Protein 7BWG (pdb70)

B-factor: mean 27.72, std 7.84, range [6.81, 98.04]

Secondary structure (DSSP, 8-state):
----SSPPSEEEE-SS--EE-TTT------THHHHHHHHHTTS-----EEEEE--SSSTT-EEEEE-SS-EEEEESSHHHHHHHHHHHHHH-EESSSSEEE-SEEEEE--S-SEEEEEEE-SSS---HHHHHHHHHHHHTTT--EEEEEEEETTEE-B--SSSTHHHHHSSS--TTS-----B-HHHHHHHHHHHHHTT-EEEEEE--SSS-TTHHHHSTTSB-----S---TTTTSS-----SS---S---S---B-TT-HHHHHHHHHHHHHHHHH--SSEEEEE-PPPTT--HHHHHHHHHHHHHHHHTTTSEEEEEGGG-S-S--SS-EEEE-S-TT--TTTHHHHHHHHHHTT--EEE--HHHH-TTBPPSS--S-SB-TTTS---HHHHHS--TTTSSTT--GGGEEEEEEEE--SS--SHHHHHHHHTTHHHHHHHHHTS------SHHHHHHHHHHTHHHHHHTT------TTS---/-PPP-SSPPSEEEE-SS--EE--HHHHHHHHTTTS-----EEEEE---S-TT-EEEEE-SS-EEEEESSHHHHHHHHHHHHHH-----EE-SEEEEE--S-SEEEEEEETTTS---HHHHHHHHHHHHTTT--EEEEEEEETTEE-B--SSSHHHHHHSSSB-TTS-B---B-HHHHHHHHHHHHHTT-EEEEEE--BSS-TTHHHHSTTTBPPP-----STT-----SS---S---S---B-TT-HHHHHHHHHHHHHHHHH--SSEEEEE-BPPTT--HHHHHHHHHHHHHHHHTTTSEEEEEGGGTT-S--SS-EEEE-S-TT---SSHHHHHHHHHHTT--EEE--HHHH-TTBPPSS--S-SB-TTTS---HHHHHS--TTTTSTT--GGGEEEEEEEE--SS--SHHHHHHHHTTHHHHHHHHHHS--SSS-TT-SHHHHHHHHHHTHHHHHHTT------TTS---

Organism: NCBI:txid1566025

Radius of gyration: 31.83 Å; Cα contacts (8 Å, |Δi|>4): 2344; chains: 2; bounding box: 102×44×83 Å

InterPro domains:
  IPR015882 Beta-hexosaminidase, bacterial type, N-terminal [PF02838] (35-151)
  IPR015883 Beta-hexosaminidase, catalytic domain [PF00728] (154-493)
  IPR017853 Glycoside hydrolase superfamily [SSF51445] (154-510)
  IPR025705 Beta-hexosaminidase [PR00738] (113-133)
  IPR025705 Beta-hexosaminidase [PR00738] (148-165)
  IPR025705 Beta-hexosaminidase [PR00738] (177-198)
  IPR025705 Beta-hexosaminidase [PR00738] (236-253)
  IPR025705 Beta-hexosaminidase [PR00738] (302-320)
  IPR025705 Beta-hexosaminidase [PR00738] (324-337)
  IPR025705 Beta-hexosaminidase [PR00738] (457-473)
  IPR025705 Beta-hexosaminidase [PR00738] (475-492)
  IPR025705 Beta-hexosaminidase [PTHR22600] (100-526)
  IPR029018 Beta-hexosaminidase-like, domain 2 [G3DSA:3.30.379.10] (37-153)
  IPR029018 Beta-hexosaminidase-like, domain 2 [SSF55545] (31-153)

Structure (mmCIF, N/CA/C/O backbone):
data_7BWG
#
_entry.id   7BWG
#
_cell.length_a   78.035
_cell.length_b   81.928
_cell.length_c   79.418
_cell.angle_alpha   90.000
_cell.angle_beta   94.076
_cell.angle_gamma   90.000
#
_symmetry.space_group_name_H-M   'P 1 21 1'
#
loop_
_entity.id
_entity.type
_entity.pdbx_description
1 polymer Beta-N-acetylhexosaminidase
2 water water
#
loop_
_atom_site.group_PDB
_atom_site.id
_atom_site.type_symbol
_atom_site.label_atom_id
_atom_site.label_alt_id
_atom_site.label_comp_id
_atom_site.label_asym_id
_atom_site.label_entity_id
_atom_site.label_seq_id
_atom_site.pdbx_PDB_ins_code
_atom_site.Cartn_x
_atom_site.Cartn_y
_atom_site.Cartn_z
_atom_site.occupancy
_atom_site.B_iso_or_equiv
_atom_site.auth_seq_id
_atom_site.auth_comp_id
_atom_site.auth_asym_id
_atom_site.auth_atom_id
_atom_site.pdbx_PDB_model_num
ATOM 1 N N . LEU A 1 19 ? 1.64525 -0.55898 -9.24647 1.000 27.38844 19 LEU A N 1
ATOM 2 C CA . LEU A 1 19 ? 0.79043 -0.10631 -8.15537 1.000 29.59581 19 LEU A CA 1
ATOM 3 C C . LEU A 1 19 ? -0.19085 -1.20384 -7.75257 1.000 31.10785 19 LEU A C 1
ATOM 4 O O . LEU A 1 19 ? -0.86987 -1.77812 -8.60507 1.000 30.03568 19 LEU A O 1
ATOM 9 N N . PRO A 1 20 ? -0.26081 -1.49341 -6.45409 1.000 30.68691 20 PRO A N 1
ATOM 10 C CA . PRO A 1 20 ? -1.09854 -2.60680 -5.98712 1.000 28.80855 20 PRO A CA 1
ATOM 11 C C . PRO A 1 20 ? -2.57386 -2.35664 -6.26885 1.000 29.12787 20 PRO A C 1
ATOM 12 O O . PRO A 1 20 ? -3.12596 -1.31273 -5.91324 1.000 29.73947 20 PRO A O 1
ATOM 16 N N . ALA A 1 21 ? -3.21262 -3.33672 -6.90455 1.000 31.96327 21 ALA A N 1
ATOM 17 C CA . ALA A 1 21 ? -4.59662 -3.19830 -7.33747 1.000 32.30212 21 ALA A CA 1
ATOM 18 C C . ALA A 1 21 ? -5.55472 -3.43177 -6.17566 1.000 30.64411 21 ALA A C 1
ATOM 19 O O . ALA A 1 21 ? -5.43892 -4.42672 -5.45313 1.000 26.74854 21 ALA A O 1
ATOM 21 N N . VAL A 1 22 ? -6.50552 -2.51451 -6.00739 1.000 28.39417 22 VAL A N 1
ATOM 22 C CA . VAL A 1 22 ? -7.53496 -2.60800 -4.97404 1.000 26.14787 22 VAL A CA 1
ATOM 23 C C . VAL A 1 22 ? -8.80086 -1.94083 -5.49765 1.000 24.10948 22 VAL A C 1
ATOM 24 O O . VAL A 1 22 ? -8.75207 -0.82206 -6.01776 1.000 22.52872 22 VAL A O 1
ATOM 28 N N . VAL A 1 23 ? -9.93291 -2.62786 -5.36586 1.000 22.39426 23 VAL A N 1
ATOM 29 C CA . VAL A 1 23 ? -11.21907 -2.11706 -5.84094 1.000 18.01962 23 VAL A CA 1
ATOM 30 C C . VAL A 1 23 ? -12.21584 -2.12603 -4.68632 1.000 18.29230 23 VAL A C 1
ATOM 31 O O . VAL A 1 23 ? -12.37188 -3.15902 -4.02015 1.000 22.33895 23 VAL A O 1
ATOM 35 N N . PRO A 1 24 ? -12.92905 -1.01854 -4.41442 1.000 17.68686 24 PRO A N 1
ATOM 36 C CA . PRO A 1 24 ? -12.92470 0.26445 -5.13012 1.000 20.19674 24 PRO A CA 1
ATOM 37 C C . PRO A 1 24 ? -11.62025 1.03547 -4.97240 1.000 21.14301 24 PRO A C 1
ATOM 38 O O . PRO A 1 24 ? -10.94553 0.89221 -3.95242 1.000 23.38870 24 PRO A O 1
ATOM 42 N N . ALA A 1 25 ? -11.27942 1.83371 -5.97696 1.000 20.22483 25 ALA A N 1
ATOM 43 C CA . ALA A 1 25 ? -10.06035 2.62745 -5.94553 1.000 22.27904 25 ALA A CA 1
ATOM 44 C C . ALA A 1 25 ? -10.07252 3.55606 -4.73741 1.000 21.48204 25 ALA A C 1
ATOM 45 O O . ALA A 1 25 ? -10.97914 4.39490 -4.61961 1.000 19.50403 25 ALA A O 1
ATOM 47 N N . PRO A 1 26 ? -9.11386 3.43868 -3.82325 1.000 23.72967 26 PRO A N 1
ATOM 48 C CA . PRO A 1 26 ? -9.10791 4.30631 -2.64210 1.000 21.90943 26 PRO A CA 1
ATOM 49 C C . PRO A 1 26 ? -8.89087 5.76382 -3.01849 1.000 22.68791 26 PRO A C 1
ATOM 50 O O . PRO A 1 26 ? -8.47103 6.09842 -4.12872 1.000 22.06098 26 PRO A O 1
ATOM 54 N N . ALA A 1 27 ? -9.19351 6.64069 -2.05896 1.000 23.20716 27 ALA A N 1
ATOM 55 C CA . ALA A 1 27 ? -9.04420 8.07395 -2.28917 1.000 26.92018 27 ALA A CA 1
ATOM 56 C C . ALA A 1 27 ? -7.57922 8.45095 -2.47411 1.000 26.92580 27 ALA A C 1
ATOM 57 O O . ALA A 1 27 ? -7.22731 9.17806 -3.41051 1.000 28.16389 27 ALA A O 1
ATOM 59 N N . ALA A 1 28 ? -6.71001 7.96298 -1.59165 1.000 23.18671 28 ALA A N 1
ATOM 60 C CA . ALA A 1 28 ? -5.27905 8.23235 -1.66025 1.000 26.40017 28 ALA A CA 1
ATOM 61 C C . ALA A 1 28 ? -4.53057 6.92300 -1.47140 1.000 29.27095 28 ALA A C 1
ATOM 62 O O . ALA A 1 28 ? -4.69221 6.25647 -0.44393 1.000 30.83082 28 ALA A O 1
ATOM 64 N N . ILE A 1 29 ? -3.71889 6.55519 -2.45933 1.000 28.53148 29 ILE A N 1
ATOM 65 C CA . ILE A 1 29 ? -2.94800 5.31771 -2.42320 1.000 26.96723 29 ILE A CA 1
ATOM 66 C C . ILE A 1 29 ? -1.57089 5.59301 -3.01096 1.000 30.51278 29 ILE A C 1
ATOM 67 O O . ILE A 1 29 ? -1.45500 6.19970 -4.08098 1.000 27.55744 29 ILE A O 1
ATOM 72 N N . GLU A 1 30 ? -0.52750 5.16213 -2.30556 1.000 31.33766 30 GLU A N 1
ATOM 73 C CA . GLU A 1 30 ? 0.84102 5.40486 -2.73627 1.000 28.61258 30 GLU A CA 1
ATOM 74 C C . GLU A 1 30 ? 1.72649 4.26081 -2.26749 1.000 34.43677 30 GLU A C 1
ATOM 75 O O . GLU A 1 30 ? 1.62854 3.82186 -1.11842 1.000 31.99011 30 GLU A O 1
ATOM 77 N N . GLN A 1 31 ? 2.59145 3.78937 -3.16244 1.000 40.63866 31 GLN A N 1
ATOM 78 C CA . GLN A 1 31 ? 3.52971 2.73196 -2.82158 1.000 38.78764 31 GLN A CA 1
ATOM 79 C C . GLN A 1 31 ? 4.53546 3.22260 -1.78218 1.000 38.97731 31 GLN A C 1
ATOM 80 O O . GLN A 1 31 ? 4.70814 4.42451 -1.55974 1.000 42.43151 31 GLN A O 1
ATOM 82 N N . ALA A 1 32 ? 5.20117 2.26987 -1.13815 1.000 36.85745 32 ALA A N 1
ATOM 83 C CA . ALA A 1 32 ? 6.15402 2.55850 -0.07718 1.000 42.05820 32 ALA A CA 1
ATOM 84 C C . ALA A 1 32 ? 7.57903 2.34070 -0.56812 1.000 47.84987 32 ALA A C 1
ATOM 85 O O . ALA A 1 32 ? 7.82224 1.76121 -1.62972 1.000 45.66552 32 ALA A O 1
ATOM 87 N N . THR A 1 33 ? 8.53043 2.80754 0.24005 1.000 49.03076 33 THR A N 1
ATOM 88 C CA . THR A 1 33 ? 9.92718 2.80971 -0.17549 1.000 52.38196 33 THR A CA 1
ATOM 89 C C . THR A 1 33 ? 10.59568 1.45035 -0.00875 1.000 54.98419 33 THR A C 1
ATOM 90 O O . THR A 1 33 ? 11.54912 1.14613 -0.73320 1.000 55.50178 33 THR A O 1
ATOM 92 N N . GLY A 1 34 ? 10.11796 0.62117 0.91440 1.000 46.86519 34 GLY A N 1
ATOM 93 C CA . GLY A 1 34 ? 10.83814 -0.55753 1.34768 1.000 39.31685 34 GLY A CA 1
ATOM 94 C C . GLY A 1 34 ? 10.29449 -1.85947 0.79447 1.000 35.78895 34 GLY A C 1
ATOM 95 O O . GLY A 1 34 ? 9.60879 -1.89945 -0.23270 1.000 34.52921 34 GLY A O 1
ATOM 96 N N . ALA A 1 35 ? 10.61766 -2.95046 1.49545 1.000 39.16840 35 ALA A N 1
ATOM 97 C CA . ALA A 1 35 ? 10.27847 -4.30216 1.08609 1.000 31.14013 35 ALA A CA 1
ATOM 98 C C . ALA A 1 35 ? 8.90542 -4.69661 1.63207 1.000 35.68307 35 ALA A C 1
ATOM 99 O O . ALA A 1 35 ? 8.42139 -4.10212 2.59871 1.000 35.31071 35 ALA A O 1
ATOM 101 N N . PRO A 1 36 ? 8.24750 -5.69955 1.02249 1.000 35.20471 36 PRO A N 1
ATOM 102 C CA . PRO A 1 36 ? 6.87118 -6.02641 1.42713 1.000 31.80975 36 PRO A CA 1
ATOM 103 C C . PRO A 1 36 ? 6.77738 -6.73674 2.77022 1.000 32.36200 36 PRO A C 1
ATOM 104 O O . PRO A 1 36 ? 7.77321 -6.87124 3.48707 1.000 39.41377 36 PRO A O 1
ATOM 108 N N . PHE A 1 37 ? 5.57697 -7.20670 3.10930 1.000 30.83216 37 PHE A N 1
ATOM 109 C CA . PHE A 1 37 ? 5.28383 -7.81310 4.40539 1.000 28.52524 37 PHE A CA 1
ATOM 110 C C . PHE A 1 37 ? 5.09496 -9.31461 4.22368 1.000 28.69060 37 PHE A C 1
ATOM 111 O O . PHE A 1 37 ? 4.12612 -9.75154 3.59415 1.000 34.23205 37 PHE A O 1
ATOM 119 N N . ARG A 1 38 ? 6.00919 -10.10081 4.78630 1.000 26.93895 38 ARG A N 1
ATOM 120 C CA . ARG A 1 38 ? 5.88809 -11.55173 4.74584 1.000 29.60155 38 ARG A CA 1
ATOM 121 C C . ARG A 1 38 ? 4.91607 -12.01535 5.82358 1.000 32.73537 38 ARG A C 1
ATOM 122 O O . ARG A 1 38 ? 5.01489 -11.59813 6.98160 1.000 34.19740 38 ARG A O 1
ATOM 127 N N . LEU A 1 39 ? 3.97691 -12.88270 5.44025 1.000 34.69726 39 LEU A N 1
ATOM 128 C CA . LEU A 1 39 ? 2.92401 -13.29996 6.36121 1.000 34.40988 39 LEU A CA 1
ATOM 129 C C . LEU A 1 39 ? 3.37969 -14.44443 7.26052 1.000 39.13270 39 LEU A C 1
ATOM 130 O O . LEU A 1 39 ? 3.24076 -14.36880 8.48656 1.000 43.14012 39 LEU A O 1
ATOM 135 N N . ASP A 1 40 ? 3.91209 -15.51506 6.66541 1.000 42.70089 40 ASP A N 1
ATOM 136 C CA . ASP A 1 40 ? 4.37721 -16.68891 7.39991 1.000 44.38012 40 ASP A CA 1
ATOM 137 C C . ASP A 1 40 ? 3.27387 -17.27578 8.27304 1.000 48.54777 40 ASP A C 1
ATOM 138 O O . ASP A 1 40 ? 2.08517 -17.07157 8.00638 1.000 51.00764 40 ASP A O 1
ATOM 140 N N . ALA A 1 41 ? 3.65969 -18.01343 9.31560 1.000 49.00945 41 ALA A N 1
ATOM 141 C CA . ALA A 1 41 ? 2.71554 -18.56011 10.28328 1.000 42.68556 41 ALA A CA 1
ATOM 142 C C . ALA A 1 41 ? 2.94085 -17.98573 11.67723 1.000 45.47465 41 ALA A C 1
ATOM 143 O O . ALA A 1 41 ? 2.54511 -18.60231 12.67198 1.000 46.06782 41 ALA A O 1
ATOM 145 N N . SER A 1 42 ? 3.56783 -16.81097 11.76753 1.000 43.89453 42 SER A N 1
ATOM 146 C CA . SER A 1 42 ? 3.89522 -16.19863 13.04514 1.000 47.61282 42 SER A CA 1
ATOM 147 C C . SER A 1 42 ? 3.22200 -14.85462 13.28337 1.000 48.36908 42 SER A C 1
ATOM 148 O O . SER A 1 42 ? 3.28422 -14.35023 14.41022 1.000 48.78315 42 SER A O 1
ATOM 150 N N . THR A 1 43 ? 2.58849 -14.26162 12.27375 1.000 54.07264 43 THR A N 1
ATOM 151 C CA . THR A 1 43 ? 1.94338 -12.96731 12.45343 1.000 53.22470 43 THR A CA 1
ATOM 152 C C . THR A 1 43 ? 0.75374 -13.09013 13.40152 1.000 47.57949 43 THR A C 1
ATOM 153 O O . THR A 1 43 ? 0.04308 -14.09947 13.40743 1.000 44.88119 43 THR A O 1
ATOM 157 N N . ARG A 1 44 ? 0.53240 -12.04438 14.19920 1.000 43.95142 44 ARG A N 1
ATOM 158 C CA . ARG A 1 44 ? -0.28662 -12.14010 15.40357 1.000 45.25451 44 ARG A CA 1
ATOM 159 C C . ARG A 1 44 ? -1.69195 -11.56906 15.25818 1.000 45.13492 44 ARG A C 1
ATOM 160 O O . ARG A 1 44 ? -2.62849 -12.12285 15.84294 1.000 44.90770 44 ARG A O 1
ATOM 162 N N . ILE A 1 45 ? -1.85622 -10.47365 14.50863 1.000 38.92513 45 ILE A N 1
ATOM 163 C CA . ILE A 1 45 ? -3.10462 -9.71227 14.40913 1.000 38.86347 45 ILE A CA 1
ATOM 164 C C . ILE A 1 45 ? -3.39690 -9.02555 15.73986 1.000 37.07201 45 ILE A C 1
ATOM 165 O O . ILE A 1 45 ? -3.36234 -9.65692 16.80197 1.000 32.66337 45 ILE A O 1
ATOM 170 N N . GLU A 1 46 ? -3.69006 -7.72793 15.69261 1.000 38.40399 46 GLU A N 1
ATOM 171 C CA . GLU A 1 46 ? -3.97912 -6.97414 16.90495 1.000 36.92899 46 GLU A CA 1
ATOM 172 C C . GLU A 1 46 ? -5.41509 -7.21163 17.35333 1.000 39.66209 46 GLU A C 1
ATOM 173 O O . GLU A 1 46 ? -6.32506 -7.34044 16.52956 1.000 42.41457 46 GLU A O 1
ATOM 175 N N . GLY A 1 47 ? -5.61304 -7.26505 18.66927 1.000 49.58127 47 GLY A N 1
ATOM 176 C CA . GLY A 1 47 ? -6.92639 -7.50866 19.23280 1.000 45.53970 47 GLY A CA 1
ATOM 177 C C . GLY A 1 47 ? -7.93652 -6.42769 18.91029 1.000 40.63869 47 GLY A C 1
ATOM 178 O O . GLY A 1 47 ? -8.02266 -5.41572 19.61415 1.000 36.98296 47 GLY A O 1
ATOM 179 N N . GLU A 1 48 ? -8.70925 -6.63619 17.84645 1.000 43.62281 48 GLU A N 1
ATOM 180 C CA . GLU A 1 48 ? -9.70307 -5.68243 17.36751 1.000 38.81717 48 GLU A CA 1
ATOM 181 C C . GLU A 1 48 ? -11.08267 -6.32251 17.27979 1.000 37.93370 48 GLU A C 1
ATOM 182 O O . GLU A 1 48 ? -11.81513 -6.12622 16.30601 1.000 45.76906 48 GLU A O 1
ATOM 184 N N . ALA A 1 49 ? -11.43790 -7.11018 18.29498 1.000 39.12393 49 ALA A N 1
ATOM 185 C CA . ALA A 1 49 ? -12.76715 -7.71016 18.43928 1.000 41.84269 49 ALA A CA 1
ATOM 186 C C . ALA A 1 49 ? -13.05587 -8.57248 17.21650 1.000 37.95873 49 ALA A C 1
ATOM 187 O O . ALA A 1 49 ? -12.29226 -9.51849 16.95413 1.000 30.85480 49 ALA A O 1
ATOM 189 N N . ASP A 1 50 ? -14.11397 -8.29945 16.45342 1.000 36.73670 50 ASP A N 1
ATOM 190 C CA . ASP A 1 50 ? -14.51158 -9.12911 15.32495 1.000 39.54083 50 ASP A CA 1
ATOM 191 C C . ASP A 1 50 ? -13.85539 -8.72454 14.01166 1.000 39.28320 50 ASP A C 1
ATOM 192 O O . ASP A 1 50 ? -13.89584 -9.50660 13.05547 1.000 35.24395 50 ASP A O 1
ATOM 194 N N . ALA A 1 51 ? -13.27101 -7.52574 13.93135 1.000 41.94339 51 ALA A N 1
ATOM 195 C CA . ALA A 1 51 ? -12.53936 -7.14855 12.72637 1.000 39.13408 51 ALA A CA 1
ATOM 196 C C . ALA A 1 51 ? -11.36075 -8.08079 12.48104 1.000 38.83196 51 ALA A C 1
ATOM 197 O O . ALA A 1 51 ? -10.99987 -8.33623 11.32626 1.000 36.00156 51 ALA A O 1
ATOM 199 N N . ALA A 1 52 ? -10.75326 -8.60043 13.55072 1.000 34.77100 52 ALA A N 1
ATOM 200 C CA . ALA A 1 52 ? -9.71702 -9.61482 13.39333 1.000 27.47035 52 ALA A CA 1
ATOM 201 C C . ALA A 1 52 ? -10.29511 -10.90372 12.82371 1.000 30.98892 52 ALA A C 1
ATOM 202 O O . ALA A 1 52 ? -9.67873 -11.54036 11.96081 1.000 29.22155 52 ALA A O 1
ATOM 204 N N . SER A 1 53 ? -11.47937 -11.30286 13.29478 1.000 33.64278 53 SER A N 1
ATOM 205 C CA . SER A 1 53 ? -12.13716 -12.48104 12.74011 1.000 33.34580 53 SER A CA 1
ATOM 206 C C . SER A 1 53 ? -12.50062 -12.26614 11.27715 1.000 31.88712 53 SER A C 1
ATOM 207 O O . SER A 1 53 ? -12.44442 -13.20215 10.47082 1.000 29.61749 53 SER A O 1
ATOM 210 N N . ALA A 1 54 ? -12.87996 -11.03746 10.91638 1.000 30.19177 54 ALA A N 1
ATOM 211 C CA . ALA A 1 54 ? -13.13223 -10.72547 9.51462 1.000 31.67956 54 ALA A CA 1
ATOM 212 C C . ALA A 1 54 ? -11.85593 -10.80831 8.68871 1.000 28.73741 54 ALA A C 1
ATOM 213 O O . ALA A 1 54 ? -11.90737 -11.14773 7.50105 1.000 21.96131 54 ALA A O 1
ATOM 215 N N . LEU A 1 55 ? -10.70700 -10.50635 9.29660 1.000 29.13118 55 LEU A N 1
ATOM 216 C CA . LEU A 1 55 ? -9.43413 -10.63910 8.59778 1.000 25.60205 55 LEU A CA 1
ATOM 217 C C . LEU A 1 55 ? -8.97752 -12.09197 8.54817 1.000 26.35987 55 LEU A C 1
ATOM 218 O O . LEU A 1 55 ? -8.38701 -12.52604 7.55266 1.000 28.53050 55 LEU A O 1
ATOM 223 N N . SER A 1 56 ? -9.24402 -12.85598 9.61080 1.000 27.64226 56 SER A N 1
ATOM 224 C CA . SER A 1 56 ? -8.86389 -14.26497 9.62411 1.000 27.42673 56 SER A CA 1
ATOM 225 C C . SER A 1 56 ? -9.65167 -15.05853 8.58935 1.000 29.04040 56 SER A C 1
ATOM 226 O O . SER A 1 56 ? -9.08971 -15.91380 7.89527 1.000 28.37519 56 SER A O 1
ATOM 229 N N . ALA A 1 57 ? -10.95520 -14.79147 8.47331 1.000 28.37741 57 ALA A N 1
ATOM 230 C CA . ALA A 1 57 ? -11.75045 -15.43568 7.43428 1.000 26.13019 57 ALA A CA 1
ATOM 231 C C . ALA A 1 57 ? -11.32102 -14.98454 6.04585 1.000 25.38808 57 ALA A C 1
ATOM 232 O O . ALA A 1 57 ? -11.45596 -15.74369 5.07931 1.000 25.85797 57 ALA A O 1
ATOM 234 N N . LEU A 1 58 ? -10.80793 -13.75689 5.92653 1.000 26.46557 58 LEU A N 1
ATOM 235 C CA . LEU A 1 58 ? -10.23406 -13.30690 4.66517 1.000 29.99206 58 LEU A CA 1
ATOM 236 C C . LEU A 1 58 ? -8.98666 -14.09435 4.29558 1.000 33.03075 58 LEU A C 1
ATOM 237 O O . LEU A 1 58 ? -8.59404 -14.09765 3.12414 1.000 34.67786 58 LEU A O 1
ATOM 242 N N . LEU A 1 59 ? -8.36306 -14.76655 5.26346 1.000 33.98879 59 LEU A N 1
ATOM 243 C CA . LEU A 1 59 ? -7.25198 -15.66508 4.98035 1.000 33.32722 59 LEU A CA 1
ATOM 244 C C . LEU A 1 59 ? -7.76884 -17.00598 4.47083 1.000 35.42648 59 LEU A C 1
ATOM 245 O O . LEU A 1 59 ? -7.17999 -18.05507 4.74944 1.000 37.95875 59 LEU A O 1
ATOM 247 N N . GLU A 1 60 ? -8.88746 -16.98145 3.74360 1.000 32.46909 60 GLU A N 1
ATOM 248 C CA . GLU A 1 60 ? -9.31832 -18.14204 2.97846 1.000 33.34088 60 GLU A CA 1
ATOM 249 C C . GLU A 1 60 ? -8.62145 -18.21705 1.62915 1.000 38.15724 60 GLU A C 1
ATOM 250 O O . GLU A 1 60 ? -8.62171 -19.28127 1.00110 1.000 35.75996 60 GLU A O 1
ATOM 252 N N . ALA A 1 61 ? -8.03980 -17.10604 1.16856 1.000 36.99897 61 ALA A N 1
ATOM 253 C CA . ALA A 1 61 ? -7.17263 -17.15586 -0.00154 1.000 34.28886 61 ALA A CA 1
ATOM 254 C C . ALA A 1 61 ? -5.92373 -17.97800 0.27899 1.000 42.66653 61 ALA A C 1
ATOM 255 O O . ALA A 1 61 ? -5.34018 -18.55989 -0.64246 1.000 44.77035 61 ALA A O 1
ATOM 257 N N . ARG A 1 62 ? -5.50520 -18.04033 1.54156 1.000 40.83206 62 ARG A N 1
ATOM 258 C CA . ARG A 1 62 ? -4.35165 -18.83952 1.94482 1.000 40.31961 62 ARG A CA 1
ATOM 259 C C . ARG A 1 62 ? -4.58240 -19.28176 3.38198 1.000 45.31009 62 ARG A C 1
ATOM 260 O O . ARG A 1 62 ? -4.46212 -18.46958 4.30449 1.000 49.25838 62 ARG A O 1
ATOM 262 N N . THR A 1 63 ? -4.91214 -20.55755 3.56592 1.000 48.29998 63 THR A N 1
ATOM 263 C CA . THR A 1 63 ? -5.23592 -21.10004 4.88251 1.000 48.99213 63 THR A CA 1
ATOM 264 C C . THR A 1 63 ? -4.11039 -20.88072 5.89013 1.000 49.50602 63 THR A C 1
ATOM 265 O O . THR A 1 63 ? -4.24130 -20.07616 6.81382 1.000 43.50336 63 THR A O 1
ATOM 267 N N . GLY A 1 73 ? 4.42577 -12.75058 16.08336 1.000 48.92380 73 GLY A N 1
ATOM 268 C CA . GLY A 1 73 ? 5.65502 -12.44057 15.37710 1.000 46.57907 73 GLY A CA 1
ATOM 269 C C . GLY A 1 73 ? 5.74899 -10.99602 14.92542 1.000 47.52318 73 GLY A C 1
ATOM 270 O O . GLY A 1 73 ? 6.28314 -10.14766 15.63930 1.000 54.87623 73 GLY A O 1
ATOM 271 N N . ALA A 1 74 ? 5.22644 -10.71483 13.73161 1.000 46.76952 74 ALA A N 1
ATOM 272 C CA . ALA A 1 74 ? 5.27287 -9.36810 13.17445 1.000 45.16955 74 ALA A CA 1
ATOM 273 C C . ALA A 1 74 ? 4.05706 -8.53443 13.56281 1.000 39.40569 74 ALA A C 1
ATOM 274 O O . ALA A 1 74 ? 4.17948 -7.31651 13.73695 1.000 37.31090 74 ALA A O 1
ATOM 276 N N . VAL A 1 75 ? 2.88889 -9.17325 13.67879 1.000 33.30750 75 VAL A N 1
ATOM 277 C CA . VAL A 1 75 ? 1.64214 -8.56530 14.14582 1.000 39.88873 75 VAL A CA 1
ATOM 278 C C . VAL A 1 75 ? 1.07846 -7.58134 13.12542 1.000 34.59450 75 VAL A C 1
ATOM 279 O O . VAL A 1 75 ? 1.78506 -6.69301 12.63512 1.000 23.51470 75 VAL A O 1
ATOM 281 N N . ILE A 1 76 ? -0.20522 -7.73536 12.80639 1.000 35.74022 76 ILE A N 1
ATOM 282 C CA . ILE A 1 76 ? -0.94118 -6.80669 11.95552 1.000 31.76571 76 ILE A CA 1
ATOM 283 C C . ILE A 1 76 ? -1.91436 -6.03909 12.83933 1.000 34.16938 76 ILE A C 1
ATOM 284 O O . ILE A 1 76 ? -2.72862 -6.64445 13.54765 1.000 36.98070 76 ILE A O 1
ATOM 289 N N . ALA A 1 77 ? -1.83145 -4.71151 12.79945 1.000 31.71982 77 ALA A N 1
ATOM 290 C CA . ALA A 1 77 ? -2.54442 -3.85127 13.73621 1.000 32.77456 77 ALA A CA 1
ATOM 291 C C . ALA A 1 77 ? -3.86491 -3.38654 13.13298 1.000 36.47267 77 ALA A C 1
ATOM 292 O O . ALA A 1 77 ? -3.87899 -2.72990 12.08653 1.000 34.03832 77 ALA A O 1
ATOM 294 N N . LEU A 1 78 ? -4.96767 -3.72104 13.79957 1.000 35.55953 78 LEU A N 1
ATOM 295 C CA . LEU A 1 78 ? -6.29393 -3.21579 13.45848 1.000 28.27330 78 LEU A CA 1
ATOM 296 C C . LEU A 1 78 ? -6.78174 -2.38727 14.63954 1.000 28.57691 78 LEU A C 1
ATOM 297 O O . LEU A 1 78 ? -7.03101 -2.92980 15.72142 1.000 30.60796 78 LEU A O 1
ATOM 302 N N . ARG A 1 79 ? -6.90892 -1.07733 14.44057 1.000 32.88317 79 ARG A N 1
ATOM 303 C CA . ARG A 1 79 ? -7.25842 -0.16382 15.51756 1.000 36.90325 79 ARG A CA 1
ATOM 304 C C . ARG A 1 79 ? -8.37083 0.77446 15.07469 1.000 27.81124 79 ARG A C 1
ATOM 305 O O . ARG A 1 79 ? -8.46076 1.15313 13.90386 1.000 29.13432 79 ARG A O 1
ATOM 307 N N . ILE A 1 80 ? -9.21904 1.14627 16.03160 1.000 27.28199 80 ILE A N 1
ATOM 308 C CA . ILE A 1 80 ? -10.30200 2.09080 15.78611 1.000 33.00449 80 ILE A CA 1
ATOM 309 C C . ILE A 1 80 ? -9.99066 3.39468 16.50711 1.000 30.18811 80 ILE A C 1
ATOM 310 O O . ILE A 1 80 ? -10.35832 3.57629 17.67332 1.000 32.72898 80 ILE A O 1
ATOM 312 N N . GLU A 1 81 ? -9.30360 4.30692 15.82120 1.000 27.20927 81 GLU A N 1
ATOM 313 C CA . GLU A 1 81 ? -8.96751 5.59914 16.40436 1.000 31.39318 81 GLU A CA 1
ATOM 314 C C . GLU A 1 81 ? -10.20043 6.49038 16.47021 1.000 40.69156 81 GLU A C 1
ATOM 315 O O . GLU A 1 81 ? -10.83654 6.60426 17.52301 1.000 46.57211 81 GLU A O 1
ATOM 317 N N . GLY A 1 82 ? -10.54312 7.11910 15.36106 1.000 36.31097 82 GLY A N 1
ATOM 318 C CA . GLY A 1 82 ? -11.70952 7.97363 15.32092 1.000 41.70775 82 GLY A CA 1
ATOM 319 C C . GLY A 1 82 ? -11.33119 9.44229 15.24157 1.000 46.69650 82 GLY A C 1
ATOM 320 O O . GLY A 1 82 ? -10.25124 9.86353 15.67777 1.000 49.52242 82 GLY A O 1
ATOM 321 N N . GLY A 1 83 ? -12.23720 10.23616 14.67823 1.000 51.93176 83 GLY A N 1
ATOM 322 C CA . GLY A 1 83 ? -12.00571 11.65817 14.52438 1.000 52.71243 83 GLY A CA 1
ATOM 323 C C . GLY A 1 83 ? -12.09280 12.10831 13.08185 1.000 57.82959 83 GLY A C 1
ATOM 324 O O . GLY A 1 83 ? -12.58328 13.20384 12.79237 1.000 62.86509 83 GLY A O 1
ATOM 325 N N . GLY A 1 84 ? -11.61892 11.26691 12.16665 1.000 52.15998 84 GLY A N 1
ATOM 326 C CA . GLY A 1 84 ? -11.67467 11.56396 10.75657 1.000 48.13132 84 GLY A CA 1
ATOM 327 C C . GLY A 1 84 ? -13.05276 11.31980 10.17801 1.000 47.10503 84 GLY A C 1
ATOM 328 O O . GLY A 1 84 ? -14.04536 11.20007 10.90387 1.000 47.55738 84 GLY A O 1
ATOM 329 N N . PRO A 1 85 ? -13.13803 11.23798 8.85102 1.000 38.81603 85 PRO A N 1
ATOM 330 C CA . PRO A 1 85 ? -14.43964 11.02402 8.21053 1.000 40.20864 85 PRO A CA 1
ATOM 331 C C . PRO A 1 85 ? -15.03903 9.67882 8.59357 1.000 38.71707 85 PRO A C 1
ATOM 332 O O . PRO A 1 85 ? -14.34203 8.74370 8.99413 1.000 40.80560 85 PRO A O 1
ATOM 334 N N . ALA A 1 86 ? -16.36125 9.59633 8.47250 1.000 34.36660 86 ALA A N 1
ATOM 335 C CA . ALA A 1 86 ? -17.06854 8.36993 8.80705 1.000 32.68604 86 ALA A CA 1
ATOM 336 C C . ALA A 1 86 ? -16.73537 7.26966 7.80690 1.000 30.41102 86 ALA A C 1
ATOM 337 O O . ALA A 1 86 ? -16.40246 7.53452 6.64803 1.000 31.89056 86 ALA A O 1
ATOM 339 N N . GLU A 1 87 ? -16.85908 6.01965 8.26885 1.000 30.33850 87 GLU A N 1
ATOM 340 C CA . GLU A 1 87 ? -16.45608 4.81046 7.54831 1.000 27.82484 87 GLU A CA 1
ATOM 341 C C . GLU A 1 87 ? -15.20387 5.02061 6.70065 1.000 29.39438 87 GLU A C 1
ATOM 342 O O . GLU A 1 87 ? -15.11144 4.51929 5.57555 1.000 29.70783 87 GLU A O 1
ATOM 348 N N . SER A 1 88 ? -14.23561 5.75450 7.24080 1.000 28.92039 88 SER A N 1
ATOM 349 C CA . SER A 1 88 ? -12.94812 5.98347 6.60665 1.000 25.25684 88 SER A CA 1
ATOM 350 C C . SER A 1 88 ? -11.86308 5.25139 7.38437 1.000 26.63813 88 SER A C 1
ATOM 351 O O . SER A 1 88 ? -12.03861 4.90085 8.55463 1.000 27.13645 88 SER A O 1
ATOM 354 N N . TYR A 1 89 ? -10.73140 5.01949 6.72319 1.000 30.41748 89 TYR A N 1
ATOM 355 C CA . TYR A 1 89 ? -9.64342 4.28834 7.35396 1.000 27.67656 89 TYR A CA 1
ATOM 356 C C . TYR A 1 89 ? -8.30805 4.74569 6.78667 1.000 25.54429 89 TYR A C 1
ATOM 357 O O . TYR A 1 89 ? -8.23873 5.46762 5.78850 1.000 22.59130 89 TYR A O 1
ATOM 366 N N . ALA A 1 90 ? -7.24082 4.30172 7.44649 1.000 26.43576 90 ALA A N 1
ATOM 367 C CA . ALA A 1 90 ? -5.87427 4.48965 6.98363 1.000 24.46195 90 ALA A CA 1
ATOM 368 C C . ALA A 1 90 ? -5.16560 3.14519 7.02944 1.000 22.13738 90 ALA A C 1
ATOM 369 O O . ALA A 1 90 ? -5.17895 2.46938 8.06313 1.000 22.06524 90 ALA A O 1
ATOM 371 N N . LEU A 1 91 ? -4.56019 2.75548 5.91109 1.000 20.60069 91 LEU A N 1
ATOM 372 C CA . LEU A 1 91 ? -3.85272 1.48778 5.79467 1.000 24.04067 91 LEU A CA 1
ATOM 373 C C . LEU A 1 91 ? -2.39248 1.76255 5.46953 1.000 28.54552 91 LEU A C 1
ATOM 374 O O . LEU A 1 91 ? -2.09218 2.49963 4.52543 1.000 29.33143 91 LEU A O 1
ATOM 379 N N . THR A 1 92 ? -1.49081 1.17473 6.25378 1.000 28.01913 92 THR A N 1
ATOM 380 C CA . THR A 1 92 ? -0.05528 1.27899 6.02517 1.000 28.52783 92 THR A CA 1
ATOM 381 C C . THR A 1 92 ? 0.56674 -0.10077 6.16851 1.000 26.96229 92 THR A C 1
ATOM 382 O O . THR A 1 92 ? 0.30067 -0.80644 7.14677 1.000 28.11842 92 THR A O 1
ATOM 386 N N . ALA A 1 93 ? 1.39345 -0.48017 5.19679 1.000 29.08440 93 ALA A N 1
ATOM 387 C CA . ALA A 1 93 ? 2.04682 -1.78281 5.18426 1.000 29.07283 93 ALA A CA 1
ATOM 388 C C . ALA A 1 93 ? 3.53194 -1.58857 4.92630 1.000 31.32259 93 ALA A C 1
ATOM 389 O O . ALA A 1 93 ? 3.91620 -1.00834 3.90562 1.000 31.11825 93 ALA A O 1
ATOM 391 N N . ASP A 1 94 ? 4.35813 -2.06482 5.85061 1.000 31.69353 94 ASP A N 1
ATOM 392 C CA . ASP A 1 94 ? 5.80530 -2.05201 5.68213 1.000 32.06350 94 ASP A CA 1
ATOM 393 C C . ASP A 1 94 ? 6.31227 -3.45908 5.99120 1.000 37.62048 94 ASP A C 1
ATOM 394 O O . ASP A 1 94 ? 5.56920 -4.44733 5.94265 1.000 32.99917 94 ASP A O 1
ATOM 399 N N . GLU A 1 95 ? 7.59908 -3.56520 6.31941 1.000 44.17106 95 GLU A N 1
ATOM 400 C CA . GLU A 1 95 ? 8.18039 -4.84903 6.68868 1.000 34.12907 95 GLU A CA 1
ATOM 401 C C . GLU A 1 95 ? 7.99199 -5.17540 8.16262 1.000 32.25970 95 GLU A C 1
ATOM 402 O O . GLU A 1 95 ? 7.84709 -6.35237 8.51430 1.000 35.76410 95 GLU A O 1
ATOM 408 N N . ALA A 1 96 ? 7.98316 -4.16289 9.03199 1.000 33.04291 96 ALA A N 1
ATOM 409 C CA . ALA A 1 96 ? 7.83862 -4.41830 10.46151 1.000 37.21751 96 ALA A CA 1
ATOM 410 C C . ALA A 1 96 ? 6.41724 -4.84673 10.80529 1.000 34.71295 96 ALA A C 1
ATOM 411 O O . ALA A 1 96 ? 6.20910 -5.89411 11.42878 1.000 34.11123 96 ALA A O 1
ATOM 413 N N . SER A 1 97 ? 5.42471 -4.05380 10.40639 1.000 36.71150 97 SER A N 1
ATOM 414 C CA . SER A 1 97 ? 4.04466 -4.35540 10.75985 1.000 38.77652 97 SER A CA 1
ATOM 415 C C . SER A 1 97 ? 3.10081 -3.66404 9.78651 1.000 33.55256 97 SER A C 1
ATOM 416 O O . SER A 1 97 ? 3.46927 -2.70356 9.10534 1.000 30.91648 97 SER A O 1
ATOM 418 N N . VAL A 1 98 ? 1.87345 -4.17691 9.73270 1.000 32.66780 98 VAL A N 1
ATOM 419 C CA . VAL A 1 98 ? 0.78260 -3.58273 8.96924 1.000 31.53586 98 VAL A CA 1
ATOM 420 C C . VAL A 1 98 ? -0.19715 -2.96405 9.95498 1.000 31.87501 98 VAL A C 1
ATOM 421 O O . VAL A 1 98 ? -0.47090 -3.53922 11.01438 1.000 33.16767 98 VAL A O 1
ATOM 425 N N . THR A 1 99 ? -0.72088 -1.78954 9.61287 1.000 28.50631 99 THR A N 1
ATOM 426 C CA . THR A 1 99 ? -1.61563 -1.05932 10.50693 1.000 31.07022 99 THR A CA 1
ATOM 427 C C . THR A 1 99 ? -2.79942 -0.53406 9.70888 1.000 29.87189 99 THR A C 1
ATOM 428 O O . THR A 1 99 ? -2.63087 0.31692 8.83089 1.000 27.20754 99 THR A O 1
ATOM 432 N N . VAL A 1 100 ? -3.98962 -1.04214 10.01537 1.000 29.04974 100 VAL A N 1
ATOM 433 C CA . VAL A 1 100 ? -5.24221 -0.52656 9.47563 1.000 25.44423 100 VAL A CA 1
ATOM 434 C C . VAL A 1 100 ? -5.94803 0.22198 10.59729 1.000 27.60750 100 VAL A C 1
ATOM 435 O O . VAL A 1 100 ? -6.27848 -0.36655 11.63509 1.000 31.06237 100 VAL A O 1
ATOM 439 N N . THR A 1 101 ? -6.17565 1.51830 10.39507 1.000 25.72876 101 THR A N 1
ATOM 440 C CA . THR A 1 101 ? -6.75238 2.38223 11.42099 1.000 27.28076 101 THR A CA 1
ATOM 441 C C . THR A 1 101 ? -7.98103 3.07546 10.84972 1.000 26.96155 101 THR A C 1
ATOM 442 O O . THR A 1 101 ? -7.86046 3.93291 9.96888 1.000 22.61940 101 THR A O 1
ATOM 446 N N . GLY A 1 102 ? -9.15633 2.71366 11.35718 1.000 27.93828 102 GLY A N 1
ATOM 447 C CA . GLY A 1 102 ? -10.39087 3.32726 10.91250 1.000 29.07095 102 GLY A CA 1
ATOM 448 C C . GLY A 1 102 ? -11.05196 4.18009 11.97537 1.000 28.83754 102 GLY A C 1
ATOM 449 O O . GLY A 1 102 ? -10.74073 4.05829 13.16393 1.000 27.44481 102 GLY A O 1
ATOM 450 N N . ALA A 1 103 ? -11.96810 5.05472 11.55838 1.000 29.09707 103 ALA A N 1
ATOM 451 C CA . ALA A 1 103 ? -12.69299 5.88702 12.50853 1.000 32.72094 103 ALA A CA 1
ATOM 452 C C . ALA A 1 103 ? -13.89505 5.17382 13.11220 1.000 32.41500 103 ALA A C 1
ATOM 453 O O . ALA A 1 103 ? -14.32518 5.53479 14.21313 1.000 33.87478 103 ALA A O 1
ATOM 455 N N . ASP A 1 104 ? -14.44780 4.18573 12.41843 1.000 34.38839 104 ASP A N 1
ATOM 456 C CA . ASP A 1 104 ? -15.56645 3.38305 12.89245 1.000 32.68872 104 ASP A CA 1
ATOM 457 C C . ASP A 1 104 ? -15.13742 1.92364 12.97649 1.000 26.90285 104 ASP A C 1
ATOM 458 O O . ASP A 1 104 ? -13.99250 1.56878 12.68408 1.000 28.59919 104 ASP A O 1
ATOM 463 N N . ALA A 1 105 ? -16.07870 1.07341 13.39135 1.000 25.95926 105 ALA A N 1
ATOM 464 C CA . ALA A 1 105 ? -15.94769 -0.35060 13.11310 1.000 24.20357 105 ALA A CA 1
ATOM 465 C C . ALA A 1 105 ? -16.16004 -0.62817 11.63243 1.000 28.95882 105 ALA A C 1
ATOM 466 O O . ALA A 1 105 ? -15.60976 -1.59556 11.09429 1.000 26.96377 105 ALA A O 1
ATOM 468 N N . ALA A 1 106 ? -16.94745 0.21583 10.96174 1.000 30.23226 106 ALA A N 1
ATOM 469 C CA . ALA A 1 106 ? -17.12126 0.09175 9.51956 1.000 26.40306 106 ALA A CA 1
ATOM 470 C C . ALA A 1 106 ? -15.87078 0.54697 8.77864 1.000 27.06756 106 ALA A C 1
ATOM 471 O O . ALA A 1 106 ? -15.43742 -0.09958 7.81707 1.000 26.03939 106 ALA A O 1
ATOM 473 N N . GLY A 1 107 ? -15.28094 1.66555 9.20946 1.000 29.29666 107 GLY A N 1
ATOM 474 C CA . GLY A 1 107 ? -14.05787 2.13486 8.57663 1.000 28.71817 107 GLY A CA 1
ATOM 475 C C . GLY A 1 107 ? -12.94159 1.11392 8.66073 1.000 24.98443 107 GLY A C 1
ATOM 476 O O . GLY A 1 107 ? -12.25812 0.83544 7.67211 1.000 23.68032 107 GLY A O 1
ATOM 477 N N . LEU A 1 108 ? -12.74781 0.53681 9.84782 1.000 22.26751 108 LEU A N 1
ATOM 478 C CA . LEU A 1 108 ? -11.80091 -0.56154 9.99005 1.000 23.80169 108 LEU A CA 1
ATOM 479 C C . LEU A 1 108 ? -12.21131 -1.74626 9.12336 1.000 22.98347 108 LEU A C 1
ATOM 480 O O . LEU A 1 108 ? -11.36098 -2.39783 8.50558 1.000 21.46818 108 LEU A O 1
ATOM 485 N N . PHE A 1 109 ? -13.51463 -2.03350 9.05717 1.000 26.69435 109 PHE A N 1
ATOM 486 C CA . PHE A 1 109 ? -13.98370 -3.16370 8.26170 1.000 24.52430 109 PHE A CA 1
ATOM 487 C C . PHE A 1 109 ? -13.63746 -2.98508 6.79079 1.000 20.03600 109 PHE A C 1
ATOM 488 O O . PHE A 1 109 ? -13.22513 -3.93926 6.12194 1.000 21.30295 109 PHE A O 1
ATOM 496 N N . TYR A 1 110 ? -13.79760 -1.76892 6.26790 1.000 19.70694 110 TYR A N 1
ATOM 497 C CA . TYR A 1 110 ? -13.44540 -1.52448 4.87504 1.000 22.65062 110 TYR A CA 1
ATOM 498 C C . TYR A 1 110 ? -11.93681 -1.48446 4.68136 1.000 20.09424 110 TYR A C 1
ATOM 499 O O . TYR A 1 110 ? -11.44253 -1.83496 3.60333 1.000 17.34232 110 TYR A O 1
ATOM 508 N N . GLY A 1 111 ? -11.19247 -1.06695 5.70676 1.000 21.52316 111 GLY A N 1
ATOM 509 C CA . GLY A 1 111 ? -9.74740 -1.20103 5.65340 1.000 18.81502 111 GLY A CA 1
ATOM 510 C C . GLY A 1 111 ? -9.30580 -2.64757 5.75151 1.000 19.99623 111 GLY A C 1
ATOM 511 O O . GLY A 1 111 ? -8.31837 -3.04953 5.13043 1.000 19.46231 111 GLY A O 1
ATOM 512 N N . VAL A 1 112 ? -10.03187 -3.45071 6.53197 1.000 19.12046 112 VAL A N 1
ATOM 513 C CA . VAL A 1 112 ? -9.75988 -4.88216 6.57242 1.000 20.31132 112 VAL A CA 1
ATOM 514 C C . VAL A 1 112 ? -10.12218 -5.52781 5.24080 1.000 22.08607 112 VAL A C 1
ATOM 515 O O . VAL A 1 112 ? -9.52722 -6.53983 4.85121 1.000 20.28488 112 VAL A O 1
ATOM 519 N N . GLN A 1 113 ? -11.08183 -4.94965 4.51209 1.000 21.05452 113 GLN A N 1
ATOM 520 C CA . GLN A 1 113 ? -11.42188 -5.47072 3.19236 1.000 19.47029 113 GLN A CA 1
ATOM 521 C C . GLN A 1 113 ? -10.33211 -5.15073 2.17747 1.000 18.85524 113 GLN A C 1
ATOM 522 O O . GLN A 1 113 ? -10.04580 -5.96172 1.28910 1.000 18.03572 113 GLN A O 1
ATOM 528 N N . THR A 1 114 ? -9.71463 -3.97204 2.29180 1.000 20.59700 114 THR A N 1
ATOM 529 C CA . THR A 1 114 ? -8.62747 -3.61505 1.38677 1.000 18.13027 114 THR A CA 1
ATOM 530 C C . THR A 1 114 ? -7.40923 -4.50433 1.59825 1.000 21.21631 114 THR A C 1
ATOM 531 O O . THR A 1 114 ? -6.65287 -4.75215 0.65174 1.000 22.49851 114 THR A O 1
ATOM 535 N N . LEU A 1 115 ? -7.20572 -4.99152 2.82538 1.000 17.42374 115 LEU A N 1
ATOM 536 C CA . LEU A 1 115 ? -6.09636 -5.90192 3.08941 1.000 17.49085 115 LEU A CA 1
ATOM 537 C C . LEU A 1 115 ? -6.22178 -7.17228 2.25770 1.000 20.75939 115 LEU A C 1
ATOM 538 O O . LEU A 1 115 ? -5.23255 -7.65153 1.69080 1.000 25.37555 115 LEU A O 1
ATOM 543 N N . GLY A 1 116 ? -7.43206 -7.72884 2.16939 1.000 19.77854 116 GLY A N 1
ATOM 544 C CA . GLY A 1 116 ? -7.62519 -8.93164 1.37556 1.000 19.16248 116 GLY A CA 1
ATOM 545 C C . GLY A 1 116 ? -7.27633 -8.72918 -0.08601 1.000 19.14821 116 GLY A C 1
ATOM 546 O O . GLY A 1 116 ? -6.60911 -9.56752 -0.69729 1.000 19.73254 116 GLY A O 1
ATOM 547 N N . GLN A 1 117 ? -7.71772 -7.61058 -0.66495 1.000 19.61727 117 GLN A N 1
ATOM 548 C CA . GLN A 1 117 ? -7.36547 -7.30735 -2.04770 1.000 22.37101 117 GLN A CA 1
ATOM 549 C C . GLN A 1 117 ? -5.87226 -7.04782 -2.18933 1.000 22.55287 117 GLN A C 1
ATOM 550 O O . GLN A 1 117 ? -5.26604 -7.40459 -3.20649 1.000 20.08024 117 GLN A O 1
ATOM 556 N N . LEU A 1 118 ? -5.26333 -6.42968 -1.17615 1.000 19.41729 118 LEU A N 1
ATOM 557 C CA . LEU A 1 118 ? -3.83877 -6.13001 -1.23906 1.000 19.31729 118 LEU A CA 1
ATOM 558 C C . LEU A 1 118 ? -2.99277 -7.39358 -1.17298 1.000 24.58093 118 LEU A C 1
ATOM 559 O O . LEU A 1 118 ? -1.92271 -7.45040 -1.78870 1.000 26.10335 118 LEU A O 1
ATOM 564 N N . LEU A 1 119 ? -3.45753 -8.40937 -0.44792 1.000 23.73805 119 LEU A N 1
ATOM 565 C CA . LEU A 1 119 ? -2.69364 -9.63586 -0.25103 1.000 24.46959 119 LEU A CA 1
ATOM 566 C C . LEU A 1 119 ? -2.28486 -10.25172 -1.58082 1.000 27.36070 119 LEU A C 1
ATOM 567 O O . LEU A 1 119 ? -3.13191 -10.55777 -2.42521 1.000 30.81523 119 LEU A O 1
ATOM 572 N N . ALA A 1 120 ? -0.97868 -10.42359 -1.76300 1.000 30.49874 120 ALA A N 1
ATOM 573 C CA . ALA A 1 120 ? -0.41627 -11.01857 -2.96383 1.000 32.43503 120 ALA A CA 1
ATOM 574 C C . ALA A 1 120 ? 0.57968 -12.09943 -2.56732 1.000 34.33779 120 ALA A C 1
ATOM 575 O O . ALA A 1 120 ? 0.92903 -12.25828 -1.39480 1.000 37.52108 120 ALA A O 1
ATOM 577 N N . ARG A 1 121 ? 1.03658 -12.85160 -3.56172 1.000 35.63902 121 ARG A N 1
ATOM 578 C CA . ARG A 1 121 ? 1.99420 -13.92789 -3.35544 1.000 38.37825 121 ARG A CA 1
ATOM 579 C C . ARG A 1 121 ? 3.33475 -13.53501 -3.95859 1.000 40.43253 121 ARG A C 1
ATOM 580 O O . ARG A 1 121 ? 3.39700 -13.09916 -5.11308 1.000 37.44948 121 ARG A O 1
ATOM 582 N N . ASP A 1 122 ? 4.40079 -13.67682 -3.17237 1.000 41.49416 122 ASP A N 1
ATOM 583 C CA . ASP A 1 122 ? 5.74850 -13.46770 -3.68469 1.000 37.84914 122 ASP A CA 1
ATOM 584 C C . ASP A 1 122 ? 6.12862 -14.63764 -4.58125 1.000 41.62195 122 ASP A C 1
ATOM 585 O O . ASP A 1 122 ? 6.06638 -14.53656 -5.81090 1.000 43.22535 122 ASP A O 1
ATOM 587 N N . GLY A 1 123 ? 6.52209 -15.74979 -3.96819 1.000 37.60555 123 GLY A N 1
ATOM 588 C CA . GLY A 1 123 ? 6.71009 -16.99853 -4.67768 1.000 37.16183 123 GLY A CA 1
ATOM 589 C C . GLY A 1 123 ? 5.85259 -18.08080 -4.05762 1.000 40.08661 123 GLY A C 1
ATOM 590 O O . GLY A 1 123 ? 4.79281 -18.42976 -4.58688 1.000 44.32005 123 GLY A O 1
ATOM 591 N N . ASP A 1 124 ? 6.30341 -18.61278 -2.92316 1.000 36.29200 124 ASP A N 1
ATOM 592 C CA . ASP A 1 124 ? 5.49668 -19.51066 -2.10825 1.000 41.02604 124 ASP A CA 1
ATOM 593 C C . ASP A 1 124 ? 4.86876 -18.81368 -0.91189 1.000 46.09304 124 ASP A C 1
ATOM 594 O O . ASP A 1 124 ? 3.79177 -19.22140 -0.46410 1.000 38.92787 124 ASP A O 1
ATOM 596 N N . ALA A 1 125 ? 5.51340 -17.77361 -0.39141 1.000 42.36836 125 ALA A N 1
ATOM 597 C CA . ALA A 1 125 ? 4.98348 -17.03495 0.74084 1.000 41.86391 125 ALA A CA 1
ATOM 598 C C . ALA A 1 125 ? 3.92289 -16.03860 0.28303 1.000 43.18367 125 ALA A C 1
ATOM 599 O O . ALA A 1 125 ? 3.89638 -15.59988 -0.87031 1.000 37.24672 125 ALA A O 1
ATOM 601 N N . TRP A 1 126 ? 3.03715 -15.68667 1.20887 1.000 42.61717 126 TRP A N 1
ATOM 602 C CA . TRP A 1 126 ? 1.99646 -14.70151 0.95843 1.000 38.07627 126 TRP A CA 1
ATOM 603 C C . TRP A 1 126 ? 2.41114 -13.36500 1.55512 1.000 35.02981 126 TRP A C 1
ATOM 604 O O . TRP A 1 126 ? 2.99747 -13.31107 2.63960 1.000 39.46422 126 TRP A O 1
ATOM 615 N N . VAL A 1 127 ? 2.10269 -12.28820 0.83950 1.000 27.81487 127 VAL A N 1
ATOM 616 C CA . VAL A 1 127 ? 2.80364 -11.02143 1.00415 1.000 29.05436 127 VAL A CA 1
ATOM 617 C C . VAL A 1 127 ? 1.83023 -9.86169 0.83421 1.000 32.70155 127 VAL A C 1
ATOM 618 O O . VAL A 1 127 ? 0.92571 -9.91188 -0.00626 1.000 33.42970 127 VAL A O 1
ATOM 622 N N . VAL A 1 128 ? 2.01283 -8.82363 1.64087 1.000 27.83527 128 VAL A N 1
ATOM 623 C CA . VAL A 1 128 ? 1.28417 -7.56547 1.51445 1.000 27.86813 128 VAL A CA 1
ATOM 624 C C . VAL A 1 128 ? 2.24455 -6.52978 0.93931 1.000 28.97786 128 VAL A C 1
ATOM 625 O O . VAL A 1 128 ? 3.31974 -6.30845 1.51206 1.000 29.22140 128 VAL A O 1
ATOM 629 N N . PRO A 1 129 ? 1.90944 -5.87759 -0.17120 1.000 27.21815 129 PRO A N 1
ATOM 630 C CA . PRO A 1 129 ? 2.84620 -4.92591 -0.77729 1.000 25.37944 129 PRO A CA 1
ATOM 631 C C . PRO A 1 129 ? 3.06609 -3.71072 0.10726 1.000 25.71001 129 PRO A C 1
ATOM 632 O O . PRO A 1 129 ? 2.17113 -3.26590 0.82951 1.000 29.16098 129 PRO A O 1
ATOM 636 N N . ALA A 1 130 ? 4.28345 -3.17720 0.04426 1.000 29.14786 130 ALA A N 1
ATOM 637 C CA . ALA A 1 130 ? 4.61775 -1.94871 0.75640 1.000 32.42499 130 ALA A CA 1
ATOM 638 C C . ALA A 1 130 ? 3.80942 -0.80521 0.15721 1.000 31.97148 130 ALA A C 1
ATOM 639 O O . ALA A 1 130 ? 4.08880 -0.35208 -0.95723 1.000 38.29553 130 ALA A O 1
ATOM 640 N N . VAL A 1 131 ? 2.80820 -0.33158 0.89684 1.000 25.03689 131 VAL A N 1
ATOM 641 C CA . VAL A 1 131 ? 1.87631 0.66128 0.37994 1.000 31.19780 131 VAL A CA 1
ATOM 642 C C . VAL A 1 131 ? 1.21632 1.34883 1.56447 1.000 32.98946 131 VAL A C 1
ATOM 643 O O . VAL A 1 131 ? 1.08334 0.76623 2.64456 1.000 32.79010 131 VAL A O 1
ATOM 647 N N . SER A 1 132 ? 0.81582 2.60248 1.36276 1.000 30.78192 132 SER A N 1
ATOM 648 C CA . SER A 1 132 ? 0.09241 3.37504 2.36289 1.000 29.33592 132 SER A CA 1
ATOM 649 C C . SER A 1 132 ? -1.19047 3.90084 1.73891 1.000 31.04342 132 SER A C 1
ATOM 650 O O . SER A 1 132 ? -1.15375 4.53275 0.67827 1.000 30.94674 132 SER A O 1
ATOM 653 N N . ILE A 1 133 ? -2.31861 3.64274 2.39559 1.000 31.13709 133 ILE A N 1
ATOM 654 C CA . ILE A 1 133 ? -3.63466 4.00129 1.88122 1.000 27.40278 133 ILE A CA 1
ATOM 655 C C . ILE A 1 133 ? -4.35941 4.84267 2.92198 1.000 24.92679 133 ILE A C 1
ATOM 656 O O . ILE A 1 133 ? -4.43306 4.46101 4.09561 1.000 29.19299 133 ILE A O 1
ATOM 661 N N . GLU A 1 134 ? -4.88739 5.98602 2.48932 1.000 22.16565 134 GLU A N 1
ATOM 662 C CA . GLU A 1 134 ? -5.78122 6.81694 3.29047 1.000 23.40854 134 GLU A CA 1
ATOM 663 C C . GLU A 1 134 ? -7.09132 6.93228 2.52281 1.000 24.40900 134 GLU A C 1
ATOM 664 O O . GLU A 1 134 ? -7.14395 7.58062 1.47204 1.000 21.24655 134 GLU A O 1
ATOM 666 N N . ASP A 1 135 ? -8.14280 6.30360 3.04028 1.000 26.27163 135 ASP A N 1
ATOM 667 C CA . ASP A 1 135 ? -9.38307 6.12865 2.30247 1.000 24.52912 135 ASP A CA 1
ATOM 668 C C . ASP A 1 135 ? -10.55101 6.78602 3.02695 1.000 22.57508 135 ASP A C 1
ATOM 669 O O . ASP A 1 135 ? -10.50525 7.03496 4.23465 1.000 20.31249 135 ASP A O 1
ATOM 674 N N . ALA A 1 136 ? -11.60825 7.05765 2.25815 1.000 19.57864 136 ALA A N 1
ATOM 675 C CA . ALA A 1 136 ? -12.85154 7.64598 2.74110 1.000 20.88616 136 ALA A CA 1
ATOM 676 C C . ALA A 1 136 ? -13.92256 7.50920 1.66413 1.000 23.77275 136 ALA A C 1
ATOM 677 O O . ALA A 1 136 ? -13.61954 7.63388 0.47042 1.000 21.75882 136 ALA A O 1
ATOM 679 N N . PRO A 1 137 ? -15.17452 7.25486 2.03543 1.000 23.81978 137 PRO A N 1
ATOM 680 C CA . PRO A 1 137 ? -16.21743 7.04162 1.02793 1.000 24.08174 137 PRO A CA 1
ATOM 681 C C . PRO A 1 137 ? -16.74201 8.34836 0.45594 1.000 19.94249 137 PRO A C 1
ATOM 682 O O . PRO A 1 137 ? -16.80968 9.37630 1.13387 1.000 17.85160 137 PRO A O 1
ATOM 686 N N . ARG A 1 138 ? -17.12873 8.28859 -0.81967 1.000 17.94670 138 ARG A N 1
ATOM 687 C CA . ARG A 1 138 ? -17.68979 9.46163 -1.48066 1.000 22.43180 138 ARG A CA 1
ATOM 688 C C . ARG A 1 138 ? -19.16575 9.63946 -1.14720 1.000 20.17629 138 ARG A C 1
ATOM 689 O O . ARG A 1 138 ? -19.61484 10.76045 -0.88259 1.000 17.29516 138 ARG A O 1
ATOM 697 N N . PHE A 1 139 ? -19.93001 8.55127 -1.15256 1.000 16.42660 139 PHE A N 1
ATOM 698 C CA . PHE A 1 139 ? -21.36015 8.58868 -0.88937 1.000 19.62505 139 PHE A CA 1
ATOM 699 C C . PHE A 1 139 ? -21.68379 7.75029 0.33924 1.000 23.04232 139 PHE A C 1
ATOM 700 O O . PHE A 1 139 ? -21.15508 6.64626 0.50735 1.000 26.63057 139 PHE A O 1
ATOM 708 N N . ALA A 1 140 ? -22.55807 8.28401 1.19728 1.000 18.32327 140 ALA A N 1
ATOM 709 C CA . ALA A 1 140 ? -22.94934 7.56355 2.40439 1.000 15.81750 140 ALA A CA 1
ATOM 710 C C . ALA A 1 140 ? -23.79818 6.34135 2.08228 1.000 19.62698 140 ALA A C 1
ATOM 711 O O . ALA A 1 140 ? -23.81152 5.37748 2.85631 1.000 21.82948 140 ALA A O 1
ATOM 713 N N . TYR A 1 141 ? -24.51361 6.36229 0.96121 1.000 21.38117 141 TYR A N 1
ATOM 714 C CA . TYR A 1 141 ? -25.30113 5.22326 0.50921 1.000 17.45111 141 TYR A CA 1
ATOM 715 C C . TYR A 1 141 ? -24.53540 4.50977 -0.59840 1.000 20.14934 141 TYR A C 1
ATOM 716 O O . TYR A 1 141 ? -24.29680 5.08515 -1.66511 1.000 20.90332 141 TYR A O 1
ATOM 725 N N . ARG A 1 142 ? -24.13877 3.26559 -0.33615 1.000 17.26560 142 ARG A N 1
ATOM 726 C CA . ARG A 1 142 ? -23.46476 2.40818 -1.31274 1.000 16.27102 142 ARG A CA 1
ATOM 727 C C . ARG A 1 142 ? -24.24473 1.09734 -1.32364 1.000 15.32440 142 ARG A C 1
ATOM 728 O O . ARG A 1 142 ? -23.92135 0.16343 -0.58461 1.000 11.87753 142 ARG A O 1
ATOM 730 N N . GLY A 1 143 ? -25.27364 1.02890 -2.16324 1.000 16.40567 143 GLY A N 1
ATOM 731 C CA . GLY A 1 143 ? -26.28990 -0.00013 -2.06162 1.000 19.91877 143 GLY A CA 1
ATOM 732 C C . GLY A 1 143 ? -26.21911 -1.06113 -3.14312 1.000 17.68622 143 GLY A C 1
ATOM 733 O O . GLY A 1 143 ? -25.71893 -0.82096 -4.24473 1.000 15.56897 143 GLY A O 1
ATOM 734 N N . VAL A 1 144 ? -26.72867 -2.24474 -2.80910 1.000 22.11803 144 VAL A N 1
ATOM 735 C CA . VAL A 1 144 ? -26.96841 -3.32306 -3.75874 1.000 26.30481 144 VAL A CA 1
ATOM 736 C C . VAL A 1 144 ? -28.35189 -3.88568 -3.46851 1.000 28.61414 144 VAL A C 1
ATOM 737 O O . VAL A 1 144 ? -28.64558 -4.26017 -2.32741 1.000 28.00488 144 VAL A O 1
ATOM 739 N N . MET A 1 145 ? -29.20332 -3.93149 -4.48743 1.000 25.53081 145 MET A N 1
ATOM 740 C CA . MET A 1 145 ? -30.55656 -4.44238 -4.33132 1.000 19.90589 145 MET A CA 1
ATOM 741 C C . MET A 1 145 ? -30.63672 -5.88519 -4.80780 1.000 22.09425 145 MET A C 1
ATOM 742 O O . MET A 1 145 ? -30.01030 -6.25865 -5.80351 1.000 29.26639 145 MET A O 1
ATOM 747 N N . LEU A 1 146 ? -31.41098 -6.69335 -4.08796 1.000 23.00784 146 LEU A N 1
ATOM 748 C CA . LEU A 1 146 ? -31.66253 -8.07575 -4.46501 1.000 23.78198 146 LEU A CA 1
ATOM 749 C C . LEU A 1 146 ? -33.16376 -8.29947 -4.55143 1.000 24.26559 146 LEU A C 1
ATOM 750 O O . LEU A 1 146 ? -33.90273 -7.95224 -3.62450 1.000 22.33976 146 LEU A O 1
ATOM 755 N N . ASP A 1 147 ? -33.60699 -8.87317 -5.66604 1.000 23.58219 147 ASP A N 1
ATOM 756 C CA . ASP A 1 147 ? -35.01999 -9.14199 -5.90663 1.000 22.00390 147 ASP A CA 1
ATOM 757 C C . ASP A 1 147 ? -35.34942 -10.52941 -5.36763 1.000 24.08724 147 ASP A C 1
ATOM 758 O O . ASP A 1 147 ? -34.89183 -11.53869 -5.91204 1.000 27.23800 147 ASP A O 1
ATOM 763 N N . VAL A 1 148 ? -36.14304 -10.58159 -4.29540 1.000 20.98050 148 VAL A N 1
ATOM 764 C CA . VAL A 1 148 ? -36.63005 -11.85368 -3.76932 1.000 21.77929 148 VAL A CA 1
ATOM 765 C C . VAL A 1 148 ? -38.04503 -12.17155 -4.23115 1.000 19.74908 148 VAL A C 1
ATOM 766 O O . VAL A 1 148 ? -38.54455 -13.27108 -3.94392 1.000 14.59962 148 VAL A O 1
ATOM 770 N N . ALA A 1 149 ? -38.70295 -11.25730 -4.94450 1.000 17.52200 149 ALA A N 1
ATOM 771 C CA . ALA A 1 149 ? -40.10469 -11.45543 -5.29470 1.000 18.90189 149 ALA A CA 1
ATOM 772 C C . ALA A 1 149 ? -40.26225 -12.35389 -6.51670 1.000 18.66927 149 ALA A C 1
ATOM 773 O O . ALA A 1 149 ? -41.08898 -13.27255 -6.51464 1.000 17.54410 149 ALA A O 1
ATOM 775 N N . ARG A 1 150 ? -39.48630 -12.09985 -7.57355 1.000 21.77770 150 ARG A N 1
ATOM 776 C CA . ARG A 1 150 ? -39.58742 -12.92222 -8.77640 1.000 21.57605 150 ARG A CA 1
ATOM 777 C C . ARG A 1 150 ? -39.09818 -14.33960 -8.50737 1.000 20.12676 150 ARG A C 1
ATOM 778 O O . ARG A 1 150 ? -39.76136 -15.31810 -8.86992 1.000 25.00081 150 ARG A O 1
ATOM 786 N N . HIS A 1 151 ? -37.93400 -14.46685 -7.87605 1.000 21.44868 151 HIS A N 1
ATOM 787 C CA . HIS A 1 151 ? -37.41435 -15.74824 -7.41623 1.000 25.51187 151 HIS A CA 1
ATOM 788 C C . HIS A 1 151 ? -37.05665 -15.60533 -5.94744 1.000 22.00232 151 HIS A C 1
ATOM 789 O O . HIS A 1 151 ? -36.16959 -14.81954 -5.60042 1.000 23.43417 151 HIS A O 1
ATOM 796 N N . PHE A 1 152 ? -37.74610 -16.35119 -5.08889 1.000 19.00481 152 PHE A N 1
ATOM 797 C CA . PHE A 1 152 ? -37.49137 -16.26603 -3.65570 1.000 20.04919 152 PHE A CA 1
ATOM 798 C C . PHE A 1 152 ? -36.09264 -16.78636 -3.35835 1.000 20.08224 152 PHE A C 1
ATOM 799 O O . PHE A 1 152 ? -35.82137 -17.98352 -3.49632 1.000 21.31557 152 PHE A O 1
ATOM 807 N N . HIS A 1 153 ? -35.20436 -15.88610 -2.95234 1.000 19.89134 153 HIS A N 1
ATOM 808 C CA . HIS A 1 153 ? -33.84793 -16.26419 -2.59532 1.000 21.80441 153 HIS A CA 1
ATOM 809 C C . HIS A 1 153 ? -33.77367 -16.51411 -1.09756 1.000 21.36469 153 HIS A C 1
ATOM 810 O O . HIS A 1 153 ? -34.14243 -15.62820 -0.31537 1.000 21.44121 153 HIS A O 1
ATOM 817 N N . PRO A 1 154 ? -33.32227 -17.68442 -0.65894 1.000 21.81225 154 PRO A N 1
ATOM 818 C CA . PRO A 1 154 ? -33.33417 -17.99755 0.77335 1.000 23.33186 154 PRO A CA 1
ATOM 819 C C . PRO A 1 154 ? -32.35345 -17.12946 1.54782 1.000 20.57697 154 PRO A C 1
ATOM 820 O O . PRO A 1 154 ? -31.53562 -16.39586 0.98886 1.000 19.29527 154 PRO A O 1
ATOM 824 N N . VAL A 1 155 ? -32.45818 -17.22764 2.87592 1.000 21.68650 155 VAL A N 1
ATOM 825 C CA . VAL A 1 155 ? -31.57711 -16.47544 3.76445 1.000 23.48228 155 VAL A CA 1
ATOM 826 C C . VAL A 1 155 ? -30.12169 -16.84677 3.52606 1.000 25.27481 155 VAL A C 1
ATOM 827 O O . VAL A 1 155 ? -29.22758 -15.99883 3.63957 1.000 25.67131 155 VAL A O 1
ATOM 831 N N . GLU A 1 156 ? -29.86003 -18.11081 3.18821 1.000 24.83550 156 GLU A N 1
ATOM 832 C CA . GLU A 1 156 ? -28.48832 -18.56455 2.98500 1.000 26.21881 156 GLU A CA 1
ATOM 833 C C . GLU A 1 156 ? -27.84265 -17.85730 1.79867 1.000 23.63057 156 GLU A C 1
ATOM 834 O O . GLU A 1 156 ? -26.72479 -17.33914 1.90328 1.000 22.17845 156 GLU A O 1
ATOM 840 N N . THR A 1 157 ? -28.53574 -17.82238 0.65736 1.000 24.66715 157 THR A N 1
ATOM 841 C CA . THR A 1 157 ? -27.98535 -17.16642 -0.52368 1.000 29.78888 157 THR A CA 1
ATOM 842 C C . THR A 1 157 ? -27.97047 -15.64889 -0.39138 1.000 23.83581 157 THR A C 1
ATOM 843 O O . THR A 1 157 ? -27.27155 -14.97935 -1.15972 1.000 22.74279 157 THR A O 1
ATOM 847 N N . VAL A 1 158 ? -28.72352 -15.09480 0.55472 1.000 21.92391 158 VAL A N 1
ATOM 848 C CA . VAL A 1 158 ? -28.70884 -13.65551 0.79500 1.000 21.72059 158 VAL A CA 1
ATOM 849 C C . VAL A 1 158 ? -27.56991 -13.26770 1.73074 1.000 19.58552 158 VAL A C 1
ATOM 850 O O . VAL A 1 158 ? -26.93035 -12.22915 1.54141 1.000 19.35570 158 VAL A O 1
ATOM 854 N N . LYS A 1 159 ? -27.29143 -14.09798 2.74156 1.000 21.72090 159 LYS A N 1
ATOM 855 C CA . LYS A 1 159 ? -26.16641 -13.82657 3.63200 1.000 19.80887 159 LYS A CA 1
ATOM 856 C C . LYS A 1 159 ? -24.84965 -13.81435 2.86633 1.000 20.35164 159 LYS A C 1
ATOM 857 O O . LYS A 1 159 ? -23.99234 -12.95585 3.10444 1.000 19.01372 159 LYS A O 1
ATOM 863 N N . ALA A 1 160 ? -24.67108 -14.75976 1.94048 1.000 18.22479 160 ALA A N 1
ATOM 864 C CA . ALA A 1 160 ? -23.46639 -14.76563 1.11764 1.000 19.59663 160 ALA A CA 1
ATOM 865 C C . ALA A 1 160 ? -23.37854 -13.50574 0.26635 1.000 20.29115 160 ALA A C 1
ATOM 866 O O . ALA A 1 160 ? -22.29650 -12.92851 0.10697 1.000 17.57558 160 ALA A O 1
ATOM 868 N N . TYR A 1 161 ? -24.51108 -13.05997 -0.28397 1.000 21.26798 161 TYR A N 1
ATOM 869 C CA . TYR A 1 161 ? -24.52154 -11.82466 -1.05970 1.000 21.00886 161 TYR A CA 1
ATOM 870 C C . TYR A 1 161 ? -24.24338 -10.61056 -0.18345 1.000 20.39842 161 TYR A C 1
ATOM 871 O O . TYR A 1 161 ? -23.75822 -9.58753 -0.67987 1.000 19.33770 161 TYR A O 1
ATOM 880 N N . ILE A 1 162 ? -24.54831 -10.69924 1.11253 1.000 19.55076 162 ILE A N 1
ATOM 881 C CA . ILE A 1 162 ? -24.19963 -9.61866 2.02817 1.000 21.66886 162 ILE A CA 1
ATOM 882 C C . ILE A 1 162 ? -22.68843 -9.53975 2.20152 1.000 24.74546 162 ILE A C 1
ATOM 883 O O . ILE A 1 162 ? -22.10555 -8.44885 2.20478 1.000 25.86896 162 ILE A O 1
ATOM 888 N N . GLY A 1 163 ? -22.02846 -10.69141 2.33539 1.000 23.10046 163 GLY A N 1
ATOM 889 C CA . GLY A 1 163 ? -20.58023 -10.68988 2.45536 1.000 20.91317 163 GLY A CA 1
ATOM 890 C C . GLY A 1 163 ? -19.88791 -10.27523 1.17107 1.000 20.78142 163 GLY A C 1
ATOM 891 O O . GLY A 1 163 ? -18.86587 -9.58396 1.20236 1.000 23.16053 163 GLY A O 1
ATOM 892 N N . HIS A 1 164 ? -20.43460 -10.68769 0.02475 1.000 18.47675 164 HIS A N 1
ATOM 893 C CA . HIS A 1 164 ? -19.84029 -10.32315 -1.25802 1.000 21.92982 164 HIS A CA 1
ATOM 894 C C . HIS A 1 164 ? -19.88750 -8.81593 -1.47578 1.000 25.17482 164 HIS A C 1
ATOM 895 O O . HIS A 1 164 ? -18.88777 -8.19915 -1.86263 1.000 24.10733 164 HIS A O 1
ATOM 902 N N . ALA A 1 165 ? -21.04972 -8.20522 -1.23463 1.000 26.19532 165 ALA A N 1
ATOM 903 C CA . ALA A 1 165 ? -21.17564 -6.76203 -1.39982 1.000 23.24730 165 ALA A CA 1
ATOM 904 C C . ALA A 1 165 ? -20.35890 -6.00347 -0.36334 1.000 23.33478 165 ALA A C 1
ATOM 905 O O . ALA A 1 165 ? -19.86292 -4.90682 -0.64892 1.000 25.20602 165 ALA A O 1
ATOM 907 N N . ALA A 1 166 ? -20.20929 -6.56423 0.83927 1.000 19.44817 166 ALA A N 1
ATOM 908 C CA . ALA A 1 166 ? -19.44152 -5.88394 1.87557 1.000 25.31484 166 ALA A CA 1
ATOM 909 C C . ALA A 1 166 ? -17.95099 -5.88633 1.56546 1.000 23.99475 166 ALA A C 1
ATOM 910 O O . ALA A 1 166 ? -17.22703 -4.99006 2.01279 1.000 22.49793 166 ALA A O 1
ATOM 912 N N . SER A 1 167 ? -17.47325 -6.88015 0.81211 1.000 23.38786 167 SER A N 1
ATOM 913 C CA . SER A 1 167 ? -16.08025 -6.89369 0.38416 1.000 21.41678 167 SER A CA 1
ATOM 914 C C . SER A 1 167 ? -15.75811 -5.76191 -0.58194 1.000 20.35069 167 SER A C 1
ATOM 915 O O . SER A 1 167 ? -14.57676 -5.47710 -0.80592 1.000 22.68046 167 SER A O 1
ATOM 918 N N . LEU A 1 168 ? -16.77384 -5.11569 -1.15442 1.000 20.87588 168 LEU A N 1
ATOM 919 C CA . LEU A 1 168 ? -16.59431 -3.94912 -2.00713 1.000 19.98448 168 LEU A CA 1
ATOM 920 C C . LEU A 1 168 ? -17.06914 -2.66889 -1.32793 1.000 18.51484 168 LEU A C 1
ATOM 921 O O . LEU A 1 168 ? -17.41263 -1.69834 -2.01019 1.000 22.05271 168 LEU A O 1
ATOM 926 N N . LYS A 1 169 ? -17.11408 -2.66322 0.00596 1.000 16.45585 169 LYS A N 1
ATOM 927 C CA . LYS A 1 169 ? -17.40634 -1.46927 0.79998 1.000 22.61745 169 LYS A CA 1
ATOM 928 C C . LYS A 1 169 ? -18.82875 -0.95782 0.58029 1.000 24.35905 169 LYS A C 1
ATOM 929 O O . LYS A 1 169 ? -19.10834 0.22908 0.77101 1.000 22.82006 169 LYS A O 1
ATOM 931 N N . LEU A 1 170 ? -19.73801 -1.84219 0.17916 1.000 19.41837 170 LEU A N 1
ATOM 932 C CA . LEU A 1 170 ? -21.14791 -1.49052 0.09988 1.000 16.81518 170 LEU A CA 1
ATOM 933 C C . LEU A 1 170 ? -21.79298 -1.67207 1.46779 1.000 20.58235 170 LEU A C 1
ATOM 934 O O . LEU A 1 170 ? -21.45253 -2.59705 2.21077 1.000 20.96028 170 LEU A O 1
ATOM 939 N N . ASN A 1 171 ? -22.72329 -0.77309 1.80712 1.000 16.84158 171 ASN A N 1
ATOM 940 C CA . ASN A 1 171 ? -23.22773 -0.68521 3.17364 1.000 19.41888 171 ASN A CA 1
ATOM 941 C C . ASN A 1 171 ? -24.74912 -0.60039 3.24588 1.000 20.56578 171 ASN A C 1
ATOM 942 O O . ASN A 1 171 ? -25.28716 -0.17264 4.27262 1.000 18.40679 171 ASN A O 1
ATOM 947 N N . ALA A 1 172 ? -25.45954 -0.99843 2.19365 1.000 19.20208 172 ALA A N 1
ATOM 948 C CA . ALA A 1 172 ? -26.91614 -0.88602 2.19399 1.000 18.63649 172 ALA A CA 1
ATOM 949 C C . ALA A 1 172 ? -27.49623 -1.99062 1.32342 1.000 23.11738 172 ALA A C 1
ATOM 950 O O . ALA A 1 172 ? -27.31423 -1.97925 0.10300 1.000 27.11267 172 ALA A O 1
ATOM 952 N N . LEU A 1 173 ? -28.19454 -2.93667 1.94601 1.000 19.02205 173 LEU A N 1
ATOM 953 C CA . LEU A 1 173 ? -28.87793 -3.99352 1.21418 1.000 20.93942 173 LEU A CA 1
ATOM 954 C C . LEU A 1 173 ? -30.33297 -3.60214 0.99679 1.000 20.48439 173 LEU A C 1
ATOM 955 O O . LEU A 1 173 ? -31.05140 -3.28973 1.95157 1.000 21.23521 173 LEU A O 1
ATOM 960 N N . HIS A 1 174 ? -30.75822 -3.62262 -0.25963 1.000 20.88592 174 HIS A N 1
ATOM 961 C CA . HIS A 1 174 ? -32.10751 -3.24325 -0.65951 1.000 20.00724 174 HIS A CA 1
ATOM 962 C C . HIS A 1 174 ? -32.85160 -4.52043 -1.03362 1.000 17.45619 174 HIS A C 1
ATOM 963 O O . HIS A 1 174 ? -32.49560 -5.19069 -2.00759 1.000 19.54475 174 HIS A O 1
ATOM 970 N N . LEU A 1 175 ? -33.87150 -4.86480 -0.25372 1.000 18.25113 175 LEU A N 1
ATOM 971 C CA . LEU A 1 175 ? -34.64184 -6.08261 -0.46941 1.000 20.56354 175 LEU A CA 1
ATOM 972 C C . LEU A 1 175 ? -35.94480 -5.73746 -1.17917 1.000 21.82714 175 LEU A C 1
ATOM 973 O O . LEU A 1 175 ? -36.76345 -4.97926 -0.64822 1.000 20.21123 175 LEU A O 1
ATOM 978 N N . HIS A 1 176 ? -36.12999 -6.29110 -2.37742 1.000 20.59538 176 HIS A N 1
ATOM 979 C CA . HIS A 1 176 ? -37.37001 -6.12679 -3.13605 1.000 20.95486 176 HIS A CA 1
ATOM 980 C C . HIS A 1 176 ? -38.32413 -7.22595 -2.68857 1.000 22.07743 176 HIS A C 1
ATOM 981 O O . HIS A 1 176 ? -38.41952 -8.28756 -3.30490 1.000 24.57086 176 HIS A O 1
ATOM 988 N N . LEU A 1 177 ? -39.05367 -6.95675 -1.60441 1.000 19.88920 177 LEU A N 1
ATOM 989 C CA . LEU A 1 177 ? -39.79151 -7.99928 -0.90162 1.000 18.78572 177 LEU A CA 1
ATOM 990 C C . LEU A 1 177 ? -41.09371 -8.40131 -1.58274 1.000 21.45414 177 LEU A C 1
ATOM 991 O O . LEU A 1 177 ? -41.60085 -9.49333 -1.30793 1.000 22.76607 177 LEU A O 1
ATOM 996 N N . SER A 1 178 ? -41.65811 -7.56090 -2.44588 1.000 20.45106 178 SER A N 1
ATOM 997 C CA . SER A 1 178 ? -42.95345 -7.86446 -3.03586 1.000 20.33929 178 SER A CA 1
ATOM 998 C C . SER A 1 178 ? -43.00614 -7.37646 -4.47446 1.000 18.73962 178 SER A C 1
ATOM 999 O O . SER A 1 178 ? -42.36751 -6.38495 -4.83653 1.000 20.56421 178 SER A O 1
ATOM 1002 N N . ASP A 1 179 ? -43.78206 -8.08499 -5.28447 1.000 22.23474 179 ASP A N 1
ATOM 1003 C CA . ASP A 1 179 ? -44.01826 -7.74298 -6.68511 1.000 24.42698 179 ASP A CA 1
ATOM 1004 C C . ASP A 1 179 ? -45.22040 -8.55364 -7.15944 1.000 23.77191 179 ASP A C 1
ATOM 1005 O O . ASP A 1 179 ? -45.93603 -9.16129 -6.35377 1.000 25.13324 179 ASP A O 1
ATOM 1010 N N . ASP A 1 180 ? -45.44317 -8.56503 -8.47503 1.000 23.03406 180 ASP A N 1
ATOM 1011 C CA . ASP A 1 180 ? -46.55086 -9.31443 -9.05596 1.000 21.49989 180 ASP A CA 1
ATOM 1012 C C . ASP A 1 180 ? -46.35508 -10.82115 -8.97299 1.000 24.01234 180 ASP A C 1
ATOM 1013 O O . ASP A 1 180 ? -47.28583 -11.56790 -9.29390 1.000 24.92682 180 ASP A O 1
ATOM 1018 N N . GLN A 1 181 ? -45.17997 -11.28313 -8.55036 1.000 23.59253 181 GLN A N 1
ATOM 1019 C CA . GLN A 1 181 ? -44.85266 -12.69893 -8.56054 1.000 19.54583 181 GLN A CA 1
ATOM 1020 C C . GLN A 1 181 ? -44.83353 -13.32545 -7.17457 1.000 19.09082 181 GLN A C 1
ATOM 1021 O O . GLN A 1 181 ? -44.75732 -14.55492 -7.07241 1.000 23.84430 181 GLN A O 1
ATOM 1027 N N . GLY A 1 182 ? -44.90262 -12.52561 -6.11341 1.000 18.97416 182 GLY A N 1
ATOM 1028 C CA . GLY A 1 182 ? -44.91703 -13.06799 -4.77017 1.000 22.02296 182 GLY A CA 1
ATOM 1029 C C . GLY A 1 182 ? -44.75807 -12.03002 -3.67804 1.000 25.21635 182 GLY A C 1
ATOM 1030 O O . GLY A 1 182 ? -44.31089 -10.90686 -3.93060 1.000 25.07509 182 GLY A O 1
ATOM 1031 N N . TRP A 1 183 ? -45.13345 -12.40244 -2.45599 1.000 26.04814 183 TRP A N 1
ATOM 1032 C CA . TRP A 1 183 ? -44.95441 -11.57811 -1.26631 1.000 22.91612 183 TRP A CA 1
ATOM 1033 C C . TRP A 1 183 ? -44.03815 -12.33280 -0.31376 1.000 24.49237 183 TRP A C 1
ATOM 1034 O O . TRP A 1 183 ? -44.34147 -13.46686 0.06936 1.000 25.88740 183 TRP A O 1
ATOM 1045 N N . ARG A 1 184 ? -42.92854 -11.70450 0.08034 1.000 19.17436 184 ARG A N 1
ATOM 1046 C CA . ARG A 1 184 ? -41.82506 -12.43753 0.68624 1.000 25.40674 184 ARG A CA 1
ATOM 1047 C C . ARG A 1 184 ? -41.57562 -12.13892 2.16033 1.000 28.21267 184 ARG A C 1
ATOM 1048 O O . ARG A 1 184 ? -40.75105 -12.82758 2.77079 1.000 28.33747 184 ARG A O 1
ATOM 1056 N N . ILE A 1 185 ? -42.24049 -11.15083 2.75614 1.000 26.24152 185 ILE A N 1
ATOM 1057 C CA . ILE A 1 185 ? -42.02605 -10.81889 4.16221 1.000 25.24313 185 ILE A CA 1
ATOM 1058 C C . ILE A 1 185 ? -43.27930 -11.15866 4.95829 1.000 28.49234 185 ILE A C 1
ATOM 1059 O O . ILE A 1 185 ? -44.40569 -10.96563 4.48536 1.000 26.14698 185 ILE A O 1
ATOM 1064 N N . GLU A 1 186 ? -43.07631 -11.67202 6.17096 1.000 32.96214 186 GLU A N 1
ATOM 1065 C CA . GLU A 1 186 ? -44.16466 -12.16482 7.00872 1.000 34.03452 186 GLU A CA 1
ATOM 1066 C C . GLU A 1 186 ? -44.69389 -11.03072 7.87731 1.000 33.91037 186 GLU A C 1
ATOM 1067 O O . GLU A 1 186 ? -44.03825 -10.61407 8.83802 1.000 42.50319 186 GLU A O 1
ATOM 1073 N N . LEU A 1 187 ? -45.88027 -10.53810 7.54169 1.000 38.29063 187 LEU A N 1
ATOM 1074 C CA . LEU A 1 187 ? -46.59936 -9.58427 8.36943 1.000 41.05218 187 LEU A CA 1
ATOM 1075 C C . LEU A 1 187 ? -47.72891 -10.29480 9.10328 1.000 38.35915 187 LEU A C 1
ATOM 1076 O O . LEU A 1 187 ? -48.29039 -11.27726 8.61240 1.000 44.64796 187 LEU A O 1
ATOM 1078 N N . HIS A 1 188 ? -48.05205 -9.79263 10.29610 1.000 35.93028 188 HIS A N 1
ATOM 1079 C CA . HIS A 1 188 ? -49.14226 -10.34268 11.08734 1.000 33.75655 188 HIS A CA 1
ATOM 1080 C C . HIS A 1 188 ? -50.36498 -9.43964 11.14528 1.000 33.72595 188 HIS A C 1
ATOM 1081 O O . HIS A 1 188 ? -51.46199 -9.93345 11.42415 1.000 35.77664 188 HIS A O 1
ATOM 1088 N N . SER A 1 189 ? -50.20668 -8.13791 10.89101 1.000 34.90291 189 SER A N 1
ATOM 1089 C CA . SER A 1 189 ? -51.37045 -7.27989 10.69921 1.000 32.42069 189 SER A CA 1
ATOM 1090 C C . SER A 1 189 ? -52.08022 -7.60454 9.39172 1.000 33.25744 189 SER A C 1
ATOM 1091 O O . SER A 1 189 ? -53.29675 -7.41604 9.28055 1.000 30.54651 189 SER A O 1
ATOM 1094 N N . ARG A 1 190 ? -51.33617 -8.08864 8.39538 1.000 35.19118 190 ARG A N 1
ATOM 1095 C CA . ARG A 1 190 ? -51.88466 -8.61084 7.14663 1.000 35.36074 190 ARG A CA 1
ATOM 1096 C C . ARG A 1 190 ? -51.34501 -10.02766 6.99080 1.000 30.06039 190 ARG A C 1
ATOM 1097 O O . ARG A 1 190 ? -50.44121 -10.27548 6.17849 1.000 31.94148 190 ARG A O 1
ATOM 1100 N N . PRO A 1 191 ? -51.87655 -10.98663 7.75620 1.000 33.19728 191 PRO A N 1
ATOM 1101 C CA . PRO A 1 191 ? -51.26284 -12.32137 7.78986 1.000 32.61398 191 PRO A CA 1
ATOM 1102 C C . PRO A 1 191 ? -51.60301 -13.19394 6.59840 1.000 33.14307 191 PRO A C 1
ATOM 1103 O O . PRO A 1 191 ? -50.86077 -14.14721 6.32558 1.000 30.49551 191 PRO A O 1
ATOM 1107 N N . GLU A 1 192 ? -52.69326 -12.91016 5.88460 1.000 36.48973 192 GLU A N 1
ATOM 1108 C CA . GLU A 1 192 ? -53.04723 -13.72499 4.73043 1.000 32.18770 192 GLU A CA 1
ATOM 1109 C C . GLU A 1 192 ? -52.09444 -13.51307 3.56114 1.000 29.71200 192 GLU A C 1
ATOM 1110 O O . GLU A 1 192 ? -52.06297 -14.34703 2.64979 1.000 29.66395 192 GLU A O 1
ATOM 1116 N N . LEU A 1 193 ? -51.31349 -12.42873 3.57508 1.000 28.66344 193 LEU A N 1
ATOM 1117 C CA . LEU A 1 193 ? -50.35207 -12.17540 2.50538 1.000 25.21027 193 LEU A CA 1
ATOM 1118 C C . LEU A 1 193 ? -49.37451 -13.33616 2.36221 1.000 25.24691 193 LEU A C 1
ATOM 1119 O O . LEU A 1 193 ? -49.33619 -14.00960 1.32752 1.000 29.16529 193 LEU A O 1
ATOM 1124 N N . THR A 1 194 ? -48.58179 -13.59753 3.40300 1.000 21.17734 194 THR A N 1
ATOM 1125 C CA . THR A 1 194 ? -47.67465 -14.73857 3.36013 1.000 27.76713 194 THR A CA 1
ATOM 1126 C C . THR A 1 194 ? -48.41356 -16.06723 3.31582 1.000 28.96952 194 THR A C 1
ATOM 1127 O O . THR A 1 194 ? -47.80994 -17.08609 2.96361 1.000 30.80214 194 THR A O 1
ATOM 1131 N N . ALA A 1 195 ? -49.70012 -16.08024 3.66460 1.000 29.92711 195 ALA A N 1
ATOM 1132 C CA . ALA A 1 195 ? -50.45580 -17.32548 3.63662 1.000 32.27890 195 ALA A CA 1
ATOM 1133 C C . ALA A 1 195 ? -50.75513 -17.76283 2.20941 1.000 30.18051 195 ALA A C 1
ATOM 1134 O O . ALA A 1 195 ? -50.69836 -18.95860 1.89777 1.000 32.07215 195 ALA A O 1
ATOM 1136 N N . LEU A 1 196 ? -51.08098 -16.81623 1.32489 1.000 28.37433 196 LEU A N 1
ATOM 1137 C CA . LEU A 1 196 ? -51.56898 -17.17487 -0.00044 1.000 31.95923 196 LEU A CA 1
ATOM 1138 C C . LEU A 1 196 ? -50.93577 -16.37456 -1.13357 1.000 33.24106 196 LEU A C 1
ATOM 1139 O O . LEU A 1 196 ? -51.37829 -16.50527 -2.28073 1.000 38.99127 196 LEU A O 1
ATOM 1144 N N . ALA A 1 197 ? -49.91472 -15.56331 -0.86060 1.000 29.18778 197 ALA A N 1
ATOM 1145 C CA . ALA A 1 197 ? -49.24854 -14.80258 -1.90837 1.000 27.10399 197 ALA A CA 1
ATOM 1146 C C . ALA A 1 197 ? -47.77987 -15.16298 -2.07452 1.000 26.13263 197 ALA A C 1
ATOM 1147 O O . ALA A 1 197 ? -47.11294 -14.58804 -2.94215 1.000 27.24300 197 ALA A O 1
ATOM 1149 N N . SER A 1 198 ? -47.26011 -16.10052 -1.28388 1.000 25.39984 198 SER A N 1
ATOM 1150 C CA . SER A 1 198 ? -45.86425 -16.51123 -1.35975 1.000 28.80155 198 SER A CA 1
ATOM 1151 C C . SER A 1 198 ? -45.69492 -17.91307 -1.92816 1.000 26.57104 198 SER A C 1
ATOM 1152 O O . SER A 1 198 ? -44.59052 -18.46436 -1.87517 1.000 24.88715 198 SER A O 1
ATOM 1155 N N . SER A 1 199 ? -46.75904 -18.50008 -2.47641 1.000 24.89888 199 SER A N 1
ATOM 1156 C CA . SER A 1 199 ? -46.68188 -19.87947 -2.94079 1.000 23.56064 199 SER A CA 1
ATOM 1157 C C . SER A 1 199 ? -45.84879 -20.01094 -4.20889 1.000 27.20267 199 SER A C 1
ATOM 1158 O O . SER A 1 199 ? -45.20577 -21.04560 -4.41993 1.000 32.15119 199 SER A O 1
ATOM 1161 N N . THR A 1 200 ? -45.83474 -18.98577 -5.05187 1.000 25.31211 200 THR A N 1
ATOM 1162 C CA . THR A 1 200 ? -45.31614 -19.09763 -6.40607 1.000 22.22949 200 THR A CA 1
ATOM 1163 C C . THR A 1 200 ? -44.03892 -18.28057 -6.58010 1.000 21.98295 200 THR A C 1
ATOM 1164 O O . THR A 1 200 ? -43.60544 -17.54110 -5.69147 1.000 21.65965 200 THR A O 1
ATOM 1168 N N . ALA A 1 201 ? -43.42408 -18.46161 -7.74657 1.000 24.17995 201 ALA A N 1
ATOM 1169 C CA . ALA A 1 201 ? -42.34844 -17.61840 -8.24541 1.000 21.84142 201 ALA A CA 1
ATOM 1170 C C . ALA A 1 201 ? -42.49599 -17.56071 -9.76058 1.000 21.85074 201 ALA A C 1
ATOM 1171 O O . ALA A 1 201 ? -43.36240 -18.22130 -10.33955 1.000 18.32236 201 ALA A O 1
ATOM 1173 N N . VAL A 1 202 ? -41.64831 -16.76523 -10.41159 1.000 20.17590 202 VAL A N 1
ATOM 1174 C CA . VAL A 1 202 ? -41.75038 -16.62837 -11.85856 1.000 23.12466 202 VAL A CA 1
ATOM 1175 C C . VAL A 1 202 ? -41.35981 -17.94255 -12.52495 1.000 22.86165 202 VAL A C 1
ATOM 1176 O O . VAL A 1 202 ? -40.43529 -18.63940 -12.08281 1.000 23.35424 202 VAL A O 1
ATOM 1180 N N . GLY A 1 203 ? -42.10110 -18.31234 -13.56853 1.000 22.82365 203 GLY A N 1
ATOM 1181 C CA . GLY A 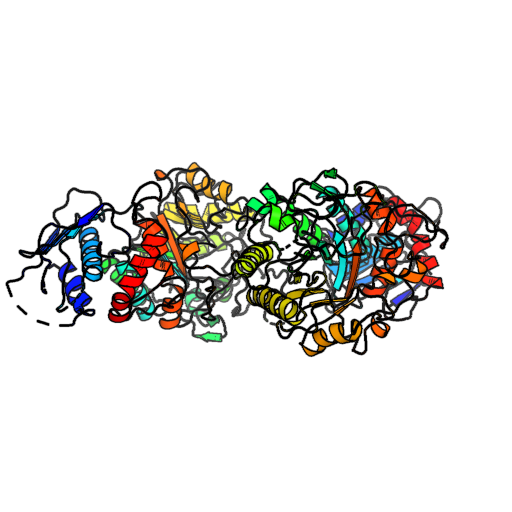1 203 ? -41.83394 -19.54559 -14.28315 1.000 19.97167 203 GLY A CA 1
ATOM 1182 C C . GLY A 1 203 ? -42.19133 -20.81587 -13.54515 1.000 21.47355 203 GLY A C 1
ATOM 1183 O O . GLY A 1 203 ? -41.62051 -21.86867 -13.83908 1.000 22.48570 203 GLY A O 1
ATOM 1184 N N . GLY A 1 204 ? -43.12167 -20.75396 -12.59560 1.000 19.37162 204 GLY A N 1
ATOM 1185 C CA . GLY A 1 204 ? -43.50370 -21.94034 -11.85113 1.000 22.20402 204 GLY A CA 1
ATOM 1186 C C . GLY A 1 204 ? -42.42884 -22.47684 -10.93296 1.000 26.33271 204 GLY A C 1
ATOM 1187 O O . GLY A 1 204 ? -42.35533 -23.69058 -10.71591 1.000 25.41089 204 GLY A O 1
ATOM 1188 N N . ASP A 1 205 ? -41.59872 -21.60635 -10.38396 1.000 24.93546 205 ASP A N 1
ATOM 1189 C CA . ASP A 1 205 ? -40.48297 -21.97067 -9.52936 1.000 25.61637 205 ASP A CA 1
ATOM 1190 C C . ASP A 1 205 ? -40.88084 -21.87838 -8.06153 1.000 28.58010 205 ASP A C 1
ATOM 1191 O O . ASP A 1 205 ? -41.90610 -21.27822 -7.72539 1.000 28.55638 205 ASP A O 1
ATOM 1196 N N . PRO A 1 206 ? -40.10784 -22.48879 -7.15658 1.000 30.47181 206 PRO A N 1
ATOM 1197 C CA . PRO A 1 206 ? -40.50400 -22.50107 -5.74140 1.000 26.25066 206 PRO A CA 1
ATOM 1198 C C . PRO A 1 206 ? -40.67383 -21.09894 -5.17534 1.000 26.50390 206 PRO A C 1
ATOM 1199 O O . PRO A 1 206 ? -39.89515 -20.18883 -5.46647 1.000 25.19590 206 PRO A O 1
ATOM 1203 N N . GLY A 1 207 ? -41.70997 -20.93653 -4.35604 1.000 29.22554 207 GLY A N 1
ATOM 1204 C CA . GLY A 1 207 ? -41.97899 -19.66952 -3.70712 1.000 25.25479 207 GLY A CA 1
ATOM 1205 C C . GLY A 1 207 ? -41.37608 -19.58677 -2.32102 1.000 26.96335 207 GLY A C 1
ATOM 1206 O O . GLY A 1 207 ? -40.19212 -19.88179 -2.13555 1.000 27.54433 207 GLY A O 1
ATOM 1207 N N . GLY A 1 208 ? -42.17798 -19.19504 -1.34094 1.000 26.66970 208 GLY A N 1
ATOM 1208 C CA . GLY A 1 208 ? -41.72286 -19.05068 0.02729 1.000 24.71434 208 GLY A CA 1
ATOM 1209 C C . GLY A 1 208 ? -41.65598 -17.59167 0.44367 1.000 23.39019 208 GLY A C 1
ATOM 1210 O O . GLY A 1 208 ? -41.93942 -16.67507 -0.32855 1.000 24.97796 208 GLY A O 1
ATOM 1211 N N . PHE A 1 209 ? -41.26473 -17.39527 1.69999 1.000 27.85135 209 PHE A N 1
ATOM 1212 C CA . PHE A 1 209 ? -41.20034 -16.06316 2.27961 1.000 23.98845 209 PHE A CA 1
ATOM 1213 C C . PHE A 1 209 ? -40.22182 -16.07271 3.44377 1.000 26.12797 209 PHE A C 1
ATOM 1214 O O . PHE A 1 209 ? -39.83666 -17.12746 3.95411 1.000 29.34792 209 PHE A O 1
ATOM 1222 N N . TYR A 1 210 ? -39.82385 -14.87521 3.86074 1.000 22.72315 210 TYR A N 1
ATOM 1223 C CA . TYR A 1 210 ? -39.03235 -14.69717 5.06952 1.000 23.98530 210 TYR A CA 1
ATOM 1224 C C . TYR A 1 210 ? -39.97778 -14.53068 6.25163 1.000 26.35013 210 TYR A C 1
ATOM 1225 O O . TYR A 1 210 ? -40.83639 -13.64165 6.24225 1.000 27.33074 210 TYR A O 1
ATOM 1234 N N . THR A 1 211 ? -39.83003 -15.38050 7.26221 1.000 25.43731 211 THR A N 1
ATOM 1235 C CA . THR A 1 211 ? -40.53425 -15.11828 8.50475 1.000 35.23939 211 THR A CA 1
ATOM 1236 C C . THR A 1 211 ? -39.95003 -13.88447 9.18104 1.000 34.21169 211 THR A C 1
ATOM 1237 O O . THR A 1 211 ? -38.82440 -13.46083 8.89890 1.000 33.98178 211 THR A O 1
ATOM 1241 N N . LYS A 1 212 ? -40.74434 -13.29415 10.07633 1.000 31.60117 212 LYS A N 1
ATOM 1242 C CA . LYS A 1 212 ? -40.22149 -12.23005 10.92350 1.000 35.10759 212 LYS A CA 1
ATOM 1243 C C . LYS A 1 212 ? -38.96490 -12.69304 11.64621 1.000 37.59570 212 LYS A C 1
ATOM 1244 O O . LYS A 1 212 ? -37.99822 -11.93645 11.77442 1.000 37.12533 212 LYS A O 1
ATOM 1246 N N . ASP A 1 213 ? -38.95059 -13.95159 12.09423 1.000 37.56926 213 ASP A N 1
ATOM 1247 C CA . ASP A 1 213 ? -37.75350 -14.51424 12.70892 1.000 36.88624 213 ASP A CA 1
ATOM 1248 C C . ASP A 1 213 ? -36.62609 -14.67837 11.69774 1.000 33.46612 213 ASP A C 1
ATOM 1249 O O . ASP A 1 213 ? -35.45128 -14.52352 12.05166 1.000 34.04380 213 ASP A O 1
ATOM 1254 N N . ASP A 1 214 ? -36.95697 -14.99749 10.44404 1.000 35.89946 214 ASP A N 1
ATOM 1255 C CA . ASP A 1 214 ? -35.93330 -15.08704 9.40927 1.000 33.99228 214 ASP A CA 1
ATOM 1256 C C . ASP A 1 214 ? -35.47155 -13.71223 8.94792 1.000 31.11808 214 ASP A C 1
ATOM 1257 O O . ASP A 1 214 ? -34.34508 -13.57468 8.45920 1.000 29.27488 214 ASP A O 1
ATOM 1262 N N . TYR A 1 215 ? -36.31754 -12.69109 9.09649 1.000 31.04389 215 TYR A N 1
ATOM 1263 C CA . TYR A 1 215 ? -35.94705 -11.34765 8.66958 1.000 25.87699 215 TYR A CA 1
ATOM 1264 C C . TYR A 1 215 ? -35.01100 -10.66904 9.66268 1.000 27.48092 215 TYR A C 1
ATOM 1265 O O . TYR A 1 215 ? -34.19213 -9.83490 9.26121 1.000 26.13347 215 TYR A O 1
ATOM 1274 N N . ARG A 1 216 ? -35.11516 -11.00585 10.95228 1.000 32.14312 216 ARG A N 1
ATOM 1275 C CA . ARG A 1 216 ? -34.17312 -10.47424 11.93300 1.000 34.37397 216 ARG A CA 1
ATOM 1276 C C . ARG A 1 216 ? -32.76667 -11.00563 11.69843 1.000 33.64981 216 ARG A C 1
ATOM 1277 O O . ARG A 1 216 ? -31.78648 -10.29251 11.94518 1.000 34.51209 216 ARG A O 1
ATOM 1285 N N . GLU A 1 217 ? -32.64841 -12.25348 11.23593 1.000 31.91759 217 GLU A N 1
ATOM 1286 C CA . GLU A 1 217 ? -31.33399 -12.81648 10.95097 1.000 27.47023 217 GLU A CA 1
ATOM 1287 C C . GLU A 1 217 ? -30.65238 -12.09436 9.79696 1.000 26.89179 217 GLU A C 1
ATOM 1288 O O . GLU A 1 217 ? -29.42280 -11.97048 9.78618 1.000 27.29361 217 GLU A O 1
ATOM 1290 N N . ILE A 1 218 ? -31.42686 -11.61059 8.82392 1.000 27.44916 218 ILE A N 1
ATOM 1291 C CA . ILE A 1 218 ? -30.83734 -10.89713 7.69540 1.000 28.05862 218 ILE A CA 1
ATOM 1292 C C . ILE A 1 218 ? -30.30952 -9.53779 8.13721 1.000 25.11974 218 ILE A C 1
ATOM 1293 O O . ILE A 1 218 ? -29.21047 -9.12724 7.74538 1.000 25.59641 218 ILE A O 1
ATOM 1298 N N . VAL A 1 219 ? -31.07411 -8.82267 8.96639 1.000 22.54306 219 VAL A N 1
ATOM 1299 C CA . VAL A 1 219 ? -30.67204 -7.47571 9.36063 1.000 21.25765 219 VAL A CA 1
ATOM 1300 C C . VAL A 1 219 ? -29.54017 -7.51516 10.37996 1.000 20.95202 219 VAL A C 1
ATOM 1301 O O . VAL A 1 219 ? -28.70640 -6.60154 10.42320 1.000 22.76704 219 VAL A O 1
ATOM 1305 N N . GLU A 1 220 ? -29.47971 -8.56015 11.20835 1.000 23.42742 220 GLU A N 1
ATOM 1306 C CA . GLU A 1 220 ? -28.38197 -8.67854 12.15970 1.000 28.31893 220 GLU A CA 1
ATOM 1307 C C . GLU A 1 220 ? -27.10913 -9.17399 11.48884 1.000 26.95018 220 GLU A C 1
ATOM 1308 O O . GLU A 1 220 ? -26.00692 -8.80490 11.90943 1.000 30.69577 220 GLU A O 1
ATOM 1314 N N . TYR A 1 221 ? -27.23996 -10.00516 10.45317 1.000 23.08978 221 TYR A N 1
ATOM 1315 C CA . TYR A 1 221 ? -26.07713 -10.38395 9.65882 1.000 22.46163 221 TYR A CA 1
ATOM 1316 C C . TYR A 1 221 ? -25.53643 -9.18979 8.88380 1.000 24.95497 221 TYR A C 1
ATOM 1317 O O . TYR A 1 221 ? -24.31810 -8.99187 8.80536 1.000 26.14874 221 TYR A O 1
ATOM 1326 N N . ALA A 1 222 ? -26.42979 -8.38165 8.30680 1.000 22.70730 222 ALA A N 1
ATOM 1327 C CA . ALA A 1 222 ? -25.99758 -7.18811 7.58911 1.000 23.10761 222 ALA A CA 1
ATOM 1328 C C . ALA A 1 222 ? -25.36083 -6.17015 8.52494 1.000 21.75800 222 ALA A C 1
ATOM 1329 O O . ALA A 1 222 ? -24.45715 -5.43378 8.11369 1.000 20.84777 222 ALA A O 1
ATOM 1331 N N . ALA A 1 223 ? -25.81384 -6.11394 9.77971 1.000 23.15116 223 ALA A N 1
ATOM 1332 C CA . ALA A 1 223 ? -25.22711 -5.18177 10.73654 1.000 23.70987 223 ALA A CA 1
ATOM 1333 C C . ALA A 1 223 ? -23.79325 -5.56836 11.07618 1.000 25.61757 223 ALA A C 1
ATOM 1334 O O . ALA A 1 223 ? -22.92633 -4.69722 11.21415 1.000 24.49838 223 ALA A O 1
ATOM 1336 N N . SER A 1 224 ? -23.52452 -6.86950 11.21828 1.000 26.36827 224 SER A N 1
ATOM 1337 C CA . SER A 1 224 ? -22.16128 -7.32827 11.45864 1.000 22.55609 224 SER A CA 1
ATOM 1338 C C . SER A 1 224 ? -21.24137 -7.02510 10.28417 1.000 21.53675 224 SER A C 1
ATOM 1339 O O . SER A 1 224 ? -20.02783 -6.89657 10.47809 1.000 20.68740 224 SER A O 1
ATOM 1342 N N . ARG A 1 225 ? -21.78883 -6.91213 9.07700 1.000 22.51229 225 ARG A N 1
ATOM 1343 C CA . ARG A 1 225 ? -21.04725 -6.43175 7.92105 1.000 24.40632 225 ARG A CA 1
ATOM 1344 C C . ARG A 1 225 ? -21.22610 -4.93441 7.70844 1.000 23.33459 225 ARG A C 1
ATOM 1345 O O . ARG A 1 225 ? -20.83775 -4.41838 6.65501 1.000 22.34664 225 ARG A O 1
ATOM 1353 N N . HIS A 1 226 ? -21.81650 -4.23707 8.68299 1.000 22.02078 226 HIS A N 1
ATOM 1354 C CA . HIS A 1 226 ? -22.01893 -2.78826 8.63507 1.000 20.65378 226 HIS A CA 1
ATOM 1355 C C . HIS A 1 226 ? -22.87016 -2.37259 7.43985 1.000 18.00953 226 HIS A C 1
ATOM 1356 O O . HIS A 1 226 ? -22.68298 -1.29383 6.87171 1.000 18.18073 226 HIS A O 1
ATOM 1363 N N . MET A 1 227 ? -23.81081 -3.22928 7.05555 1.000 18.47757 227 MET A N 1
ATOM 1364 C CA . MET A 1 227 ? -24.77730 -2.93511 6.00966 1.000 21.35815 227 MET A CA 1
ATOM 1365 C C . MET A 1 227 ? -26.14886 -2.72283 6.63367 1.000 18.53118 227 MET A C 1
ATOM 1366 O O . MET A 1 227 ? -26.50753 -3.39180 7.60794 1.000 20.51073 227 MET A O 1
ATOM 1371 N N . ILE A 1 228 ? -26.90900 -1.78922 6.07597 1.000 13.36889 228 ILE A N 1
ATOM 1372 C CA . ILE A 1 228 ? -28.29280 -1.57693 6.47797 1.000 19.03923 228 ILE A CA 1
ATOM 1373 C C . ILE A 1 228 ? -29.19097 -2.29214 5.48128 1.000 19.64224 228 ILE A C 1
ATOM 1374 O O . ILE A 1 228 ? -28.84827 -2.45295 4.30366 1.000 18.08335 228 ILE A O 1
ATOM 1379 N N . VAL A 1 229 ? -30.34713 -2.73990 5.95737 1.000 15.90279 229 VAL A N 1
ATOM 1380 C CA . VAL A 1 229 ? -31.30551 -3.47323 5.13982 1.000 17.85989 229 VAL A CA 1
ATOM 1381 C C . VAL A 1 229 ? -32.47814 -2.54494 4.85973 1.000 17.65054 229 VAL A C 1
ATOM 1382 O O . VAL A 1 229 ? -33.23124 -2.18449 5.77271 1.000 17.33985 229 VAL A O 1
ATOM 1385 N N . VAL A 1 230 ? -32.63566 -2.15261 3.59749 1.000 16.60984 230 VAL A N 1
ATOM 1386 C CA . VAL A 1 230 ? -33.73740 -1.30124 3.16799 1.000 16.06365 230 VAL A CA 1
ATOM 1387 C C . VAL A 1 230 ? -34.81788 -2.20799 2.56818 1.000 14.59126 230 VAL A C 1
ATOM 1388 O O . VAL A 1 230 ? -34.58550 -2.79986 1.50348 1.000 15.44414 230 VAL A O 1
ATOM 1392 N N . PRO A 1 231 ? -35.97500 -2.34521 3.20698 1.000 15.61726 231 PRO A N 1
ATOM 1393 C CA . PRO A 1 231 ? -37.03659 -3.17674 2.62788 1.000 17.15233 231 PRO A CA 1
ATOM 1394 C C . PRO A 1 231 ? -37.94040 -2.38157 1.70187 1.000 15.16976 231 PRO A C 1
ATOM 1395 O O . PRO A 1 231 ? -38.42192 -1.30579 2.07232 1.000 16.05440 231 PRO A O 1
ATOM 1399 N N . GLU A 1 232 ? -38.18404 -2.89117 0.49938 1.000 17.05151 232 GLU A N 1
ATOM 1400 C CA . GLU A 1 232 ? -39.06629 -2.22850 -0.44735 1.000 21.16615 232 GLU A CA 1
ATOM 1401 C C . GLU A 1 232 ? -40.36198 -3.00839 -0.60222 1.000 20.86941 232 GLU A C 1
ATOM 1402 O O . GLU A 1 232 ? -40.35088 -4.23457 -0.75252 1.000 19.14677 232 GLU A O 1
ATOM 1408 N N . ILE A 1 233 ? -41.47282 -2.28293 -0.56484 1.000 22.62658 233 ILE A N 1
ATOM 1409 C CA . ILE A 1 233 ? -42.79015 -2.81146 -0.88795 1.000 20.06783 233 ILE A CA 1
ATOM 1410 C C . ILE A 1 233 ? -43.31643 -1.94775 -2.02608 1.000 19.86600 233 ILE A C 1
ATOM 1411 O O . ILE A 1 233 ? -43.83491 -0.85094 -1.78831 1.000 20.37732 233 ILE A O 1
ATOM 1416 N N . ASP A 1 234 ? -43.15700 -2.41234 -3.26527 1.000 25.53491 234 ASP A N 1
ATOM 1417 C CA . ASP A 1 234 ? -43.74396 -1.71105 -4.40039 1.000 27.59168 234 ASP A CA 1
ATOM 1418 C C . ASP A 1 234 ? -45.24547 -1.60800 -4.18601 1.000 24.45328 234 ASP A C 1
ATOM 1419 O O . ASP A 1 234 ? -45.94263 -2.62421 -4.13292 1.000 26.58878 234 ASP A O 1
ATOM 1424 N N . MET A 1 235 ? -45.73616 -0.37978 -4.03849 1.000 26.88866 235 MET A N 1
ATOM 1425 C CA . MET A 1 235 ? -47.07036 -0.13758 -3.49892 1.000 32.02348 235 MET A CA 1
ATOM 1426 C C . MET A 1 235 ? -48.13168 0.13931 -4.56386 1.000 38.04212 235 MET A C 1
ATOM 1427 O O . MET A 1 235 ? -49.19745 -0.48682 -4.52436 1.000 48.74135 235 MET A O 1
ATOM 1429 N N . PRO A 1 236 ? -47.91550 1.06698 -5.52199 1.000 37.64790 236 PRO A N 1
ATOM 1430 C CA . PRO A 1 236 ? -48.98377 1.34572 -6.49406 1.000 30.51559 236 PRO A CA 1
ATOM 1431 C C . PRO A 1 236 ? -49.19683 0.17811 -7.44310 1.000 30.80184 236 PRO A C 1
ATOM 1432 O O . PRO A 1 236 ? -50.11635 -0.62565 -7.25272 1.000 26.01698 236 PRO A O 1
ATOM 1436 N N . SER A 1 237 ? -48.35322 0.07941 -8.46754 1.000 31.77360 237 SER A N 1
ATOM 1437 C CA . SER A 1 237 ? -48.34013 -1.07608 -9.34952 1.000 25.77633 237 SER A CA 1
ATOM 1438 C C . SER A 1 237 ? -47.39198 -2.12206 -8.76524 1.000 29.66844 237 SER A C 1
ATOM 1439 O O . SER A 1 237 ? -46.93833 -2.00425 -7.62338 1.000 28.03882 237 SER A O 1
ATOM 1442 N N . HIS A 1 238 ? -47.07552 -3.15420 -9.55149 1.000 30.22030 238 HIS A N 1
ATOM 1443 C CA . HIS A 1 238 ? -46.25746 -4.27787 -9.08930 1.000 28.02211 238 HIS A CA 1
ATOM 1444 C C . HIS A 1 238 ? -46.86781 -4.91574 -7.84222 1.000 25.45293 238 HIS A C 1
ATOM 1445 O O . HIS A 1 238 ? -46.16216 -5.28135 -6.90008 1.000 22.33997 238 HIS A O 1
ATOM 1452 N N . THR A 1 239 ? -48.19757 -5.05485 -7.83997 1.000 26.64833 239 THR A N 1
ATOM 1453 C CA . THR A 1 239 ? -48.94348 -5.47058 -6.65668 1.000 28.42460 239 THR A CA 1
ATOM 1454 C C . THR A 1 239 ? -49.96870 -6.55003 -6.97711 1.000 25.98483 239 THR A C 1
ATOM 1455 O O . THR A 1 239 ? -51.03624 -6.59523 -6.36047 1.000 28.98482 239 THR A O 1
ATOM 1459 N N . HIS A 1 240 ? -49.66988 -7.42922 -7.93282 1.000 21.77019 240 HIS A N 1
ATOM 1460 C CA . HIS A 1 240 ? -50.63406 -8.47005 -8.27040 1.000 25.22830 240 HIS A CA 1
ATOM 1461 C C . HIS A 1 240 ? -50.74887 -9.50520 -7.15692 1.000 31.35438 240 HIS A C 1
ATOM 1462 O O . HIS A 1 240 ? -51.83994 -10.02737 -6.89940 1.000 33.35598 240 HIS A O 1
ATOM 1469 N N . ALA A 1 241 ? -49.63741 -9.80886 -6.48036 1.000 25.53475 241 ALA A N 1
ATOM 1470 C CA . ALA A 1 241 ? -49.65055 -10.84984 -5.45656 1.000 25.41794 241 ALA A CA 1
ATOM 1471 C C . ALA A 1 241 ? -50.50010 -10.45397 -4.25631 1.000 30.50199 241 ALA A C 1
ATOM 1472 O O . ALA A 1 241 ? -51.02653 -11.32319 -3.55304 1.000 31.55723 241 ALA A O 1
ATOM 1474 N N . ILE A 1 242 ? -50.64867 -9.15369 -4.01143 1.000 29.06407 242 ILE A N 1
ATOM 1475 C CA . ILE A 1 242 ? -51.44724 -8.68823 -2.88555 1.000 30.63893 242 ILE A CA 1
ATOM 1476 C C . ILE A 1 242 ? -52.92254 -8.98398 -3.12456 1.000 29.96709 242 ILE A C 1
ATOM 1477 O O . ILE A 1 242 ? -53.67975 -9.24074 -2.17768 1.000 29.49975 242 ILE A O 1
ATOM 1482 N N . GLY A 1 243 ? -53.35311 -8.96858 -4.38839 1.000 29.22390 243 GLY A N 1
ATOM 1483 C CA . GLY A 1 243 ? -54.71876 -9.33296 -4.71105 1.000 24.67677 243 GLY A CA 1
ATOM 1484 C C . GLY A 1 243 ? -55.02634 -10.80039 -4.50709 1.000 27.54447 243 GLY A C 1
ATOM 1485 O O . GLY A 1 243 ? -56.20233 -11.17352 -4.46718 1.000 29.64700 243 GLY A O 1
ATOM 1486 N N . LEU A 1 244 ? -53.99715 -11.64281 -4.38046 1.000 29.30898 244 LEU A N 1
ATOM 1487 C CA . LEU A 1 244 ? -54.23230 -13.06241 -4.13662 1.000 29.67415 244 LEU A CA 1
ATOM 1488 C C . LEU A 1 244 ? -54.83929 -13.29113 -2.76000 1.000 34.35435 244 LEU A C 1
ATOM 1489 O O . LEU A 1 244 ? -55.69631 -14.16548 -2.58851 1.000 41.29228 244 LEU A O 1
ATOM 1494 N N . ALA A 1 245 ? -54.40930 -12.51353 -1.77198 1.000 30.47857 245 ALA A N 1
ATOM 1495 C CA . ALA A 1 245 ? -54.79111 -12.70156 -0.37975 1.000 26.90341 245 ALA A CA 1
ATOM 1496 C C . ALA A 1 245 ? -55.80444 -11.68245 0.11402 1.000 27.64850 245 ALA A C 1
ATOM 1497 O O . ALA A 1 245 ? -56.73575 -12.04630 0.83548 1.000 26.22140 245 ALA A O 1
ATOM 1499 N N . TYR A 1 246 ? -55.63860 -10.41141 -0.24530 1.000 26.62518 246 TYR A N 1
ATOM 1500 C CA . TYR A 1 246 ? -56.63071 -9.38030 0.02855 1.000 24.38492 246 TYR A CA 1
ATOM 1501 C C . TYR A 1 246 ? -57.27066 -8.97071 -1.29186 1.000 27.06761 246 TYR A C 1
ATOM 1502 O O . TYR A 1 246 ? -56.94826 -7.90690 -1.83644 1.000 25.08452 246 TYR A O 1
ATOM 1504 N N . PRO A 1 247 ? -58.18439 -9.78313 -1.83193 1.000 21.72227 247 PRO A N 1
ATOM 1505 C CA . PRO A 1 247 ? -58.64796 -9.55977 -3.21263 1.000 21.17054 247 PRO A CA 1
ATOM 1506 C C . PRO A 1 247 ? -59.40570 -8.25824 -3.42229 1.000 25.89528 247 PRO A C 1
ATOM 1507 O O . PRO A 1 247 ? -59.66186 -7.89931 -4.57861 1.000 25.83003 247 PRO A O 1
ATOM 1509 N N . GLU A 1 248 ? -59.76298 -7.53964 -2.36130 1.000 24.81290 248 GLU A N 1
ATOM 1510 C CA . GLU A 1 248 ? -60.53395 -6.31129 -2.50088 1.000 22.86481 248 GLU A CA 1
ATOM 1511 C C . GLU A 1 248 ? -59.68294 -5.10211 -2.86944 1.000 20.34781 248 GLU A C 1
ATOM 1512 O O . GLU A 1 248 ? -60.24050 -4.02150 -3.08813 1.000 22.06054 248 GLU A O 1
ATOM 1514 N N . LEU A 1 249 ? -58.36065 -5.25028 -2.95683 1.000 23.55972 249 LEU A N 1
ATOM 1515 C CA . LEU A 1 249 ? -57.47605 -4.10753 -3.14601 1.000 24.86632 249 LEU A CA 1
ATOM 1516 C C . LEU A 1 249 ? -56.94189 -3.96266 -4.56513 1.000 22.41576 249 LEU A C 1
ATOM 1517 O O . LEU A 1 249 ? -56.50940 -2.86507 -4.93272 1.000 23.37448 249 LEU A O 1
ATOM 1522 N N . ALA A 1 250 ? -56.95792 -5.02370 -5.36525 1.000 20.86219 250 ALA A N 1
ATOM 1523 C CA . ALA A 1 250 ? -56.28568 -5.01644 -6.65614 1.000 26.67652 250 ALA A CA 1
ATOM 1524 C C . ALA A 1 250 ? -57.23395 -4.61361 -7.77910 1.000 26.25257 250 ALA A C 1
ATOM 1525 O O . ALA A 1 250 ? -58.43707 -4.88336 -7.73483 1.000 27.13741 250 ALA A O 1
ATOM 1527 N N . GLU A 1 251 ? -56.67087 -3.96450 -8.79420 1.000 22.91285 251 GLU A N 1
ATOM 1528 C CA . GLU A 1 251 ? -57.42196 -3.57554 -9.98149 1.000 20.43016 251 GLU A CA 1
ATOM 1529 C C . GLU A 1 251 ? -57.02817 -4.44391 -11.17397 1.000 22.57954 251 GLU A C 1
ATOM 1530 O O . GLU A 1 251 ? -57.87726 -5.06509 -11.81436 1.000 17.93114 251 GLU A O 1
ATOM 1532 N N . ILE A 1 255 ? -56.23171 -6.89362 -13.71911 1.000 13.83554 255 ILE A N 1
ATOM 1533 C CA . ILE A 1 255 ? -55.02148 -6.57187 -14.46437 1.000 23.07115 255 ILE A CA 1
ATOM 1534 C C . ILE A 1 255 ? -55.29555 -5.46099 -15.47144 1.000 25.41427 255 ILE A C 1
ATOM 1535 O O . ILE A 1 255 ? -56.35502 -4.83547 -15.44626 1.000 31.00759 255 ILE A O 1
ATOM 1537 N N . THR A 1 256 ? -54.32879 -5.22271 -16.35772 1.000 24.45219 256 THR A N 1
ATOM 1538 C CA . THR A 1 256 ? -54.45431 -4.20366 -17.39338 1.000 23.26392 256 THR A CA 1
ATOM 1539 C C . THR A 1 256 ? -53.45023 -4.46905 -18.50816 1.000 27.88973 256 THR A C 1
ATOM 1540 O O . THR A 1 256 ? -52.37175 -3.86774 -18.53734 1.000 34.35892 256 THR A O 1
ATOM 1542 N N . ASP A 1 257 ? -53.79928 -5.35931 -19.42983 1.000 30.09034 257 ASP A N 1
ATOM 1543 C CA . ASP A 1 257 ? -52.84690 -5.82996 -20.43068 1.000 38.07005 257 ASP A CA 1
ATOM 1544 C C . ASP A 1 257 ? -52.69401 -4.80577 -21.55092 1.000 34.29650 257 ASP A C 1
ATOM 1545 O O . ASP A 1 257 ? -53.69411 -4.39417 -22.14763 1.000 28.43365 257 ASP A O 1
ATOM 1550 N N . PRO A 1 258 ? -51.47491 -4.37503 -21.86024 1.000 37.81728 258 PRO A N 1
ATOM 1551 C CA . PRO A 1 258 ? -51.26416 -3.50884 -23.02297 1.000 36.67480 258 PRO A CA 1
ATOM 1552 C C . PRO A 1 258 ? -51.32592 -4.29606 -24.32450 1.000 31.29209 258 PRO A C 1
ATOM 1553 O O . PRO A 1 258 ? -51.24321 -5.52555 -24.35007 1.000 24.93031 258 PRO A O 1
ATOM 1557 N N . MET A 1 259 ? -51.47047 -3.54917 -25.42329 1.000 32.91830 259 MET A N 1
ATOM 1558 C CA . MET A 1 259 ? -51.54596 -4.17436 -26.74038 1.000 31.28750 259 MET A CA 1
ATOM 1559 C C . MET A 1 259 ? -50.25151 -4.89031 -27.10009 1.000 30.80655 259 MET A C 1
ATOM 1560 O O . MET A 1 259 ? -50.26990 -5.84978 -27.87956 1.000 28.97275 259 MET A O 1
ATOM 1564 N N . ARG A 1 260 ? -49.12488 -4.44188 -26.54741 1.000 31.16407 260 ARG A N 1
ATOM 1565 C CA . ARG A 1 260 ? -47.82563 -5.02868 -26.85033 1.000 28.25518 260 ARG A CA 1
ATOM 1566 C C . ARG A 1 260 ? -47.73908 -6.46531 -26.35138 1.000 31.44520 260 ARG A C 1
ATOM 1567 O O . ARG A 1 260 ? -48.13795 -7.39823 -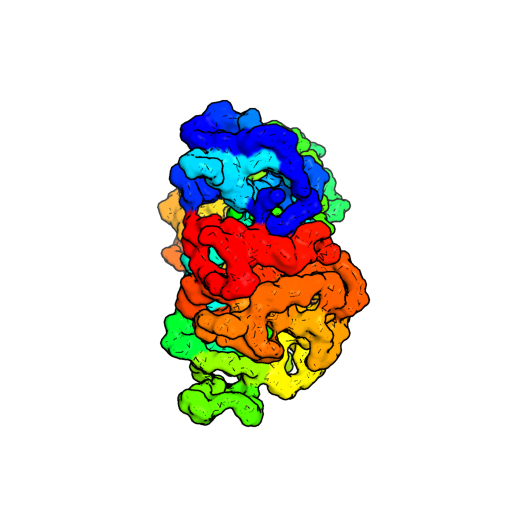27.05695 1.000 36.56316 260 ARG A O 1
ATOM 1569 N N . GLU A 1 261 ? -47.20410 -6.64680 -25.14230 1.000 34.04212 261 GLU A N 1
ATOM 1570 C CA . GLU A 1 261 ? -47.07383 -7.95814 -24.51440 1.000 43.35502 261 GLU A CA 1
ATOM 1571 C C . GLU A 1 261 ? -46.22909 -8.91322 -25.35016 1.000 50.28834 261 GLU A C 1
ATOM 1572 O O . GLU A 1 261 ? -45.61151 -8.51293 -26.34257 1.000 45.85700 261 GLU A O 1
ATOM 1578 N N . THR A 1 262 ? -46.18365 -10.17831 -24.93631 1.000 50.36744 262 THR A N 1
ATOM 1579 C CA . THR A 1 262 ? -45.54466 -11.23380 -25.71175 1.000 44.91330 262 THR A CA 1
ATOM 1580 C C . THR A 1 262 ? -46.53369 -12.37951 -25.88273 1.000 43.56215 262 THR A C 1
ATOM 1581 O O . THR A 1 262 ? -46.85171 -12.77195 -27.01021 1.000 39.77404 262 THR A O 1
ATOM 1585 N N . ALA A 1 263 ? -47.00840 -12.91768 -24.75618 1.000 43.56733 263 ALA A N 1
ATOM 1586 C CA . ALA A 1 263 ? -48.16188 -13.81072 -24.67939 1.000 39.93654 263 ALA A CA 1
ATOM 1587 C C . ALA A 1 263 ? -48.18559 -14.90162 -25.74378 1.000 41.53626 263 ALA A C 1
ATOM 1588 O O . ALA A 1 263 ? -47.63455 -15.98856 -25.54224 1.000 44.93587 263 ALA A O 1
ATOM 1590 N N . ALA A 1 264 ? -48.82968 -14.61346 -26.87854 1.000 39.45356 264 ALA A N 1
ATOM 1591 C CA . ALA A 1 264 ? -49.11152 -15.65212 -27.86560 1.000 38.27147 264 ALA A CA 1
ATOM 1592 C C . ALA A 1 264 ? -47.83342 -16.23104 -28.45965 1.000 40.19478 264 ALA A C 1
ATOM 1593 O O . ALA A 1 264 ? -47.74396 -17.44243 -28.69278 1.000 35.61518 264 ALA A O 1
ATOM 1595 N N . ALA A 1 265 ? -46.83458 -15.38303 -28.71396 1.000 45.60768 265 ALA A N 1
ATOM 1596 C CA . ALA A 1 265 ? -45.60396 -15.85352 -29.34307 1.000 46.20699 265 ALA A CA 1
ATOM 1597 C C . ALA A 1 265 ? -44.85417 -16.82121 -28.43541 1.000 43.76333 265 ALA A C 1
ATOM 1598 O O . ALA A 1 265 ? -44.46679 -17.91521 -28.86274 1.000 42.20378 265 ALA A O 1
ATOM 1600 N N . THR A 1 266 ? -44.64657 -16.43762 -27.17360 1.000 40.98172 266 THR A N 1
ATOM 1601 C CA . THR A 1 266 ? -43.96085 -17.30050 -26.21820 1.000 43.61818 266 THR A CA 1
ATOM 1602 C C . THR A 1 266 ? -44.71903 -18.59857 -25.95616 1.000 42.46835 266 THR A C 1
ATOM 1603 O O . THR A 1 266 ? -44.13796 -19.53912 -25.40272 1.000 38.45174 266 THR A O 1
ATOM 1607 N N . GLY A 1 267 ? -45.98445 -18.68415 -26.35937 1.000 45.59568 267 GLY A N 1
ATOM 1608 C CA . GLY A 1 267 ? -46.75766 -19.89525 -26.17458 1.000 48.23248 267 GLY A CA 1
ATOM 1609 C C . GLY A 1 267 ? -47.46357 -19.92372 -24.83950 1.000 51.81899 267 GLY A C 1
ATOM 1610 O O . GLY A 1 267 ? -46.83980 -20.17518 -23.80383 1.000 45.88384 267 GLY A O 1
ATOM 1611 N N . GLY A 1 268 ? -48.76921 -19.67672 -24.85079 1.000 59.27920 268 GLY A N 1
ATOM 1612 C CA . GLY A 1 268 ? -49.47897 -19.44642 -23.61232 1.000 54.03407 268 GLY A CA 1
ATOM 1613 C C . GLY A 1 268 ? -48.92930 -18.21263 -22.93063 1.000 54.83168 268 GLY A C 1
ATOM 1614 O O . GLY A 1 268 ? -49.50251 -17.12518 -23.05091 1.000 52.15908 268 GLY A O 1
ATOM 1615 N N . ALA A 1 269 ? -47.80053 -18.37258 -22.23172 1.000 52.12913 269 ALA A N 1
ATOM 1616 C CA . ALA A 1 269 ? -47.12640 -17.27044 -21.54176 1.000 58.14818 269 ALA A CA 1
ATOM 1617 C C . ALA A 1 269 ? -48.10268 -16.47798 -20.68120 1.000 62.82135 269 ALA A C 1
ATOM 1618 O O . ALA A 1 269 ? -47.97141 -15.26007 -20.53641 1.000 63.50042 269 ALA A O 1
ATOM 1620 N N . LEU A 1 270 ? -49.08381 -17.19456 -20.11558 1.000 44.51564 270 LEU A N 1
ATOM 1621 C CA . LEU A 1 270 ? -50.25212 -16.75005 -19.35957 1.000 45.55212 270 LEU A CA 1
ATOM 1622 C C . LEU A 1 270 ? -50.26045 -15.25934 -19.04455 1.000 45.96034 270 LEU A C 1
ATOM 1623 O O . LEU A 1 270 ? -49.42916 -14.78229 -18.26076 1.000 43.92311 270 LEU A O 1
ATOM 1625 N N . PRO A 1 271 ? -51.17413 -14.49377 -19.63759 1.000 45.01887 271 PRO A N 1
ATOM 1626 C CA . PRO A 1 271 ? -51.35377 -13.10045 -19.21732 1.000 40.26030 271 PRO A CA 1
ATOM 1627 C C . PRO A 1 271 ? -51.82841 -13.03183 -17.77395 1.000 33.12600 271 PRO A C 1
ATOM 1628 O O . PRO A 1 271 ? -52.25655 -14.02093 -17.17471 1.000 26.80520 271 PRO A O 1
ATOM 1632 N N . GLU A 1 272 ? -51.74487 -11.83155 -17.20957 1.000 31.95093 272 GLU A N 1
ATOM 1633 C CA . GLU A 1 272 ? -52.12001 -11.63755 -15.81682 1.000 30.22685 272 GLU A CA 1
ATOM 1634 C C . GLU A 1 272 ? -53.62118 -11.82201 -15.62948 1.000 29.41092 272 GLU A C 1
ATOM 1635 O O . GLU A 1 272 ? -54.42704 -11.40228 -16.46466 1.000 32.44383 272 GLU A O 1
ATOM 1637 N N . SER A 1 273 ? -53.99257 -12.46030 -14.52088 1.000 31.34584 273 SER A N 1
ATOM 1638 C CA . SER A 1 273 ? -55.39456 -12.67797 -14.18880 1.000 33.55937 273 SER A CA 1
ATOM 1639 C C . SER A 1 273 ? -55.63263 -12.39659 -12.71092 1.000 34.60865 273 SER A C 1
ATOM 1640 O O . SER A 1 273 ? -54.98687 -11.51929 -12.12898 1.000 36.70132 273 SER A O 1
ATOM 1642 N N . GLY A 1 274 ? -56.55990 -13.12837 -12.09885 1.000 39.91790 274 GLY A N 1
ATOM 1643 C CA . GLY A 1 274 ? -56.77801 -13.03305 -10.66834 1.000 32.81814 274 GLY A CA 1
ATOM 1644 C C . GLY A 1 274 ? -56.14111 -14.19961 -9.94338 1.000 37.62363 274 GLY A C 1
ATOM 1645 O O . GLY A 1 274 ? -56.54209 -14.55964 -8.83262 1.000 32.77944 274 GLY A O 1
ATOM 1646 N N . THR A 1 275 ? -55.13705 -14.79218 -10.57907 1.000 41.37311 275 THR A N 1
ATOM 1647 C CA . THR A 1 275 ? -54.44509 -15.99175 -10.14232 1.000 34.58035 275 THR A CA 1
ATOM 1648 C C . THR A 1 275 ? -52.94537 -15.73751 -10.20146 1.000 34.87754 275 THR A C 1
ATOM 1649 O O . THR A 1 275 ? -52.49627 -14.88810 -10.97832 1.000 35.11287 275 THR A O 1
ATOM 1653 N N . PRO A 1 276 ? -52.14054 -16.43625 -9.36144 1.000 31.63225 276 PRO A N 1
ATOM 1654 C CA . PRO A 1 276 ? -50.69279 -16.16559 -9.30963 1.000 30.37325 276 PRO A CA 1
ATOM 1655 C C . PRO A 1 276 ? -50.01880 -15.98955 -10.66274 1.000 29.44403 276 PRO A C 1
ATOM 1656 O O . PRO A 1 276 ? -50.05326 -16.88688 -11.51039 1.000 26.36730 276 PRO A O 1
ATOM 1660 N N . TYR A 1 277 ? -49.40033 -14.82796 -10.86572 1.000 26.20109 277 TYR A N 1
ATOM 1661 C CA . TYR A 1 277 ? -48.75488 -14.50785 -12.13243 1.000 23.97097 277 TYR A CA 1
ATOM 1662 C C . TYR A 1 277 ? -47.35229 -15.10203 -12.16198 1.000 21.85049 277 TYR A C 1
ATOM 1663 O O . TYR A 1 277 ? -46.52257 -14.79548 -11.29888 1.000 25.26612 277 TYR A O 1
ATOM 1672 N N . LEU A 1 278 ? -47.08697 -15.94569 -13.15733 1.000 19.51081 278 LEU A N 1
ATOM 1673 C CA . LEU A 1 278 ? -45.78773 -16.58073 -13.32364 1.000 18.75536 278 LEU A CA 1
ATOM 1674 C C . LEU A 1 278 ? -44.98356 -15.97388 -14.46655 1.000 21.69750 278 LEU A C 1
ATOM 1675 O O . LEU A 1 278 ? -43.97651 -16.55673 -14.88043 1.000 20.56987 278 LEU A O 1
ATOM 1680 N N . GLY A 1 279 ? -45.40552 -14.82029 -14.98597 1.000 24.07671 279 GLY A N 1
ATOM 1681 C CA . GLY A 1 279 ? -44.70785 -14.15139 -16.06013 1.000 22.79578 279 GLY A CA 1
ATOM 1682 C C . GLY A 1 279 ? -43.78334 -13.05533 -15.55872 1.000 25.76423 279 GLY A C 1
ATOM 1683 O O . GLY A 1 279 ? -43.58756 -12.85754 -14.35803 1.000 22.72697 279 GLY A O 1
ATOM 1684 N N . ILE A 1 280 ? -43.21172 -12.32300 -16.51438 1.000 27.27394 280 ILE A N 1
ATOM 1685 C CA . ILE A 1 280 ? -42.21253 -11.30141 -16.22893 1.000 22.56436 280 ILE A CA 1
ATOM 1686 C C . ILE A 1 280 ? -42.66191 -9.90464 -16.62756 1.000 24.07970 280 ILE A C 1
ATOM 1687 O O . ILE A 1 280 ? -41.92619 -8.94166 -16.38747 1.000 24.88291 280 ILE A O 1
ATOM 1692 N N . GLU A 1 281 ? -43.83981 -9.75874 -17.22898 1.000 29.52148 281 GLU A N 1
ATOM 1693 C CA . GLU A 1 281 ? -44.30146 -8.44211 -17.64586 1.000 26.49891 281 GLU A CA 1
ATOM 1694 C C . GLU A 1 281 ? -44.61951 -7.57366 -16.43313 1.000 25.76148 281 GLU A C 1
ATOM 1695 O O . GLU A 1 281 ? -45.02611 -8.06427 -15.37622 1.000 31.58269 281 GLU A O 1
ATOM 1701 N N . VAL A 1 282 ? -44.43261 -6.26552 -16.59829 1.000 18.36745 282 VAL A N 1
ATOM 1702 C CA . VAL A 1 282 ? -44.54314 -5.31194 -15.50494 1.000 23.34339 282 VAL A CA 1
ATOM 1703 C C . VAL A 1 282 ? -45.60182 -4.26866 -15.85161 1.000 27.45825 282 VAL A C 1
ATOM 1704 O O . VAL A 1 282 ? -46.03379 -4.13901 -16.99690 1.000 19.42973 282 VAL A O 1
ATOM 1708 N N . GLY A 1 283 ? -46.01746 -3.52264 -14.83092 1.000 33.04235 283 GLY A N 1
ATOM 1709 C CA . GLY A 1 283 ? -46.91332 -2.39915 -15.03179 1.000 30.84514 283 GLY A CA 1
ATOM 1710 C C . GLY A 1 283 ? -48.32979 -2.76335 -15.41227 1.000 24.16039 283 GLY A C 1
ATOM 1711 O O . GLY A 1 283 ? -49.02585 -1.94765 -16.02440 1.000 31.20985 283 GLY A O 1
ATOM 1712 N N . PHE A 1 284 ? -48.78049 -3.96855 -15.06924 1.000 22.62739 284 PHE A N 1
ATOM 1713 C CA . PHE A 1 284 ? -50.14642 -4.38447 -15.36178 1.000 21.37899 284 PHE A CA 1
ATOM 1714 C C . PHE A 1 284 ? -51.05081 -4.36859 -14.13901 1.000 24.50342 284 PHE A C 1
ATOM 1715 O O . PHE A 1 284 ? -52.24345 -4.07377 -14.26801 1.000 21.63313 284 PHE A O 1
ATOM 1717 N N . SER A 1 285 ? -50.51505 -4.67490 -12.96280 1.000 24.73093 285 SER A N 1
ATOM 1718 C CA . SER A 1 285 ? -51.27945 -4.63941 -11.72703 1.000 25.99434 285 SER A CA 1
ATOM 1719 C C . SER A 1 285 ? -51.27823 -3.23282 -11.13964 1.000 22.61967 285 SER A C 1
ATOM 1720 O O . SER A 1 285 ? -50.48266 -2.37287 -11.52439 1.000 24.20194 285 SER A O 1
ATOM 1723 N N . SER A 1 286 ? -52.18734 -3.01109 -10.19321 1.000 20.61714 286 SER A N 1
ATOM 1724 C CA . SER A 1 286 ? -52.28564 -1.74263 -9.48298 1.000 21.40253 286 SER A CA 1
ATOM 1725 C C . SER A 1 286 ? -53.25275 -1.91462 -8.32298 1.000 24.97840 286 SER A C 1
ATOM 1726 O O . SER A 1 286 ? -54.03142 -2.87105 -8.27751 1.000 22.60219 286 SER A O 1
ATOM 1729 N N . LEU A 1 287 ? -53.18956 -0.97606 -7.38601 1.000 28.09480 287 LEU A N 1
ATOM 1730 C CA . LEU A 1 287 ? -54.11749 -0.92164 -6.26861 1.000 26.56528 287 LEU A CA 1
ATOM 1731 C C . LEU A 1 287 ? -55.22731 0.07704 -6.56675 1.000 28.32321 287 LEU A C 1
ATOM 1732 O O . LEU A 1 287 ? -55.02698 1.05621 -7.28993 1.000 30.37055 287 LEU A O 1
ATOM 1737 N N . LYS A 1 288 ? -56.40890 -0.18657 -6.01057 1.000 27.33004 288 LYS A N 1
ATOM 1738 C CA . LYS A 1 288 ? -57.49858 0.77661 -6.09139 1.000 28.34495 288 LYS A CA 1
ATOM 1739 C C . LYS A 1 288 ? -57.08578 2.04488 -5.35640 1.000 29.68728 288 LYS A C 1
ATOM 1740 O O . LYS A 1 288 ? -57.15071 2.11091 -4.12448 1.000 32.17063 288 LYS A O 1
ATOM 1746 N N . ILE A 1 289 ? -56.65363 3.05363 -6.11617 1.000 25.44436 289 ILE A N 1
ATOM 1747 C CA . ILE A 1 289 ? -55.96702 4.20116 -5.53256 1.000 27.11485 289 ILE A CA 1
ATOM 1748 C C . ILE A 1 289 ? -56.91020 5.04394 -4.67866 1.000 30.80443 289 ILE A C 1
ATOM 1749 O O . ILE A 1 289 ? -56.47415 5.69359 -3.72145 1.000 30.47423 289 ILE A O 1
ATOM 1754 N N . HIS A 1 290 ? -58.20770 5.03108 -4.97422 1.000 33.35202 290 HIS A N 1
ATOM 1755 C CA . HIS A 1 290 ? -59.16589 5.84784 -4.24159 1.000 34.48577 290 HIS A CA 1
ATOM 1756 C C . HIS A 1 290 ? -59.97582 5.05124 -3.22641 1.000 37.03285 290 HIS A C 1
ATOM 1757 O O . HIS A 1 290 ? -60.94282 5.57914 -2.66860 1.000 32.85923 290 HIS A O 1
ATOM 1764 N N . ASP A 1 291 ? -59.60293 3.80228 -2.96884 1.000 31.41995 291 ASP A N 1
ATOM 1765 C CA . ASP A 1 291 ? -60.24536 2.99794 -1.93837 1.000 34.32111 291 ASP A CA 1
ATOM 1766 C C . ASP A 1 291 ? -59.46128 3.15112 -0.64026 1.000 34.59196 291 ASP A C 1
ATOM 1767 O O . ASP A 1 291 ? -58.26616 2.84105 -0.59253 1.000 31.95717 291 ASP A O 1
ATOM 1772 N N . GLU A 1 292 ? -60.13356 3.63178 0.40940 1.000 30.27060 292 GLU A N 1
ATOM 1773 C CA . GLU A 1 292 ? -59.44809 3.92704 1.66344 1.000 28.48481 292 GLU A CA 1
ATOM 1774 C C . GLU A 1 292 ? -58.88854 2.67955 2.33348 1.000 25.75350 292 GLU A C 1
ATOM 1775 O O . GLU A 1 292 ? -57.98044 2.79273 3.16428 1.000 26.65810 292 GLU A O 1
ATOM 1777 N N . ALA A 1 293 ? -59.40691 1.49536 2.00024 1.000 28.54969 293 ALA A N 1
ATOM 1778 C CA . ALA A 1 293 ? -58.83010 0.27268 2.54604 1.000 28.33280 293 ALA A CA 1
ATOM 1779 C C . ALA A 1 293 ? -57.42306 0.03703 2.01527 1.000 32.36269 293 ALA A C 1
ATOM 1780 O O . ALA A 1 293 ? -56.61617 -0.61912 2.68089 1.000 28.23797 293 ALA A O 1
ATOM 1782 N N . THR A 1 294 ? -57.11115 0.56640 0.82876 1.000 32.58226 294 THR A N 1
ATOM 1783 C CA . THR A 1 294 ? -55.76706 0.42154 0.27744 1.000 29.81894 294 THR A CA 1
ATOM 1784 C C . THR A 1 294 ? -54.73586 1.13904 1.14199 1.000 26.45749 294 THR A C 1
ATOM 1785 O O . THR A 1 294 ? -53.63871 0.61780 1.37636 1.000 23.97507 294 THR A O 1
ATOM 1789 N N . TYR A 1 295 ? -55.07521 2.32970 1.64002 1.000 27.34783 295 TYR A N 1
ATOM 1790 C CA . TYR A 1 295 ? -54.13343 3.08133 2.46283 1.000 28.58417 295 TYR A CA 1
ATOM 1791 C C . TYR A 1 295 ? -54.10848 2.57327 3.89820 1.000 27.31226 295 TYR A C 1
ATOM 1792 O O . TYR A 1 295 ? -53.04619 2.55277 4.53020 1.000 23.27824 295 TYR A O 1
ATOM 1801 N N . ASP A 1 296 ? -55.26319 2.16648 4.43331 1.000 26.92229 296 ASP A N 1
ATOM 1802 C CA . ASP A 1 296 ? -55.26039 1.44959 5.70404 1.000 30.73874 296 ASP A CA 1
ATOM 1803 C C . ASP A 1 296 ? -54.51951 0.13158 5.57520 1.000 26.19521 296 ASP A C 1
ATOM 1804 O O . ASP A 1 296 ? -54.00848 -0.40459 6.56394 1.000 25.73350 296 ASP A O 1
ATOM 1809 N N . PHE A 1 297 ? -54.45683 -0.40315 4.36212 1.000 25.52350 297 PHE A N 1
ATOM 1810 C CA . PHE A 1 297 ? -53.63588 -1.57570 4.11268 1.000 26.33605 297 PHE A CA 1
ATOM 1811 C C . PHE A 1 297 ? -52.15451 -1.22247 4.13248 1.000 27.48137 297 PHE A C 1
ATOM 1812 O O . PHE A 1 297 ? -51.34876 -1.90850 4.77494 1.000 27.80400 297 PHE A O 1
ATOM 1820 N N . ALA A 1 298 ? -51.77535 -0.17374 3.39517 1.000 24.22545 298 ALA A N 1
ATOM 1821 C CA . ALA A 1 298 ? -50.37716 0.23420 3.32777 1.000 23.80004 298 ALA A CA 1
ATOM 1822 C C . ALA A 1 298 ? -49.86376 0.72247 4.67575 1.000 25.30935 298 ALA A C 1
ATOM 1823 O O . ALA A 1 298 ? -48.69388 0.50012 5.00785 1.000 23.85706 298 ALA A O 1
ATOM 1825 N N . ALA A 1 299 ? -50.71336 1.38568 5.46290 1.000 27.62093 299 ALA A N 1
ATOM 1826 C CA . ALA A 1 299 ? -50.28489 1.83975 6.78173 1.000 24.72729 299 ALA A CA 1
ATOM 1827 C C . ALA A 1 299 ? -49.99926 0.66192 7.70431 1.000 28.39087 299 ALA A C 1
ATOM 1828 O O . ALA A 1 299 ? -49.03129 0.68874 8.47378 1.000 26.29531 299 ALA A O 1
ATOM 1830 N N . ASP A 1 300 ? -50.82855 -0.38210 7.63821 1.000 25.89902 300 ASP A N 1
ATOM 1831 C CA . ASP A 1 300 ? -50.61499 -1.55208 8.48306 1.000 27.19318 300 ASP A CA 1
ATOM 1832 C C . ASP A 1 300 ? -49.34504 -2.29477 8.08875 1.000 28.82630 300 ASP A C 1
ATOM 1833 O O . ASP A 1 300 ? -48.57259 -2.71899 8.95625 1.000 31.81930 300 ASP A O 1
ATOM 1835 N N . VAL A 1 301 ? -49.11053 -2.45928 6.78619 1.000 28.21588 301 VAL A N 1
ATOM 1836 C CA . VAL A 1 301 ? -47.92909 -3.18497 6.33099 1.000 26.57824 301 VAL A CA 1
ATOM 1837 C C . VAL A 1 301 ? -46.66861 -2.37083 6.59497 1.000 27.77206 301 VAL A C 1
ATOM 1838 O O . VAL A 1 301 ? -45.68195 -2.88357 7.13514 1.000 28.61911 301 VAL A O 1
ATOM 1842 N N . PHE A 1 302 ? -46.68350 -1.08768 6.22530 1.000 26.60894 302 PHE A N 1
ATOM 1843 C CA . PHE A 1 302 ? -45.50474 -0.25255 6.43067 1.000 25.45694 302 PHE A CA 1
ATOM 1844 C C . PHE A 1 302 ? -45.27693 0.04883 7.90633 1.000 23.75391 302 PHE A C 1
ATOM 1845 O O . PHE A 1 302 ? -44.12792 0.21233 8.33211 1.000 23.13850 302 PHE A O 1
ATOM 1853 N N . GLY A 1 303 ? -46.34771 0.12757 8.69795 1.000 23.66871 303 GLY A N 1
ATOM 1854 C CA . GLY A 1 303 ? -46.17834 0.29961 10.13101 1.000 25.08458 303 GLY A CA 1
ATOM 1855 C C . GLY A 1 303 ? -45.53414 -0.90831 10.78280 1.000 23.94127 303 GLY A C 1
ATOM 1856 O O . GLY A 1 303 ? -44.62931 -0.77095 11.61128 1.000 24.73713 303 GLY A O 1
ATOM 1857 N N . GLU A 1 304 ? -45.98759 -2.10865 10.41570 1.000 24.12610 304 GLU A N 1
ATOM 1858 C CA . GLU A 1 304 ? -45.36134 -3.32203 10.92797 1.000 26.27732 304 GLU A CA 1
ATOM 1859 C C . GLU A 1 304 ? -43.96471 -3.50322 10.34852 1.000 23.74170 304 GLU A C 1
ATOM 1860 O O . GLU A 1 304 ? -43.06019 -3.99450 11.03445 1.000 26.05167 304 GLU A O 1
ATOM 1866 N N . LEU A 1 305 ? -43.77132 -3.10787 9.08758 1.000 24.64750 305 LEU A N 1
ATOM 1867 C CA . LEU A 1 305 ? -42.45867 -3.22514 8.46146 1.000 19.87720 305 LEU A CA 1
ATOM 1868 C C . LEU A 1 305 ? -41.43297 -2.35864 9.17869 1.000 20.80890 305 LEU A C 1
ATOM 1869 O O . LEU A 1 305 ? -40.33555 -2.82184 9.50685 1.000 22.16881 305 LEU A O 1
ATOM 1874 N N . ALA A 1 306 ? -41.78187 -1.09528 9.44187 1.000 20.89927 306 ALA A N 1
ATOM 1875 C CA . ALA A 1 306 ? -40.83874 -0.17581 10.07262 1.000 19.95781 306 ALA A CA 1
ATOM 1876 C C . ALA A 1 306 ? -40.37246 -0.69470 11.42696 1.000 19.22928 306 ALA A C 1
ATOM 1877 O O . ALA A 1 306 ? -39.21733 -0.48516 11.81474 1.000 16.63712 306 ALA A O 1
ATOM 1879 N N . GLY A 1 307 ? -41.25508 -1.37582 12.16075 1.000 20.33191 307 GLY A N 1
ATOM 1880 C CA . GLY A 1 307 ? -40.87506 -1.93890 13.44378 1.000 23.45619 307 GLY A CA 1
ATOM 1881 C C . GLY A 1 307 ? -39.83014 -3.03031 13.34766 1.000 22.94733 307 GLY A C 1
ATOM 1882 O O . GLY A 1 307 ? -39.11938 -3.28536 14.32569 1.000 23.27644 307 GLY A O 1
ATOM 1883 N N . MET A 1 308 ? -39.71314 -3.67561 12.18879 1.000 22.52850 308 MET A N 1
ATOM 1884 C CA . MET A 1 308 ? -38.75875 -4.75693 11.99361 1.000 22.08835 308 MET A CA 1
ATOM 1885 C C . MET A 1 308 ? -37.41746 -4.28426 11.45028 1.000 19.00650 308 MET A C 1
ATOM 1886 O O . MET A 1 308 ? -36.46395 -5.07005 11.43548 1.000 19.34853 308 MET A O 1
ATOM 1891 N N . THR A 1 309 ? -37.31722 -3.03649 11.00725 1.000 18.52567 309 THR A N 1
ATOM 1892 C CA . THR A 1 309 ? -36.09188 -2.52513 10.39274 1.000 18.68483 309 THR A CA 1
ATOM 1893 C C . THR A 1 309 ? -35.50725 -1.39892 11.22893 1.000 19.74051 309 THR A C 1
ATOM 1894 O O . THR A 1 309 ? -36.08977 -0.29827 11.27450 1.000 23.01573 309 THR A O 1
ATOM 1898 N N . PRO A 1 310 ? -34.36987 -1.60691 11.89777 1.000 21.40695 310 PRO A N 1
ATOM 1899 C CA . PRO A 1 310 ? -33.71277 -0.49013 12.59145 1.000 19.69120 310 PRO A CA 1
ATOM 1900 C C . PRO A 1 310 ? -33.12081 0.53903 11.64532 1.000 22.37248 310 PRO A C 1
ATOM 1901 O O . PRO A 1 310 ? -32.79224 1.64580 12.09223 1.000 24.19941 310 PRO A O 1
ATOM 1905 N N . GLY A 1 311 ? -32.97718 0.21256 10.36201 1.000 23.21057 311 GLY A N 1
ATOM 1906 C CA . GLY A 1 311 ? -32.47626 1.14430 9.38128 1.000 22.72340 311 GLY A CA 1
ATOM 1907 C C . GLY A 1 311 ? -33.42083 2.30889 9.17042 1.000 22.83637 311 GLY A C 1
ATOM 1908 O O . GLY A 1 311 ? -34.62650 2.21691 9.42176 1.000 22.43879 311 GLY A O 1
ATOM 1909 N N . PRO A 1 312 ? -32.88458 3.43660 8.69547 1.000 29.54038 312 PRO A N 1
ATOM 1910 C CA . PRO A 1 312 ? -33.70196 4.65179 8.57280 1.000 26.08295 312 PRO A CA 1
ATOM 1911 C C . PRO A 1 312 ? -34.64764 4.66280 7.38281 1.000 22.66308 312 PRO A C 1
ATOM 1912 O O . PRO A 1 312 ? -35.48277 5.57355 7.29599 1.000 27.00151 312 PRO A O 1
ATOM 1916 N N . TYR A 1 313 ? -34.56024 3.69562 6.47437 1.000 20.48617 313 TYR A N 1
ATOM 1917 C CA . TYR A 1 313 ? -35.23352 3.78045 5.18643 1.000 21.10127 313 TYR A CA 1
ATOM 1918 C C . TYR A 1 313 ? -36.32155 2.72484 5.04773 1.000 20.05432 313 TYR A C 1
ATOM 1919 O O . TYR A 1 313 ? -36.11966 1.55472 5.38797 1.000 18.34912 313 TYR A O 1
ATOM 1928 N N . LEU A 1 314 ? -37.47500 3.15694 4.54082 1.000 17.34050 314 LEU A N 1
ATOM 1929 C CA . LEU A 1 314 ? -38.55161 2.27194 4.10764 1.000 18.67117 314 LEU A CA 1
ATOM 1930 C C . LEU A 1 314 ? -38.88852 2.64497 2.67113 1.000 19.35496 314 LEU A C 1
ATOM 1931 O O . LEU A 1 314 ? -39.38504 3.74622 2.41457 1.000 19.65450 314 LEU A O 1
ATOM 1936 N N . HIS A 1 315 ? -38.61566 1.73703 1.73910 1.000 19.57526 315 HIS A N 1
ATOM 1937 C CA . HIS A 1 315 ? -38.78713 2.00557 0.31688 1.000 23.87754 315 HIS A CA 1
ATOM 1938 C C . HIS A 1 315 ? -40.22085 1.68408 -0.09347 1.000 25.02329 315 HIS A C 1
ATOM 1939 O O . HIS A 1 315 ? -40.66171 0.53437 0.01395 1.000 21.03694 315 HIS A O 1
ATOM 1946 N N . LEU A 1 316 ? -40.94333 2.70037 -0.56749 1.000 24.49975 316 LEU A N 1
ATOM 1947 C CA . LEU A 1 316 ? -42.34796 2.54585 -0.92328 1.000 27.39069 316 LEU A CA 1
ATOM 1948 C C . LEU A 1 316 ? -42.56582 2.19013 -2.38748 1.000 29.70723 316 LEU A C 1
ATOM 1949 O O . LEU A 1 316 ? -43.65760 1.73074 -2.74078 1.000 29.13471 316 LEU A O 1
ATOM 1951 N N . GLY A 1 317 ? -41.57024 2.39834 -3.24462 1.000 29.11488 317 GLY A N 1
ATOM 1952 C CA . GLY A 1 317 ? -41.69967 2.04065 -4.64312 1.000 26.29503 317 GLY A CA 1
ATOM 1953 C C . GLY A 1 317 ? -42.02419 3.20761 -5.55223 1.000 29.84068 317 GLY A C 1
ATOM 1954 O O . GLY A 1 317 ? -41.12794 3.94023 -5.97855 1.000 28.45815 317 GLY A O 1
ATOM 1955 N N . GLY A 1 318 ? -43.30296 3.39239 -5.85853 1.000 33.39667 318 GLY A N 1
ATOM 1956 C CA . GLY A 1 318 ? -43.72596 4.42667 -6.77679 1.000 24.95939 318 GLY A CA 1
ATOM 1957 C C . GLY A 1 318 ? -43.91556 3.97960 -8.20778 1.000 28.71702 318 GLY A C 1
ATOM 1958 O O . GLY A 1 318 ? -44.02431 4.83466 -9.09413 1.000 30.35566 318 GLY A O 1
ATOM 1959 N N . ASP A 1 319 ? -43.95182 2.67423 -8.46327 1.000 31.33865 319 ASP A N 1
ATOM 1960 C CA . ASP A 1 319 ? -44.17953 2.15932 -9.80703 1.000 34.97373 319 ASP A CA 1
ATOM 1961 C C . ASP A 1 319 ? -45.64945 2.32704 -10.16872 1.000 31.41037 319 ASP A C 1
ATOM 1962 O O . ASP A 1 319 ? -46.52573 1.78745 -9.48652 1.000 30.04161 319 ASP A O 1
ATOM 1964 N N . GLU A 1 320 ? -45.91927 3.07175 -11.23563 1.000 33.29795 320 GLU A N 1
ATOM 1965 C CA . GLU A 1 320 ? -47.27913 3.33246 -11.68372 1.000 27.55220 320 GLU A CA 1
ATOM 1966 C C . GLU A 1 320 ? -47.66931 2.34938 -12.77875 1.000 28.39864 320 GLU A C 1
ATOM 1967 O O . GLU A 1 320 ? -46.86396 2.02998 -13.65846 1.000 32.99109 320 GLU A O 1
ATOM 1969 N N . ALA A 1 321 ? -48.90901 1.87171 -12.71796 1.000 29.73665 321 ALA A N 1
ATOM 1970 C CA . ALA A 1 321 ? -49.40908 0.96874 -13.74043 1.000 33.12167 321 ALA A CA 1
ATOM 1971 C C . ALA A 1 321 ? -49.59938 1.70959 -15.06038 1.000 33.49086 321 ALA A C 1
ATOM 1972 O O . ALA A 1 321 ? -49.73467 2.93562 -15.10479 1.000 33.16930 321 ALA A O 1
ATOM 1974 N N . HIS A 1 322 ? -49.60218 0.94339 -16.14835 1.000 34.16516 322 HIS A N 1
ATOM 1975 C CA . HIS A 1 322 ? -49.84855 1.51910 -17.46273 1.000 34.28327 322 HIS A CA 1
ATOM 1976 C C . HIS A 1 322 ? -51.26620 2.07117 -17.53422 1.000 37.32694 322 HIS A C 1
ATOM 1977 O O . HIS A 1 322 ? -52.22470 1.41329 -17.11901 1.000 36.75975 322 HIS A O 1
ATOM 1979 N N . GLY A 1 323 ? -51.39599 3.28826 -18.05648 1.000 38.01007 323 GLY A N 1
ATOM 1980 C CA . GLY A 1 323 ? -52.68348 3.94030 -18.14933 1.000 40.13717 323 GLY A CA 1
ATOM 1981 C C . GLY A 1 323 ? -53.16835 4.59469 -16.87528 1.000 39.45853 323 GLY A C 1
ATOM 1982 O O . GLY A 1 323 ? -54.28264 5.13366 -16.86315 1.000 35.04148 323 GLY A O 1
ATOM 1983 N N . THR A 1 324 ? -52.37887 4.56428 -15.80493 1.000 41.28312 324 THR A N 1
ATOM 1984 C CA . THR A 1 324 ? -52.77678 5.21504 -14.56551 1.000 36.91853 324 THR A CA 1
ATOM 1985 C C . THR A 1 324 ? -52.76922 6.72837 -14.73454 1.000 36.37259 324 THR A C 1
ATOM 1986 O O . THR A 1 324 ? -51.88684 7.29395 -15.38664 1.000 39.53642 324 THR A O 1
ATOM 1989 N N . ALA A 1 325 ? -53.76714 7.38299 -14.14869 1.000 32.45439 325 ALA A N 1
ATOM 1990 C CA . ALA A 1 325 ? -53.82619 8.83589 -14.18729 1.000 33.22781 325 ALA A CA 1
ATOM 1991 C C . ALA A 1 325 ? -52.68811 9.42838 -13.36765 1.000 34.04677 325 ALA A C 1
ATOM 1992 O O . ALA A 1 325 ? -52.38350 8.95794 -12.26782 1.000 31.54655 325 ALA A O 1
ATOM 1994 N N . GLU A 1 326 ? -52.05118 10.46555 -13.91733 1.000 31.11588 326 GLU A N 1
ATOM 1995 C CA . GLU A 1 326 ? -50.93337 11.09776 -13.22382 1.000 31.91300 326 GLU A CA 1
ATOM 1996 C C . GLU A 1 326 ? -51.36801 11.66595 -11.87900 1.000 32.42594 326 GLU A C 1
ATOM 1997 O O . GLU A 1 326 ? -50.61177 11.61614 -10.90201 1.000 30.66283 326 GLU A O 1
ATOM 1999 N N . GLU A 1 327 ? -52.58749 12.20458 -11.80776 1.000 33.91431 327 GLU A N 1
ATOM 2000 C CA . GLU A 1 327 ? -53.08059 12.75314 -10.54885 1.000 32.84487 327 GLU A CA 1
ATOM 2001 C C . GLU A 1 327 ? -53.34526 11.65078 -9.53095 1.000 28.45865 327 GLU A C 1
ATOM 2002 O O . GLU A 1 327 ? -53.12043 11.84025 -8.32980 1.000 24.71649 327 GLU A O 1
ATOM 2004 N N . ASP A 1 328 ? -53.82012 10.49171 -9.99127 1.000 29.50145 328 ASP A N 1
ATOM 2005 C CA . ASP A 1 328 ? -54.11915 9.39729 -9.07357 1.000 31.54456 328 ASP A CA 1
ATOM 2006 C C . ASP A 1 328 ? -52.84168 8.78258 -8.51619 1.000 27.91800 328 ASP A C 1
ATOM 2007 O O . ASP A 1 328 ? -52.73490 8.53783 -7.30874 1.000 23.97362 328 ASP A O 1
ATOM 2012 N N . PHE A 1 329 ? -51.86021 8.52250 -9.38380 1.000 31.90025 329 PHE A N 1
ATOM 2013 C CA . PHE A 1 329 ? -50.57265 8.02844 -8.90922 1.000 30.35782 329 PHE A CA 1
ATOM 2014 C C . PHE A 1 329 ? -49.89107 9.04270 -8.00183 1.000 25.12037 329 PHE A C 1
ATOM 2015 O O . PHE A 1 329 ? -49.20600 8.65917 -7.04692 1.000 22.70189 329 PHE A O 1
ATOM 2017 N N . ALA A 1 330 ? -50.07164 10.33691 -8.27824 1.000 24.31341 330 ALA A N 1
ATOM 2018 C CA . ALA A 1 330 ? -49.51696 11.36449 -7.40400 1.000 25.88583 330 ALA A CA 1
ATOM 2019 C C . ALA A 1 330 ? -50.17947 11.33693 -6.03347 1.000 26.19618 330 ALA A C 1
ATOM 2020 O O . ALA A 1 330 ? -49.49817 11.44332 -5.00785 1.000 27.46022 330 ALA A O 1
ATOM 2022 N N . LEU A 1 331 ? -51.50608 11.18912 -5.99535 1.000 27.78173 331 LEU A N 1
ATOM 2023 C CA . LEU A 1 331 ? -52.20704 11.14301 -4.71611 1.000 27.94847 331 LEU A CA 1
ATOM 2024 C C . LEU A 1 331 ? -51.84940 9.88618 -3.93274 1.000 22.20674 331 LEU A C 1
ATOM 2025 O O . LEU A 1 331 ? -51.79010 9.91483 -2.69776 1.000 21.95018 331 LEU A O 1
ATOM 2027 N N . PHE A 1 332 ? -51.60753 8.77478 -4.63073 1.000 22.66370 332 PHE A N 1
ATOM 2028 C CA . PHE A 1 332 ? -51.25227 7.53361 -3.95090 1.000 24.51946 332 PHE A CA 1
ATOM 2029 C C . PHE A 1 332 ? -49.91805 7.67084 -3.22798 1.000 22.54344 332 PHE A C 1
ATOM 2030 O O . PHE A 1 332 ? -49.83277 7.48249 -2.00901 1.000 25.53016 332 PHE A O 1
ATOM 2038 N N . VAL A 1 333 ? -48.85631 7.99272 -3.97189 1.000 20.35789 333 VAL A N 1
ATOM 2039 C CA . VAL A 1 333 ? -47.54343 8.13772 -3.35662 1.000 27.92598 333 VAL A CA 1
ATOM 2040 C C . VAL A 1 333 ? -47.50208 9.32087 -2.39950 1.000 22.29320 333 VAL A C 1
ATOM 2041 O O . VAL A 1 333 ? -46.64626 9.36103 -1.50909 1.000 17.03977 333 VAL A O 1
ATOM 2045 N N . SER A 1 334 ? -48.40851 10.28946 -2.55557 1.000 22.81102 334 SER A N 1
ATOM 2046 C CA . SER A 1 334 ? -48.52109 11.35432 -1.56563 1.000 22.50399 334 SER A CA 1
ATOM 2047 C C 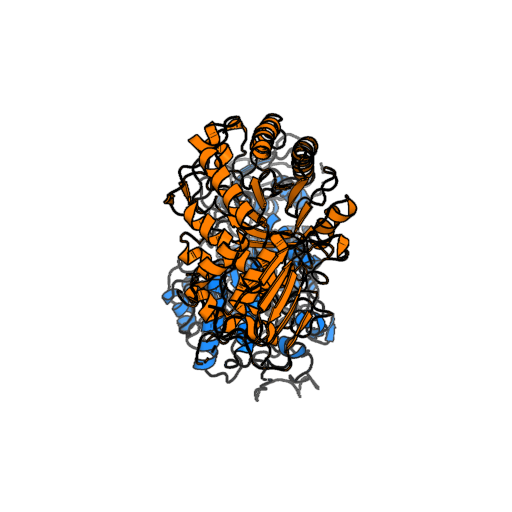. SER A 1 334 ? -49.01458 10.81797 -0.22979 1.000 24.62165 334 SER A C 1
ATOM 2048 O O . SER A 1 334 ? -48.63742 11.33896 0.82607 1.000 27.24755 334 SER A O 1
ATOM 2051 N N . ARG A 1 335 ? -49.84667 9.77653 -0.25608 1.000 22.12638 335 ARG A N 1
ATOM 2052 C CA . ARG A 1 335 ? -50.41918 9.24042 0.97253 1.000 24.92148 335 ARG A CA 1
ATOM 2053 C C . ARG A 1 335 ? -49.45577 8.28867 1.67253 1.000 21.31057 335 ARG A C 1
ATOM 2054 O O . ARG A 1 335 ? -49.22693 8.40634 2.88123 1.000 21.40768 335 ARG A O 1
ATOM 2056 N N . VAL A 1 336 ? -48.87769 7.34307 0.92748 1.000 19.52671 336 VAL A N 1
ATOM 2057 C CA . VAL A 1 336 ? -48.06700 6.30077 1.55155 1.000 19.10678 336 VAL A CA 1
ATOM 2058 C C . VAL A 1 336 ? -46.75248 6.87194 2.07043 1.000 22.65016 336 VAL A C 1
ATOM 2059 O O . VAL A 1 336 ? -46.24100 6.43739 3.10940 1.000 23.14438 336 VAL A O 1
ATOM 2063 N N . SER A 1 337 ? -46.18204 7.84931 1.36241 1.000 22.88353 337 SER A N 1
ATOM 2064 C CA . SER A 1 337 ? -44.93383 8.44933 1.82184 1.000 20.05074 337 SER A CA 1
ATOM 2065 C C . SER A 1 337 ? -45.14383 9.23360 3.10988 1.000 21.40413 337 SER A C 1
ATOM 2066 O O . SER A 1 337 ? -44.29361 9.20290 4.00721 1.000 23.92826 337 SER A O 1
ATOM 2069 N N . THR A 1 338 ? -46.27009 9.94228 3.21890 1.000 24.00441 338 THR A N 1
ATOM 2070 C CA . THR A 1 338 ? -46.61570 10.58550 4.48206 1.000 22.60947 338 THR A CA 1
ATOM 2071 C C . THR A 1 338 ? -46.84769 9.54892 5.57345 1.000 21.48605 338 THR A C 1
ATOM 2072 O O . THR A 1 338 ? -46.53020 9.78524 6.74545 1.000 21.40817 338 THR A O 1
ATOM 2076 N N . ILE A 1 339 ? -47.40317 8.39263 5.20449 1.000 19.86140 339 ILE A N 1
ATOM 2077 C CA . ILE A 1 339 ? -47.57778 7.30459 6.16305 1.000 19.30025 339 ILE A CA 1
ATOM 2078 C C . ILE A 1 339 ? -46.22258 6.82458 6.66628 1.000 21.23693 339 ILE A C 1
ATOM 2079 O O . ILE A 1 339 ? -46.01188 6.65074 7.87245 1.000 19.73116 339 ILE A O 1
ATOM 2084 N N . ILE A 1 340 ? -45.27989 6.61148 5.74643 1.000 20.16307 340 ILE A N 1
ATOM 2085 C CA . ILE A 1 340 ? -43.93799 6.19749 6.14220 1.000 21.25902 340 ILE A CA 1
ATOM 2086 C C . ILE A 1 340 ? -43.23227 7.31960 6.89564 1.000 22.12136 340 ILE A C 1
ATOM 2087 O O . ILE A 1 340 ? -42.49300 7.07181 7.85670 1.000 20.59092 340 ILE A O 1
ATOM 2092 N N . ALA A 1 341 ? -43.45381 8.57010 6.48058 1.000 20.38310 341 ALA A N 1
ATOM 2093 C CA . ALA A 1 341 ? -42.82033 9.69670 7.15939 1.000 20.44835 341 ALA A CA 1
ATOM 2094 C C . ALA A 1 341 ? -43.31442 9.82576 8.59487 1.000 21.24045 341 ALA A C 1
ATOM 2095 O O . ALA A 1 341 ? -42.51752 10.03138 9.51821 1.000 22.30237 341 ALA A O 1
ATOM 2097 N N . ASP A 1 342 ? -44.62638 9.69780 8.80462 1.000 24.34543 342 ASP A N 1
ATOM 2098 C CA . ASP A 1 342 ? -45.19164 9.77377 10.14641 1.000 20.53385 342 ASP A CA 1
ATOM 2099 C C . ASP A 1 342 ? -44.81045 8.58317 11.01611 1.000 20.03667 342 ASP A C 1
ATOM 2100 O O . ASP A 1 342 ? -45.10541 8.59573 12.21615 1.000 28.92247 342 ASP A O 1
ATOM 2102 N N . LEU A 1 343 ? -44.17346 7.56365 10.44631 1.000 14.63555 343 LEU A N 1
ATOM 2103 C CA . LEU A 1 343 ? -43.69664 6.41209 11.19782 1.000 18.55225 343 LEU A CA 1
ATOM 2104 C C . LEU A 1 343 ? -42.31742 6.63215 11.80325 1.000 23.91733 343 LEU A C 1
ATOM 2105 O O . LEU A 1 343 ? -41.83563 5.76627 12.54101 1.000 16.75182 343 LEU A O 1
ATOM 2110 N N . GLY A 1 344 ? -41.67535 7.76001 11.51187 1.000 23.50947 344 GLY A N 1
ATOM 2111 C CA . GLY A 1 344 ? -40.33032 8.01860 11.97671 1.000 21.37790 344 GLY A CA 1
ATOM 2112 C C . GLY A 1 344 ? -39.23245 7.57751 11.03704 1.000 27.23504 344 GLY A C 1
ATOM 2113 O O . GLY A 1 344 ? -38.05736 7.62053 11.42121 1.000 26.08147 344 GLY A O 1
ATOM 2114 N N . LYS A 1 345 ? -39.57185 7.15843 9.82246 1.000 21.71835 345 LYS A N 1
ATOM 2115 C CA . LYS A 1 345 ? -38.60511 6.67535 8.85059 1.000 19.06981 345 LYS A CA 1
ATOM 2116 C C . LYS A 1 345 ? -38.53639 7.61581 7.65484 1.000 20.84352 345 LYS A C 1
ATOM 2117 O O . LYS A 1 345 ? -39.43673 8.42516 7.41472 1.000 22.69044 345 LYS A O 1
ATOM 2123 N N . THR A 1 346 ? -37.44458 7.49688 6.90328 1.000 21.42139 346 THR A N 1
ATOM 2124 C CA . THR A 1 346 ? -37.29444 8.22849 5.65396 1.000 20.07529 346 THR A CA 1
ATOM 2125 C C . THR A 1 346 ? -37.81873 7.37265 4.50979 1.000 20.96151 346 THR A C 1
ATOM 2126 O O . THR A 1 346 ? -37.29686 6.27170 4.28758 1.000 21.92193 346 THR A O 1
ATOM 2130 N N . PRO A 1 347 ? -38.82931 7.82022 3.77186 1.000 20.14025 347 PRO A N 1
ATOM 2131 C CA . PRO A 1 347 ? -39.38578 6.99005 2.70164 1.000 19.36196 347 PRO A CA 1
ATOM 2132 C C . PRO A 1 347 ? -38.55504 7.06451 1.43140 1.000 20.10188 347 PRO A C 1
ATOM 2133 O O . PRO A 1 347 ? -37.98158 8.10065 1.08733 1.000 19.91371 347 PRO A O 1
ATOM 2137 N N . VAL A 1 348 ? -38.49359 5.93254 0.73409 1.000 22.60698 348 VAL A N 1
ATOM 2138 C CA . VAL A 1 348 ? -37.75834 5.81198 -0.51772 1.000 23.13302 348 VAL A CA 1
ATOM 2139 C C . VAL A 1 348 ? -38.73036 5.40013 -1.61387 1.000 26.55101 348 VAL A C 1
ATOM 2140 O O . VAL A 1 348 ? -39.65903 4.62076 -1.37342 1.000 27.83905 348 VAL A O 1
ATOM 2144 N N . ALA A 1 349 ? -38.51634 5.92789 -2.81697 1.000 21.21721 349 ALA A N 1
ATOM 2145 C CA . ALA A 1 349 ? -39.37824 5.62783 -3.94984 1.000 24.30249 349 ALA A CA 1
ATOM 2146 C C . ALA A 1 349 ? -38.55694 5.69478 -5.22893 1.000 27.54757 349 ALA A C 1
ATOM 2147 O O . ALA A 1 349 ? -37.42160 6.17295 -5.23877 1.000 30.52668 349 ALA A O 1
ATOM 2149 N N . TRP A 1 350 ? -39.14200 5.19879 -6.31421 1.000 27.64465 350 TRP A N 1
ATOM 2150 C CA . TRP A 1 350 ? -38.51711 5.33649 -7.61855 1.000 24.81486 350 TRP A CA 1
ATOM 2151 C C . TRP A 1 350 ? -38.74762 6.74576 -8.15931 1.000 28.38201 350 TRP A C 1
ATOM 2152 O O . TRP A 1 350 ? -39.68482 7.44472 -7.76361 1.000 29.87363 350 TRP A O 1
ATOM 2163 N N . HIS A 1 351 ? -37.86877 7.16342 -9.07540 1.000 29.24139 351 HIS A N 1
ATOM 2164 C CA . HIS A 1 351 ? -37.88333 8.54695 -9.54170 1.000 27.04254 351 HIS A CA 1
ATOM 2165 C C . HIS A 1 351 ? -39.16832 8.90704 -10.27630 1.000 29.85488 351 HIS A C 1
ATOM 2166 O O . HIS A 1 351 ? -39.47850 10.09606 -10.40894 1.000 32.62441 351 HIS A O 1
ATOM 2173 N N . GLU A 1 352 ? -39.92735 7.91564 -10.74539 1.000 26.98870 352 GLU A N 1
ATOM 2174 C CA . GLU A 1 352 ? -41.17091 8.18152 -11.45979 1.000 22.91710 352 GLU A CA 1
ATOM 2175 C C . GLU A 1 352 ? -42.26649 8.74853 -10.56634 1.000 26.48911 352 GLU A C 1
ATOM 2176 O O . GLU A 1 352 ? -43.35784 9.03727 -11.06992 1.000 24.63818 352 GLU A O 1
ATOM 2178 N N . ALA A 1 353 ? -42.01450 8.91392 -9.26827 1.000 28.59288 353 ALA A N 1
ATOM 2179 C CA . ALA A 1 353 ? -42.99621 9.44958 -8.33401 1.000 26.54116 353 ALA A CA 1
ATOM 2180 C C . ALA A 1 353 ? -42.64783 10.86814 -7.89187 1.000 27.80671 353 ALA A C 1
ATOM 2181 O O . ALA A 1 353 ? -43.02320 11.29179 -6.79603 1.000 26.18453 353 ALA A O 1
ATOM 2183 N N . GLY A 1 354 ? -41.93884 11.61215 -8.74048 1.000 32.52537 354 GLY A N 1
ATOM 2184 C CA . GLY A 1 354 ? -41.43611 12.92698 -8.38794 1.000 29.60365 354 GLY A CA 1
ATOM 2185 C C . GLY A 1 354 ? -42.34586 14.08186 -8.73298 1.000 39.35218 354 GLY A C 1
ATOM 2186 O O . GLY A 1 354 ? -42.21266 15.17300 -8.17148 1.000 40.80647 354 GLY A O 1
ATOM 2187 N N . ASP A 1 355 ? -43.27314 13.85868 -9.66215 1.000 42.22797 355 ASP A N 1
ATOM 2188 C CA . ASP A 1 355 ? -44.24524 14.88862 -9.99746 1.000 45.89582 355 ASP A CA 1
ATOM 2189 C C . ASP A 1 355 ? -45.29267 15.07672 -8.90893 1.000 46.61975 355 ASP A C 1
ATOM 2190 O O . ASP A 1 355 ? -46.07126 16.03345 -8.98215 1.000 50.01554 355 ASP A O 1
ATOM 2195 N N . ALA A 1 356 ? -45.31969 14.20263 -7.90536 1.000 37.99380 356 ALA A N 1
ATOM 2196 C CA . ALA A 1 356 ? -46.34807 14.24045 -6.87870 1.000 37.61447 356 ALA A CA 1
ATOM 2197 C C . ALA A 1 356 ? -46.22722 15.49748 -6.02223 1.000 33.02400 356 ALA A C 1
ATOM 2198 O O . ALA A 1 356 ? -45.18807 16.16215 -5.97893 1.000 33.32705 356 ALA A O 1
ATOM 2200 N N . GLY A 1 357 ? -47.31784 15.81414 -5.32859 1.000 33.56220 357 GLY A N 1
ATOM 2201 C CA . GLY A 1 357 ? -47.35680 16.96640 -4.45129 1.000 31.45382 357 GLY A CA 1
ATOM 2202 C C . GLY A 1 357 ? -47.17691 16.60913 -2.99061 1.000 31.92757 357 GLY A C 1
ATOM 2203 O O . GLY A 1 357 ? -47.03822 17.49455 -2.14165 1.000 34.86120 357 GLY A O 1
ATOM 2204 N N . GLY A 1 358 ? -47.17906 15.31074 -2.68362 1.000 30.08050 358 GLY A N 1
ATOM 2205 C CA . GLY A 1 358 ? -46.98216 14.83680 -1.33332 1.000 23.23825 358 GLY A CA 1
ATOM 2206 C C . GLY A 1 358 ? -45.53224 14.46766 -1.05303 1.000 32.18833 358 GLY A C 1
ATOM 2207 O O . GLY A 1 358 ? -44.65094 14.58907 -1.90069 1.000 30.35506 358 GLY A O 1
ATOM 2208 N N . LEU A 1 359 ? -45.30776 14.01062 0.18290 1.000 36.83112 359 LEU A N 1
ATOM 2209 C CA . LEU A 1 359 ? -43.99556 13.62103 0.69587 1.000 30.18564 359 LEU A CA 1
ATOM 2210 C C . LEU A 1 359 ? -43.06265 14.81580 0.84921 1.000 30.77346 359 LEU A C 1
ATOM 2211 O O . LEU A 1 359 ? -43.14008 15.78365 0.08560 1.000 31.23076 359 LEU A O 1
ATOM 2213 N N . ALA A 1 360 ? -42.17192 14.74842 1.83637 1.000 29.21774 360 ALA A N 1
ATOM 2214 C CA . ALA A 1 360 ? -41.17829 15.78898 2.07286 1.000 32.68139 360 ALA A CA 1
ATOM 2215 C C . ALA A 1 360 ? -39.86948 15.12143 2.46184 1.000 30.36369 360 ALA A C 1
ATOM 2216 O O . ALA A 1 360 ? -39.81871 14.38631 3.45258 1.000 31.01858 360 ALA A O 1
ATOM 2218 N N . GLY A 1 361 ? -38.81870 15.37132 1.68328 1.000 30.22994 361 GLY A N 1
ATOM 2219 C CA . GLY A 1 361 ? -37.52727 14.78051 1.97001 1.000 23.53166 361 GLY A CA 1
ATOM 2220 C C . GLY A 1 361 ? -37.40107 13.32159 1.60183 1.000 23.28422 361 GLY A C 1
ATOM 2221 O O . GLY A 1 361 ? -36.53539 12.62891 2.14352 1.000 28.59996 361 GLY A O 1
ATOM 2222 N N . ALA A 1 362 ? -38.23721 12.83406 0.68904 1.000 21.82805 362 ALA A N 1
ATOM 2223 C CA . ALA A 1 362 ? -38.20595 11.42713 0.31642 1.000 22.10452 362 ALA A CA 1
ATOM 2224 C C . ALA A 1 362 ? -36.97320 11.11281 -0.52254 1.000 22.61559 362 ALA A C 1
ATOM 2225 O O . ALA A 1 362 ? -36.54042 11.91852 -1.35142 1.000 28.74014 362 ALA A O 1
ATOM 2227 N N . THR A 1 363 ? -36.41537 9.92633 -0.30176 1.000 22.29389 363 THR A N 1
ATOM 2228 C CA . THR A 1 363 ? -35.22344 9.44261 -0.98359 1.000 23.85489 363 THR A CA 1
ATOM 2229 C C . THR A 1 363 ? -35.62793 8.62381 -2.21302 1.000 26.15114 363 THR A C 1
ATOM 2230 O O . THR A 1 363 ? -36.74130 8.10205 -2.29632 1.000 21.26182 363 THR A O 1
ATOM 2234 N N . VAL A 1 364 ? -34.72754 8.54925 -3.19549 1.000 29.67299 364 VAL A N 1
ATOM 2235 C CA . VAL A 1 364 ? -35.08778 8.07081 -4.52593 1.000 29.36330 364 VAL A CA 1
ATOM 2236 C C . VAL A 1 364 ? -34.02555 7.13443 -5.08243 1.000 30.72594 364 VAL A C 1
ATOM 2237 O O . VAL A 1 364 ? -32.82744 7.34104 -4.87422 1.000 29.47004 364 VAL A O 1
ATOM 2241 N N . GLY A 1 365 ? -34.47446 6.09767 -5.79024 1.000 27.33077 365 GLY A N 1
ATOM 2242 C CA . GLY A 1 365 ? -33.61909 5.37157 -6.70760 1.000 25.42217 365 GLY A CA 1
ATOM 2243 C C . GLY A 1 365 ? -33.92889 5.72569 -8.15098 1.000 27.06619 365 GLY A C 1
ATOM 2244 O O . GLY A 1 365 ? -34.86436 5.17456 -8.73420 1.000 27.11257 365 GLY A O 1
ATOM 2245 N N . GLN A 1 366 ? -33.17955 6.65942 -8.73571 1.000 29.18782 366 GLN A N 1
ATOM 2246 C CA . GLN A 1 366 ? -33.31670 6.93288 -10.16302 1.000 26.62751 366 GLN A CA 1
ATOM 2247 C C . GLN A 1 366 ? -32.85956 5.71935 -10.96028 1.000 22.94702 366 GLN A C 1
ATOM 2248 O O . GLN A 1 366 ? -31.72583 5.25629 -10.80429 1.000 18.37068 366 GLN A O 1
ATOM 2254 N N . TYR A 1 367 ? -33.74219 5.19661 -11.81012 1.000 24.88169 367 TYR A N 1
ATOM 2255 C CA . TYR A 1 367 ? -33.47436 3.95410 -12.51934 1.000 24.21803 367 TYR A CA 1
ATOM 2256 C C . TYR A 1 367 ? -33.33901 4.12949 -14.02544 1.000 23.21897 367 TYR A C 1
ATOM 2257 O O . TYR A 1 367 ? -33.07019 3.14771 -14.72360 1.000 24.59839 367 TYR A O 1
ATOM 2266 N N . TRP A 1 368 ? -33.50626 5.34148 -14.54518 1.000 25.78135 368 TRP A N 1
ATOM 2267 C CA . TRP A 1 368 ? -33.42884 5.55709 -15.98057 1.000 30.36821 368 TRP A CA 1
ATOM 2268 C C . TRP A 1 368 ? -31.97517 5.61534 -16.44592 1.000 24.49484 368 TRP A C 1
ATOM 2269 O O . TRP A 1 368 ? -31.03702 5.68730 -15.64895 1.000 26.17583 368 TRP A O 1
ATOM 2271 N N . GLY A 1 369 ? -31.80251 5.60072 -17.76663 1.000 27.56619 369 GLY A N 1
ATOM 2272 C CA . GLY A 1 369 ? -30.47231 5.55408 -18.34188 1.000 27.23741 369 GLY A CA 1
ATOM 2273 C C . GLY A 1 369 ? -29.62179 6.74573 -17.94687 1.000 32.55381 369 GLY A C 1
ATOM 2274 O O . GLY A 1 369 ? -30.11652 7.80669 -17.56399 1.000 32.52898 369 GLY A O 1
ATOM 2275 N N . TYR A 1 370 ? -28.30309 6.55124 -18.04533 1.000 35.46300 370 TYR A N 1
ATOM 2276 C CA . TYR A 1 370 ? -27.34463 7.59095 -17.68586 1.000 33.52116 370 TYR A CA 1
ATOM 2277 C C . TYR A 1 370 ? -27.46777 8.83524 -18.55461 1.000 32.39962 370 TYR A C 1
ATOM 2278 O O . TYR A 1 370 ? -26.88523 9.87002 -18.21109 1.000 30.40030 370 TYR A O 1
ATOM 2280 N N . VAL A 1 371 ? -28.20609 8.76288 -19.66438 1.000 33.60560 371 VAL A N 1
ATOM 2281 C CA . VAL A 1 371 ? -28.42230 9.91335 -20.53045 1.000 37.85900 371 VAL A CA 1
ATOM 2282 C C . VAL A 1 371 ? -29.75876 10.59300 -20.27195 1.000 38.49889 371 VAL A C 1
ATOM 2283 O O . VAL A 1 371 ? -30.06746 11.59773 -20.92792 1.000 49.66153 371 VAL A O 1
ATOM 2285 N N . THR A 1 372 ? -30.56364 10.07154 -19.33653 1.000 36.39567 372 THR A N 1
ATOM 2286 C CA . THR A 1 372 ? -31.84571 10.63759 -18.92262 1.000 40.85521 372 THR A CA 1
ATOM 2287 C C . THR A 1 372 ? -32.79921 10.74874 -20.10768 1.000 47.56593 372 THR A C 1
ATOM 2288 O O . THR A 1 372 ? -32.85072 11.79355 -20.76955 1.000 43.95735 372 THR A O 1
ATOM 2290 N N . PRO A 1 373 ? -33.57206 9.70093 -20.40514 1.000 55.46107 373 PRO A N 1
ATOM 2291 C CA . PRO A 1 373 ? -34.36847 9.70721 -21.63868 1.000 49.22998 373 PRO A CA 1
ATOM 2292 C C . PRO A 1 373 ? -35.85919 9.97556 -21.45967 1.000 50.70148 373 PRO A C 1
ATOM 2293 O O . PRO A 1 373 ? -36.26298 11.00265 -20.90434 1.000 43.96487 373 PRO A O 1
ATOM 2297 N N . THR A 1 374 ? -36.67641 9.02873 -21.93001 1.000 59.64933 374 THR A N 1
ATOM 2298 C CA . THR A 1 374 ? -38.09394 9.22410 -22.22737 1.000 56.72248 374 THR A CA 1
ATOM 2299 C C . THR A 1 374 ? -38.93445 9.70195 -21.04893 1.000 53.57203 374 THR A C 1
ATOM 2300 O O . THR A 1 374 ? -39.43875 8.87896 -20.27773 1.000 49.51807 374 THR A O 1
ATOM 2302 N N . ASP A 1 375 ? -39.08709 11.03170 -20.94550 1.000 52.18271 375 ASP A N 1
ATOM 2303 C CA . ASP A 1 375 ? -39.95402 11.80515 -20.04990 1.000 49.89106 375 ASP A CA 1
ATOM 2304 C C . ASP A 1 375 ? -39.15785 12.96238 -19.46815 1.000 41.66035 375 ASP A C 1
ATOM 2305 O O . ASP A 1 375 ? -38.11446 13.34517 -20.00719 1.000 44.60329 375 ASP A O 1
ATOM 2307 N N . GLY A 1 376 ? -39.65076 13.52911 -18.37346 1.000 44.93116 376 GLY A N 1
ATOM 2308 C CA . GLY A 1 376 ? -38.83199 14.38836 -17.54844 1.000 42.55010 376 GLY A CA 1
ATOM 2309 C C . GLY A 1 376 ? -38.16670 13.55223 -16.47737 1.000 37.45936 376 GLY A C 1
ATOM 2310 O O . GLY A 1 376 ? -38.09769 13.95883 -15.31563 1.000 30.04748 376 GLY A O 1
ATOM 2311 N N . MET A 1 377 ? -37.68453 12.36721 -16.86832 1.000 34.53231 377 MET A N 1
ATOM 2312 C CA . MET A 1 377 ? -37.12459 11.42444 -15.90409 1.000 33.18821 377 MET A CA 1
ATOM 2313 C C . MET A 1 377 ? -35.99689 12.05707 -15.09859 1.000 30.74318 377 MET A C 1
ATOM 2314 O O . MET A 1 377 ? -35.83452 11.76390 -13.90824 1.000 27.80373 377 MET A O 1
ATOM 2319 N N . ASP A 1 378 ? -35.21012 12.93254 -15.72620 1.000 31.12581 378 ASP A N 1
ATOM 2320 C CA . ASP A 1 378 ? -34.27291 13.74246 -14.95740 1.000 28.91997 378 ASP A CA 1
ATOM 2321 C C . ASP A 1 378 ? -35.00068 14.85966 -14.22056 1.000 27.69215 378 ASP A C 1
ATOM 2322 O O . ASP A 1 378 ? -34.71823 15.12531 -13.04643 1.000 27.34569 378 ASP A O 1
ATOM 2324 N N . ASP A 1 379 ? -35.95194 15.51420 -14.89150 1.000 31.57456 379 ASP A N 1
ATOM 2325 C CA . ASP A 1 379 ? -36.69548 16.60159 -14.26296 1.000 34.32083 379 ASP A CA 1
ATOM 2326 C C . ASP A 1 379 ? -37.57238 16.09103 -13.12544 1.000 33.18652 379 ASP A C 1
ATOM 2327 O O . ASP A 1 379 ? -37.67285 16.73647 -12.07543 1.000 30.31398 379 ASP A O 1
ATOM 2329 N N . ARG A 1 380 ? -38.21866 14.93709 -13.31588 1.000 33.73196 380 ARG A N 1
ATOM 2330 C CA . ARG A 1 380 ? -39.03663 14.36391 -12.25176 1.000 29.89805 380 ARG A CA 1
ATOM 2331 C C . ARG A 1 380 ? -38.18655 13.93018 -11.06557 1.000 25.95146 380 ARG A C 1
ATOM 2332 O O . ARG A 1 380 ? -38.64198 14.00397 -9.91863 1.000 29.50613 380 ARG A O 1
ATOM 2334 N N . ALA A 1 381 ? -36.95672 13.47583 -11.31773 1.000 28.26313 381 ALA A N 1
ATOM 2335 C CA . ALA A 1 381 ? -36.05787 13.14135 -10.21955 1.000 28.82005 381 ALA A CA 1
ATOM 2336 C C . ALA A 1 381 ? -35.53739 14.39192 -9.52502 1.000 26.15246 381 ALA A C 1
ATOM 2337 O O . ALA A 1 381 ? -35.32612 14.38044 -8.30662 1.000 24.59063 381 ALA A O 1
ATOM 2339 N N . ARG A 1 382 ? -35.32898 15.47593 -10.27708 1.000 26.74236 382 ARG A N 1
ATOM 2340 C CA . ARG A 1 382 ? -34.86505 16.72194 -9.67997 1.000 25.69650 382 ARG A CA 1
ATOM 2341 C C . ARG A 1 382 ? -35.93685 17.38592 -8.82698 1.000 25.80350 382 ARG A C 1
ATOM 2342 O O . ARG A 1 382 ? -35.61435 18.27127 -8.02758 1.000 26.98668 382 ARG A O 1
ATOM 2344 N N . GLY A 1 383 ? -37.20123 16.98857 -8.98674 1.000 26.19067 383 GLY A N 1
ATOM 2345 C CA . GLY A 1 383 ? -38.24309 17.49472 -8.11245 1.000 23.80909 383 GLY A CA 1
ATOM 2346 C C . GLY A 1 383 ? -38.11780 16.98638 -6.69213 1.000 22.36455 383 GLY A C 1
ATOM 2347 O O . GLY A 1 383 ? -38.56133 17.65172 -5.75154 1.000 19.81876 383 GLY A O 1
ATOM 2348 N N . PHE A 1 384 ? -37.52198 15.80331 -6.51374 1.000 22.82163 384 PHE A N 1
ATOM 2349 C CA . PHE A 1 384 ? -37.24606 15.31811 -5.16730 1.000 24.54574 384 PHE A CA 1
ATOM 2350 C C . PHE A 1 384 ? -36.23440 16.20151 -4.45592 1.000 24.71240 384 PHE A C 1
ATOM 2351 O O . PHE A 1 384 ? -36.29848 16.35354 -3.23102 1.000 22.77404 384 PHE A O 1
ATOM 2359 N N . VAL A 1 385 ? -35.29093 16.77822 -5.20076 1.000 26.52097 385 VAL A N 1
ATOM 2360 C CA . VAL A 1 385 ? -34.32254 17.68326 -4.59571 1.000 25.48679 385 VAL A CA 1
ATOM 2361 C C . VAL A 1 385 ? -34.97705 19.01308 -4.24586 1.000 26.13477 385 VAL A C 1
ATOM 2362 O O . VAL A 1 385 ? -34.59182 19.65981 -3.26644 1.000 26.41549 385 VAL A O 1
ATOM 2366 N N . SER A 1 386 ? -35.97047 19.43787 -5.02922 1.000 26.47161 386 SER A N 1
ATOM 2367 C CA . SER A 1 386 ? -36.75595 20.61388 -4.68250 1.000 58.36135 386 SER A CA 1
ATOM 2368 C C . SER A 1 386 ? -37.55603 20.39205 -3.40967 1.000 26.78565 386 SER A C 1
ATOM 2369 O O . SER A 1 386 ? -37.91667 21.36058 -2.73099 1.000 24.57542 386 SER A O 1
ATOM 2372 N N . ASN A 1 387 ? -37.84442 19.13638 -3.08018 1.000 26.43346 387 ASN A N 1
ATOM 2373 C CA . ASN A 1 387 ? -38.67453 18.79315 -1.93871 1.000 23.13871 387 ASN A CA 1
ATOM 2374 C C . ASN A 1 387 ? -37.87989 18.63287 -0.65078 1.000 25.40364 387 ASN A C 1
ATOM 2375 O O . ASN A 1 387 ? -38.48560 18.55206 0.42343 1.000 30.63594 387 ASN A O 1
ATOM 2380 N N . GLY A 1 388 ? -36.55444 18.58596 -0.72743 1.000 24.62712 388 GLY A N 1
ATOM 2381 C CA . GLY A 1 388 ? -35.72594 18.43390 0.44784 1.000 26.13554 388 GLY A CA 1
ATOM 2382 C C . GLY A 1 388 ? -35.10862 17.06797 0.64470 1.000 22.52927 388 GLY A C 1
ATOM 2383 O O . GLY A 1 388 ? -34.66546 16.76676 1.75858 1.000 21.98416 388 GLY A O 1
ATOM 2384 N N . GLY A 1 389 ? -35.06530 16.23378 -0.39382 1.000 22.22177 389 GLY A N 1
ATOM 2385 C CA . GLY A 1 389 ? -34.49012 14.91258 -0.30874 1.000 20.04181 389 GLY A CA 1
ATOM 2386 C C . GLY A 1 389 ? -33.26392 14.76963 -1.19475 1.000 23.54559 389 GLY A C 1
ATOM 2387 O O . GLY A 1 389 ? -32.83386 15.70862 -1.86996 1.000 28.81270 389 GLY A O 1
ATOM 2388 N N . GLN A 1 390 ? -32.70891 13.56329 -1.17604 1.000 22.90683 390 GLN A N 1
ATOM 2389 C CA . GLN A 1 390 ? -31.51681 13.23217 -1.93833 1.000 20.59227 390 GLN A CA 1
ATOM 2390 C C . GLN A 1 390 ? -31.83319 12.14337 -2.95393 1.000 21.92057 390 GLN A C 1
ATOM 2391 O O . GLN A 1 390 ? -32.87558 11.48464 -2.89796 1.000 18.81031 390 GLN A O 1
ATOM 2397 N N . LEU A 1 391 ? -30.90276 11.95651 -3.88457 1.000 22.19483 391 LEU A N 1
ATOM 2398 C CA . LEU A 1 391 ? -31.02789 10.97162 -4.94876 1.000 18.14139 391 LEU A CA 1
ATOM 2399 C C . LEU A 1 391 ? -30.05968 9.82163 -4.71086 1.000 21.51777 391 LEU A C 1
ATOM 2400 O O . LEU A 1 391 ? -28.88480 10.04732 -4.40032 1.000 23.89016 391 LEU A O 1
ATOM 2405 N N . ILE A 1 392 ? -30.55598 8.59578 -4.84830 1.000 20.38812 392 ILE A N 1
ATOM 2406 C CA . ILE A 1 392 ? -29.71701 7.43505 -5.11589 1.000 19.92711 392 ILE A CA 1
ATOM 2407 C C . ILE A 1 392 ? -29.88253 7.10864 -6.59019 1.000 20.59499 392 ILE A C 1
ATOM 2408 O O . ILE A 1 392 ? -31.00774 6.93158 -7.07319 1.000 20.21551 392 ILE A O 1
ATOM 2413 N N . LEU A 1 393 ? -28.77705 7.06119 -7.31588 1.000 19.25162 393 LEU A N 1
ATOM 2414 C CA . LEU A 1 393 ? -28.82111 6.86353 -8.75577 1.000 18.89764 393 LEU A CA 1
ATOM 2415 C C . LEU A 1 393 ?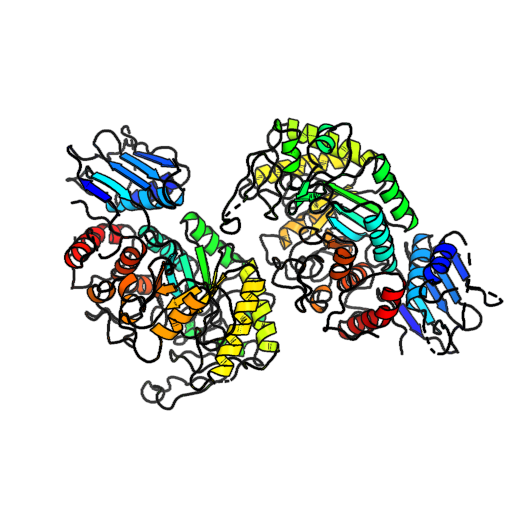 -28.47637 5.42260 -9.09135 1.000 17.95311 393 LEU A C 1
ATOM 2416 O O . LEU A 1 393 ? -27.42625 4.91674 -8.68216 1.000 14.97403 393 LEU A O 1
ATOM 2421 N N . SER A 1 394 ? -29.36131 4.77498 -9.84361 1.000 20.04034 394 SER A N 1
ATOM 2422 C CA . SER A 1 394 ? -29.17557 3.39153 -10.28004 1.000 18.33007 394 SER A CA 1
ATOM 2423 C C . SER A 1 394 ? -29.53557 3.29085 -11.75629 1.000 21.93332 394 SER A C 1
ATOM 2424 O O . SER A 1 394 ? -30.58351 2.74610 -12.12422 1.000 22.15113 394 SER A O 1
ATOM 2427 N N . PRO A 1 395 ? -28.67389 3.79960 -12.63728 1.000 20.97788 395 PRO A N 1
ATOM 2428 C CA . PRO A 1 395 ? -29.01736 3.84225 -14.06616 1.000 22.48602 395 PRO A CA 1
ATOM 2429 C C . PRO A 1 395 ? -29.18272 2.44328 -14.64313 1.000 24.95058 395 PRO A C 1
ATOM 2430 O O . PRO A 1 395 ? -28.33014 1.57088 -14.45990 1.000 23.80496 395 PRO A O 1
ATOM 2434 N N . ALA A 1 396 ? -30.30214 2.23673 -15.34239 1.000 22.14701 396 ALA A N 1
ATOM 2435 C CA . ALA A 1 396 ? -30.60902 0.91954 -15.89253 1.000 22.55886 396 ALA A CA 1
ATOM 2436 C C . ALA A 1 396 ? -29.54591 0.47708 -16.88826 1.000 24.18128 396 ALA A C 1
ATOM 2437 O O . ALA A 1 396 ? -29.03276 -0.64433 -16.81020 1.000 22.87374 396 ALA A O 1
ATOM 2439 N N . ASP A 1 397 ? -29.20371 1.34839 -17.83853 1.000 24.59589 397 ASP A N 1
ATOM 2440 C CA . ASP A 1 397 ? -28.18629 1.00587 -18.82365 1.000 24.20016 397 ASP A CA 1
ATOM 2441 C C . ASP A 1 397 ? -26.81969 0.79687 -18.18564 1.000 24.25198 397 ASP A C 1
ATOM 2442 O O . ASP A 1 397 ? -25.99745 0.05719 -18.73544 1.000 27.77282 397 ASP A O 1
ATOM 2447 N N . ALA A 1 398 ? -26.56589 1.41020 -17.02974 1.000 22.91242 398 ALA A N 1
ATOM 2448 C CA . ALA A 1 398 ? -25.26468 1.33058 -16.37684 1.000 23.83428 398 ALA A CA 1
ATOM 2449 C C . ALA A 1 398 ? -25.20948 0.23055 -15.32119 1.000 26.06244 398 ALA A C 1
ATOM 2450 O O . ALA A 1 398 ? -24.48123 -0.75262 -15.48147 1.000 25.40238 398 ALA A O 1
ATOM 2452 N N . ILE A 1 399 ? -25.98460 0.36747 -14.24611 1.000 29.95306 399 ILE A N 1
ATOM 2453 C CA . ILE A 1 399 ? -25.73714 -0.38099 -13.02041 1.000 22.47064 399 ILE A CA 1
ATOM 2454 C C . ILE A 1 399 ? -26.73010 -1.51180 -12.79451 1.000 21.88088 399 ILE A C 1
ATOM 2455 O O . ILE A 1 399 ? -26.57989 -2.26102 -11.81627 1.000 23.16743 399 ILE A O 1
ATOM 2460 N N . TYR A 1 400 ? -27.72188 -1.68228 -13.66759 1.000 25.12503 400 TYR A N 1
ATOM 2461 C CA . TYR A 1 400 ? -28.65999 -2.79362 -13.52648 1.000 24.38242 400 TYR A CA 1
ATOM 2462 C C . TYR A 1 400 ? -27.92353 -4.10956 -13.74971 1.000 27.29132 400 TYR A C 1
ATOM 2463 O O . TYR A 1 400 ? -27.60075 -4.46855 -14.88711 1.000 25.88598 400 TYR A O 1
ATOM 2472 N N . LEU A 1 401 ? -27.65915 -4.83199 -12.66085 1.000 26.22736 401 LEU A N 1
ATOM 2473 C CA . LEU A 1 401 ? -26.87794 -6.06013 -12.71862 1.000 27.26188 401 LEU A CA 1
ATOM 2474 C C . LEU A 1 401 ? -27.64102 -7.22900 -13.32628 1.000 26.21266 401 LEU A C 1
ATOM 2475 O O . LEU A 1 401 ? -27.01698 -8.23602 -13.67688 1.000 28.83163 401 LEU A O 1
ATOM 2480 N N . ASP A 1 402 ? -28.96176 -7.12535 -13.45901 1.000 26.15910 402 ASP A N 1
ATOM 2481 C CA . ASP A 1 402 ? -29.74646 -8.15000 -14.13419 1.000 25.18544 402 ASP A CA 1
ATOM 2482 C C . ASP A 1 402 ? -29.75628 -7.98208 -15.64701 1.000 27.55287 402 ASP A C 1
ATOM 2483 O O . ASP A 1 402 ? -30.41503 -8.76823 -16.33592 1.000 31.06996 402 ASP A O 1
ATOM 2488 N N . MET A 1 403 ? -29.05456 -6.98367 -16.17718 1.000 28.96067 403 MET A N 1
ATOM 2489 C CA . MET A 1 403 ? -29.02596 -6.75546 -17.61398 1.000 24.81508 403 MET A CA 1
ATOM 2490 C C . MET A 1 403 ? -28.01011 -7.67663 -18.27663 1.000 22.13810 403 MET A C 1
ATOM 2491 O O . MET A 1 403 ? -26.89543 -7.85432 -17.77737 1.000 21.97726 403 MET A O 1
ATOM 2496 N N . LYS A 1 404 ? -28.40679 -8.25539 -19.41179 1.000 26.50142 404 LYS A N 1
ATOM 2497 C CA . LYS A 1 404 ? -27.57970 -9.22522 -20.12122 1.000 23.37545 404 LYS A CA 1
ATOM 2498 C C . LYS A 1 404 ? -26.18549 -8.67281 -20.39511 1.000 23.74251 404 LYS A C 1
ATOM 2499 O O . LYS A 1 404 ? -25.99425 -7.46655 -20.57557 1.000 22.09293 404 LYS A O 1
ATOM 2505 N N . TYR A 1 405 ? -25.19565 -9.57711 -20.41649 1.000 25.29990 405 TYR A N 1
ATOM 2506 C CA . TYR A 1 405 ? -23.88949 -9.21297 -20.93617 1.000 25.19424 405 TYR A CA 1
ATOM 2507 C C . TYR A 1 405 ? -23.92826 -9.23336 -22.46105 1.000 21.49005 405 TYR A C 1
ATOM 2508 O O . TYR A 1 405 ? -24.63284 -10.04924 -23.05786 1.000 17.18307 405 TYR A O 1
ATOM 2517 N N . PRO A 1 406 ? -23.18826 -8.34047 -23.11884 1.000 22.41969 406 PRO A N 1
ATOM 2518 C CA . PRO A 1 406 ? -23.06736 -8.45334 -24.57853 1.000 27.63298 406 PRO A CA 1
ATOM 2519 C C . PRO A 1 406 ? -22.26730 -9.66891 -25.00470 1.000 30.74649 406 PRO A C 1
ATOM 2520 O O . PRO A 1 406 ? -22.50839 -10.20060 -26.09562 1.000 28.25595 406 PRO A O 1
ATOM 2524 N N . THR A 1 407 ? -21.32919 -10.12813 -24.17344 1.000 32.68274 407 THR A N 1
ATOM 2525 C CA . THR A 1 407 ? -20.52349 -11.30296 -24.48640 1.000 32.66500 407 THR A CA 1
ATOM 2526 C C . THR A 1 407 ? -21.40563 -12.53693 -24.62871 1.000 30.93159 407 THR A C 1
ATOM 2527 O O . THR A 1 407 ? -21.54797 -13.08049 -25.73004 1.000 33.24371 407 THR A O 1
ATOM 2529 N N . GLY A 1 408 ? -21.98962 -12.99429 -23.52039 1.000 31.29400 408 GLY A N 1
ATOM 2530 C CA . GLY A 1 408 ? -23.00871 -14.01545 -23.57613 1.000 33.11058 408 GLY A CA 1
ATOM 2531 C C . GLY A 1 408 ? -22.89425 -15.09972 -22.52116 1.000 38.88295 408 GLY A C 1
ATOM 2532 O O . GLY A 1 408 ? -22.38774 -16.19479 -22.78191 1.000 38.14739 408 GLY A O 1
ATOM 2533 N N . PRO A 1 409 ? -23.35714 -14.81202 -21.29454 1.000 42.70697 409 PRO A N 1
ATOM 2534 C CA . PRO A 1 409 ? -23.54529 -15.88179 -20.30826 1.000 38.75676 409 PRO A CA 1
ATOM 2535 C C . PRO A 1 409 ? -25.01850 -16.20854 -20.10268 1.000 40.30139 409 PRO A C 1
ATOM 2536 O O . PRO A 1 409 ? -25.42585 -16.62856 -19.01358 1.000 45.60558 409 PRO A O 1
ATOM 2540 N N . ASP A 1 410 ? -25.81820 -15.96323 -21.14628 1.000 36.96586 410 ASP A N 1
ATOM 2541 C CA . ASP A 1 410 ? -27.19831 -16.42778 -21.29068 1.000 38.28716 410 ASP A CA 1
ATOM 2542 C C . ASP A 1 410 ? -28.22989 -15.56536 -20.56681 1.000 38.94883 410 ASP A C 1
ATOM 2543 O O . ASP A 1 410 ? -28.87867 -14.72338 -21.19463 1.000 38.47621 410 ASP A O 1
ATOM 2548 N N . LEU A 1 411 ? -28.41724 -15.77805 -19.26550 1.000 39.93753 411 LEU A N 1
ATOM 2549 C CA . LEU A 1 411 ? -29.56041 -15.18200 -18.58672 1.000 34.60787 411 LEU A CA 1
ATOM 2550 C C . LEU A 1 411 ? -29.38472 -13.66954 -18.42892 1.000 27.61772 411 LEU A C 1
ATOM 2551 O O . LEU A 1 411 ? -28.31490 -13.10299 -18.67191 1.000 31.19907 411 LEU A O 1
ATOM 2556 N N . GLY A 1 412 ? -30.46752 -13.01763 -18.02294 1.000 27.85242 412 GLY A N 1
ATOM 2557 C CA . GLY A 1 412 ? -30.52130 -11.57487 -17.89584 1.000 27.76294 412 GLY A CA 1
ATOM 2558 C C . GLY A 1 412 ? -31.49752 -10.96118 -18.88643 1.000 25.92599 412 GLY A C 1
ATOM 2559 O O . GLY A 1 412 ? -32.15830 -11.64612 -19.66945 1.000 25.03792 412 GLY A O 1
ATOM 2560 N N . LEU A 1 413 ? -31.57251 -9.63564 -18.83616 1.000 22.48390 413 LEU A N 1
ATOM 2561 C CA . LEU A 1 413 ? -32.47144 -8.87204 -19.68621 1.000 26.78430 413 LEU A CA 1
ATOM 2562 C C . LEU A 1 413 ? -31.67889 -7.87200 -20.51774 1.000 26.45329 413 LEU A C 1
ATOM 2563 O O . LEU A 1 413 ? -30.48172 -7.66130 -20.31196 1.000 23.94369 413 LEU A O 1
ATOM 2568 N N . SER A 1 414 ? -32.37362 -7.24811 -21.47352 1.000 32.96961 414 SER A N 1
ATOM 2569 C CA . SER A 1 414 ? -31.74448 -6.27186 -22.35486 1.000 27.96707 414 SER A CA 1
ATOM 2570 C C . SER A 1 414 ? -32.66117 -5.08845 -22.64740 1.000 22.69791 414 SER A C 1
ATOM 2571 O O . SER A 1 414 ? -32.45551 -4.39209 -23.64847 1.000 20.78665 414 SER A O 1
ATOM 2574 N N . TRP A 1 415 ? -33.65767 -4.83511 -21.79643 1.000 26.73853 415 TRP A N 1
ATOM 2575 C CA . TRP A 1 415 ? -34.68589 -3.84944 -22.10795 1.000 28.99524 415 TRP A CA 1
ATOM 2576 C C . TRP A 1 415 ? -34.19323 -2.41089 -22.03220 1.000 27.76592 415 TRP A C 1
ATOM 2577 O O . TRP A 1 415 ? -34.91283 -1.51386 -22.48352 1.000 26.94630 415 TRP A O 1
ATOM 2588 N N . ALA A 1 416 ? -33.01293 -2.16191 -21.46462 1.000 25.85271 416 ALA A N 1
ATOM 2589 C CA . ALA A 1 416 ? -32.48773 -0.80339 -21.38761 1.000 27.68476 416 ALA A CA 1
ATOM 2590 C C . ALA A 1 416 ? -32.20058 -0.26863 -22.78467 1.000 33.03637 416 ALA A C 1
ATOM 2591 O O . ALA A 1 416 ? -33.10399 0.21994 -23.47077 1.000 37.46762 416 ALA A O 1
ATOM 2593 N N . ASN A 1 417 ? -30.94541 -0.34767 -23.20988 1.000 26.23325 417 ASN A N 1
ATOM 2594 C CA . ASN A 1 417 ? -30.55129 -0.07244 -24.58643 1.000 26.48663 417 ASN A CA 1
ATOM 2595 C C . ASN A 1 417 ? -29.65331 -1.19350 -25.08786 1.000 26.37896 417 ASN A C 1
ATOM 2596 O O . ASN A 1 417 ? -28.58368 -0.97346 -25.66032 1.000 27.27609 417 ASN A O 1
ATOM 2601 N N . GLY A 1 418 ? -30.09408 -2.42839 -24.86135 1.000 22.62307 418 GLY A N 1
ATOM 2602 C CA . GLY A 1 418 ? -29.31615 -3.59572 -25.19175 1.000 25.12930 418 GLY A CA 1
ATOM 2603 C C . GLY A 1 418 ? -28.62936 -4.17174 -23.97229 1.000 23.07214 418 GLY A C 1
ATOM 2604 O O . GLY A 1 418 ? -28.85329 -3.73386 -22.83920 1.000 25.41874 418 GLY A O 1
ATOM 2605 N N . PRO A 1 419 ? -27.78811 -5.18216 -24.18069 1.000 20.19186 419 PRO A N 1
ATOM 2606 C CA . PRO A 1 419 ? -26.97951 -5.70482 -23.07600 1.000 22.64215 419 PRO A CA 1
ATOM 2607 C C . PRO A 1 419 ? -26.01236 -4.65063 -22.55715 1.000 20.70321 419 PRO A C 1
ATOM 2608 O O . PRO A 1 419 ? -25.67696 -3.68125 -23.24135 1.000 23.83743 419 PRO A O 1
ATOM 2612 N N . THR A 1 420 ? -25.56282 -4.85184 -21.32101 1.000 19.28738 420 THR A N 1
ATOM 2613 C CA . THR A 1 420 ? -24.68536 -3.90934 -20.63374 1.000 22.79898 420 THR A CA 1
ATOM 2614 C C . THR A 1 420 ? -23.29730 -4.52526 -20.50915 1.000 21.89650 420 THR A C 1
ATOM 2615 O O . THR A 1 420 ? -23.11754 -5.52989 -19.81235 1.000 21.84553 420 THR A O 1
ATOM 2619 N N . SER A 1 421 ? -22.32130 -3.92507 -21.18428 1.000 22.28682 421 SER A N 1
ATOM 2620 C CA . SER A 1 421 ? -20.94174 -4.34856 -21.01962 1.000 24.25597 421 SER A CA 1
ATOM 2621 C C . SER A 1 421 ? -20.39776 -3.85327 -19.68342 1.000 23.93879 421 SER A C 1
ATOM 2622 O O . SER A 1 421 ? -20.90157 -2.89261 -19.09403 1.000 23.36207 421 SER A O 1
ATOM 2625 N N . VAL A 1 422 ? -19.35890 -4.53771 -19.19823 1.000 22.87894 422 VAL A N 1
ATOM 2626 C CA . VAL A 1 422 ? -18.69510 -4.10528 -17.97084 1.000 21.59923 422 VAL A CA 1
ATOM 2627 C C . VAL A 1 422 ? -18.18000 -2.68053 -18.12540 1.000 23.87830 422 VAL A C 1
ATOM 2628 O O . VAL A 1 422 ? -18.20694 -1.88532 -17.17743 1.000 26.05245 422 VAL A O 1
ATOM 2632 N N . GLN A 1 423 ? -17.71828 -2.33215 -19.32809 1.000 22.11735 423 GLN A N 1
ATOM 2633 C CA . GLN A 1 423 ? -17.28823 -0.96457 -19.59775 1.000 23.84001 423 GLN A CA 1
ATOM 2634 C C . GLN A 1 423 ? -18.45999 0.00480 -19.51288 1.000 23.61133 423 GLN A C 1
ATOM 2635 O O . GLN A 1 423 ? -18.35605 1.06982 -18.89308 1.000 26.10145 423 GLN A O 1
ATOM 2641 N N . ARG A 1 424 ? -19.58585 -0.34923 -20.13649 1.000 21.85311 424 ARG A N 1
ATOM 2642 C CA . ARG A 1 424 ? -20.76324 0.51024 -20.09296 1.000 21.04507 424 ARG A CA 1
ATOM 2643 C C . ARG A 1 424 ? -21.30215 0.65057 -18.67525 1.000 22.86192 424 ARG A C 1
ATOM 2644 O O . ARG A 1 424 ? -21.85134 1.70028 -18.32060 1.000 20.08880 424 ARG A O 1
ATOM 2652 N N . ALA A 1 425 ? -21.14965 -0.38846 -17.85006 1.000 25.17301 425 ALA A N 1
ATOM 2653 C CA . ALA A 1 425 ? -21.51096 -0.28459 -16.44158 1.000 22.88959 425 ALA A CA 1
ATOM 2654 C C . ALA A 1 425 ? -20.61570 0.69088 -15.69110 1.000 24.29994 425 ALA A C 1
ATOM 2655 O O . ALA A 1 425 ? -20.99342 1.16099 -14.61268 1.000 25.65974 425 ALA A O 1
ATOM 2657 N N . TYR A 1 426 ? -19.44119 1.00098 -16.24083 1.000 22.27750 426 TYR A N 1
ATOM 2658 C CA . TYR A 1 426 ? -18.49791 1.92979 -15.63984 1.000 21.96790 426 TYR A CA 1
ATOM 2659 C C . TYR A 1 426 ? -18.45067 3.27695 -16.34345 1.000 23.51881 426 TYR A C 1
ATOM 2660 O O . TYR A 1 426 ? -17.92823 4.23815 -15.77099 1.000 19.86561 426 TYR A O 1
ATOM 2669 N N . ASP A 1 427 ? -18.99654 3.37069 -17.55583 1.000 26.49000 427 ASP A N 1
ATOM 2670 C CA . ASP A 1 427 ? -18.89246 4.56944 -18.38643 1.000 26.98563 427 ASP A CA 1
ATOM 2671 C C . ASP A 1 427 ? -19.91009 5.63105 -17.95965 1.000 28.35869 427 ASP A C 1
ATOM 2672 O O . ASP A 1 427 ? -20.77286 6.05273 -18.72933 1.000 28.85094 427 ASP A O 1
ATOM 2677 N N . TRP A 1 428 ? -19.79128 6.07228 -16.70825 1.000 22.88105 428 TRP A N 1
ATOM 2678 C CA . TRP A 1 428 ? -20.69977 7.08829 -16.19465 1.000 21.98281 428 TRP A CA 1
ATOM 2679 C C . TRP A 1 428 ? -20.13354 7.68700 -14.91628 1.000 23.95703 428 TRP A C 1
ATOM 2680 O O . TRP A 1 428 ? -19.38148 7.03592 -14.18601 1.000 32.57843 428 TRP A O 1
ATOM 2691 N N . GLU A 1 429 ? -20.51154 8.93698 -14.65957 1.000 24.23268 429 GLU A N 1
ATOM 2692 C CA . GLU A 1 429 ? -20.13459 9.65902 -13.45107 1.000 23.62049 429 GLU A CA 1
ATOM 2693 C C . GLU A 1 429 ? -21.39688 9.96546 -12.65752 1.000 25.66899 429 GLU A C 1
ATOM 2694 O O . GLU A 1 429 ? -22.33989 10.55500 -13.21394 1.000 31.02271 429 GLU A O 1
ATOM 2700 N N . PRO A 1 430 ? -21.47722 9.58284 -11.37982 1.000 23.89311 430 PRO A N 1
ATOM 2701 C CA . PRO A 1 430 ? -22.69549 9.86593 -10.60097 1.000 24.23256 430 PRO A CA 1
ATOM 2702 C C . PRO A 1 430 ? -23.06314 11.33887 -10.53351 1.000 25.35675 430 PRO A C 1
ATOM 2703 O O . PRO A 1 430 ? -24.22799 11.65535 -10.26363 1.000 31.30597 430 PRO A O 1
ATOM 2707 N N . SER A 1 431 ? -22.11784 12.24743 -10.77224 1.000 24.54063 431 SER A N 1
ATOM 2708 C CA . SER A 1 431 ? -22.40178 13.67654 -10.72108 1.000 27.75006 431 SER A CA 1
ATOM 2709 C C . SER A 1 431 ? -22.93750 14.21627 -12.04267 1.000 30.03179 431 SER A C 1
ATOM 2710 O O . SER A 1 431 ? -23.90487 14.98513 -12.04766 1.000 22.58722 431 SER A O 1
ATOM 2713 N N . THR A 1 432 ? -22.32705 13.83167 -13.16692 1.000 34.67426 432 THR A N 1
ATOM 2714 C CA . THR A 1 432 ? -22.73907 14.38065 -14.45626 1.000 32.03786 432 THR A CA 1
ATOM 2715 C C . THR A 1 432 ? -24.07982 13.81088 -14.90333 1.000 34.54412 432 THR A C 1
ATOM 2716 O O . THR A 1 432 ? -24.94448 14.55189 -15.38610 1.000 34.31102 432 THR A O 1
ATOM 2718 N N . VAL A 1 433 ? -24.27036 12.49684 -14.75790 1.000 34.44832 433 VAL A N 1
ATOM 2719 C CA . VAL A 1 433 ? -25.54460 11.88398 -15.11248 1.000 34.40528 433 VAL A CA 1
ATOM 2720 C C . VAL A 1 433 ? -26.66767 12.38937 -14.22089 1.000 34.40920 433 VAL A C 1
ATOM 2721 O O . VAL A 1 433 ? -27.84203 12.31318 -14.59881 1.000 31.61876 433 VAL A O 1
ATOM 2723 N N . ILE A 1 434 ? -26.33612 12.90508 -13.04144 1.000 35.44876 434 ILE A N 1
ATOM 2724 C CA . ILE A 1 434 ? -27.32429 13.48282 -12.13542 1.000 40.23092 434 ILE A CA 1
ATOM 2725 C C . ILE A 1 434 ? -27.86926 14.75651 -12.76937 1.000 32.32795 434 ILE A C 1
ATOM 2726 O O . ILE A 1 434 ? -27.13514 15.74986 -12.87160 1.000 40.03600 434 ILE A O 1
ATOM 2728 N N . PRO A 1 435 ? -29.16444 14.76769 -13.16535 1.000 33.08709 435 PRO A N 1
ATOM 2729 C CA . PRO A 1 435 ? -29.75417 15.86168 -13.96034 1.000 44.00465 435 PRO A CA 1
ATOM 2730 C C . PRO A 1 435 ? -28.99946 17.18330 -14.00288 1.000 38.91835 435 PRO A C 1
ATOM 2731 O O . PRO A 1 435 ? -28.21633 17.42935 -14.92572 1.000 30.25176 435 PRO A O 1
ATOM 2735 N N . GLY A 1 436 ? -29.23237 18.03885 -13.01325 1.000 35.71620 436 GLY A N 1
ATOM 2736 C CA . GLY A 1 436 ? -28.55026 19.31469 -12.93034 1.000 31.36262 436 GLY A CA 1
ATOM 2737 C C . GLY A 1 436 ? -28.52452 19.82142 -11.50556 1.000 32.64763 436 GLY A C 1
ATOM 2738 O O . GLY A 1 436 ? -28.93056 20.95323 -11.22538 1.000 34.47239 436 GLY A O 1
ATOM 2739 N N . ILE A 1 437 ? -28.04328 18.97802 -10.59526 1.000 32.67044 437 ILE A N 1
ATOM 2740 C CA . ILE A 1 437 ? -28.11825 19.24152 -9.16382 1.000 28.49362 437 ILE A CA 1
ATOM 2741 C C . ILE A 1 437 ? -26.72624 19.51257 -8.61094 1.000 30.24883 437 ILE A C 1
ATOM 2742 O O . ILE A 1 437 ? -25.91157 20.19344 -9.24418 1.000 31.87519 437 ILE A O 1
ATOM 2747 N N . ASP A 1 438 ? -26.45484 18.99091 -7.41745 1.000 24.66441 438 ASP A N 1
ATOM 2748 C CA . ASP A 1 438 ? -25.13423 19.04302 -6.81328 1.000 25.33330 438 ASP A CA 1
ATOM 2749 C C . ASP A 1 438 ? -24.85894 17.70539 -6.14431 1.000 27.98202 438 ASP A C 1
ATOM 2750 O O . ASP A 1 438 ? -25.78554 16.99502 -5.74476 1.000 25.78053 438 ASP A O 1
ATOM 2752 N N . ASP A 1 439 ? -23.57206 17.36529 -6.02967 1.000 32.32128 439 ASP A N 1
ATOM 2753 C CA . ASP A 1 439 ? -23.18866 16.08864 -5.43582 1.000 25.28514 439 ASP A CA 1
ATOM 2754 C C . ASP A 1 439 ? -23.66796 15.95274 -3.99670 1.000 23.71383 439 ASP A C 1
ATOM 2755 O O . ASP A 1 439 ? -23.81891 14.82719 -3.50852 1.000 20.73734 439 ASP A O 1
ATOM 2757 N N . ALA A 1 440 ? -23.91354 17.07010 -3.30879 1.000 22.77088 440 ALA A N 1
ATOM 2758 C CA . ALA A 1 440 ? -24.46206 17.01006 -1.96031 1.000 22.28272 440 ALA A CA 1
ATOM 2759 C C . ALA A 1 440 ? -25.91363 16.55230 -1.94922 1.000 23.95798 440 ALA A C 1
ATOM 2760 O O . ALA A 1 440 ? -26.40162 16.10441 -0.90620 1.000 30.70146 440 ALA A O 1
ATOM 2762 N N . ASP A 1 441 ? -26.61054 16.65695 -3.07826 1.000 23.51052 441 ASP A N 1
ATOM 2763 C CA . ASP A 1 441 ? -27.98603 16.19752 -3.20171 1.000 22.55987 441 ASP A CA 1
ATOM 2764 C C . ASP A 1 441 ? -28.08039 14.74725 -3.65449 1.000 22.52375 441 ASP A C 1
ATOM 2765 O O . ASP A 1 441 ? -29.17679 14.28054 -3.97913 1.000 27.04375 441 ASP A O 1
ATOM 2770 N N . ILE A 1 442 ? -26.96223 14.03135 -3.68757 1.000 23.52010 442 ILE A N 1
ATOM 2771 C CA . ILE A 1 442 ? -26.92341 12.62865 -4.07898 1.000 19.44027 442 ILE A CA 1
ATOM 2772 C C . ILE A 1 442 ? -26.66370 11.81295 -2.82075 1.000 22.72331 442 ILE A C 1
ATOM 2773 O O . ILE A 1 442 ? -25.57835 11.89309 -2.23093 1.000 24.57113 442 ILE A O 1
ATOM 2778 N N . LEU A 1 443 ? -27.66135 11.03168 -2.39881 1.000 21.70413 443 LEU A N 1
ATOM 2779 C CA . LEU A 1 443 ? -27.46946 10.17588 -1.23335 1.000 22.41427 443 LEU A CA 1
ATOM 2780 C C . LEU A 1 443 ? -26.46940 9.06581 -1.53028 1.000 23.41018 443 LEU A C 1
ATOM 2781 O O . LEU A 1 443 ? -25.66162 8.70412 -0.66510 1.000 26.50467 443 LEU A O 1
ATOM 2786 N N . GLY A 1 444 ? -26.49631 8.51496 -2.74170 1.000 21.23393 444 GLY A N 1
ATOM 2787 C CA . GLY A 1 444 ? -25.45772 7.56045 -3.09389 1.000 22.22009 444 GLY A CA 1
ATOM 2788 C C . GLY A 1 444 ? -25.79284 6.74299 -4.32173 1.000 17.92618 444 GLY A C 1
ATOM 2789 O O . GLY A 1 444 ? -26.46360 7.22010 -5.24639 1.000 15.89491 444 GLY A O 1
ATOM 2790 N N . VAL A 1 445 ? -25.31890 5.49750 -4.30989 1.000 17.63202 445 VAL A N 1
ATOM 2791 C CA . VAL A 1 445 ? -25.34838 4.61625 -5.46872 1.000 15.89179 445 VAL A CA 1
ATOM 2792 C C . VAL A 1 445 ? -25.96927 3.28378 -5.07096 1.000 16.37754 445 VAL A C 1
ATOM 2793 O O . VAL A 1 445 ? -25.63905 2.72335 -4.01793 1.000 18.25604 445 VAL A O 1
ATOM 2797 N N . GLU A 1 446 ? -26.85675 2.77453 -5.92096 1.000 14.93973 446 GLU A N 1
ATOM 2798 C CA . GLU A 1 446 ? -27.49230 1.47877 -5.73483 1.000 17.08927 446 GLU A CA 1
ATOM 2799 C C . GLU A 1 446 ? -27.31252 0.65403 -6.99609 1.000 16.86183 446 GLU A C 1
ATOM 2800 O O . GLU A 1 446 ? -27.41444 1.18280 -8.10402 1.000 20.64249 446 GLU A O 1
ATOM 2802 N N . ALA A 1 447 ? -27.05872 -0.64480 -6.81686 1.000 21.97234 447 ALA A N 1
ATOM 2803 C CA . ALA A 1 447 ? -26.86299 -1.58771 -7.91826 1.000 21.21922 447 ALA A CA 1
ATOM 2804 C C . ALA A 1 447 ? -27.96782 -2.63495 -7.86799 1.000 20.38046 447 ALA A C 1
ATOM 2805 O O . ALA A 1 447 ? -27.82374 -3.67554 -7.20514 1.000 21.93847 447 ALA A O 1
ATOM 2807 N N . PRO A 1 448 ? -29.09042 -2.40125 -8.54773 1.000 22.04884 448 PRO A N 1
ATOM 2808 C CA . PRO A 1 448 ? -30.21943 -3.33933 -8.47195 1.000 23.73807 448 PRO A CA 1
ATOM 2809 C C . PRO A 1 448 ? -29.96827 -4.59523 -9.29516 1.000 22.95096 448 PRO A C 1
ATOM 2810 O O . PRO A 1 448 ? -29.52966 -4.52559 -10.44575 1.000 24.22213 448 PRO A O 1
ATOM 2814 N N . LEU A 1 449 ? -30.25492 -5.74726 -8.69290 1.000 24.33007 449 LEU A N 1
ATOM 2815 C CA . LEU A 1 449 ? -30.25338 -7.03501 -9.37860 1.000 23.52977 449 LEU A CA 1
ATOM 2816 C C . LEU A 1 449 ? -31.66706 -7.59667 -9.30372 1.000 22.56317 449 LEU A C 1
ATOM 2817 O O . LEU A 1 449 ? -32.10422 -8.04994 -8.24027 1.000 23.95293 449 LEU A O 1
ATOM 2822 N N . TRP A 1 450 ? -32.38401 -7.54922 -10.42123 1.000 25.09525 450 TRP A N 1
ATOM 2823 C CA . TRP A 1 450 ? -33.71824 -8.12071 -10.50557 1.000 25.76594 450 TRP A CA 1
ATOM 2824 C C . TRP A 1 450 ? -33.62131 -9.60172 -10.84925 1.000 28.05837 450 TRP A C 1
ATOM 2825 O O . TRP A 1 450 ? -32.71753 -10.03198 -11.56854 1.000 28.48120 450 TRP A O 1
ATOM 2836 N N . SER A 1 451 ? -34.56108 -10.38312 -10.32266 1.000 22.71497 451 SER A N 1
ATOM 2837 C CA . SER A 1 451 ? -34.47429 -11.83996 -10.34233 1.000 24.75229 451 SER A CA 1
ATOM 2838 C C . SER A 1 451 ? -35.51432 -12.48217 -11.25605 1.000 26.86846 451 SER A C 1
ATOM 2839 O O . SER A 1 4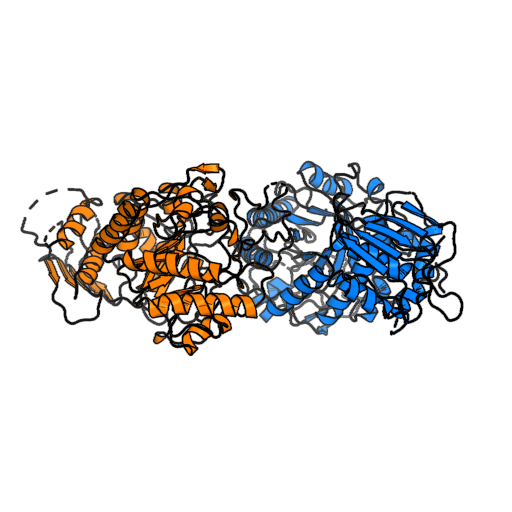51 ? -36.06364 -13.53771 -10.94002 1.000 25.24894 451 SER A O 1
ATOM 2842 N N . GLU A 1 452 ? -35.79469 -11.86398 -12.40504 1.000 24.10537 452 GLU A N 1
ATOM 2843 C CA . GLU A 1 452 ? -36.70517 -12.49441 -13.35572 1.000 22.06439 452 GLU A CA 1
ATOM 2844 C C . GLU A 1 452 ? -36.09085 -13.74328 -13.97734 1.000 27.95837 452 GLU A C 1
ATOM 2845 O O . GLU A 1 452 ? -36.81061 -14.70156 -14.28119 1.000 25.96707 452 GLU A O 1
ATOM 2851 N N . THR A 1 453 ? -34.77192 -13.75537 -14.16637 1.000 29.83511 453 THR A N 1
ATOM 2852 C CA . THR A 1 453 ? -34.07563 -14.86358 -14.80450 1.000 25.78554 453 THR A CA 1
ATOM 2853 C C . THR A 1 453 ? -33.10872 -15.57675 -13.87092 1.000 26.08609 453 THR A C 1
ATOM 2854 O O . THR A 1 453 ? -32.51526 -16.58557 -14.26694 1.000 33.16163 453 THR A O 1
ATOM 2858 N N . LEU A 1 454 ? -32.93673 -15.08753 -12.64801 1.000 26.52321 454 LEU A N 1
ATOM 2859 C CA . LEU A 1 454 ? -31.91122 -15.57859 -11.73693 1.000 30.68587 454 LEU A CA 1
ATOM 2860 C C . LEU A 1 454 ? -32.55911 -16.44829 -10.66862 1.000 28.54769 454 LEU A C 1
ATOM 2861 O O . LEU A 1 454 ? -33.35746 -15.95925 -9.86261 1.000 28.06817 454 LEU A O 1
ATOM 2866 N N . ARG A 1 455 ? -32.20420 -17.73238 -10.66149 1.000 28.79458 455 ARG A N 1
ATOM 2867 C CA . ARG A 1 455 ? -32.83264 -18.71152 -9.78954 1.000 30.21466 455 ARG A CA 1
ATOM 2868 C C . ARG A 1 455 ? -31.85225 -19.41736 -8.86468 1.000 32.60799 455 ARG A C 1
ATOM 2869 O O . ARG A 1 455 ? -32.26675 -20.30704 -8.11245 1.000 38.68290 455 ARG A O 1
ATOM 2877 N N . SER A 1 456 ? -30.57194 -19.05723 -8.89865 1.000 32.92764 456 SER A N 1
ATOM 2878 C CA . SER A 1 456 ? -29.56613 -19.67858 -8.05153 1.000 29.80997 456 SER A CA 1
ATOM 2879 C C . SER A 1 456 ? -28.61786 -18.60876 -7.53444 1.000 27.24130 456 SER A C 1
ATOM 2880 O O . SER A 1 456 ? -28.54307 -17.50284 -8.07510 1.000 24.65109 456 SER A O 1
ATOM 2883 N N . LEU A 1 457 ? -27.89431 -18.94960 -6.46536 1.000 31.61336 457 LEU A N 1
ATOM 2884 C CA . LEU A 1 457 ? -26.82655 -18.07125 -6.00058 1.000 27.57783 457 LEU A CA 1
ATOM 2885 C C . LEU A 1 457 ? -25.73195 -17.95485 -7.05190 1.000 28.36320 457 LEU A C 1
ATOM 2886 O O . LEU A 1 457 ? -25.17220 -16.87227 -7.26218 1.000 28.20147 457 LEU A O 1
ATOM 2891 N N . ASP A 1 458 ? -25.42137 -19.06238 -7.73036 1.000 26.89931 458 ASP A N 1
ATOM 2892 C CA . ASP A 1 458 ? -24.47326 -19.01201 -8.83752 1.000 29.62898 458 ASP A CA 1
ATOM 2893 C C . ASP A 1 458 ? -24.98847 -18.11778 -9.95782 1.000 27.51194 458 ASP A C 1
ATOM 2894 O O . ASP A 1 458 ? -24.20800 -17.41567 -10.61140 1.000 26.54865 458 ASP A O 1
ATOM 2896 N N . ASP A 1 459 ? -26.30329 -18.12952 -10.19308 1.000 28.82831 459 ASP A N 1
ATOM 2897 C CA . ASP A 1 459 ? -26.88567 -17.23309 -11.18637 1.000 28.88692 459 ASP A CA 1
ATOM 2898 C C . ASP A 1 459 ? -26.78636 -15.78063 -10.74016 1.000 25.21167 459 ASP A C 1
ATOM 2899 O O . ASP A 1 459 ? -26.55648 -14.88645 -11.56316 1.000 25.28353 459 ASP A O 1
ATOM 2904 N N . ILE A 1 460 ? -26.95955 -15.52890 -9.44065 1.000 25.51061 460 ILE A N 1
ATOM 2905 C CA . ILE A 1 460 ? -26.86063 -14.16768 -8.92065 1.000 26.82264 460 ILE A CA 1
ATOM 2906 C C . ILE A 1 460 ? -25.45516 -13.61978 -9.13416 1.000 25.82378 460 ILE A C 1
ATOM 2907 O O . ILE A 1 460 ? -25.27418 -12.48612 -9.59340 1.000 28.48190 460 ILE A O 1
ATOM 2912 N N . GLU A 1 461 ? -24.43800 -14.42618 -8.82263 1.000 27.26000 461 GLU A N 1
ATOM 2913 C CA . GLU A 1 461 ? -23.06273 -13.94373 -8.89828 1.000 29.81714 461 GLU A CA 1
ATOM 2914 C C . GLU A 1 461 ? -22.56976 -13.83518 -10.33589 1.000 29.18623 461 GLU A C 1
ATOM 2915 O O . GLU A 1 461 ? -21.69140 -13.01452 -10.62532 1.000 27.92578 461 GLU A O 1
ATOM 2921 N N . THR A 1 462 ? -23.11162 -14.64966 -11.24468 1.000 29.39952 462 THR A N 1
ATOM 2922 C CA . THR A 1 462 ? -22.68691 -14.58571 -12.63964 1.000 31.16781 462 THR A CA 1
ATOM 2923 C C . THR A 1 462 ? -23.02447 -13.23893 -13.26678 1.000 30.40927 462 THR A C 1
ATOM 2924 O O . THR A 1 462 ? -22.34598 -12.80083 -14.20237 1.000 31.39138 462 THR A O 1
ATOM 2928 N N . MET A 1 463 ? -24.05337 -12.56485 -12.76246 1.000 25.79233 463 MET A N 1
ATOM 2929 C CA . MET A 1 463 ? -24.48002 -11.27251 -13.28396 1.000 27.40172 463 MET A CA 1
ATOM 2930 C C . MET A 1 463 ? -24.15267 -10.11039 -12.36543 1.000 27.11061 463 MET A C 1
ATOM 2931 O O . MET A 1 463 ? -23.77095 -9.04116 -12.84774 1.000 27.14525 463 MET A O 1
ATOM 2936 N N . ALA A 1 464 ? -24.30591 -10.29102 -11.05192 1.000 28.42224 464 ALA A N 1
ATOM 2937 C CA . ALA A 1 464 ? -24.01157 -9.21030 -10.11855 1.000 28.61217 464 ALA A CA 1
ATOM 2938 C C . ALA A 1 464 ? -22.57638 -8.73197 -10.27358 1.000 27.13812 464 ALA A C 1
ATOM 2939 O O . ALA A 1 464 ? -22.32277 -7.53136 -10.41762 1.000 26.35212 464 ALA A O 1
ATOM 2941 N N . PHE A 1 465 ? -21.62619 -9.65988 -10.28945 1.000 29.57384 465 PHE A N 1
ATOM 2942 C CA . PHE A 1 465 ? -20.23076 -9.25274 -10.20207 1.000 31.77520 465 PHE A CA 1
ATOM 2943 C C . PHE A 1 465 ? -19.70907 -8.77240 -11.55803 1.000 27.68835 465 PHE A C 1
ATOM 2944 O O . PHE A 1 465 ? -20.50732 -8.30059 -12.38076 1.000 30.36880 465 PHE A O 1
ATOM 2952 N N . PRO A 1 466 ? -18.41096 -8.91735 -11.86840 1.000 25.97830 466 PRO A N 1
ATOM 2953 C CA . PRO A 1 466 ? -17.69214 -7.80794 -12.50350 1.000 25.16864 466 PRO A CA 1
ATOM 2954 C C . PRO A 1 466 ? -18.31500 -6.43541 -12.28545 1.000 24.27136 466 PRO A C 1
ATOM 2955 O O . PRO A 1 466 ? -17.71870 -5.57808 -11.62425 1.000 25.92392 466 PRO A O 1
ATOM 2959 N N . ARG A 1 467 ? -19.51593 -6.22112 -12.82246 1.000 24.33041 467 ARG A N 1
ATOM 2960 C CA . ARG A 1 467 ? -20.10421 -4.89122 -12.89127 1.000 22.24771 467 ARG A CA 1
ATOM 2961 C C . ARG A 1 467 ? -20.62237 -4.36618 -11.55511 1.000 23.67989 467 ARG A C 1
ATOM 2962 O O . ARG A 1 467 ? -20.98007 -3.18631 -11.48193 1.000 25.29887 4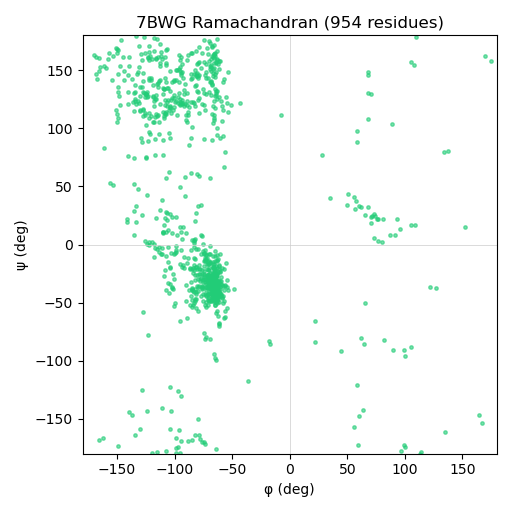67 ARG A O 1
ATOM 2970 N N . ILE A 1 468 ? -20.66703 -5.18081 -10.49614 1.000 25.07402 468 ILE A N 1
ATOM 2971 C CA . ILE A 1 468 ? -20.95310 -4.60927 -9.18308 1.000 21.88289 468 ILE A CA 1
ATOM 2972 C C . ILE A 1 468 ? -19.74477 -3.84987 -8.65403 1.000 22.26931 468 ILE A C 1
ATOM 2973 O O . ILE A 1 468 ? -19.89286 -2.96597 -7.80178 1.000 22.80943 468 ILE A O 1
ATOM 2978 N N . ALA A 1 469 ? -18.54364 -4.17223 -9.14125 1.000 22.43650 469 ALA A N 1
ATOM 2979 C CA . ALA A 1 469 ? -17.37572 -3.36746 -8.80566 1.000 24.08940 469 ALA A CA 1
ATOM 2980 C C . ALA A 1 469 ? -17.50758 -1.96279 -9.37587 1.000 22.58171 469 ALA A C 1
ATOM 2981 O O . ALA A 1 469 ? -17.09443 -0.98456 -8.74161 1.000 22.24243 469 ALA A O 1
ATOM 2983 N N . ALA A 1 470 ? -18.08951 -1.84299 -10.57287 1.000 19.05812 470 ALA A N 1
ATOM 2984 C CA . ALA A 1 470 ? -18.37823 -0.52333 -11.12114 1.000 19.60738 470 ALA A CA 1
ATOM 2985 C C . ALA A 1 470 ? -19.39477 0.22140 -10.26706 1.000 20.83563 470 ALA A C 1
ATOM 2986 O O . ALA A 1 470 ? -19.42011 1.45683 -10.26990 1.000 21.87552 470 ALA A O 1
ATOM 2988 N N . ALA A 1 471 ? -20.24266 -0.50828 -9.53782 1.000 20.80493 471 ALA A N 1
ATOM 2989 C CA . ALA A 1 471 ? -21.14548 0.13146 -8.58700 1.000 18.17231 471 ALA A CA 1
ATOM 2990 C C . ALA A 1 471 ? -20.37905 0.65882 -7.38403 1.000 20.41120 471 ALA A C 1
ATOM 2991 O O . ALA A 1 471 ? -20.50861 1.83226 -7.01688 1.000 21.19588 471 ALA A O 1
ATOM 2993 N N . ALA A 1 472 ? -19.57507 -0.20206 -6.75551 1.000 18.05114 472 ALA A N 1
ATOM 2994 C CA . ALA A 1 472 ? -18.77298 0.22348 -5.61587 1.000 16.70956 472 ALA A CA 1
ATOM 2995 C C . ALA A 1 472 ? -17.79318 1.32216 -6.00160 1.000 19.85589 472 ALA A C 1
ATOM 2996 O O . ALA A 1 472 ? -17.50760 2.21130 -5.19129 1.000 21.46891 472 ALA A O 1
ATOM 2998 N N . GLU A 1 473 ? -17.27324 1.28155 -7.23044 1.000 18.86179 473 GLU A N 1
ATOM 2999 C CA . GLU A 1 473 ? -16.39209 2.34612 -7.69844 1.000 21.97324 473 GLU A CA 1
ATOM 3000 C C . GLU A 1 473 ? -17.13245 3.67542 -7.76077 1.000 20.83766 473 GLU A C 1
ATOM 3001 O O . GLU A 1 473 ? -16.64837 4.69494 -7.25659 1.000 21.30257 473 GLU A O 1
ATOM 3007 N N . ALA A 1 474 ? -18.31652 3.68176 -8.37680 1.000 18.48358 474 ALA A N 1
ATOM 3008 C CA . ALA A 1 474 ? -19.10893 4.90424 -8.43242 1.000 19.83609 474 ALA A CA 1
ATOM 3009 C C . ALA A 1 474 ? -19.57226 5.33267 -7.04750 1.000 18.82551 474 ALA A C 1
ATOM 3010 O O . ALA A 1 474 ? -19.71662 6.53161 -6.78415 1.000 16.65803 474 ALA A O 1
ATOM 3012 N N . ALA A 1 475 ? -19.79909 4.37341 -6.14984 1.000 19.59198 475 ALA A N 1
ATOM 3013 C CA . ALA A 1 475 ? -20.28094 4.69072 -4.81008 1.000 18.96913 475 ALA A CA 1
ATOM 3014 C C . ALA A 1 475 ? -19.14882 5.16805 -3.90751 1.000 18.10892 475 ALA A C 1
ATOM 3015 O O . ALA A 1 475 ? -19.19953 6.27384 -3.35888 1.000 18.75704 475 ALA A O 1
ATOM 3017 N N . TRP A 1 476 ? -18.11534 4.34149 -3.74563 1.000 18.65736 476 TRP A N 1
ATOM 3018 C CA . TRP A 1 476 ? -17.06190 4.63209 -2.77930 1.000 18.05531 476 TRP A CA 1
ATOM 3019 C C . TRP A 1 476 ? -16.03738 5.61509 -3.33413 1.000 18.24393 476 TRP A C 1
ATOM 3020 O O . TRP A 1 476 ? -15.76055 6.64936 -2.71697 1.000 17.02839 476 TRP A O 1
ATOM 3031 N N . SER A 1 477 ? -15.46123 5.30068 -4.49139 1.000 19.17017 477 SER A N 1
ATOM 3032 C CA . SER A 1 477 ? -14.31294 6.03001 -5.00003 1.000 18.77537 477 SER A CA 1
ATOM 3033 C C . SER A 1 477 ? -14.69440 7.46123 -5.38217 1.000 20.00216 477 SER A C 1
ATOM 3034 O O . SER A 1 477 ? -15.87500 7.77612 -5.54961 1.000 22.13102 477 SER A O 1
ATOM 3037 N N . PRO A 1 478 ? -13.69696 8.36121 -5.51231 1.000 22.13363 478 PRO A N 1
ATOM 3038 C CA . PRO A 1 478 ? -13.99957 9.75939 -5.86099 1.000 21.23578 478 PRO A CA 1
ATOM 3039 C C . PRO A 1 478 ? -14.62549 9.92382 -7.23796 1.000 22.38340 478 PRO A C 1
ATOM 3040 O O . PRO A 1 478 ? -14.90911 8.94031 -7.92678 1.000 24.30647 478 PRO A O 1
ATOM 3044 N N . ALA A 1 479 ? -14.84156 11.17049 -7.65007 1.000 21.54412 479 ALA A N 1
ATOM 3045 C CA . ALA A 1 479 ? -15.41976 11.44217 -8.95643 1.000 20.29655 479 ALA A CA 1
ATOM 3046 C C . ALA A 1 479 ? -14.37962 11.20928 -10.05208 1.000 22.77374 479 ALA A C 1
ATOM 3047 O O . ALA A 1 479 ? -13.21177 10.90612 -9.79198 1.000 25.09008 479 ALA A O 1
ATOM 3049 N N . THR A 1 480 ? -14.81462 11.35274 -11.29923 1.000 19.96212 480 THR A N 1
ATOM 3050 C CA . THR A 1 480 ? -13.92757 11.16775 -12.44096 1.000 16.79104 480 THR A CA 1
ATOM 3051 C C . THR A 1 480 ? -13.15400 12.44671 -12.74446 1.000 17.78200 480 THR A C 1
ATOM 3052 O O . THR A 1 480 ? -12.11888 12.71680 -12.13553 1.000 18.50817 480 THR A O 1
ATOM 3056 N N . ASP A 1 484 ? -8.39505 10.45228 -10.12316 1.000 36.63876 484 ASP A N 1
ATOM 3057 C CA . ASP A 1 484 ? -7.71853 9.31396 -9.51096 1.000 40.46896 484 ASP A CA 1
ATOM 3058 C C . ASP A 1 484 ? -7.56207 8.16773 -10.50357 1.000 37.46297 484 ASP A C 1
ATOM 3059 O O . ASP A 1 484 ? -7.41637 8.38538 -11.70861 1.000 29.36691 484 ASP A O 1
ATOM 3061 N N . LEU A 1 485 ? -7.59944 6.93844 -9.99076 1.000 37.47125 485 LEU A N 1
ATOM 3062 C CA . LEU A 1 485 ? -7.50353 5.75224 -10.83362 1.000 30.97250 485 LEU A CA 1
ATOM 3063 C C . LEU A 1 485 ? -8.86309 5.42876 -11.43646 1.000 28.95394 485 LEU A C 1
ATOM 3064 O O . LEU A 1 485 ? -9.11348 4.29407 -11.85461 1.000 26.17619 485 LEU A O 1
ATOM 3069 N N . ARG A 1 486 ? -9.74843 6.42072 -11.47838 1.000 30.38606 486 ARG A N 1
ATOM 3070 C CA . ARG A 1 486 ? -11.13085 6.20883 -11.89900 1.000 25.76067 486 ARG A CA 1
ATOM 3071 C C . ARG A 1 486 ? -11.28197 6.42980 -13.40490 1.000 22.76910 486 ARG A C 1
ATOM 3072 O O . ARG A 1 486 ? -12.05210 7.26390 -13.87925 1.000 21.70530 486 ARG A O 1
ATOM 3080 N N . THR A 1 487 ? -10.51312 5.65074 -14.15727 1.000 23.88438 487 THR A N 1
ATOM 3081 C CA . THR A 1 487 ? -10.64260 5.57633 -15.60170 1.000 26.13343 487 THR A CA 1
ATOM 3082 C C . THR A 1 487 ? -10.91032 4.13174 -15.99988 1.000 23.95128 487 THR A C 1
ATOM 3083 O O . THR A 1 487 ? -10.62428 3.19638 -15.24704 1.000 22.95308 487 THR A O 1
ATOM 3087 N N . TRP A 1 488 ? -11.47801 3.95611 -17.19585 1.000 23.56826 488 TRP A N 1
ATOM 3088 C CA . TRP A 1 488 ? -11.79704 2.60915 -17.65654 1.000 24.29614 488 TRP A CA 1
ATOM 3089 C C . TRP A 1 488 ? -10.54185 1.76351 -17.82461 1.000 25.68963 488 TRP A C 1
ATOM 3090 O O . TRP A 1 488 ? -10.57312 0.55070 -17.58471 1.000 23.97111 488 TRP A O 1
ATOM 3101 N N . GLU A 1 489 ? -9.42903 2.38253 -18.22350 1.000 25.62613 489 GLU A N 1
ATOM 3102 C CA . GLU A 1 489 ? -8.19485 1.62896 -18.41834 1.000 25.12081 489 GLU A CA 1
ATOM 3103 C C . GLU A 1 489 ? -7.65460 1.10059 -17.09426 1.000 25.99939 489 GLU A C 1
ATOM 3104 O O . GLU A 1 489 ? -7.10409 -0.00552 -17.03921 1.000 25.14530 489 GLU A O 1
ATOM 3110 N N . SER A 1 490 ? -7.81083 1.87072 -16.01489 1.000 23.20885 490 SER A N 1
ATOM 3111 C CA . SER A 1 490 ? -7.31737 1.43462 -14.71256 1.000 23.99475 490 SER A CA 1
ATOM 3112 C C . SER A 1 490 ? -8.28202 0.46564 -14.04055 1.000 27.22139 490 SER A C 1
ATOM 3113 O O . SER A 1 490 ? -7.84808 -0.52086 -13.43455 1.000 27.32150 490 SER A O 1
ATOM 3116 N N . PHE A 1 491 ? -9.58781 0.73466 -14.12839 1.000 29.70369 491 PHE A N 1
ATOM 3117 C CA . PHE A 1 491 ? -10.57255 -0.17231 -13.54684 1.000 27.57297 491 PHE A CA 1
ATOM 3118 C C . PHE A 1 491 ? -10.43043 -1.57144 -14.13014 1.000 25.85649 491 PHE A C 1
ATOM 3119 O O . PHE A 1 491 ? -10.32281 -2.55517 -13.39064 1.000 25.43146 491 PHE A O 1
ATOM 3127 N N . ARG A 1 492 ? -10.39799 -1.67427 -15.46227 1.000 24.63667 492 ARG A N 1
ATOM 3128 C CA . ARG A 1 492 ? -10.25663 -2.97096 -16.11626 1.000 23.98483 492 ARG A CA 1
ATOM 3129 C C . ARG A 1 492 ? -8.98146 -3.69596 -15.70682 1.000 25.72423 492 ARG A C 1
ATOM 3130 O O . ARG A 1 492 ? -8.89801 -4.91690 -15.87035 1.000 28.35857 492 ARG A O 1
ATOM 3132 N N . ALA A 1 493 ? -7.98678 -2.98115 -15.18495 1.000 26.91030 493 ALA A N 1
ATOM 3133 C CA . ALA A 1 493 ? -6.77589 -3.63522 -14.70751 1.000 25.40705 493 ALA A CA 1
ATOM 3134 C C . ALA A 1 493 ? -6.89589 -4.07529 -13.25434 1.000 24.93639 493 ALA A C 1
ATOM 3135 O O . ALA A 1 493 ? -6.42264 -5.15871 -12.89479 1.000 25.71462 493 ALA A O 1
ATOM 3137 N N . ARG A 1 494 ? -7.53556 -3.25943 -12.41433 1.000 28.60359 494 ARG A N 1
ATOM 3138 C CA . ARG A 1 494 ? -7.60035 -3.55386 -10.98727 1.000 25.27492 494 ARG A CA 1
ATOM 3139 C C . ARG A 1 494 ? -8.62569 -4.63800 -10.67497 1.000 23.31942 494 ARG A C 1
ATOM 3140 O O . ARG A 1 494 ? -8.34923 -5.54245 -9.87903 1.000 23.91696 494 ARG A O 1
ATOM 3148 N N . VAL A 1 495 ? -9.81269 -4.56741 -11.28333 1.000 22.90045 495 VAL A N 1
ATOM 3149 C CA . VAL A 1 495 ? -10.81616 -5.59750 -11.04381 1.000 24.07184 495 VAL A CA 1
ATOM 3150 C C . VAL A 1 495 ? -10.42685 -6.91100 -11.71513 1.000 21.31666 495 VAL A C 1
ATOM 3151 O O . VAL A 1 495 ? -10.89126 -7.97955 -11.29992 1.000 23.10616 495 VAL A O 1
ATOM 3155 N N . GLY A 1 496 ? -9.55603 -6.86510 -12.72791 1.000 23.58184 496 GLY A N 1
ATOM 3156 C CA . GLY A 1 496 ? -9.01947 -8.08644 -13.30210 1.000 25.79534 496 GLY A CA 1
ATOM 3157 C C . GLY A 1 496 ? -7.97962 -8.77317 -12.44780 1.000 29.96607 496 GLY A C 1
ATOM 3158 O O . GLY A 1 496 ? -7.79786 -9.98869 -12.56933 1.000 27.60795 496 GLY A O 1
ATOM 3159 N N . ALA A 1 497 ? -7.28891 -8.02207 -11.58948 1.000 28.76090 497 ALA A N 1
ATOM 3160 C CA . ALA A 1 497 ? -6.33219 -8.61881 -10.66882 1.000 23.60512 497 ALA A CA 1
ATOM 3161 C C . ALA A 1 497 ? -7.00953 -9.31022 -9.49460 1.000 26.12717 497 ALA A C 1
ATOM 3162 O O . ALA A 1 497 ? -6.39895 -10.18583 -8.87199 1.000 32.67875 497 ALA A O 1
ATOM 3164 N N . LEU A 1 498 ? -8.25120 -8.94178 -9.18216 1.000 24.09911 498 LEU A N 1
ATOM 3165 C CA . LEU A 1 498 ? -8.99237 -9.56188 -8.09172 1.000 27.29920 498 LEU A CA 1
ATOM 3166 C C . LEU A 1 498 ? -9.67146 -10.86178 -8.50023 1.000 24.52255 498 LEU A C 1
ATOM 3167 O O . LEU A 1 498 ? -10.39477 -11.44405 -7.68470 1.000 22.92238 498 LEU A O 1
ATOM 3172 N N . GLY A 1 499 ? -9.46402 -11.31985 -9.73277 1.000 25.71868 499 GLY A N 1
ATOM 3173 C CA . GLY A 1 499 ? -10.00917 -12.57342 -10.19779 1.000 28.11512 499 GLY A CA 1
ATOM 3174 C C . GLY A 1 499 ? -9.64095 -13.74950 -9.31657 1.000 28.45689 499 GLY A C 1
ATOM 3175 O O . GLY A 1 499 ? -10.50956 -14.49419 -8.85103 1.000 26.41301 499 GLY A O 1
ATOM 3176 N N . PRO A 1 500 ? -8.33892 -13.95657 -9.08699 1.000 31.71400 500 PRO A N 1
ATOM 3177 C CA . PRO A 1 500 ? -7.93814 -14.97670 -8.10330 1.000 32.27146 500 PRO A CA 1
ATOM 3178 C C . PRO A 1 500 ? -8.53108 -14.73850 -6.72629 1.000 26.24426 500 PRO A C 1
ATOM 3179 O O . PRO A 1 500 ? -8.93043 -15.69646 -6.05251 1.000 25.36938 500 PRO A O 1
ATOM 3183 N N . LEU A 1 501 ? -8.60318 -13.47877 -6.28934 1.000 24.10694 501 LEU A N 1
ATOM 3184 C CA . LEU A 1 501 ? -9.22410 -13.17726 -5.00378 1.000 23.25813 501 LEU A CA 1
ATOM 3185 C C . LEU A 1 501 ? -10.71729 -13.47960 -5.02847 1.000 27.36840 501 LEU A C 1
ATOM 3186 O O . LEU A 1 501 ? -11.26407 -14.01428 -4.05661 1.000 25.02607 501 LEU A O 1
ATOM 3191 N N . TRP A 1 502 ? -11.39397 -13.14453 -6.12994 1.000 29.18573 502 TRP A N 1
ATOM 3192 C CA . TRP A 1 502 ? -12.81296 -13.46390 -6.24651 1.000 25.93798 502 TRP A CA 1
ATOM 3193 C C . TRP A 1 502 ? -13.03119 -14.96833 -6.33977 1.000 31.35429 502 TRP A C 1
ATOM 3194 O O . TRP A 1 502 ? -14.01184 -15.49411 -5.80038 1.000 33.86758 502 TRP A O 1
ATOM 3205 N N . THR A 1 503 ? -12.12654 -15.67771 -7.01905 1.000 29.49755 503 THR A N 1
ATOM 3206 C CA . THR A 1 503 ? -12.23435 -17.13010 -7.09620 1.000 28.28631 503 THR A CA 1
ATOM 3207 C C . THR A 1 503 ? -11.94723 -17.78416 -5.75098 1.000 30.04890 503 THR A C 1
ATOM 3208 O O . THR A 1 503 ? -12.45590 -18.87614 -5.47298 1.000 30.23467 503 THR A O 1
ATOM 3212 N N . SER A 1 504 ? -11.14509 -17.13371 -4.90486 1.000 31.70114 504 SER A N 1
ATOM 3213 C CA . SER A 1 504 ? -10.80396 -17.70749 -3.60767 1.000 31.07184 504 SER A CA 1
ATOM 3214 C C . SER A 1 504 ? -11.96103 -17.59957 -2.62185 1.000 29.40475 504 SER A C 1
ATOM 3215 O O . SER A 1 504 ? -12.17115 -18.50559 -1.80784 1.000 27.86399 504 SER A O 1
ATOM 3218 N N . LEU A 1 505 ? -12.71891 -16.50593 -2.67738 1.000 34.78742 505 LEU A N 1
ATOM 3219 C CA . LEU A 1 505 ? -13.87174 -16.31474 -1.80585 1.000 33.82516 505 LEU A CA 1
ATOM 3220 C C . LEU A 1 505 ? -15.08910 -17.11450 -2.25118 1.000 35.54319 505 LEU A C 1
ATOM 3221 O O . LEU A 1 505 ? -16.17574 -16.92225 -1.69411 1.000 34.96559 505 LEU A O 1
ATOM 3226 N N . GLY A 1 506 ? -14.93421 -18.00193 -3.23198 1.000 36.67473 506 GLY A N 1
ATOM 3227 C CA . GLY A 1 506 ? -16.05141 -18.73860 -3.77935 1.000 58.95135 506 GLY A CA 1
ATOM 3228 C C . GLY A 1 506 ? -16.97728 -17.93437 -4.66198 1.000 50.08353 506 GLY A C 1
ATOM 3229 O O . GLY A 1 506 ? -18.01395 -18.46101 -5.08281 1.000 52.18491 506 GLY A O 1
ATOM 3230 N N . ILE A 1 507 ? -16.64135 -16.68047 -4.95931 1.000 42.88958 507 ILE A N 1
ATOM 3231 C CA . ILE A 1 507 ? -17.51010 -15.83592 -5.77039 1.000 39.46904 507 ILE A CA 1
ATOM 3232 C C . ILE A 1 507 ? -17.42973 -16.29085 -7.22188 1.000 38.83936 507 ILE A C 1
ATOM 3233 O O . ILE A 1 507 ? -16.37220 -16.20835 -7.85773 1.000 39.48531 507 ILE A O 1
ATOM 3238 N N . GLY A 1 508 ? -18.54979 -16.78047 -7.74900 1.000 36.91782 508 GLY A N 1
ATOM 3239 C CA . GLY A 1 508 ? -18.60131 -17.26888 -9.11246 1.000 38.59823 508 GLY A CA 1
ATOM 3240 C C . GLY A 1 508 ? -18.87769 -16.17943 -10.12644 1.000 38.20867 508 GLY A C 1
ATOM 3241 O O . GLY A 1 508 ? -19.88852 -16.21784 -10.83481 1.000 48.96135 508 GLY A O 1
ATOM 3242 N N . PHE A 1 509 ? -17.98075 -15.19999 -10.19877 1.000 33.49716 509 PHE A N 1
ATOM 3243 C CA . PHE A 1 509 ? -18.12150 -14.10675 -11.14651 1.000 32.68687 509 PHE A CA 1
ATOM 3244 C C . PHE A 1 509 ? -18.04196 -14.62565 -12.58043 1.000 30.64771 509 PHE A C 1
ATOM 3245 O O . PHE A 1 509 ? -17.47270 -15.68479 -12.85702 1.000 40.25235 509 PHE A O 1
ATOM 3253 N N . HIS A 1 510 ? -18.62254 -13.85545 -13.50734 1.000 29.80832 510 HIS A N 1
ATOM 3254 C CA . HIS A 1 510 ? -18.54212 -14.26802 -14.90592 1.000 37.18892 510 HIS A CA 1
ATOM 3255 C C . HIS A 1 510 ? -17.32196 -13.64313 -15.56693 1.000 36.20843 510 HIS A C 1
ATOM 3256 O O . HIS A 1 510 ? -17.12680 -12.42649 -15.46638 1.000 36.08108 510 HIS A O 1
ATOM 3263 N N . PRO A 1 511 ? -16.49383 -14.42737 -16.24892 1.000 35.29764 511 PRO A N 1
ATOM 3264 C CA . PRO A 1 511 ? -15.34219 -13.84448 -16.94695 1.000 39.24999 511 PRO A CA 1
ATOM 3265 C C . PRO A 1 511 ? -15.72834 -13.10106 -18.21711 1.000 40.68546 511 PRO A C 1
ATOM 3266 O O . PRO A 1 511 ? -15.79335 -13.69483 -19.29787 1.000 52.85886 511 PRO A O 1
ATOM 3270 N N . SER A 1 512 ? -15.98633 -11.79999 -18.09587 1.000 35.03551 512 SER A N 1
ATOM 3271 C CA . SER A 1 512 ? -16.26153 -10.97556 -19.26496 1.000 43.18286 512 SER A CA 1
ATOM 3272 C C . SER A 1 512 ? -15.00517 -10.83918 -20.11606 1.000 41.05044 512 SER A C 1
ATOM 3273 O O . SER A 1 512 ? -13.94014 -10.46873 -19.61518 1.000 43.39821 512 SER A O 1
ATOM 3276 N N . GLY A 1 513 ? -15.13289 -11.12872 -21.41103 1.000 39.79611 513 GLY A N 1
ATOM 3277 C CA . GLY A 1 513 ? -13.99145 -11.08618 -22.31045 1.000 39.16152 513 GLY A CA 1
ATOM 3278 C C . GLY A 1 513 ? -13.36291 -9.71566 -22.47373 1.000 40.92261 513 GLY A C 1
ATOM 3279 O O . GLY A 1 513 ? -12.28690 -9.61660 -23.07541 1.000 39.17019 513 GLY A O 1
ATOM 3280 N N . GLU A 1 514 ? -13.99600 -8.66438 -21.95344 1.000 37.65734 514 GLU A N 1
ATOM 3281 C CA . GLU A 1 514 ? -13.48363 -7.30674 -22.09486 1.000 38.54414 514 GLU A CA 1
ATOM 3282 C C . GLU A 1 514 ? -12.29339 -7.01111 -21.19109 1.000 38.94803 514 GLU A C 1
ATOM 3283 O O . GLU A 1 514 ? -11.77807 -5.88974 -21.23914 1.000 33.78479 514 GLU A O 1
ATOM 3285 N N . ILE A 1 515 ? -11.83441 -7.96846 -20.38599 1.000 36.55015 515 ILE A N 1
ATOM 3286 C CA . ILE A 1 515 ? -10.86347 -7.69028 -19.33448 1.000 35.51745 515 ILE A CA 1
ATOM 3287 C C . ILE A 1 515 ? -9.99251 -8.91947 -19.11454 1.000 35.32794 515 ILE A C 1
ATOM 3288 O O . ILE A 1 515 ? -10.44608 -10.05664 -19.25527 1.000 36.20930 515 ILE A O 1
ATOM 3293 N N . ASP A 1 516 ? -8.72760 -8.68227 -18.77456 1.000 34.86787 516 ASP A N 1
ATOM 3294 C CA . ASP A 1 516 ? -7.75079 -9.74244 -18.56044 1.000 33.67544 516 ASP A CA 1
ATOM 3295 C C . ASP A 1 516 ? -7.65205 -10.07647 -17.07699 1.000 30.39603 516 ASP A C 1
ATOM 3296 O O . ASP A 1 516 ? -7.48885 -9.18013 -16.24185 1.000 35.79874 516 ASP A O 1
ATOM 3298 N N . TRP A 1 517 ? -7.73648 -11.36402 -16.75787 1.000 27.27921 517 TRP A N 1
ATOM 3299 C CA . TRP A 1 517 ? -7.67429 -11.85111 -15.38851 1.000 32.28081 517 TRP A CA 1
ATOM 3300 C C . TRP A 1 517 ? -6.34027 -12.54634 -15.13411 1.000 32.94817 517 TRP A C 1
ATOM 3301 O O . TRP A 1 517 ? -5.46202 -12.60839 -15.99907 1.000 39.67748 517 TRP A O 1
ATOM 3312 N N . ALA A 1 518 ? -6.20016 -13.07882 -13.92468 1.000 27.70910 518 ALA A N 1
ATOM 3313 C CA . ALA A 1 518 ? -4.97047 -13.73970 -13.51039 1.000 36.57090 518 ALA A CA 1
ATOM 3314 C C . ALA A 1 518 ? -5.23338 -15.19195 -13.12569 1.000 37.98840 518 ALA A C 1
ATOM 3315 O O . ALA A 1 518 ? -6.05375 -15.87187 -13.74203 1.000 39.45698 518 ALA A O 1
ATOM 3317 N N . PRO B 1 18 ? -83.41058 -0.30303 23.43636 1.000 30.41293 18 PRO B N 1
ATOM 3318 C CA . PRO B 1 18 ? -82.20913 0.50942 23.65599 1.000 31.19175 18 PRO B CA 1
ATOM 3319 C C . PRO B 1 18 ? -81.46749 0.11281 24.92932 1.000 34.03279 18 PRO B C 1
ATOM 3320 O O . PRO B 1 18 ? -81.71442 0.69244 25.98799 1.000 38.31135 18 PRO B O 1
ATOM 3324 N N . LEU B 1 19 ? -80.57396 -0.86497 24.81852 1.000 27.78505 19 LEU B N 1
ATOM 3325 C CA . LEU B 1 19 ? -79.83624 -1.33579 25.98172 1.000 36.27267 19 LEU B CA 1
ATOM 3326 C C . LEU B 1 19 ? -79.00125 -0.19829 26.56251 1.000 38.60970 19 LEU B C 1
ATOM 3327 O O . LEU B 1 19 ? -78.22934 0.43518 25.82852 1.000 41.87486 19 LEU B O 1
ATOM 3332 N N . PRO B 1 20 ? -79.12983 0.09649 27.85498 1.000 36.66730 20 PRO B N 1
ATOM 3333 C CA . PRO B 1 20 ? -78.38748 1.22289 28.43682 1.000 36.29377 20 PRO B CA 1
ATOM 3334 C C . PRO B 1 20 ? -76.88397 0.99851 28.35667 1.000 38.66606 20 PRO B C 1
ATOM 3335 O O . PRO B 1 20 ? -76.36147 -0.01402 28.82839 1.000 36.31510 20 PRO B O 1
ATOM 3339 N N . ALA B 1 21 ? -76.19008 1.96168 27.75490 1.000 37.08883 21 ALA B N 1
ATOM 3340 C CA . ALA B 1 21 ? -74.75659 1.83357 27.53091 1.000 37.66612 21 ALA B CA 1
ATOM 3341 C C . ALA B 1 21 ? -73.98945 1.97794 28.83922 1.000 31.23464 21 ALA B C 1
ATOM 3342 O O . ALA B 1 21 ? -74.19649 2.93435 29.59237 1.000 33.39911 21 ALA B O 1
ATOM 3344 N N . VAL B 1 22 ? -73.09576 1.02672 29.10013 1.000 25.96286 22 VAL B N 1
ATOM 3345 C CA . VAL B 1 22 ? -72.26583 1.01889 30.30226 1.000 26.41092 22 VAL B CA 1
ATOM 3346 C C . VAL B 1 22 ? -70.93507 0.36267 29.96147 1.000 25.11770 22 VAL B C 1
ATOM 3347 O O . VAL B 1 22 ? -70.90149 -0.74592 29.41922 1.000 22.75794 22 VAL B O 1
ATOM 3351 N N . VAL B 1 23 ? -69.83914 1.04935 30.27228 1.000 27.31624 23 VAL B N 1
ATOM 3352 C CA . VAL B 1 23 ? -68.49494 0.55172 29.98255 1.000 22.98944 23 VAL B CA 1
ATOM 3353 C C . VAL B 1 23 ? -67.67126 0.58293 31.26604 1.000 22.28732 23 VAL B C 1
ATOM 3354 O O . VAL B 1 23 ? -67.64555 1.61497 31.95197 1.000 27.22058 23 VAL B O 1
ATOM 3358 N N . PRO B 1 24 ? -66.97506 -0.50750 31.63671 1.000 23.29164 24 PRO B N 1
ATOM 3359 C CA . PRO B 1 24 ? -66.86346 -1.80009 30.94542 1.000 24.60374 24 PRO B CA 1
ATOM 3360 C C . PRO B 1 24 ? -68.17256 -2.58109 30.88970 1.000 23.30070 24 PRO B C 1
ATOM 3361 O O . PRO B 1 24 ? -69.02487 -2.41669 31.76315 1.000 26.98600 24 PRO B O 1
ATOM 3365 N N . ALA B 1 25 ? -68.31819 -3.41189 29.86414 1.000 26.39795 25 ALA B N 1
ATOM 3366 C CA . ALA B 1 25 ? -69.53181 -4.19180 29.67270 1.000 25.62980 25 ALA B CA 1
ATOM 3367 C C . ALA B 1 25 ? -69.77147 -5.09111 30.87935 1.000 25.13867 25 ALA B C 1
ATOM 3368 O O . ALA B 1 25 ? -68.88586 -5.88260 31.23818 1.000 27.21869 25 ALA B O 1
ATOM 3370 N N . PRO B 1 26 ? -70.92542 -4.99890 31.53402 1.000 24.52502 26 PRO B N 1
ATOM 3371 C CA . PRO B 1 26 ? -71.16958 -5.82070 32.72233 1.000 24.78680 26 PRO B CA 1
ATOM 3372 C C . PRO B 1 26 ? -71.24182 -7.30054 32.38014 1.000 25.94176 26 PRO B C 1
ATOM 3373 O O . PRO B 1 26 ? -71.39236 -7.69978 31.22299 1.000 25.75332 26 PRO B O 1
ATOM 3377 N N . ALA B 1 27 ? -71.12580 -8.12163 33.42614 1.000 23.39187 27 ALA B N 1
ATOM 3378 C CA . ALA B 1 27 ? -71.19358 -9.56807 33.24631 1.000 24.39865 27 ALA B CA 1
ATOM 3379 C C . ALA B 1 27 ? -72.57364 -9.99347 32.76123 1.000 27.84720 27 ALA B C 1
ATOM 3380 O O . ALA B 1 27 ? -72.69965 -10.75367 31.79430 1.000 27.82634 27 ALA B O 1
ATOM 3382 N N . ALA B 1 28 ? -73.62264 -9.50786 33.42134 1.000 28.82806 28 ALA B N 1
ATOM 3383 C CA . ALA B 1 28 ? -74.99749 -9.79338 33.02872 1.000 29.14410 28 ALA B CA 1
ATOM 3384 C C . ALA B 1 28 ? -75.79562 -8.50333 33.10925 1.000 31.07971 28 ALA B C 1
ATOM 3385 O O . ALA B 1 28 ? -75.85138 -7.87337 34.16962 1.000 30.44174 28 ALA B O 1
ATOM 3387 N N . ILE B 1 29 ? -76.40401 -8.10871 31.99447 1.000 29.73576 29 ILE B N 1
ATOM 3388 C CA . ILE B 1 29 ? -77.21597 -6.89974 31.93549 1.000 30.31325 29 ILE B CA 1
ATOM 3389 C C . ILE B 1 29 ? -78.51052 -7.21765 31.19966 1.000 32.67264 29 ILE B C 1
ATOM 3390 O O . ILE B 1 29 ? -78.50929 -7.93192 30.19129 1.000 31.42151 29 ILE B O 1
ATOM 3395 N N . GLU B 1 30 ? -79.62096 -6.70320 31.72249 1.000 33.85606 30 GLU B N 1
ATOM 3396 C CA . GLU B 1 30 ? -80.93271 -6.94956 31.14386 1.000 33.72292 30 GLU B CA 1
ATOM 3397 C C . GLU B 1 30 ? -81.86048 -5.80401 31.51543 1.000 36.19186 30 GLU B C 1
ATOM 3398 O O . GLU B 1 30 ? -81.80612 -5.29129 32.63641 1.000 32.34901 30 GLU B O 1
ATOM 3400 N N . GLN B 1 31 ? -82.70684 -5.40758 30.56930 1.000 39.78736 31 GLN B N 1
ATOM 3401 C CA . GLN B 1 31 ? -83.66024 -4.34195 30.82611 1.000 40.02663 31 GLN B CA 1
ATOM 3402 C C . GLN B 1 31 ? -84.75564 -4.82648 31.77517 1.000 39.18894 31 GLN B C 1
ATOM 3403 O O . GLN B 1 31 ? -84.94072 -6.02597 32.00063 1.000 35.88750 31 GLN B O 1
ATOM 3409 N N . ALA B 1 32 ? -85.48623 -3.87057 32.33825 1.000 42.62398 32 ALA B N 1
ATOM 3410 C CA . ALA B 1 32 ? -86.59713 -4.15350 33.23282 1.000 46.88584 32 ALA B CA 1
ATOM 3411 C C . ALA B 1 32 ? -87.92065 -3.86265 32.53526 1.000 49.13153 32 ALA B C 1
ATOM 3412 O O . ALA B 1 32 ? -87.97433 -3.22856 31.47768 1.000 47.31576 32 ALA B O 1
ATOM 3414 N N . THR B 1 33 ? -89.00261 -4.33157 33.16165 1.000 48.01790 33 THR B N 1
ATOM 3415 C CA . THR B 1 33 ? -90.32056 -4.29428 32.53746 1.000 49.76311 33 THR B CA 1
ATOM 3416 C C . THR B 1 33 ? -90.94244 -2.90352 32.54435 1.000 53.21902 33 THR B C 1
ATOM 3417 O O . THR B 1 33 ? -91.61740 -2.53063 31.57878 1.000 54.48307 33 THR B O 1
ATOM 3421 N N . GLY B 1 34 ? -90.73989 -2.13037 33.60537 1.000 50.62835 34 GLY B N 1
ATOM 3422 C CA . GLY B 1 34 ? -91.48599 -0.91296 33.83269 1.000 49.57272 34 GLY B CA 1
ATOM 3423 C C . GLY B 1 34 ? -90.78457 0.33921 33.34833 1.000 42.86535 34 GLY B C 1
ATOM 3424 O O . GLY B 1 34 ? -89.89181 0.30152 32.49450 1.000 38.57654 34 GLY B O 1
ATOM 3425 N N . ALA B 1 35 ? -91.21863 1.50230 33.91759 1.000 43.49373 35 ALA B N 1
ATOM 3426 C CA . ALA B 1 35 ? -90.77980 2.86292 33.65202 1.000 36.52808 35 ALA B CA 1
ATOM 3427 C C . ALA B 1 35 ? -89.51286 3.18444 34.43877 1.000 40.29200 35 ALA B C 1
ATOM 3428 O O . ALA B 1 35 ? -89.32310 2.69122 35.55614 1.000 42.83284 35 ALA B O 1
ATOM 3430 N N . PRO B 1 36 ? -88.63990 4.01806 33.87338 1.000 40.00904 36 PRO B N 1
ATOM 3431 C CA . PRO B 1 36 ? -87.33751 4.27086 34.50575 1.000 37.90797 36 PRO B CA 1
ATOM 3432 C C . PRO B 1 36 ? -87.41680 5.15980 35.73934 1.000 39.99891 36 PRO B C 1
ATOM 3433 O O . PRO B 1 36 ? -88.51083 5.45544 36.22899 1.000 38.77591 36 PRO B O 1
ATOM 3437 N N . PHE B 1 37 ? -86.26092 5.59442 36.24222 1.000 38.82397 37 PHE B N 1
ATOM 3438 C CA . PHE B 1 37 ? -86.15615 6.31183 37.50888 1.000 35.51323 37 PHE B CA 1
ATOM 3439 C C . PHE B 1 37 ? -85.93428 7.79595 37.24490 1.000 33.87706 37 PHE B C 1
ATOM 3440 O O . PHE B 1 37 ? -84.91915 8.18000 36.65399 1.000 36.03922 37 PHE B O 1
ATOM 3448 N N . ARG B 1 38 ? -86.87267 8.62493 37.69838 1.000 32.71884 38 ARG B N 1
ATOM 3449 C CA . ARG B 1 38 ? -86.74652 10.07218 37.57302 1.000 30.77556 38 ARG B CA 1
ATOM 3450 C C . ARG B 1 38 ? -85.94804 10.61717 38.75170 1.000 30.25929 38 ARG B C 1
ATOM 3451 O O . ARG B 1 38 ? -86.33126 10.42419 39.91056 1.000 31.97428 38 ARG B O 1
ATOM 3453 N N . LEU B 1 39 ? -84.84422 11.29739 38.45800 1.000 31.52930 39 LEU B N 1
ATOM 3454 C CA . LEU B 1 39 ? -83.97986 11.84489 39.49913 1.000 34.92409 39 LEU B CA 1
ATOM 3455 C C . LEU B 1 39 ? -84.42190 13.24735 39.90705 1.000 32.44619 39 LEU B C 1
ATOM 3456 O O . LEU B 1 39 ? -84.59950 13.53422 41.09164 1.000 32.64009 39 LEU B O 1
ATOM 3458 N N . ALA B 1 49 ? -72.51494 5.12742 52.98675 1.000 31.86288 49 ALA B N 1
ATOM 3459 C CA . ALA B 1 49 ? -71.39073 5.73084 53.69283 1.000 38.57925 49 ALA B CA 1
ATOM 3460 C C . ALA B 1 49 ? -70.64554 6.70894 52.79037 1.000 38.32865 49 ALA B C 1
ATOM 3461 O O . ALA B 1 49 ? -71.20692 7.71371 52.35248 1.000 35.73967 49 ALA B O 1
ATOM 3463 N N . ASP B 1 50 ? -69.37332 6.40977 52.51873 1.000 42.51202 50 ASP B N 1
ATOM 3464 C CA . ASP B 1 50 ? -68.57372 7.24373 51.63059 1.000 40.52201 50 ASP B CA 1
ATOM 3465 C C . ASP B 1 50 ? -68.82749 6.94295 50.16065 1.000 36.61039 50 ASP B C 1
ATOM 3466 O O . ASP B 1 50 ? -68.50274 7.77597 49.30741 1.000 34.49848 50 ASP B O 1
ATOM 3468 N N . ALA B 1 51 ? -69.39004 5.77355 49.84499 1.000 36.40364 51 ALA B N 1
ATOM 3469 C CA . ALA B 1 51 ? -69.76464 5.49058 48.46447 1.000 37.01974 51 ALA B CA 1
ATOM 3470 C C . ALA B 1 51 ? -70.87019 6.42265 47.99088 1.000 34.46141 51 ALA B C 1
ATOM 3471 O O . ALA B 1 51 ? -70.98326 6.69316 46.78979 1.000 33.23892 51 ALA B O 1
ATOM 3473 N N . ALA B 1 52 ? -71.69499 6.91908 48.91659 1.000 33.63941 52 ALA B N 1
ATOM 3474 C CA . ALA B 1 52 ? -72.69520 7.91757 48.55671 1.000 32.64735 52 ALA B CA 1
ATOM 3475 C C . ALA B 1 52 ? -72.03455 9.21565 48.11358 1.000 33.90515 52 ALA B C 1
ATOM 3476 O O . ALA B 1 52 ? -72.52382 9.89045 47.20002 1.000 27.77881 52 ALA B O 1
ATOM 3478 N N . SER B 1 53 ? -70.91838 9.58105 48.75053 1.000 35.29214 53 SER B N 1
ATOM 3479 C CA . SER B 1 53 ? -70.17160 10.75674 48.31789 1.000 36.41818 53 SER B CA 1
ATOM 3480 C C . SER B 1 53 ? -69.64424 10.58807 46.89989 1.000 37.79900 53 SER B C 1
ATOM 3481 O O . SER B 1 53 ? -69.53254 11.57063 46.15785 1.000 34.70490 53 SER B O 1
ATOM 3483 N N . ALA B 1 54 ? -69.32162 9.35360 46.50488 1.000 39.48235 54 ALA B N 1
ATOM 3484 C CA . ALA B 1 54 ? -68.86850 9.10801 45.14174 1.000 33.38526 54 ALA B CA 1
ATOM 3485 C C . ALA B 1 54 ? -69.98097 9.35096 44.12794 1.000 33.10405 54 ALA B C 1
ATOM 3486 O O . ALA B 1 54 ? -69.70205 9.76062 42.99535 1.000 36.25965 54 ALA B O 1
ATOM 3488 N N . LEU B 1 55 ? -71.24123 9.10834 44.50934 1.000 35.37331 55 LEU B N 1
ATOM 3489 C CA . LEU B 1 55 ? -72.36239 9.38545 43.61282 1.000 34.10643 55 LEU B CA 1
ATOM 3490 C C . LEU B 1 55 ? -72.80162 10.83813 43.70180 1.000 32.13597 55 LEU B C 1
ATOM 3491 O O . LEU B 1 55 ? -73.15955 11.44455 42.68411 1.000 33.90746 55 LEU B O 1
ATOM 3496 N N . SER B 1 56 ? -72.79751 11.40123 44.91289 1.000 30.24596 56 SER B N 1
ATOM 3497 C CA . SER B 1 56 ? -73.12123 12.81403 45.06244 1.000 32.79754 56 SER B CA 1
ATOM 3498 C C . SER B 1 56 ? -72.14424 13.68038 44.27869 1.000 35.23207 56 SER B C 1
ATOM 3499 O O . SER B 1 56 ? -72.54716 14.64556 43.61697 1.000 37.61348 56 SER B O 1
ATOM 3502 N N . ALA B 1 57 ? -70.85279 13.34601 44.33532 1.000 33.85920 57 ALA B N 1
ATOM 3503 C CA . ALA B 1 57 ? -69.87820 14.04332 43.50584 1.000 32.60645 57 ALA B CA 1
ATOM 3504 C C . ALA B 1 57 ? -70.02956 13.66889 42.03880 1.000 30.20714 57 ALA B C 1
ATOM 3505 O O . ALA B 1 57 ? -69.67194 14.45944 41.15901 1.000 30.33027 57 ALA B O 1
ATOM 3507 N N . LEU B 1 58 ? -70.55266 12.47373 41.75438 1.000 32.35188 58 LEU B N 1
ATOM 3508 C CA . LEU B 1 58 ? -70.84208 12.09261 40.37761 1.000 31.65723 58 LEU B CA 1
ATOM 3509 C C . LEU B 1 58 ? -71.96140 12.92114 39.76549 1.000 31.15148 58 LEU B C 1
ATOM 3510 O O . LEU B 1 58 ? -72.17661 12.83690 38.55252 1.000 33.97307 58 LEU B O 1
ATOM 3515 N N . LEU B 1 59 ? -72.66677 13.72203 40.56423 1.000 33.71175 59 LEU B N 1
ATOM 3516 C CA . LEU B 1 59 ? -73.72424 14.58288 40.05203 1.000 33.01087 59 LEU B CA 1
ATOM 3517 C C . LEU B 1 59 ? -73.12961 15.81144 39.37519 1.000 34.98320 59 LEU B C 1
ATOM 3518 O O . LEU B 1 59 ? -73.69552 16.90803 39.44173 1.000 32.14408 59 LEU B O 1
ATOM 3520 N N . GLU B 1 60 ? -71.97097 15.63801 38.73912 1.000 38.26793 60 GLU B N 1
ATOM 3521 C CA . GLU B 1 60 ? -71.45451 16.64737 37.83041 1.000 34.59438 60 GLU B CA 1
ATOM 3522 C C . GLU B 1 60 ? -72.05420 16.50568 36.44032 1.000 34.64630 60 GLU B C 1
ATOM 3523 O O . GLU B 1 60 ? -72.03061 17.46810 35.66657 1.000 37.49529 60 GLU B O 1
ATOM 3525 N N . ALA B 1 61 ? -72.58636 15.32471 36.10995 1.000 32.97200 61 ALA B N 1
ATOM 3526 C CA . ALA B 1 61 ? -73.38261 15.18417 34.89725 1.000 37.48033 61 ALA B CA 1
ATOM 3527 C C . ALA B 1 61 ? -74.68847 15.95749 35.00631 1.000 36.73329 61 ALA B C 1
ATOM 3528 O O . ALA B 1 61 ? -75.20263 16.45245 33.99750 1.000 35.35750 61 ALA B O 1
ATOM 3530 N N . ARG B 1 62 ? -75.23011 16.07470 36.21700 1.000 37.39336 62 ARG B N 1
ATOM 3531 C CA . ARG B 1 62 ? -76.43952 16.85510 36.46386 1.000 32.12951 62 ARG B CA 1
ATOM 3532 C C . ARG B 1 62 ? -76.34084 17.40357 37.87902 1.000 33.28406 62 ARG B C 1
ATOM 3533 O O . ARG B 1 62 ? -76.45403 16.64147 38.84381 1.000 38.74750 62 ARG B O 1
ATOM 3535 N N . THR B 1 63 ? -76.12431 18.71051 37.99923 1.000 32.41878 63 THR B N 1
ATOM 3536 C CA . THR B 1 63 ? -75.94687 19.35132 39.29921 1.000 35.27140 63 THR B CA 1
ATOM 3537 C C . THR B 1 63 ? -77.13982 19.11078 40.22054 1.000 28.68496 63 THR B C 1
ATOM 3538 O O . THR B 1 63 ? -77.94829 20.00778 40.45474 1.000 25.32003 63 THR B O 1
ATOM 3540 N N . GLY B 1 73 ? -88.13038 10.33203 50.07286 1.000 43.30651 73 GLY B N 1
ATOM 3541 C CA . GLY B 1 73 ? -88.58541 10.81158 48.78125 1.000 45.02624 73 GLY B CA 1
ATOM 3542 C C . GLY B 1 73 ? -88.35164 9.82108 47.65696 1.000 48.38686 73 GLY B C 1
ATOM 3543 O O . GLY B 1 73 ? -89.19813 8.97113 47.38071 1.000 57.58494 73 GLY B O 1
ATOM 3544 N N . ALA B 1 74 ? -87.19379 9.93253 47.00604 1.000 44.31804 74 ALA B N 1
ATOM 3545 C CA . ALA B 1 74 ? -86.83704 9.04976 45.90177 1.000 41.21025 74 ALA B CA 1
ATOM 3546 C C . ALA B 1 74 ? -86.09973 7.80421 46.38340 1.000 43.19324 74 ALA B C 1
ATOM 3547 O O . ALA B 1 74 ? -86.43945 6.68770 45.97859 1.000 50.28965 74 ALA B O 1
ATOM 3549 N N . VAL B 1 75 ? -85.08485 7.99165 47.23104 1.000 39.47796 75 VAL B N 1
ATOM 3550 C CA . VAL B 1 75 ? -84.33152 6.91756 47.87657 1.000 37.11121 75 VAL B CA 1
ATOM 3551 C C . VAL B 1 75 ? -83.50403 6.13831 46.86063 1.000 36.59318 75 VAL B C 1
ATOM 3552 O O . VAL B 1 75 ? -84.04239 5.37557 46.05005 1.000 36.01469 75 VAL B O 1
ATOM 3554 N N . ILE B 1 76 ? -82.18712 6.32352 46.90630 1.000 32.00534 76 ILE B N 1
ATOM 3555 C CA . ILE B 1 76 ? -81.23726 5.54038 46.12340 1.000 33.07619 76 ILE B CA 1
ATOM 3556 C C . ILE B 1 76 ? -80.43024 4.69777 47.10168 1.000 29.59961 76 ILE B C 1
ATOM 3557 O O . ILE B 1 76 ? -79.76144 5.23780 47.99205 1.000 29.84006 76 ILE B O 1
ATOM 3562 N N . ALA B 1 77 ? -80.49191 3.37867 46.93960 1.000 26.90340 77 ALA B N 1
ATOM 3563 C CA . ALA B 1 77 ? -79.95467 2.43988 47.91686 1.000 27.70032 77 ALA B CA 1
ATOM 3564 C C . ALA B 1 77 ? -78.54546 2.01404 47.52197 1.000 28.83967 77 ALA B C 1
ATOM 3565 O O . ALA B 1 77 ? -78.34012 1.45105 46.44079 1.000 27.62009 77 ALA B O 1
ATOM 3567 N N . LEU B 1 78 ? -77.58393 2.27638 48.40406 1.000 27.96651 78 LEU B N 1
ATOM 3568 C CA . LEU B 1 78 ? -76.19871 1.83757 48.24592 1.000 24.45009 78 LEU B CA 1
ATOM 3569 C C . LEU B 1 78 ? -75.83304 1.05034 49.49962 1.000 25.39582 78 LEU B C 1
ATOM 3570 O O . LEU B 1 78 ? -75.56825 1.63886 50.55299 1.000 26.43268 78 LEU B O 1
ATOM 3575 N N . ARG B 1 79 ? -75.81870 -0.27588 49.39006 1.000 25.62833 79 ARG B N 1
ATOM 3576 C CA . ARG B 1 79 ? -75.60920 -1.14477 50.53789 1.000 31.41081 79 ARG B CA 1
ATOM 3577 C C . ARG B 1 79 ? -74.49058 -2.13790 50.25856 1.000 29.45100 79 ARG B C 1
ATOM 3578 O O . ARG B 1 79 ? -74.28645 -2.56678 49.11973 1.000 25.16914 79 ARG B O 1
ATOM 3580 N N . ILE B 1 80 ? -73.76511 -2.49638 51.31785 1.000 25.15016 80 ILE B N 1
ATOM 3581 C CA . ILE B 1 80 ? -72.74724 -3.53784 51.24763 1.000 28.83899 80 ILE B CA 1
ATOM 3582 C C . ILE B 1 80 ? -73.29199 -4.80302 51.89659 1.000 32.87234 80 ILE B C 1
ATOM 3583 O O . ILE B 1 80 ? -73.17738 -4.99069 53.11377 1.000 39.74363 80 ILE B O 1
ATOM 3588 N N . GLU B 1 81 ? -73.90316 -5.67421 51.09613 1.000 30.60026 81 GLU B N 1
ATOM 3589 C CA . GLU B 1 81 ? -74.37207 -6.95474 51.61240 1.000 37.76389 81 GLU B CA 1
ATOM 3590 C C . GLU B 1 81 ? -73.18886 -7.88555 51.84095 1.000 42.21309 81 GLU B C 1
ATOM 3591 O O . GLU B 1 81 ? -72.76987 -8.09932 52.98307 1.000 45.42609 81 GLU B O 1
ATOM 3593 N N . GLY B 1 82 ? -72.64926 -8.44224 50.76855 1.000 38.16624 82 GLY B N 1
ATOM 3594 C CA . GLY B 1 82 ? -71.48362 -9.29307 50.85600 1.000 40.69342 82 GLY B CA 1
ATOM 3595 C C . GLY B 1 82 ? -71.83323 -10.76380 50.68848 1.000 48.09769 82 GLY B C 1
ATOM 3596 O O . GLY B 1 82 ? -72.96431 -11.20203 50.91528 1.000 48.96668 82 GLY B O 1
ATOM 3597 N N . GLY B 1 83 ? -70.82618 -11.53347 50.28479 1.000 54.92565 83 GLY B N 1
ATOM 3598 C CA . GLY B 1 83 ? -70.99468 -12.95686 50.07588 1.000 55.96263 83 GLY B CA 1
ATOM 3599 C C . GLY B 1 83 ? -70.53806 -13.40051 48.70273 1.000 52.76969 83 GLY B C 1
ATOM 3600 O O . GLY B 1 83 ? -69.95815 -14.47975 48.55014 1.000 55.71763 83 GLY B O 1
ATOM 3601 N N . GLY B 1 84 ? -70.79088 -12.57007 47.69455 1.000 44.26089 84 GLY B N 1
ATOM 3602 C CA . GLY B 1 84 ? -70.41080 -12.87938 46.33792 1.000 48.37784 84 GLY B CA 1
ATOM 3603 C C . GLY B 1 84 ? -68.93444 -12.65303 46.08675 1.000 47.03312 84 GLY B C 1
ATOM 3604 O O . GLY B 1 84 ? -68.14252 -12.46675 47.01658 1.000 45.38825 84 GLY B O 1
ATOM 3605 N N . PRO B 1 85 ? -68.53500 -12.66661 44.81567 1.000 41.56582 85 PRO B N 1
ATOM 3606 C CA . PRO B 1 85 ? -67.12106 -12.45940 44.48508 1.000 38.24683 85 PRO B CA 1
ATOM 3607 C C . PRO B 1 85 ? -66.65617 -11.05911 44.85871 1.000 37.14759 85 PRO B C 1
ATOM 3608 O O . PRO B 1 85 ? -67.45178 -10.14155 45.07032 1.000 40.29090 85 PRO B O 1
ATOM 3612 N N . ALA B 1 86 ? -65.33754 -10.90758 44.94617 1.000 30.17975 86 ALA B N 1
ATOM 3613 C CA . ALA B 1 86 ? -64.75275 -9.62796 45.31619 1.000 27.42550 86 ALA B CA 1
ATOM 3614 C C . ALA B 1 86 ? -64.87626 -8.62715 44.17267 1.000 24.47023 86 ALA B C 1
ATOM 3615 O O . ALA B 1 86 ? -64.85776 -8.99007 42.99332 1.000 23.01293 86 ALA B O 1
ATOM 3617 N N . GLU B 1 87 ? -65.00100 -7.34972 44.54109 1.000 26.28206 87 GLU B N 1
ATOM 3618 C CA . GLU B 1 87 ? -65.19682 -6.25307 43.58999 1.000 24.27917 87 GLU B CA 1
ATOM 3619 C C . GLU B 1 87 ? -66.42115 -6.48105 42.70812 1.000 24.69334 87 GLU B C 1
ATOM 3620 O O . GLU B 1 87 ? -66.46176 -6.04137 41.55664 1.000 22.14295 87 GLU B O 1
ATOM 3626 N N . SER B 1 88 ? -67.42483 -7.17065 43.23869 1.000 22.59831 88 SER B N 1
ATOM 3627 C CA . SER B 1 88 ? -68.66557 -7.42995 42.52852 1.000 21.58348 88 SER B CA 1
ATOM 3628 C C . SER B 1 88 ? -69.78562 -6.58460 43.11719 1.000 23.42669 88 SER B C 1
ATOM 3629 O O . SER B 1 88 ? -69.73455 -6.16283 44.27585 1.000 24.65997 88 SER B O 1
ATOM 3632 N N . TYR B 1 89 ? -70.80532 -6.33876 42.29960 1.000 22.29482 89 TYR B N 1
ATOM 3633 C CA . TYR B 1 89 ? -71.95998 -5.57582 42.74419 1.000 22.09592 89 TYR B CA 1
ATOM 3634 C C . TYR B 1 89 ? -73.19440 -6.05000 41.99393 1.000 23.09756 89 TYR B C 1
ATOM 3635 O O . TYR B 1 89 ? -73.11044 -6.79111 41.01108 1.000 23.06520 89 TYR B O 1
ATOM 3644 N N . ALA B 1 90 ? -74.35025 -5.60486 42.47717 1.000 23.14895 90 ALA B N 1
ATOM 3645 C CA . ALA B 1 90 ? -75.62699 -5.83372 41.81936 1.000 20.44895 90 ALA B CA 1
ATOM 3646 C C . ALA B 1 90 ? -76.37509 -4.51281 41.75072 1.000 20.82543 90 ALA B C 1
ATOM 3647 O O . ALA B 1 90 ? -76.59984 -3.87043 42.78126 1.000 25.79543 90 ALA B O 1
ATOM 3649 N N . LEU B 1 91 ? -76.74701 -4.10548 40.54050 1.000 22.09668 91 LEU B N 1
ATOM 3650 C CA . LEU B 1 91 ? -77.49013 -2.87400 40.31416 1.000 23.93515 91 LEU B CA 1
ATOM 3651 C C . LEU B 1 91 ? -78.85410 -3.21813 39.73684 1.000 26.39999 91 LEU B C 1
ATOM 3652 O O . LEU B 1 91 ? -78.94519 -3.96205 38.75639 1.000 27.32480 91 LEU B O 1
ATOM 3657 N N . THR B 1 92 ? -79.90791 -2.68506 40.35139 1.000 25.68798 92 THR B N 1
ATOM 3658 C CA . THR B 1 92 ? -81.26586 -2.79031 39.83364 1.000 28.16475 92 THR B CA 1
ATOM 3659 C C . THR B 1 92 ? -81.93200 -1.42991 39.95173 1.000 31.37413 92 THR B C 1
ATOM 3660 O O . THR B 1 92 ? -81.90072 -0.81007 41.01993 1.000 32.78273 92 THR B O 1
ATOM 3664 N N . ALA B 1 93 ? -82.53011 -0.96944 38.85820 1.000 34.13558 93 ALA B N 1
ATOM 3665 C CA . ALA B 1 93 ? -83.19289 0.32468 38.81076 1.000 34.55711 93 ALA B CA 1
ATOM 3666 C C . ALA B 1 93 ? -84.63521 0.14079 38.36793 1.000 38.27279 93 ALA B C 1
ATOM 3667 O O . ALA B 1 93 ? -84.89784 -0.48774 37.33691 1.000 35.99025 93 ALA B O 1
ATOM 3669 N N . ASP B 1 94 ? -85.56035 0.67953 39.15705 1.000 38.26739 94 ASP B N 1
ATOM 3670 C CA . ASP B 1 94 ? -86.97314 0.73122 38.81115 1.000 32.55621 94 ASP B CA 1
ATOM 3671 C C . ASP B 1 94 ? -87.46586 2.13900 39.12959 1.000 37.78182 94 ASP B C 1
ATOM 3672 O O . ASP B 1 94 ? -86.67159 3.06902 39.29991 1.000 37.79501 94 ASP B O 1
ATOM 3674 N N . GLU B 1 95 ? -88.78350 2.31232 39.20825 1.000 39.17427 95 GLU B N 1
ATOM 3675 C CA . GLU B 1 95 ? -89.31666 3.60294 39.61772 1.000 40.01601 95 GLU B CA 1
ATOM 3676 C C . GLU B 1 95 ? -89.58278 3.67429 41.11635 1.000 41.35007 95 GLU B C 1
ATOM 3677 O O . GLU B 1 95 ? -89.64665 4.77665 41.67077 1.000 44.04254 95 GLU B O 1
ATOM 3683 N N . ALA B 1 96 ? -89.70045 2.53428 41.79771 1.000 38.51815 96 ALA B N 1
ATOM 3684 C CA . ALA B 1 96 ? -89.73726 2.55954 43.25557 1.000 47.98198 96 ALA B CA 1
ATOM 3685 C C . ALA B 1 96 ? -88.42529 3.09885 43.81229 1.000 50.46621 96 ALA B C 1
ATOM 3686 O O . ALA B 1 96 ? -88.40455 4.09855 44.53926 1.000 46.91206 96 ALA B O 1
ATOM 3688 N N . SER B 1 97 ? -87.31427 2.45297 43.46552 1.000 44.47088 97 SER B N 1
ATOM 3689 C CA . SER B 1 97 ? -85.99756 2.87617 43.92309 1.000 42.15853 97 SER B CA 1
ATOM 3690 C C . SER B 1 97 ? -84.93634 2.17041 43.09244 1.000 42.74065 97 SER B C 1
ATOM 3691 O O . SER B 1 97 ? -85.19734 1.14392 42.45707 1.000 39.60555 97 SER B O 1
ATOM 3694 N N . VAL B 1 98 ? -83.73608 2.74391 43.10186 1.000 41.88272 98 VAL B N 1
ATOM 3695 C CA . VAL B 1 98 ? -82.55624 2.13040 42.50415 1.000 38.28721 98 VAL B CA 1
ATOM 3696 C C . VAL B 1 98 ? -81.69437 1.58097 43.62972 1.000 35.08625 98 VAL B C 1
ATOM 3697 O O . VAL B 1 98 ? -81.44450 2.27453 44.62352 1.000 33.64038 98 VAL B O 1
ATOM 3701 N N . THR B 1 99 ? -81.24400 0.33689 43.48320 1.000 31.62528 99 THR B N 1
ATOM 3702 C CA . THR B 1 99 ? -80.47711 -0.33921 44.52246 1.000 34.77040 99 THR B CA 1
ATOM 3703 C C . THR B 1 99 ? -79.18457 -0.87661 43.92883 1.000 31.41803 99 THR B C 1
ATOM 3704 O O . THR B 1 99 ? -79.21454 -1.74263 43.04811 1.000 25.54513 99 THR B O 1
ATOM 3708 N N . VAL B 1 100 ? -78.05663 -0.36279 44.41119 1.000 31.51603 100 VAL B N 1
ATOM 3709 C CA . VAL B 1 100 ? -76.73407 -0.86723 44.06155 1.000 30.46019 100 VAL B CA 1
ATOM 3710 C C . VAL B 1 100 ? -76.18197 -1.58577 45.28335 1.000 27.62716 100 VAL B C 1
ATOM 3711 O O . VAL B 1 100 ? -76.01928 -0.97768 46.34873 1.000 35.12128 100 VAL B O 1
ATOM 3715 N N . THR B 1 101 ? -75.89436 -2.87652 45.13340 1.000 23.74555 101 THR B N 1
ATOM 3716 C CA . THR B 1 101 ? -75.46276 -3.71724 46.24569 1.000 28.37351 101 THR B CA 1
ATOM 3717 C C . THR B 1 101 ? -74.16748 -4.41865 45.86492 1.000 26.86545 101 THR B C 1
ATOM 3718 O O . THR B 1 101 ? -74.16705 -5.30175 45.00152 1.000 26.24027 101 THR B O 1
ATOM 3722 N N . GLY B 1 102 ? -73.07235 -4.03365 46.51414 1.000 25.65721 102 GLY B N 1
ATOM 3723 C CA . GLY B 1 102 ? -71.79491 -4.67721 46.28990 1.000 22.58823 102 GLY B CA 1
ATOM 3724 C C . GLY B 1 102 ? -71.36586 -5.54120 47.45633 1.000 24.78164 102 GLY B C 1
ATOM 3725 O O . GLY B 1 102 ? -71.87406 -5.38936 48.57139 1.000 25.99449 102 GLY B O 1
ATOM 3726 N N . ALA B 1 103 ? -70.43105 -6.45927 47.21082 1.000 29.57436 103 ALA B N 1
ATOM 3727 C CA . ALA B 1 103 ? -69.91630 -7.30493 48.27877 1.000 30.78041 103 ALA B CA 1
ATOM 3728 C C . ALA B 1 103 ? -68.90781 -6.58320 49.16317 1.000 32.19729 103 ALA B C 1
ATOM 3729 O O . ALA B 1 103 ? -68.74051 -6.96296 50.32784 1.000 38.79984 103 ALA B O 1
ATOM 3731 N N . ASP B 1 104 ? -68.24062 -5.55676 48.64008 1.000 26.52883 104 ASP B N 1
ATOM 3732 C CA . ASP B 1 104 ? -67.23934 -4.78476 49.36186 1.000 29.48424 104 ASP B CA 1
ATOM 3733 C C . ASP B 1 104 ? -67.50821 -3.30173 49.14102 1.000 23.74032 104 ASP B C 1
ATOM 3734 O O . ASP B 1 104 ? -68.44450 -2.91536 48.43498 1.000 22.14913 104 ASP B O 1
ATOM 3739 N N . ALA B 1 105 ? -66.67784 -2.46086 49.76231 1.000 20.36630 105 ALA B N 1
ATOM 3740 C CA . ALA B 1 105 ? -66.67557 -1.04596 49.41179 1.000 18.84140 105 ALA B CA 1
ATOM 3741 C C . ALA B 1 105 ? -66.16964 -0.83851 47.99180 1.000 21.28311 105 ALA B C 1
ATOM 3742 O O . ALA B 1 105 ? -66.55807 0.12998 47.32907 1.000 21.81563 105 ALA B O 1
ATOM 3744 N N . ALA B 1 106 ? -65.30932 -1.73901 47.51112 1.000 21.02505 106 ALA B N 1
ATOM 3745 C CA . ALA B 1 106 ? -64.85272 -1.67314 46.12790 1.000 18.47309 106 ALA B CA 1
ATOM 3746 C C . ALA B 1 106 ? -65.97748 -2.02704 45.16445 1.000 22.27161 106 ALA B C 1
ATOM 3747 O O . ALA B 1 106 ? -66.22010 -1.30903 44.18672 1.000 23.70392 106 ALA B O 1
ATOM 3749 N N . GLY B 1 107 ? -66.67323 -3.13662 45.42549 1.000 24.47469 107 GLY B N 1
ATOM 3750 C CA . GLY B 1 107 ? -67.77255 -3.53184 44.55886 1.000 22.31040 107 GLY B CA 1
ATOM 3751 C C . GLY B 1 107 ? -68.84803 -2.46813 44.46593 1.000 21.11466 107 GLY B C 1
ATOM 3752 O O . GLY B 1 107 ? -69.33560 -2.15213 43.37756 1.000 19.71494 107 GLY B O 1
ATOM 3753 N N . LEU B 1 108 ? -69.23255 -1.89957 45.61150 1.000 21.26627 108 LEU B N 1
ATOM 3754 C CA . LEU B 1 108 ? -70.17700 -0.78899 45.59593 1.000 19.17079 108 LEU B CA 1
ATOM 3755 C C . LEU B 1 108 ? -69.59799 0.40092 44.84355 1.000 20.51932 108 LEU B C 1
ATOM 3756 O O . LEU B 1 108 ? -70.32418 1.11416 44.14142 1.000 19.95587 108 LEU B O 1
ATOM 3761 N N . PHE B 1 109 ? -68.28538 0.62158 44.96309 1.000 22.45538 109 PHE B N 1
ATOM 3762 C CA . PHE B 1 109 ? -67.66985 1.73771 44.25544 1.000 21.86322 109 PHE B CA 1
ATOM 3763 C C . PHE B 1 109 ? -67.62150 1.49971 42.75318 1.000 22.56603 109 PHE B C 1
ATOM 3764 O O . PHE B 1 109 ? -67.48969 2.45570 41.98355 1.000 25.99488 109 PHE B O 1
ATOM 3772 N N . TYR B 1 110 ? -67.69201 0.24672 42.30998 1.000 17.30470 110 TYR B N 1
ATOM 3773 C CA . TYR B 1 110 ? -67.82284 0.01176 40.87902 1.000 20.82699 110 TYR B CA 1
ATOM 3774 C C . TYR B 1 110 ? -69.27757 0.03145 40.44226 1.000 22.19596 110 TYR B C 1
ATOM 3775 O O . TYR B 1 110 ? -69.55560 0.27430 39.26360 1.000 19.52111 110 TYR B O 1
ATOM 3784 N N . GLY B 1 111 ? -70.20516 -0.18781 41.37533 1.000 23.53327 111 GLY B N 1
ATOM 3785 C CA . GLY B 1 111 ? -71.61275 -0.01667 41.06357 1.000 22.28920 111 GLY B CA 1
ATOM 3786 C C . GLY B 1 111 ? -72.03141 1.43807 40.99755 1.000 21.94726 111 GLY B C 1
ATOM 3787 O O . GLY B 1 111 ? -72.87739 1.81058 40.18292 1.000 24.37379 111 GLY B O 1
ATOM 3788 N N . VAL B 1 112 ? -71.45386 2.28597 41.84623 1.000 21.20030 112 VAL B N 1
ATOM 3789 C CA . VAL B 1 112 ? -71.77100 3.69946 41.69081 1.000 20.98213 112 VAL B CA 1
ATOM 3790 C C . VAL B 1 112 ? -71.19615 4.23011 40.38212 1.000 20.20827 112 VAL B C 1
ATOM 3791 O O . VAL B 1 112 ? -71.76638 5.13493 39.76427 1.000 23.01387 112 VAL B O 1
ATOM 3795 N N . GLN B 1 113 ? -70.08995 3.66176 39.91538 1.000 23.35208 113 GLN B N 1
ATOM 3796 C CA . GLN B 1 113 ? -69.54439 4.08241 38.62822 1.000 24.48433 113 GLN B CA 1
ATOM 3797 C C . GLN B 1 113 ? -70.44952 3.65954 37.47719 1.000 22.71700 113 GLN B C 1
ATOM 3798 O O . GLN B 1 113 ? -70.56271 4.37316 36.47369 1.000 23.74430 113 GLN B O 1
ATOM 3804 N N . THR B 1 114 ? -71.10148 2.50319 37.60304 1.000 22.33417 114 THR B N 1
ATOM 3805 C CA . THR B 1 114 ? -72.00870 2.04570 36.55569 1.000 20.62254 114 THR B CA 1
ATOM 3806 C C . THR B 1 114 ? -73.26316 2.90769 36.49519 1.000 22.04670 114 THR B C 1
ATOM 3807 O O . THR B 1 114 ? -73.79084 3.17369 35.40826 1.000 20.91157 114 THR B O 1
ATOM 3811 N N . LEU B 1 115 ? -73.75963 3.34576 37.65420 1.000 19.84546 115 LEU B N 1
ATOM 3812 C CA . LEU B 1 115 ? -74.97800 4.14603 37.67623 1.000 24.04004 115 LEU B CA 1
ATOM 3813 C C . LEU B 1 115 ? -74.74887 5.52914 37.08464 1.000 21.96328 115 LEU B C 1
ATOM 3814 O O . LEU B 1 115 ? -75.65352 6.08603 36.45413 1.000 24.44289 115 LEU B O 1
ATOM 3819 N N . GLY B 1 116 ? -73.55276 6.09041 37.25902 1.000 20.49500 116 GLY B N 1
ATOM 3820 C CA . GLY B 1 116 ? -73.24283 7.34780 36.59957 1.000 21.74188 116 GLY B CA 1
ATOM 3821 C C . GLY B 1 116 ? -73.31761 7.23752 35.08768 1.000 22.69941 116 GLY B C 1
ATOM 3822 O O . GLY B 1 116 ? -73.84174 8.12821 34.41193 1.000 21.89679 116 GLY B O 1
ATOM 3823 N N . GLN B 1 117 ? -72.80011 6.13668 34.53574 1.000 21.74878 117 GLN B N 1
ATOM 3824 C CA . GLN B 1 117 ? -72.93135 5.89470 33.10354 1.000 26.84158 117 GLN B CA 1
ATOM 3825 C C . GLN B 1 117 ? -74.37723 5.61642 32.71543 1.000 22.59038 117 GLN B C 1
ATOM 3826 O O . GLN B 1 117 ? -74.79026 5.93983 31.59653 1.000 14.77483 117 GLN B O 1
ATOM 3832 N N . LEU B 1 118 ? -75.15778 5.02284 33.62213 1.000 26.55569 118 LEU B N 1
ATOM 3833 C CA . LEU B 1 118 ? -76.56032 4.74866 33.32957 1.000 27.30843 118 LEU B CA 1
ATOM 3834 C C . LEU B 1 118 ? -77.37959 6.02888 33.23877 1.000 28.61605 118 LEU B C 1
ATOM 3835 O O . LEU B 1 118 ? -78.38369 6.06786 32.51928 1.000 24.84792 118 LEU B O 1
ATOM 3840 N N . LEU B 1 119 ? -76.96921 7.07543 33.95404 1.000 24.63770 119 LEU B N 1
ATOM 3841 C CA . LEU B 1 119 ? -77.73328 8.31559 34.01026 1.000 27.38987 119 LEU B CA 1
ATOM 3842 C C . LEU B 1 119 ? -77.98414 8.87135 32.61481 1.000 29.17238 119 LEU B C 1
ATOM 3843 O O . LEU B 1 119 ? -77.05466 9.04541 31.82200 1.000 30.45965 119 LEU B O 1
ATOM 3848 N N . ALA B 1 120 ? -79.25137 9.14258 32.32097 1.000 31.83387 120 ALA B N 1
ATOM 3849 C CA . ALA B 1 120 ? -79.64871 9.65268 31.01589 1.000 28.57282 120 ALA B CA 1
ATOM 3850 C C . ALA B 1 120 ? -80.50939 10.90237 31.16143 1.000 32.14819 120 ALA B C 1
ATOM 3851 O O . ALA B 1 120 ? -81.15035 11.10863 32.19164 1.000 33.99139 120 ALA B O 1
ATOM 3853 N N . ASP B 1 124 ? -86.79304 13.27936 29.11992 1.000 28.79738 124 ASP B N 1
ATOM 3854 C CA . ASP B 1 124 ? -86.53582 14.71163 29.02988 1.000 33.34783 124 ASP B CA 1
ATOM 3855 C C . ASP B 1 124 ? -85.82897 15.21145 30.28359 1.000 39.70562 124 ASP B C 1
ATOM 3856 O O . ASP B 1 124 ? -84.94316 16.06315 30.21164 1.000 37.01454 124 ASP B O 1
ATOM 3858 N N . ALA B 1 125 ? -86.22998 14.67861 31.43727 1.000 41.09960 125 ALA B N 1
ATOM 3859 C CA . ALA B 1 125 ? -85.56843 15.00419 32.69412 1.000 37.98999 125 ALA B CA 1
ATOM 3860 C C . ALA B 1 125 ? -84.31412 14.15469 32.85125 1.000 37.16905 125 ALA B C 1
ATOM 3861 O O . ALA B 1 125 ? -83.83372 13.56315 31.87866 1.000 38.27140 125 ALA B O 1
ATOM 3863 N N . TRP B 1 126 ? -83.77387 14.08499 34.06339 1.000 34.12789 126 TRP B N 1
ATOM 3864 C CA . TRP B 1 126 ? -82.61039 13.25188 34.33679 1.000 35.81008 126 TRP B CA 1
ATOM 3865 C C . TRP B 1 126 ? -83.08439 11.89775 34.84945 1.000 39.36062 126 TRP B C 1
ATOM 3866 O O . TRP B 1 126 ? -83.79890 11.81944 35.85532 1.000 39.83770 126 TRP B O 1
ATOM 3877 N N . VAL B 1 127 ? -82.68784 10.83717 34.14865 1.000 34.36594 127 VAL B N 1
ATOM 3878 C CA . VAL B 1 127 ? -83.34182 9.53977 34.23211 1.000 32.50213 127 VAL B CA 1
ATOM 3879 C C . VAL B 1 127 ? -82.29921 8.44582 34.42414 1.000 36.14655 127 VAL B C 1
ATOM 3880 O O . VAL B 1 127 ? -81.16023 8.55624 33.95935 1.000 35.36374 127 VAL B O 1
ATOM 3884 N N . VAL B 1 128 ? -82.69473 7.38914 35.12741 1.000 36.59507 128 VAL B N 1
ATOM 3885 C CA . VAL B 1 128 ? -81.93537 6.15019 35.21946 1.000 33.26794 128 VAL B CA 1
ATOM 3886 C C . VAL B 1 128 ? -82.79924 5.04736 34.61697 1.000 31.69515 128 VAL B C 1
ATOM 3887 O O . VAL B 1 128 ? -83.89914 4.78878 35.11293 1.000 32.11082 128 VAL B O 1
ATOM 3891 N N . PRO B 1 129 ? -82.35227 4.37271 33.55757 1.000 30.65873 129 PRO B N 1
ATOM 3892 C CA . PRO B 1 129 ? -83.22454 3.41045 32.87379 1.000 31.68929 129 PRO B CA 1
ATOM 3893 C C . PRO B 1 129 ? -83.59196 2.23580 33.76656 1.000 33.15087 129 PRO B C 1
ATOM 3894 O O . PRO B 1 129 ? -82.82164 1.81872 34.63457 1.000 33.90490 129 PRO B O 1
ATOM 3898 N N . ALA B 1 130 ? -84.79756 1.70957 33.54517 1.000 37.47185 130 ALA B N 1
ATOM 3899 C CA . ALA B 1 130 ? -85.23465 0.48746 34.20726 1.000 35.98492 130 ALA B CA 1
ATOM 3900 C C . ALA B 1 130 ? -84.27187 -0.63851 33.85773 1.000 32.81497 130 ALA B C 1
ATOM 3901 O O . ALA B 1 130 ? -84.28352 -1.14521 32.73119 1.000 33.88957 130 ALA B O 1
ATOM 3903 N N . VAL B 1 131 ? -83.43065 -1.03406 34.81380 1.000 32.64340 131 VAL B N 1
ATOM 3904 C CA . VAL B 1 131 ? -82.25883 -1.84935 34.52197 1.000 33.27240 131 VAL B CA 1
ATOM 3905 C C . VAL B 1 131 ? -82.00554 -2.81999 35.66854 1.000 29.72038 131 VAL B C 1
ATOM 3906 O O . VAL B 1 131 ? -82.50854 -2.65075 36.78136 1.000 28.29454 131 VAL B O 1
ATOM 3910 N N . SER B 1 132 ? -81.22886 -3.86279 35.37698 1.000 31.38910 132 SER B N 1
ATOM 3911 C CA . SER B 1 132 ? -80.75528 -4.79896 36.39206 1.000 34.54228 132 SER B CA 1
ATOM 3912 C C . SER B 1 132 ? -79.37847 -5.28466 35.97060 1.000 33.84890 132 SER B C 1
ATOM 3913 O O . SER B 1 132 ? -79.23371 -5.87103 34.89397 1.000 31.82285 132 SER B O 1
ATOM 3916 N N . ILE B 1 133 ? -78.37532 -5.03798 36.80823 1.000 34.32537 133 ILE B N 1
ATOM 3917 C CA . ILE B 1 133 ? -76.99202 -5.39442 36.51543 1.000 29.26688 133 ILE B CA 1
ATOM 3918 C C . ILE B 1 133 ? -76.46080 -6.27218 37.63857 1.000 24.03233 133 ILE B C 1
ATOM 3919 O O . ILE B 1 133 ? -76.61705 -5.94303 38.82021 1.000 23.79626 133 ILE B O 1
ATOM 3924 N N . GLU B 1 134 ? -75.83898 -7.38817 37.26520 1.000 27.77011 134 GLU B N 1
ATOM 3925 C CA . GLU B 1 134 ? -75.05650 -8.21948 38.17426 1.000 27.02026 134 GLU B CA 1
ATOM 3926 C C . GLU B 1 134 ? -73.65363 -8.30920 37.58977 1.000 22.47704 134 GLU B C 1
ATOM 3927 O O . GLU B 1 134 ? -73.46053 -8.89574 36.51952 1.000 21.95298 134 GLU B O 1
ATOM 3929 N N . ASP B 1 135 ? -72.68031 -7.72166 38.27879 1.000 22.20286 135 ASP B N 1
ATOM 3930 C CA . ASP B 1 135 ? -71.34522 -7.55090 37.73062 1.000 24.61754 135 ASP B CA 1
ATOM 3931 C C . ASP B 1 135 ? -70.29572 -8.19324 38.62796 1.000 24.04611 135 ASP B C 1
ATOM 3932 O O . ASP B 1 135 ? -70.52214 -8.44120 39.81523 1.000 23.05626 135 ASP B O 1
ATOM 3937 N N . ALA B 1 136 ? -69.13344 -8.45278 38.02931 1.000 27.31123 136 ALA B N 1
ATOM 3938 C CA . ALA B 1 136 ? -67.96984 -9.03362 38.68611 1.000 23.79164 136 ALA B CA 1
ATOM 3939 C C . ALA B 1 136 ? -66.77163 -8.90523 37.75260 1.000 24.95540 136 ALA B C 1
ATOM 3940 O O . ALA B 1 136 ? -66.93394 -8.97725 36.52744 1.000 26.24918 136 ALA B O 1
ATOM 3942 N N . PRO B 1 137 ? -65.56441 -8.71393 38.27690 1.000 23.11834 137 PRO B N 1
ATOM 3943 C CA . PRO B 1 137 ? -64.40454 -8.52443 37.40279 1.000 22.40445 137 PRO B CA 1
ATOM 3944 C C . PRO B 1 137 ? -63.85898 -9.84409 36.88486 1.000 21.10201 137 PRO B C 1
ATOM 3945 O O . PRO B 1 137 ? -63.88985 -10.87323 37.56350 1.000 20.31653 137 PRO B O 1
ATOM 3949 N N . ARG B 1 138 ? -63.34561 -9.79688 35.65467 1.000 21.77273 138 ARG B N 1
ATOM 3950 C CA . ARG B 1 138 ? -62.73562 -10.98370 35.06714 1.000 20.87315 138 ARG B CA 1
ATOM 3951 C C . ARG B 1 138 ? -61.32111 -11.19894 35.58977 1.000 23.34356 138 ARG B C 1
ATOM 3952 O O . ARG B 1 138 ? -60.92297 -12.33727 35.86139 1.000 22.69762 138 ARG B O 1
ATOM 3960 N N . PHE B 1 139 ? -60.55384 -10.12270 35.73795 1.000 21.80998 139 PHE B N 1
ATOM 3961 C CA . PHE B 1 139 ? -59.18458 -10.18579 36.22474 1.000 21.79475 139 PHE B CA 1
ATOM 3962 C C . PHE B 1 139 ? -59.04452 -9.32239 37.47077 1.000 19.60641 139 PHE B C 1
ATOM 3963 O O . PHE B 1 139 ? -59.63598 -8.24171 37.55937 1.000 21.45347 139 PHE B O 1
ATOM 3971 N N . ALA B 1 140 ? -58.25689 -9.80693 38.43352 1.000 19.26208 140 ALA B N 1
ATOM 3972 C CA . ALA B 1 140 ? -58.08401 -9.09260 39.69380 1.000 16.60570 140 ALA B CA 1
ATOM 3973 C C . ALA B 1 140 ? -57.19733 -7.86367 39.54569 1.000 17.58377 140 ALA B C 1
ATOM 3974 O O . ALA B 1 140 ? -57.32618 -6.91572 40.32815 1.000 16.75108 140 ALA B O 1
ATOM 3976 N N . TYR B 1 141 ? -56.29500 -7.86112 38.56851 1.000 19.85105 141 TYR B N 1
ATOM 3977 C CA . TYR B 1 141 ? -55.43478 -6.71610 38.28975 1.000 16.69375 141 TYR B CA 1
ATOM 3978 C C . TYR B 1 141 ? -55.97751 -6.00644 37.05536 1.000 19.57445 141 TYR B C 1
ATOM 3979 O O . TYR B 1 141 ? -55.95886 -6.56067 35.95294 1.000 20.62413 141 TYR B O 1
ATOM 3988 N N . ARG B 1 142 ? -56.47446 -4.78643 37.24268 1.000 17.94304 142 ARG B N 1
ATOM 3989 C CA . ARG B 1 142 ? -56.99224 -3.96125 36.15134 1.000 17.88357 142 ARG B CA 1
ATOM 3990 C C . ARG B 1 142 ? -56.30747 -2.60603 36.28819 1.000 18.94840 142 ARG B C 1
ATOM 3991 O O . ARG B 1 142 ? -56.79263 -1.71935 36.99670 1.000 19.17141 142 ARG B O 1
ATOM 3999 N N . GLY B 1 143 ? -55.17541 -2.45053 35.60687 1.000 20.57817 143 GLY B N 1
ATOM 4000 C CA . GLY B 1 143 ? -54.28476 -1.34929 35.90389 1.000 22.71988 143 GLY B CA 1
ATOM 4001 C C . GLY B 1 143 ? -54.05088 -0.31968 34.81972 1.000 17.90156 143 GLY B C 1
ATOM 4002 O O . GLY B 1 143 ? -54.29487 -0.56179 33.63355 1.000 16.49477 143 GLY B O 1
ATOM 4003 N N . VAL B 1 144 ? -53.57083 0.84739 35.24231 1.000 19.23548 144 VAL B N 1
ATOM 4004 C CA . VAL B 1 144 ? -53.14784 1.92071 34.35382 1.000 22.74467 144 VAL B CA 1
ATOM 4005 C C . VAL B 1 144 ? -51.73530 2.31746 34.75217 1.000 23.40025 144 VAL B C 1
ATOM 4006 O O . VAL B 1 144 ? -51.45627 2.52153 35.93891 1.000 21.56748 144 VAL B O 1
ATOM 4010 N N . MET B 1 145 ? -50.84420 2.41666 33.77360 1.000 23.35922 145 MET B N 1
ATOM 4011 C CA . MET B 1 145 ? -49.47860 2.83720 34.04044 1.000 20.60608 145 MET B CA 1
ATOM 4012 C C . MET B 1 145 ? -49.28340 4.29343 33.64755 1.000 19.96768 145 MET B C 1
ATOM 4013 O O . MET B 1 145 ? -49.78741 4.74647 32.61647 1.000 22.65336 145 MET B O 1
ATOM 4018 N N . LEU B 1 146 ? -48.54564 5.01886 34.48065 1.000 18.59032 146 LEU B N 1
ATOM 4019 C CA . LEU B 1 146 ? -48.21005 6.41361 34.24529 1.000 19.36121 146 LEU B CA 1
ATOM 4020 C C . LEU B 1 146 ? -46.69370 6.54905 34.26025 1.000 23.66794 146 LEU B C 1
ATOM 4021 O O . LEU B 1 146 ? -46.03565 6.09832 35.20318 1.000 24.34216 146 LEU B O 1
ATOM 4026 N N . ASP B 1 147 ? -46.14070 7.14784 33.21007 1.000 23.50311 147 ASP B N 1
ATOM 4027 C CA . ASP B 1 147 ? -44.72048 7.47599 33.16153 1.000 22.20626 147 ASP B CA 1
ATOM 4028 C C . ASP B 1 147 ? -44.54055 8.86960 33.75163 1.000 21.05909 147 ASP B C 1
ATOM 4029 O O . ASP B 1 147 ? -44.88626 9.86781 33.11440 1.000 23.92757 147 ASP B O 1
ATOM 4034 N N . VAL B 1 148 ? -44.01332 8.94238 34.97736 1.000 20.74762 148 VAL B N 1
ATOM 4035 C CA . VAL B 1 148 ? -43.67370 10.23815 35.56208 1.000 23.52987 148 VAL B CA 1
ATOM 4036 C C . VAL B 1 148 ? -42.21734 10.61253 35.34015 1.000 22.01117 148 VAL B C 1
ATOM 4037 O O . VAL B 1 148 ? -41.81464 11.72976 35.69797 1.000 20.10180 148 VAL B O 1
ATOM 4041 N N . ALA B 1 149 ? -41.41647 9.72314 34.75356 1.000 19.67045 149 ALA B N 1
ATOM 4042 C CA . ALA B 1 149 ? -39.99561 9.99998 34.58394 1.000 20.88485 149 ALA B CA 1
ATOM 4043 C C . ALA B 1 149 ? -39.72435 10.83882 33.34071 1.000 23.12026 149 ALA B C 1
ATOM 4044 O O . ALA B 1 149 ? -38.88679 11.74744 33.37471 1.000 24.71913 149 ALA B O 1
ATOM 4046 N N . ARG B 1 150 ? -40.41615 10.55077 32.23671 1.000 22.24110 150 ARG B N 1
ATOM 4047 C CA . ARG B 1 150 ? -40.19167 11.30586 31.00751 1.000 22.00780 150 ARG B CA 1
ATOM 4048 C C . ARG B 1 150 ? -40.68435 12.74035 31.15266 1.000 25.80293 150 ARG B C 1
ATOM 4049 O O . ARG B 1 150 ? -39.96761 13.69242 30.82285 1.000 30.50370 150 ARG B O 1
ATOM 4057 N N . HIS B 1 151 ? -41.90869 12.91323 31.64288 1.000 26.93801 151 HIS B N 1
ATOM 4058 C CA . HIS B 1 151 ? -42.43614 14.22088 32.01113 1.000 25.04394 151 HIS B CA 1
ATOM 4059 C C . HIS B 1 151 ? -43.01916 14.10529 33.40938 1.000 23.53501 151 HIS B C 1
ATOM 4060 O O . HIS B 1 151 ? -43.98500 13.36403 33.61904 1.000 25.91375 151 HIS B O 1
ATOM 4067 N N . PHE B 1 152 ? -42.42522 14.81909 34.36349 1.000 24.39561 152 PHE B N 1
ATOM 4068 C CA . PHE B 1 152 ? -42.85070 14.71066 35.75308 1.000 23.46328 152 PHE B CA 1
ATOM 4069 C C . PHE B 1 152 ? -44.27660 15.22162 35.90277 1.000 23.43012 152 PHE B C 1
ATOM 4070 O O . PHE B 1 152 ? -44.55162 16.40187 35.66297 1.000 24.04285 152 PHE B O 1
ATOM 4078 N N . HIS B 1 153 ? -45.17601 14.33936 36.29937 1.000 21.19616 153 HIS B N 1
ATOM 4079 C CA . HIS B 1 153 ? -46.56639 14.73745 36.44756 1.000 21.97638 153 HIS B CA 1
ATOM 4080 C C . HIS B 1 153 ? -46.88191 14.98152 37.91231 1.000 22.50823 153 HIS B C 1
ATOM 4081 O O . HIS B 1 153 ? -46.58966 14.12137 38.75631 1.000 23.17644 153 HIS B O 1
ATOM 4088 N N . PRO B 1 154 ? -47.45990 16.13125 38.24752 1.000 19.14889 154 PRO B N 1
ATOM 4089 C CA . PRO B 1 154 ? -47.66798 16.47843 39.65722 1.000 24.56024 154 PRO B CA 1
ATOM 4090 C C . PRO B 1 154 ? -48.73782 15.61190 40.30448 1.000 23.18509 154 PRO B C 1
ATOM 4091 O O . PRO B 1 154 ? -49.39832 14.78978 39.66677 1.000 22.10866 154 PRO B O 1
ATOM 4095 N N . VAL B 1 155 ? -48.89897 15.81972 41.61370 1.000 23.28065 155 VAL B N 1
ATOM 4096 C CA . VAL B 1 155 ? -49.87650 15.05420 42.38214 1.000 23.77077 155 VAL B CA 1
ATOM 4097 C C . VAL B 1 155 ? -51.28579 15.31460 41.86776 1.000 26.31271 155 VAL B C 1
ATOM 4098 O O . VAL B 1 155 ? -52.11776 14.40138 41.80440 1.000 25.67138 155 VAL B O 1
ATOM 4102 N N . GLU B 1 156 ? -51.57121 16.55858 41.47836 1.000 26.28202 156 GLU B N 1
ATOM 4103 C CA . GLU B 1 156 ? -52.92008 16.91305 41.04689 1.000 28.81847 156 GLU B CA 1
ATOM 4104 C C . GLU B 1 156 ? -53.30660 16.17695 39.76860 1.000 26.68917 156 GLU B C 1
ATOM 4105 O O . GLU B 1 156 ? -54.35913 15.53052 39.70554 1.000 24.52662 156 GLU B O 1
ATOM 4111 N N . THR B 1 157 ? -52.46473 16.26216 38.73528 1.000 26.45861 157 THR B N 1
ATOM 4112 C CA . THR B 1 157 ? -52.75610 15.57031 37.48432 1.000 30.46438 157 THR B CA 1
ATOM 4113 C C . THR B 1 157 ? -52.71045 14.05563 37.63673 1.000 26.87632 157 THR B C 1
ATOM 4114 O O . THR B 1 157 ? -53.28050 13.34374 36.80298 1.000 25.58721 157 THR B O 1
ATOM 4118 N N . VAL B 1 158 ? -52.04325 13.54904 38.67359 1.000 25.33719 158 VAL B N 1
ATOM 4119 C CA . VAL B 1 158 ? -52.07497 12.11693 38.94749 1.000 25.39105 158 VAL B CA 1
ATOM 4120 C C . VAL B 1 158 ? -53.33969 11.74893 39.71269 1.000 25.47501 158 VAL B C 1
ATOM 4121 O O . VAL B 1 158 ? -53.94414 10.69955 39.46482 1.000 23.72292 158 VAL B O 1
ATOM 4125 N N . LYS B 1 159 ? -53.76808 12.61085 40.64008 1.000 24.44951 159 LYS B N 1
ATOM 4126 C CA . LYS B 1 159 ? -55.02616 12.37974 41.34365 1.000 22.31849 159 LYS B CA 1
ATOM 4127 C C . LYS B 1 159 ? -56.20161 12.35700 40.37548 1.000 23.61796 159 LYS B C 1
ATOM 4128 O O . LYS B 1 159 ? -57.10534 11.52261 40.50307 1.000 26.54891 159 LYS B O 1
ATOM 4134 N N . ALA B 1 160 ? -56.20698 13.26715 39.39951 1.000 21.10455 160 ALA B N 1
ATOM 4135 C CA . ALA B 1 160 ? -57.27825 13.28363 38.40942 1.000 23.36598 160 ALA B CA 1
ATOM 4136 C C . ALA B 1 160 ? -57.29985 11.98775 37.60922 1.000 24.64472 160 ALA B C 1
ATOM 4137 O O . ALA B 1 160 ? -58.36135 11.38869 37.40344 1.000 25.36548 160 ALA B O 1
ATOM 4139 N N . TYR B 1 161 ? -56.12659 11.52931 37.16450 1.000 26.90742 161 TYR B N 1
ATOM 4140 C CA . TYR B 1 161 ? -56.05475 10.28453 36.40624 1.000 26.13634 161 TYR B CA 1
ATOM 4141 C C . TYR B 1 161 ? -56.50166 9.09027 37.23991 1.000 20.35462 161 TYR B C 1
ATOM 4142 O O . TYR B 1 161 ? -56.97234 8.08966 36.68683 1.000 19.39782 161 TYR B O 1
ATOM 4151 N N . ILE B 1 162 ? -56.36133 9.17192 38.56474 1.000 20.67793 162 ILE B N 1
ATOM 4152 C CA . ILE B 1 162 ? -56.85711 8.10517 39.42861 1.000 21.95684 162 ILE B CA 1
ATOM 4153 C C . ILE B 1 162 ? -58.37949 8.06166 39.39839 1.000 22.91555 162 ILE B C 1
ATOM 4154 O O . ILE B 1 162 ? -58.98203 6.98734 39.28641 1.000 21.00660 162 ILE B O 1
ATOM 4159 N N . GLY B 1 163 ? -59.02564 9.22487 39.49149 1.000 21.35532 163 GLY B N 1
ATOM 4160 C CA . GLY B 1 163 ? -60.47694 9.25658 39.42899 1.000 21.32451 163 GLY B CA 1
ATOM 4161 C C . GLY B 1 163 ? -61.01078 8.84817 38.06962 1.000 24.40185 163 GLY B C 1
ATOM 4162 O O . GLY B 1 163 ? -62.06254 8.20919 37.97233 1.000 26.44863 163 GLY B O 1
ATOM 4163 N N . HIS B 1 164 ? -60.29297 9.20615 37.00225 1.000 24.16111 164 HIS B N 1
ATOM 4164 C CA . HIS B 1 164 ? -60.72723 8.83922 35.65790 1.000 25.07579 164 HIS B CA 1
ATOM 4165 C C . HIS B 1 164 ? -60.63640 7.33329 35.45008 1.000 23.87376 164 HIS B C 1
ATOM 4166 O O . HIS B 1 164 ? -61.56485 6.71003 34.92223 1.000 20.96372 164 HIS B O 1
ATOM 4173 N N . ALA B 1 165 ? -59.51668 6.73133 35.85772 1.000 23.31886 165 ALA B N 1
ATOM 4174 C CA . ALA B 1 165 ? -59.35739 5.28960 35.71139 1.000 22.46923 165 ALA B CA 1
ATOM 4175 C C . ALA B 1 165 ? -60.32810 4.52459 36.60030 1.000 23.47260 165 ALA B C 1
ATOM 4176 O O . ALA B 1 165 ? -60.77558 3.43316 36.23045 1.000 21.83752 165 ALA B O 1
ATOM 4178 N N . ALA B 1 166 ? -60.66767 5.07815 37.76738 1.000 21.04689 166 ALA B N 1
ATOM 4179 C CA . ALA B 1 166 ? -61.60733 4.40685 38.65833 1.000 19.28379 166 ALA B CA 1
ATOM 4180 C C . ALA B 1 166 ? -63.02436 4.42587 38.10114 1.000 20.55304 166 ALA B C 1
ATOM 4181 O O . ALA B 1 166 ? -63.82480 3.53994 38.42189 1.000 20.41409 166 ALA B O 1
ATOM 4183 N N . SER B 1 167 ? -63.35490 5.42088 37.27266 1.000 19.81780 167 SER B N 1
ATOM 4184 C CA . SER B 1 167 ? -64.66036 5.44412 36.62343 1.000 19.39870 167 SER B CA 1
ATOM 4185 C C . SER B 1 167 ? -64.82205 4.30752 35.62394 1.000 19.04771 167 SER B C 1
ATOM 4186 O O . SER B 1 167 ? -65.95073 4.00889 35.21926 1.000 22.00071 167 SER B O 1
ATOM 4189 N N . LEU B 1 168 ? -63.72192 3.67372 35.21626 1.000 17.76708 168 LEU B N 1
ATOM 4190 C CA . LEU B 1 168 ? -63.75581 2.49828 34.35700 1.000 17.03103 168 LEU B CA 1
ATOM 4191 C C . LEU B 1 168 ? -63.42291 1.22367 35.12561 1.000 17.04240 168 LEU B C 1
ATOM 4192 O O . LEU B 1 168 ? -63.01528 0.22635 34.52209 1.000 15.57845 168 LEU B O 1
ATOM 4197 N N . LYS B 1 169 ? -63.57992 1.24842 36.45107 1.000 18.18990 169 LYS B N 1
ATOM 4198 C CA . LYS B 1 169 ? -63.38233 0.08064 37.31143 1.000 19.71430 169 LYS B CA 1
ATOM 4199 C C . LYS B 1 169 ? -61.94875 -0.44023 37.25764 1.000 18.37121 169 LYS B C 1
ATOM 4200 O O . LYS B 1 169 ? -61.71051 -1.64293 37.38434 1.000 20.17159 169 LYS B O 1
ATOM 4206 N N . LEU B 1 170 ? -60.98225 0.45354 37.07227 1.000 17.11458 170 LEU B N 1
ATOM 4207 C CA . LEU B 1 170 ? -59.57567 0.08516 37.14236 1.000 17.34485 170 LEU B CA 1
ATOM 4208 C C . LEU B 1 170 ? -59.07636 0.25680 38.57125 1.000 15.77959 170 LEU B C 1
ATOM 4209 O O . LEU B 1 170 ? -59.40205 1.24092 39.24146 1.000 16.97057 170 LEU B O 1
ATOM 4214 N N . ASN B 1 171 ? -58.28202 -0.71222 39.03700 1.000 16.13456 171 ASN B N 1
ATOM 4215 C CA . ASN B 1 171 ? -57.93650 -0.80031 40.45178 1.000 18.63694 171 ASN B CA 1
ATOM 4216 C C . ASN B 1 171 ? -56.43478 -0.91579 40.69320 1.000 17.41710 171 ASN B C 1
ATOM 4217 O O . ASN B 1 171 ? -56.02386 -1.44185 41.73269 1.000 16.53401 171 ASN B O 1
ATOM 4222 N N . ALA B 1 172 ? -55.60414 -0.43293 39.77208 1.000 16.48455 172 ALA B N 1
ATOM 4223 C CA . ALA B 1 172 ? -54.15657 -0.50835 39.95634 1.000 19.04087 172 ALA B CA 1
ATOM 4224 C C . ALA B 1 172 ? -53.50708 0.66202 39.23220 1.000 21.66115 172 ALA B C 1
ATOM 4225 O O . ALA B 1 172 ? -53.58797 0.75578 38.00481 1.000 22.71385 172 ALA B O 1
ATOM 4227 N N . LEU B 1 173 ? -52.86504 1.54949 39.98588 1.000 21.75390 173 LEU B N 1
ATOM 4228 C CA . LEU B 1 173 ? -52.09272 2.64382 39.41323 1.000 19.30884 173 LEU B CA 1
ATOM 4229 C C . LEU B 1 173 ? -50.62174 2.24917 39.40516 1.000 21.23490 173 LEU B C 1
ATOM 4230 O O . LEU B 1 173 ? -50.05486 1.92141 40.45254 1.000 21.05867 173 LEU B O 1
ATOM 4235 N N . HIS B 1 174 ? -50.01187 2.28572 38.22748 1.000 23.48063 174 HIS B N 1
ATOM 4236 C CA . HIS B 1 174 ? -48.62386 1.88710 38.02718 1.000 18.97305 174 HIS B CA 1
ATOM 4237 C C . HIS B 1 174 ? -47.83963 3.13640 37.64015 1.000 19.09671 174 HIS B C 1
ATOM 4238 O O . HIS B 1 174 ? -47.95366 3.62412 36.51251 1.000 21.46688 174 HIS B O 1
ATOM 4245 N N . LEU B 1 175 ? -47.05526 3.66346 38.57357 1.000 19.29122 175 LEU B N 1
ATOM 4246 C CA . LEU B 1 175 ? -46.27589 4.87009 38.33102 1.000 19.12417 175 LEU B CA 1
ATOM 4247 C C . LEU B 1 175 ? -44.85006 4.49060 37.95391 1.000 23.20830 175 LEU B C 1
ATOM 4248 O O . LEU B 1 175 ? -44.15848 3.81582 38.72375 1.000 20.68289 175 LEU B O 1
ATOM 4253 N N . HIS B 1 176 ? -44.41983 4.93122 36.76998 1.000 19.18398 176 HIS B N 1
ATOM 4254 C CA . HIS B 1 176 ? -43.07038 4.68487 36.25956 1.000 17.21219 176 HIS B CA 1
ATOM 4255 C C . HIS B 1 176 ? -42.16483 5.77825 36.81085 1.000 18.31815 176 HIS B C 1
ATOM 4256 O O . HIS B 1 176 ? -42.00461 6.84331 36.21471 1.000 21.77501 176 HIS B O 1
ATOM 4263 N N . LEU B 1 177 ? -41.54755 5.50187 37.96089 1.000 18.47147 177 LEU B N 1
ATOM 4264 C CA . LEU B 1 177 ? -40.89002 6.55015 38.73148 1.000 16.97717 177 LEU B CA 1
ATOM 4265 C C . LEU B 1 177 ? -39.49984 6.91399 38.22653 1.000 17.27939 177 LEU B C 1
ATOM 4266 O O . LEU B 1 177 ? -39.01685 8.00507 38.54346 1.000 18.15883 177 LEU B O 1
ATOM 4271 N N . SER B 1 178 ? -38.83393 6.04446 37.47134 1.000 20.25995 178 SER B N 1
ATOM 4272 C CA . SER B 1 178 ? -37.45839 6.31590 37.08057 1.000 18.19869 178 SER B CA 1
ATOM 4273 C C . SER B 1 178 ? -37.21556 5.88947 35.64196 1.000 15.52536 178 SER B C 1
ATOM 4274 O O . SER B 1 178 ? -37.77628 4.90055 35.16415 1.000 21.93807 178 SER B O 1
ATOM 4277 N N . ASP B 1 179 ? -36.36599 6.65309 34.96286 1.000 19.78412 179 ASP B N 1
ATOM 4278 C CA . ASP B 1 179 ? -35.91260 6.34718 33.61124 1.000 25.76357 179 ASP B CA 1
ATOM 4279 C C . ASP B 1 179 ? -34.64693 7.15813 33.35104 1.000 21.94895 179 ASP B C 1
ATOM 4280 O O . ASP B 1 179 ? -34.04353 7.71063 34.27733 1.000 24.24434 179 ASP B O 1
ATOM 4285 N N . ASP B 1 180 ? -34.24583 7.23411 32.08039 1.000 19.22310 180 ASP B N 1
ATOM 4286 C CA . ASP B 1 180 ? -33.03268 7.94741 31.69942 1.000 19.99248 180 ASP B CA 1
ATOM 4287 C C . ASP B 1 180 ? -33.17492 9.45799 31.79158 1.000 21.81315 180 ASP B C 1
ATOM 4288 O O . ASP B 1 180 ? -32.17168 10.16615 31.65759 1.000 21.65013 180 ASP B O 1
ATOM 4293 N N . GLN B 1 181 ? -34.38233 9.96290 32.02429 1.000 22.29101 181 GLN B N 1
ATOM 4294 C CA . GLN B 1 181 ? -34.64802 11.38951 31.98774 1.000 17.99277 181 GLN B CA 1
ATOM 4295 C C . GLN B 1 181 ? -34.94883 11.98386 33.35441 1.000 21.40965 181 GLN B C 1
ATOM 4296 O O . GLN B 1 181 ? -35.04057 13.21111 33.46796 1.000 24.03203 181 GLN B O 1
ATOM 4302 N N . GLY B 1 182 ? -35.09967 11.15780 34.38719 1.000 21.98473 182 GLY B N 1
ATOM 4303 C CA . GLY B 1 182 ? -35.37416 11.65882 35.71915 1.000 21.71066 182 GLY B CA 1
ATOM 4304 C C . GLY B 1 182 ? -35.64539 10.58868 36.75726 1.000 20.79704 182 GLY B C 1
ATOM 4305 O O . GLY B 1 182 ? -36.01724 9.45919 36.42713 1.000 24.60412 182 GLY B O 1
ATOM 4306 N N . TRP B 1 183 ? -35.44394 10.94009 38.02252 1.000 19.07640 183 TRP B N 1
ATOM 4307 C CA . TRP B 1 183 ? -35.80727 10.10503 39.15769 1.000 19.05993 183 TRP B CA 1
ATOM 4308 C C . TRP B 1 183 ? -36.85676 10.85328 39.96761 1.000 20.05553 183 TRP B C 1
ATOM 4309 O O . TRP B 1 183 ? -36.62646 11.99368 40.37921 1.000 20.09847 183 TRP B O 1
ATOM 4320 N N . ARG B 1 184 ? -38.00540 10.21876 40.19731 1.000 17.63230 184 ARG B N 1
ATOM 4321 C CA . ARG B 1 184 ? -39.19126 10.94092 40.63873 1.000 19.72355 184 ARG B CA 1
ATOM 4322 C C . ARG B 1 184 ? -39.61476 10.65337 42.07286 1.000 23.12228 184 ARG B C 1
ATOM 4323 O O . ARG B 1 184 ? -40.57881 11.26563 42.54277 1.000 26.60834 184 ARG B O 1
ATOM 4331 N N . ILE B 1 185 ? -38.93992 9.75616 42.78645 1.000 20.99909 185 ILE B N 1
ATOM 4332 C CA . ILE B 1 185 ? -39.32885 9.41204 44.14910 1.000 23.32990 185 ILE B CA 1
ATOM 4333 C C . ILE B 1 185 ? -38.22598 9.84037 45.10930 1.000 24.69004 185 ILE B C 1
ATOM 4334 O O . ILE B 1 185 ? -37.03490 9.67458 44.82445 1.000 17.45290 185 ILE B O 1
ATOM 4339 N N . GLU B 1 186 ? -38.63025 10.40961 46.24282 1.000 25.86878 186 GLU B N 1
ATOM 4340 C CA . GLU B 1 186 ? -37.69930 10.94679 47.22996 1.000 26.64679 186 GLU B CA 1
ATOM 4341 C C . GLU B 1 186 ? -37.30336 9.83417 48.19299 1.000 29.21132 186 GLU B C 1
ATOM 4342 O O . GLU B 1 186 ? -38.12616 9.36663 48.98690 1.000 32.89078 186 GLU B O 1
ATOM 4348 N N . LEU B 1 187 ? -36.04539 9.41211 48.12391 1.000 31.62418 187 LEU B N 1
ATOM 4349 C CA . LEU B 1 187 ? -35.51414 8.37096 48.98877 1.000 32.08669 187 LEU B CA 1
ATOM 4350 C C . LEU B 1 187 ? -34.47314 8.95765 49.93394 1.000 35.97468 187 LEU B C 1
ATOM 4351 O O . LEU B 1 187 ? -33.83205 9.96786 49.63087 1.000 41.64756 187 LEU B O 1
ATOM 4356 N N . HIS B 1 188 ? -34.31428 8.31514 51.09000 1.000 33.41158 188 HIS B N 1
ATOM 4357 C CA . HIS B 1 188 ? -33.32780 8.73152 52.07775 1.000 34.44809 188 HIS B CA 1
ATOM 4358 C C . HIS B 1 188 ? -32.16009 7.76771 52.20865 1.000 32.86231 188 HIS B C 1
ATOM 4359 O O . HIS B 1 188 ? -31.06499 8.19297 52.58248 1.000 26.20665 188 HIS B O 1
ATOM 4366 N N . SER B 1 189 ? -32.36582 6.48211 51.91088 1.000 37.08742 189 SER B N 1
ATOM 4367 C CA . SER B 1 189 ? -31.23796 5.56405 51.80524 1.000 31.24411 189 SER B CA 1
ATOM 4368 C C . SER B 1 189 ? -30.38926 5.87558 50.57993 1.000 29.99139 189 SER B C 1
ATOM 4369 O O . SER B 1 189 ? -29.18180 5.60940 50.57685 1.000 26.99179 189 SER B O 1
ATOM 4372 N N . ARG B 1 190 ? -31.00107 6.42912 49.53527 1.000 30.99660 190 ARG B N 1
ATOM 4373 C CA . ARG B 1 190 ? -30.29078 6.94505 48.36621 1.000 29.28953 190 ARG B CA 1
ATOM 4374 C C . ARG B 1 190 ? -30.70184 8.39968 48.17404 1.000 28.71807 190 ARG B C 1
ATOM 4375 O O . ARG B 1 190 ? -31.47913 8.72995 47.26994 1.000 28.59053 190 ARG B O 1
ATOM 4377 N N . PRO B 1 191 ? -30.19160 9.30306 49.01836 1.000 30.64247 191 PRO B N 1
ATOM 4378 C CA . PRO B 1 191 ? -30.67439 10.69141 48.98662 1.000 29.32508 191 PRO B CA 1
ATOM 4379 C C . PRO B 1 191 ? -30.09869 11.52628 47.85784 1.000 27.92516 191 PRO B C 1
ATOM 4380 O O . PRO B 1 191 ? -30.66751 12.58154 47.54640 1.000 25.54234 191 PRO B O 1
ATOM 4384 N N . GLU B 1 192 ? -28.99301 11.10193 47.24203 1.000 34.86258 192 GLU B N 1
ATOM 4385 C CA . GLU B 1 192 ? -28.43854 11.86009 46.12596 1.000 30.19189 192 GLU B CA 1
ATOM 4386 C C . GLU B 1 192 ? -29.31093 11.74794 44.88291 1.000 24.15129 192 GLU B C 1
ATOM 4387 O O . GLU B 1 192 ? -29.29506 12.64897 44.03595 1.000 24.45792 192 GLU B O 1
ATOM 4389 N N . LEU B 1 193 ? -30.06988 10.65580 44.75705 1.000 21.99616 193 LEU B N 1
ATOM 4390 C CA . LEU B 1 193 ? -30.93503 10.45754 43.59791 1.000 23.48337 193 LEU B CA 1
ATOM 4391 C C . LEU B 1 193 ? -31.90064 11.62264 43.42498 1.000 22.01981 193 LEU B C 1
ATOM 4392 O O . LEU B 1 193 ? -31.86228 12.33952 42.41950 1.000 23.76325 193 LEU B O 1
ATOM 4397 N N . THR B 1 194 ? -32.77662 11.82696 44.41072 1.000 20.37571 194 THR B N 1
ATOM 4398 C CA . THR B 1 194 ? -33.71720 12.93920 44.35622 1.000 21.42472 194 THR B CA 1
ATOM 4399 C C . THR B 1 194 ? -33.01415 14.28951 44.32158 1.000 22.69791 194 THR B C 1
ATOM 4400 O O . THR B 1 194 ? -33.63448 15.28947 43.94440 1.000 23.78038 194 THR B O 1
ATOM 4404 N N . ALA B 1 195 ? -31.73432 14.34002 44.69538 1.000 23.50216 195 ALA B N 1
ATOM 4405 C CA . ALA B 1 195 ? -31.01797 15.60892 44.73654 1.000 26.79266 195 ALA B CA 1
ATOM 4406 C C . ALA B 1 195 ? -30.44056 15.98397 43.37636 1.000 27.65252 195 ALA B C 1
ATOM 4407 O O . ALA B 1 195 ? -30.43197 17.16485 43.01119 1.000 27.19179 195 ALA B O 1
ATOM 4409 N N . LEU B 1 196 ? -29.95384 15.00250 42.61206 1.000 24.93321 196 LEU B N 1
ATOM 4410 C CA . LEU B 1 196 ? -29.24931 15.28858 41.37043 1.000 24.50713 196 LEU B CA 1
ATOM 4411 C C . LEU B 1 196 ? -29.81311 14.58199 40.14405 1.000 27.70867 196 LEU B C 1
ATOM 4412 O O . LEU B 1 196 ? -29.24103 14.72607 39.05809 1.000 32.81460 196 LEU B O 1
ATOM 4417 N N . ALA B 1 197 ? -30.90676 13.83126 40.27250 1.000 26.91114 197 ALA B N 1
ATOM 4418 C CA . ALA B 1 197 ? -31.47860 13.11720 39.13937 1.000 27.02818 197 ALA B CA 1
ATOM 4419 C C . ALA B 1 197 ? -32.90860 13.52725 38.81933 1.000 20.88546 197 ALA B C 1
ATOM 4420 O O . ALA B 1 197 ? -33.50177 12.96514 37.89219 1.000 20.70360 197 ALA B O 1
ATOM 4422 N N . SER B 1 198 ? -33.47580 14.49022 39.54449 1.000 20.80137 198 SER B N 1
ATOM 4423 C CA . SER B 1 198 ? -34.85572 14.91609 39.34676 1.000 25.01441 198 SER B CA 1
ATOM 4424 C C . SER B 1 198 ? -34.96603 16.31426 38.75307 1.000 22.08898 198 SER B C 1
ATOM 4425 O O . SER B 1 198 ? -36.06647 16.87421 38.71392 1.000 24.00248 198 SER B O 1
ATOM 4428 N N . SER B 1 199 ? -33.85982 16.88863 38.28186 1.000 23.05399 199 SER B N 1
ATOM 4429 C CA . SER B 1 199 ? -33.87375 18.28777 37.87042 1.000 24.28010 199 SER B CA 1
ATOM 4430 C C . SER B 1 199 ? -34.55649 18.48705 36.52145 1.000 28.15628 199 SER B C 1
ATOM 4431 O O . SER B 1 199 ? -35.26935 19.47838 36.32772 1.000 26.34690 199 SER B O 1
ATOM 4434 N N . THR B 1 200 ? -34.36029 17.56696 35.58470 1.000 24.60726 200 THR B N 1
ATOM 4435 C CA . THR B 1 200 ? -34.76272 17.76677 34.19865 1.000 24.15806 200 THR B CA 1
ATOM 4436 C C . THR B 1 200 ? -35.84853 16.77131 33.79889 1.000 24.14711 200 THR B C 1
ATOM 4437 O O . THR B 1 200 ? -36.24200 15.89117 34.56824 1.000 23.36616 200 THR B O 1
ATOM 4441 N N . ALA B 1 201 ? -36.32758 16.93248 32.56864 1.000 25.34316 201 ALA B N 1
ATOM 4442 C CA . ALA B 1 201 ? -37.29670 16.03440 31.95696 1.000 24.60203 201 ALA B CA 1
ATOM 4443 C C . ALA B 1 201 ? -37.04122 16.02646 30.45234 1.000 28.67161 201 ALA B C 1
ATOM 4444 O O . ALA B 1 201 ? -36.06629 16.61101 29.97016 1.000 24.96298 201 ALA B O 1
ATOM 4446 N N . VAL B 1 202 ? -37.92460 15.36568 29.70298 1.000 28.12919 202 VAL B N 1
ATOM 4447 C CA . VAL B 1 202 ? -37.75043 15.26128 28.25794 1.000 29.79038 202 VAL B CA 1
ATOM 4448 C C . VAL B 1 202 ? -37.98157 16.62026 27.61211 1.000 28.30926 202 VAL B C 1
ATOM 4449 O O . VAL B 1 202 ? -38.98333 17.29364 27.88545 1.000 34.74468 202 VAL B O 1
ATOM 4453 N N . GLY B 1 203 ? -37.05360 17.02919 26.74888 1.000 26.95808 203 GLY B N 1
ATOM 4454 C CA . GLY B 1 203 ? -37.24351 18.22551 25.95401 1.000 28.37603 203 GLY B CA 1
ATOM 4455 C C . GLY B 1 203 ? -36.94917 19.53063 26.65420 1.000 33.13770 203 GLY B C 1
ATOM 4456 O O . GLY B 1 203 ? -37.45703 20.57331 26.22988 1.000 37.56791 203 GLY B O 1
ATOM 4457 N N . GLY B 1 204 ? -36.14347 19.51371 27.71254 1.000 29.33967 204 GLY B N 1
ATOM 4458 C CA . GLY B 1 204 ? -35.83271 20.74135 28.42141 1.000 32.41565 204 GLY B CA 1
ATOM 4459 C C . GLY B 1 204 ? -36.96202 21.26625 29.27596 1.000 34.32244 204 GLY B C 1
ATOM 4460 O O . GLY B 1 204 ? -37.01725 22.46917 29.55228 1.000 33.74361 204 GLY B O 1
ATOM 4461 N N . ASP B 1 205 ? -37.85899 20.39535 29.70471 1.000 36.36792 205 ASP B N 1
ATOM 4462 C CA . ASP B 1 205 ? -39.03869 20.72542 30.48208 1.000 37.52761 205 ASP B CA 1
ATOM 4463 C C . ASP B 1 205 ? -38.76035 20.56818 31.97093 1.000 32.87375 205 ASP B C 1
ATOM 4464 O O . ASP B 1 205 ? -37.77908 19.93120 32.36540 1.000 30.25557 205 ASP B O 1
ATOM 4469 N N . PRO B 1 206 ? -39.58176 21.17501 32.83164 1.000 33.56947 206 PRO B N 1
ATOM 4470 C CA . PRO B 1 206 ? -39.35418 21.05098 34.27766 1.000 29.34712 206 PRO B CA 1
ATOM 4471 C C . PRO B 1 206 ? -39.34959 19.59905 34.73387 1.000 28.05288 206 PRO B C 1
ATOM 4472 O O . PRO B 1 206 ? -40.11969 18.76929 34.24463 1.000 30.12649 206 PRO B O 1
ATOM 4476 N N . GLY B 1 207 ? -38.46347 19.30101 35.68035 1.000 24.56948 207 GLY B N 1
ATOM 4477 C CA . GLY B 1 207 ? -38.40910 17.98884 36.28636 1.000 24.38463 207 GLY B CA 1
ATOM 4478 C C . GLY B 1 207 ? -39.16006 17.94422 37.59982 1.000 27.13709 207 GLY B C 1
ATOM 4479 O O . GLY B 1 207 ? -40.33178 18.32657 37.66202 1.000 25.42011 207 GLY B O 1
ATOM 4480 N N . GLY B 1 208 ? -38.49623 17.49633 38.65709 1.000 26.19060 208 GLY B N 1
ATOM 4481 C CA . GLY B 1 208 ? -39.10039 17.38875 39.97026 1.000 24.02204 208 GLY B CA 1
ATOM 4482 C C . GLY B 1 208 ? -39.23801 15.93940 40.40300 1.000 17.29888 208 GLY B C 1
ATOM 4483 O O . GLY B 1 208 ? -38.86858 15.00418 39.69162 1.000 20.88865 208 GLY B O 1
ATOM 4484 N N . PHE B 1 209 ? -39.78957 15.77164 41.60232 1.000 19.04135 209 PHE B N 1
ATOM 4485 C CA . PHE B 1 209 ? -39.94545 14.44677 42.18130 1.000 20.33000 209 PHE B CA 1
ATOM 4486 C C . PHE B 1 209 ? -41.10699 14.45108 43.16207 1.000 20.45957 209 PHE B C 1
ATOM 4487 O O . PHE B 1 209 ? -41.55490 15.50340 43.62517 1.000 20.64342 209 PHE B O 1
ATOM 4495 N N . TYR B 1 210 ? -41.59149 13.25062 43.46858 1.000 20.10927 210 TYR B N 1
ATOM 4496 C CA . TYR B 1 210 ? -42.53709 13.06174 44.55886 1.000 19.58805 210 TYR B CA 1
ATOM 4497 C C . TYR B 1 210 ? -41.76321 12.94310 45.86230 1.000 24.16942 210 TYR B C 1
ATOM 4498 O O . TYR B 1 210 ? -40.89146 12.07685 45.99469 1.000 28.69942 210 TYR B O 1
ATOM 4507 N N . THR B 1 211 ? -42.06883 13.81030 46.81881 1.000 26.99342 211 THR B N 1
ATOM 4508 C CA . THR B 1 211 ? -41.55911 13.59333 48.15873 1.000 28.24098 211 THR B CA 1
ATOM 4509 C C . THR B 1 211 ? -42.23532 12.37287 48.77253 1.000 31.93065 211 THR B C 1
ATOM 4510 O O . THR B 1 211 ? -43.34522 11.99003 48.39238 1.000 32.13759 211 THR B O 1
ATOM 4514 N N . LYS B 1 212 ? -41.53746 11.73632 49.71643 1.000 33.35296 212 LYS B N 1
ATOM 4515 C CA . LYS B 1 212 ? -42.20811 10.74913 50.55511 1.000 32.05147 212 LYS B CA 1
ATOM 4516 C C . LYS B 1 212 ? -43.42975 11.35468 51.22953 1.000 36.14888 212 LYS B C 1
ATOM 4517 O O . LYS B 1 212 ? -44.41582 10.65093 51.47995 1.000 35.02917 212 LYS B O 1
ATOM 4519 N N . ASP B 1 213 ? -43.38950 12.65729 51.51200 1.000 38.00388 213 ASP B N 1
ATOM 4520 C CA . ASP B 1 213 ? -44.59250 13.33610 51.95688 1.000 35.59423 213 ASP B CA 1
ATOM 4521 C C . ASP B 1 213 ? -45.66185 13.30508 50.86471 1.000 33.64812 213 ASP B C 1
ATOM 4522 O O . ASP B 1 213 ? -46.84862 13.11174 51.14997 1.000 30.10559 213 ASP B O 1
ATOM 4527 N N . ASP B 1 214 ? -45.25874 13.46275 49.60161 1.000 35.48561 214 ASP B N 1
ATOM 4528 C CA . ASP B 1 214 ? -46.21573 13.50013 48.49851 1.000 33.50241 214 ASP B CA 1
ATOM 4529 C C . ASP B 1 214 ? -46.59333 12.11912 47.98794 1.000 31.63676 214 ASP B C 1
ATOM 4530 O O . ASP B 1 214 ? -47.64456 11.97938 47.35538 1.000 27.45383 214 ASP B O 1
ATOM 4535 N N . TYR B 1 215 ? -45.76866 11.10324 48.24475 1.000 29.34990 215 TYR B N 1
ATOM 4536 C CA . TYR B 1 215 ? -46.06945 9.76069 47.76126 1.000 24.17270 215 TYR B CA 1
ATOM 4537 C C . TYR B 1 215 ? -47.18603 9.09801 48.56078 1.000 23.05888 215 TYR B C 1
ATOM 4538 O O . TYR B 1 215 ? -47.92374 8.26528 48.01884 1.000 17.90422 215 TYR B O 1
ATOM 4547 N N . ARG B 1 216 ? -47.32459 9.44706 49.84125 1.000 27.96203 216 ARG B N 1
ATOM 4548 C CA . ARG B 1 216 ? -48.42496 8.91176 50.63395 1.000 23.99268 216 ARG B CA 1
ATOM 4549 C C . ARG B 1 216 ? -49.76163 9.48971 50.19089 1.000 24.90048 216 ARG B C 1
ATOM 4550 O O . ARG B 1 216 ? -50.79125 8.81408 50.29191 1.000 29.41015 216 ARG B O 1
ATOM 4552 N N . GLU B 1 217 ? -49.76645 10.73119 49.69902 1.000 22.06059 217 GLU B N 1
ATOM 4553 C CA . GLU B 1 217 ? -50.99656 11.31177 49.17368 1.000 18.69881 217 GLU B CA 1
ATOM 4554 C C . GLU B 1 217 ? -51.47972 10.56440 47.93897 1.000 21.05447 217 GLU B C 1
ATOM 4555 O O . GLU B 1 217 ? -52.68999 10.43288 47.72722 1.000 20.03487 217 GLU B O 1
ATOM 4557 N N . ILE B 1 218 ? -50.55367 10.06256 47.11965 1.000 25.43523 218 ILE B N 1
ATOM 4558 C CA . ILE B 1 218 ? -50.94238 9.32025 45.92492 1.000 22.42888 218 ILE B CA 1
ATOM 4559 C C . ILE B 1 218 ? -51.54662 7.97366 46.30392 1.000 23.04002 218 ILE B C 1
ATOM 4560 O O . ILE B 1 218 ? -52.56540 7.55431 45.74077 1.000 26.90691 218 ILE B O 1
ATOM 4565 N N . VAL B 1 219 ? -50.94151 7.28113 47.27045 1.000 23.35472 219 VAL B N 1
ATOM 4566 C CA . VAL B 1 219 ? -51.41546 5.94619 47.61898 1.000 22.71380 219 VAL B CA 1
ATOM 4567 C C . VAL B 1 219 ? -52.68347 6.00766 48.46450 1.000 24.66679 219 VAL B C 1
ATOM 4568 O O . VAL B 1 219 ? -53.50858 5.08910 48.41085 1.000 28.42397 219 VAL B O 1
ATOM 4572 N N . GLU B 1 220 ? -52.87250 7.07445 49.24541 1.000 21.61298 220 GLU B N 1
ATOM 4573 C CA . GLU B 1 220 ? -54.08828 7.19294 50.04242 1.000 24.24529 220 GLU B CA 1
ATOM 4574 C C . GLU B 1 220 ? -55.24841 7.74698 49.22713 1.000 23.73628 220 GLU B C 1
ATOM 4575 O O . GLU B 1 220 ? -56.40708 7.41467 49.50153 1.000 25.03883 220 GLU B O 1
ATOM 4581 N N . TYR B 1 221 ? -54.96181 8.59048 48.23319 1.000 22.11932 221 TYR B N 1
ATOM 4582 C CA . TYR B 1 221 ? -56.00569 9.02145 47.31013 1.000 22.88294 221 TYR B CA 1
ATOM 4583 C C . TYR B 1 221 ? -56.48221 7.85944 46.44865 1.000 23.81173 221 TYR B C 1
ATOM 4584 O O . TYR B 1 221 ? -57.68698 7.69827 46.22384 1.000 22.85758 221 TYR B O 1
ATOM 4593 N N . ALA B 1 222 ? -55.55124 7.03592 45.96109 1.000 23.33585 222 ALA B N 1
ATOM 4594 C CA . ALA B 1 222 ? -55.94008 5.87170 45.17423 1.000 22.84902 222 ALA B CA 1
ATOM 4595 C C . ALA B 1 222 ? -56.61054 4.81077 46.03631 1.000 19.81687 222 ALA B C 1
ATOM 4596 O O . ALA B 1 222 ? -57.47478 4.07453 45.54753 1.000 17.76600 222 ALA B O 1
ATOM 4598 N N . ALA B 1 223 ? -56.23056 4.71549 47.31298 1.000 19.73174 223 ALA B N 1
ATOM 4599 C CA . ALA B 1 223 ? -56.89306 3.77189 48.20727 1.000 21.23386 223 ALA B CA 1
ATOM 4600 C C . ALA B 1 223 ? -58.35303 4.14997 48.41705 1.000 22.49435 223 ALA B C 1
ATOM 4601 O O . ALA B 1 223 ? -59.22567 3.27594 48.48274 1.000 22.07434 223 ALA B O 1
ATOM 4603 N N . SER B 1 224 ? -58.63823 5.45081 48.52474 1.000 18.66816 224 SER B N 1
ATOM 4604 C CA . SER B 1 224 ? -60.01876 5.90816 48.62568 1.000 18.55580 224 SER B CA 1
ATOM 4605 C C . SER B 1 224 ? -60.81381 5.60859 47.36280 1.000 20.88618 224 SER B C 1
ATOM 4606 O O . SER B 1 224 ? -62.04334 5.50924 47.42751 1.000 22.82453 224 SER B O 1
ATOM 4609 N N . ARG B 1 225 ? -60.14360 5.46798 46.22101 1.000 22.97932 225 ARG B N 1
ATOM 4610 C CA . ARG B 1 225 ? -60.77240 5.00601 44.99278 1.000 21.51051 225 ARG B CA 1
ATOM 4611 C C . ARG B 1 225 ? -60.59483 3.50758 44.78878 1.000 20.09466 225 ARG B C 1
ATOM 4612 O O . ARG B 1 225 ? -60.81227 3.01352 43.67749 1.000 19.64449 225 ARG B O 1
ATOM 4620 N N . HIS B 1 226 ? -60.19589 2.78210 45.83817 1.000 18.59966 226 HIS B N 1
ATOM 4621 C CA . HIS B 1 226 ? -60.00700 1.33002 45.79014 1.000 21.48109 226 HIS B CA 1
ATOM 4622 C C . HIS B 1 226 ? -58.99591 0.93663 44.71633 1.000 17.49524 226 HIS B C 1
ATOM 4623 O O . HIS B 1 226 ? -59.13970 -0.08264 44.03816 1.000 15.06275 226 HIS B O 1
ATOM 4630 N N . MET B 1 227 ? -57.96106 1.75628 44.56951 1.000 21.42986 227 MET B N 1
ATOM 4631 C CA . MET B 1 227 ? -56.87893 1.52412 43.62706 1.000 18.75711 227 MET B CA 1
ATOM 4632 C C . MET B 1 227 ? -55.58599 1.28515 44.39382 1.000 16.66638 227 MET B C 1
ATOM 4633 O O . MET B 1 227 ? -55.31833 1.95150 45.39881 1.000 16.77541 227 MET B O 1
ATOM 4638 N N . ILE B 1 228 ? -54.79265 0.32811 43.92835 1.000 16.17451 228 ILE B N 1
ATOM 4639 C CA . ILE B 1 228 ? -53.47316 0.08395 44.49454 1.000 17.45106 228 ILE B CA 1
ATOM 4640 C C . ILE B 1 228 ? -52.44844 0.81804 43.64531 1.000 20.81849 228 ILE B C 1
ATOM 4641 O O . ILE B 1 228 ? -52.64146 1.03529 42.44278 1.000 19.37427 228 ILE B O 1
ATOM 4646 N N . VAL B 1 229 ? -51.35114 1.21908 44.27877 1.000 18.81164 229 VAL B N 1
ATOM 4647 C CA . VAL B 1 229 ? -50.29467 1.98333 43.62535 1.000 18.45902 229 VAL B CA 1
ATOM 4648 C C . VAL B 1 229 ? -49.03627 1.12959 43.62324 1.000 17.81906 229 VAL B C 1
ATOM 4649 O O . VAL B 1 229 ? -48.44059 0.89017 44.68427 1.000 17.04378 229 VAL B O 1
ATOM 4653 N N . VAL B 1 230 ? -48.63364 0.67356 42.44276 1.000 19.59817 230 VAL B N 1
ATOM 4654 C CA . VAL B 1 230 ? -47.43831 -0.14466 42.27623 1.000 16.48110 230 VAL B CA 1
ATOM 4655 C C . VAL B 1 230 ? -46.33965 0.74336 41.69958 1.000 17.34364 230 VAL B C 1
ATOM 4656 O O . VAL B 1 230 ? -46.50537 1.26315 40.58754 1.000 15.63666 230 VAL B O 1
ATOM 4660 N N . PRO B 1 231 ? -45.23637 0.94601 42.40652 1.000 16.79245 231 PRO B N 1
ATOM 4661 C CA . PRO B 1 231 ? -44.16006 1.78549 41.87226 1.000 12.78502 231 PRO B CA 1
ATOM 4662 C C . PRO B 1 231 ? -43.12170 0.97976 41.10939 1.000 16.29944 231 PRO B C 1
ATOM 4663 O O . PRO B 1 231 ? -42.65617 -0.05926 41.58772 1.000 13.52816 231 PRO B O 1
ATOM 4667 N N . GLU B 1 232 ? -42.75023 1.44523 39.92059 1.000 21.69911 232 GLU B N 1
ATOM 4668 C CA . GLU B 1 232 ? -41.74373 0.78215 39.10617 1.000 18.11694 232 GLU B CA 1
ATOM 4669 C C . GLU B 1 232 ? -40.44764 1.57638 39.12372 1.000 19.65274 232 GLU B C 1
ATOM 4670 O O . GLU B 1 232 ? -40.45414 2.80262 38.97494 1.000 20.37304 232 GLU B O 1
ATOM 4676 N N . ILE B 1 233 ? -39.34203 0.86824 39.29996 1.000 19.67600 233 ILE B N 1
ATOM 4677 C CA . ILE B 1 233 ? -38.00496 1.44491 39.20832 1.000 20.63362 233 ILE B CA 1
ATOM 4678 C C . ILE B 1 233 ? -37.27011 0.63469 38.14838 1.000 21.42511 233 ILE B C 1
ATOM 4679 O O . ILE B 1 233 ? -36.62062 -0.37286 38.44415 1.000 20.85464 233 ILE B O 1
ATOM 4684 N N . ASP B 1 234 ? -37.39626 1.06862 36.89460 1.000 25.91519 234 ASP B N 1
ATOM 4685 C CA . ASP B 1 234 ? -36.76779 0.42055 35.75080 1.000 24.63285 234 ASP B CA 1
ATOM 4686 C C . ASP B 1 234 ? -35.26839 0.26653 35.96424 1.000 20.32309 234 ASP B C 1
ATOM 4687 O O . ASP B 1 234 ? -34.55287 1.26874 36.04241 1.000 22.32696 234 ASP B O 1
ATOM 4692 N N . MET B 1 235 ? -34.77678 -0.97090 36.07284 1.000 18.44139 235 MET B N 1
ATOM 4693 C CA . MET B 1 235 ? -33.33180 -1.12905 36.18588 1.000 27.42568 235 MET B CA 1
ATOM 4694 C C . MET B 1 235 ? -32.79027 -2.05771 35.09874 1.000 32.39066 235 MET B C 1
ATOM 4695 O O . MET B 1 235 ? -33.34177 -2.07720 33.99025 1.000 48.74135 235 MET B O 1
ATOM 4700 N N . PRO B 1 236 ? -31.77876 -2.90127 35.38116 1.000 33.04556 236 PRO B N 1
ATOM 4701 C CA . PRO B 1 236 ? -30.64928 -2.98884 34.45217 1.000 27.67775 236 PRO B CA 1
ATOM 4702 C C . PRO B 1 236 ? -30.53013 -1.74452 33.58376 1.000 26.70874 236 PRO B C 1
ATOM 4703 O O . PRO B 1 236 ? -29.77970 -0.82738 33.92944 1.000 22.15787 236 PRO B O 1
ATOM 4707 N N . SER B 1 237 ? -31.27423 -1.67776 32.48191 1.000 28.62446 237 SER B N 1
ATOM 4708 C CA . SER B 1 237 ? -31.26795 -0.49389 31.63552 1.000 23.91010 237 SER B CA 1
ATOM 4709 C C . SER B 1 237 ? -32.25473 0.53990 32.17888 1.000 23.26263 237 SER B C 1
ATOM 4710 O O . SER B 1 237 ? -32.75741 0.42506 33.29948 1.000 21.81210 237 SER B O 1
ATOM 4713 N N . HIS B 1 238 ? -32.54093 1.56558 31.37530 1.000 23.56800 238 HIS B N 1
ATOM 4714 C CA . HIS B 1 238 ? -33.43179 2.65827 31.76929 1.000 24.53586 238 HIS B CA 1
ATOM 4715 C C . HIS B 1 238 ? -33.02672 3.23968 33.12373 1.000 25.44915 238 HIS B C 1
ATOM 4716 O O . HIS B 1 238 ? -33.86606 3.52401 33.98107 1.000 28.08001 238 HIS B O 1
ATOM 4723 N N . THR B 1 239 ? -31.71570 3.42533 33.31106 1.000 26.10949 239 THR B N 1
ATOM 4724 C CA . THR B 1 239 ? -31.14326 3.83620 34.58925 1.000 25.13789 239 THR B CA 1
ATOM 4725 C C . THR B 1 239 ? -30.10528 4.93933 34.41973 1.000 25.11585 239 THR B C 1
ATOM 4726 O O . THR B 1 239 ? -29.17194 5.04116 35.22030 1.000 21.78473 239 THR B O 1
ATOM 4730 N N . HIS B 1 240 ? -30.24475 5.77486 33.38880 1.000 24.43678 240 HIS B N 1
ATOM 4731 C CA . HIS B 1 240 ? -29.21941 6.78282 33.13505 1.000 27.24121 240 HIS B CA 1
ATOM 4732 C C . HIS B 1 240 ? -29.19358 7.84214 34.22993 1.000 26.16401 240 HIS B C 1
ATOM 4733 O O . HIS B 1 240 ? -28.11580 8.28046 34.64929 1.000 25.93888 240 HIS B O 1
ATOM 4740 N N . ALA B 1 241 ? -30.36789 8.26279 34.70792 1.000 24.12173 241 ALA B N 1
ATOM 4741 C CA . ALA B 1 241 ? -30.42056 9.30237 35.73104 1.000 26.29845 241 ALA B CA 1
ATOM 4742 C C . ALA B 1 241 ? -29.78225 8.84386 37.03510 1.000 26.76583 241 ALA B C 1
ATOM 4743 O O . ALA B 1 241 ? -29.29215 9.67301 37.81047 1.000 24.17277 241 ALA B O 1
ATOM 4745 N N . ILE B 1 242 ? -29.77712 7.53391 37.29430 1.000 24.58119 242 ILE B N 1
ATOM 4746 C CA . ILE B 1 242 ? -29.14849 7.01551 38.50539 1.000 24.36279 242 ILE B CA 1
ATOM 4747 C C . ILE B 1 242 ? -27.65251 7.29720 38.49717 1.000 26.71851 242 ILE B C 1
ATOM 4748 O O . ILE B 1 242 ? -27.05383 7.55903 39.54833 1.000 23.44389 242 ILE B O 1
ATOM 4753 N N . GLY B 1 243 ? -27.02834 7.27040 37.31994 1.000 27.77673 243 GLY B N 1
ATOM 4754 C CA . GLY B 1 243 ? -25.61767 7.59326 37.21001 1.000 22.06340 243 GLY B CA 1
ATOM 4755 C C . GLY B 1 243 ? -25.28838 9.05685 37.41231 1.000 23.68418 243 GLY B C 1
ATOM 4756 O O . GLY B 1 243 ? -24.11304 9.38594 37.60417 1.000 25.81185 243 GLY B O 1
ATOM 4757 N N . LEU B 1 244 ? -26.28939 9.93918 37.36983 1.000 26.80671 244 LEU B N 1
ATOM 4758 C CA . LEU B 1 244 ? -26.03300 11.35549 37.60684 1.000 27.54038 244 LEU B CA 1
ATOM 4759 C C . LEU B 1 244 ? -25.70261 11.62874 39.06791 1.000 31.36040 244 LEU B C 1
ATOM 4760 O O . LEU B 1 244 ? -24.91620 12.53503 39.36620 1.000 31.77621 244 LEU B O 1
ATOM 4765 N N . ALA B 1 245 ? -26.28714 10.86132 39.98578 1.000 28.84859 245 ALA B N 1
ATOM 4766 C CA . ALA B 1 245 ? -26.09048 11.04888 41.41768 1.000 25.85625 245 ALA B CA 1
ATOM 4767 C C . ALA B 1 245 ? -25.11453 10.05113 42.02311 1.000 23.88132 245 ALA B C 1
ATOM 4768 O O . ALA B 1 245 ? -24.33847 10.41324 42.91216 1.000 19.26256 245 ALA B O 1
ATOM 4770 N N . TYR B 1 246 ? -25.14571 8.79611 41.57128 1.000 25.47090 246 TYR B N 1
ATOM 4771 C CA . TYR B 1 246 ? -24.22075 7.75536 42.01295 1.000 23.77369 246 TYR B CA 1
ATOM 4772 C C . TYR B 1 246 ? -23.42069 7.31349 40.79373 1.000 23.52845 246 TYR B C 1
ATOM 4773 O O . TYR B 1 246 ? -23.68476 6.24827 40.21546 1.000 23.94793 246 TYR B O 1
ATOM 4782 N N . PRO B 1 247 ? -22.42903 8.10694 40.37784 1.000 19.78649 247 PRO B N 1
ATOM 4783 C CA . PRO B 1 247 ? -21.74213 7.82538 39.10627 1.000 19.29239 247 PRO B CA 1
ATOM 4784 C C . PRO B 1 247 ? -20.95804 6.52432 39.09475 1.000 23.90455 247 PRO B C 1
ATOM 4785 O O . PRO B 1 247 ? -20.57383 6.06969 38.00970 1.000 26.60291 247 PRO B O 1
ATOM 4787 N N . GLU B 1 248 ? -20.70950 5.91121 40.25063 1.000 24.08235 248 GLU B N 1
ATOM 4788 C CA . GLU B 1 248 ? -19.97390 4.65533 40.29356 1.000 26.56237 248 GLU B CA 1
ATOM 4789 C C . GLU B 1 248 ? -20.83732 3.45015 39.94270 1.000 25.40035 248 GLU B C 1
ATOM 4790 O O . GLU B 1 248 ? -20.31131 2.33468 39.85869 1.000 28.18054 248 GLU B O 1
ATOM 4796 N N . LEU B 1 249 ? -22.13719 3.64708 39.72150 1.000 24.24348 249 LEU B N 1
ATOM 4797 C CA . LEU B 1 249 ? -23.06052 2.55059 39.46305 1.000 27.22483 249 LEU B CA 1
ATOM 4798 C C . LEU B 1 249 ? -23.40276 2.37430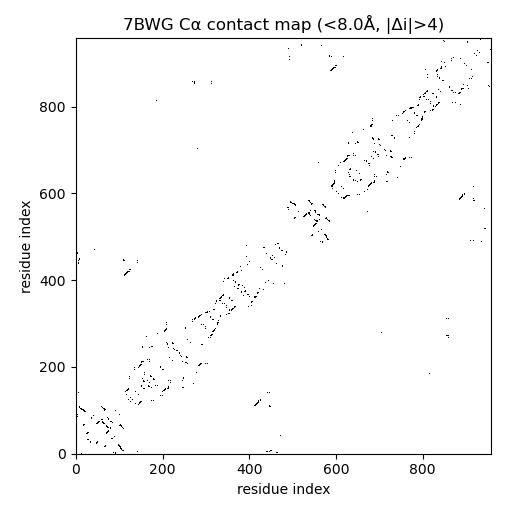 37.99185 1.000 25.91336 249 LEU B C 1
ATOM 4799 O O . LEU B 1 249 ? -23.77098 1.26614 37.58737 1.000 26.92877 249 LEU B O 1
ATOM 4804 N N . ALA B 1 250 ? -23.30177 3.42833 37.19168 1.000 23.44704 250 ALA B N 1
ATOM 4805 C CA . ALA B 1 250 ? -23.75841 3.40038 35.81254 1.000 27.87280 250 ALA B CA 1
ATOM 4806 C C . ALA B 1 250 ? -22.61281 3.08491 34.86049 1.000 29.02977 250 ALA B C 1
ATOM 4807 O O . ALA B 1 250 ? -21.45203 3.41487 35.11716 1.000 34.27841 250 ALA B O 1
ATOM 4809 N N . GLU B 1 251 ? -22.95758 2.43789 33.75422 1.000 24.80421 251 GLU B N 1
ATOM 4810 C CA . GLU B 1 251 ? -22.03524 2.19652 32.65780 1.000 26.64988 251 GLU B CA 1
ATOM 4811 C C . GLU B 1 251 ? -22.19113 3.28608 31.60397 1.000 24.42215 251 GLU B C 1
ATOM 4812 O O . GLU B 1 251 ? -23.21828 3.96507 31.52573 1.000 22.45346 251 GLU B O 1
ATOM 4814 N N . GLU B 1 252 ? -21.14917 3.45122 30.79693 1.000 28.82280 252 GLU B N 1
ATOM 4815 C CA . GLU B 1 252 ? -21.19278 4.44180 29.73340 1.000 28.94504 252 GLU B CA 1
ATOM 4816 C C . GLU B 1 252 ? -22.26563 4.05979 28.71596 1.000 25.43344 252 GLU B C 1
ATOM 4817 O O . GLU B 1 252 ? -22.47593 2.86950 28.45303 1.000 30.12902 252 GLU B O 1
ATOM 4819 N N . PRO B 1 253 ? -22.96738 5.03318 28.13635 1.000 23.00700 253 PRO B N 1
ATOM 4820 C CA . PRO B 1 253 ? -24.05748 4.70290 27.21147 1.000 21.72588 253 PRO B CA 1
ATOM 4821 C C . PRO B 1 253 ? -23.55036 4.00342 25.95936 1.000 19.98022 253 PRO B C 1
ATOM 4822 O O . PRO B 1 253 ? -22.44623 4.26279 25.47541 1.000 21.93021 253 PRO B O 1
ATOM 4826 N N . VAL B 1 254 ? -24.37536 3.09622 25.44233 1.000 17.25629 254 VAL B N 1
ATOM 4827 C CA . VAL B 1 254 ? -24.14906 2.45425 24.15268 1.000 18.01391 254 VAL B CA 1
ATOM 4828 C C . VAL B 1 254 ? -25.12995 3.06339 23.15824 1.000 21.19002 254 VAL B C 1
ATOM 4829 O O . VAL B 1 254 ? -26.31454 3.23622 23.46838 1.000 24.74974 254 VAL B O 1
ATOM 4833 N N . ILE B 1 255 ? -24.63436 3.41176 21.97246 1.000 20.83872 255 ILE B N 1
ATOM 4834 C CA . ILE B 1 255 ? -25.33611 4.36966 21.12255 1.000 21.48358 255 ILE B CA 1
ATOM 4835 C C . ILE B 1 255 ? -26.12446 3.69767 20.00340 1.000 29.54071 255 ILE B C 1
ATOM 4836 O O . ILE B 1 255 ? -27.32267 3.95810 19.84150 1.000 32.50473 255 ILE B O 1
ATOM 4841 N N . THR B 1 256 ? -25.45799 2.84261 19.22112 1.000 32.07829 256 THR B N 1
ATOM 4842 C CA . THR B 1 256 ? -26.01610 2.24194 18.00832 1.000 34.16297 256 THR B CA 1
ATOM 4843 C C . THR B 1 256 ? -26.33274 3.30302 16.95935 1.000 25.90584 256 THR B C 1
ATOM 4844 O O . THR B 1 256 ? -25.60738 4.29702 16.83112 1.000 24.86042 256 THR B O 1
ATOM 4848 N N . ASP B 1 257 ? -27.42857 3.12616 16.22472 1.000 33.92261 257 ASP B N 1
ATOM 4849 C CA . ASP B 1 257 ? -27.56118 3.91404 15.00746 1.000 29.87540 257 ASP B CA 1
ATOM 4850 C C . ASP B 1 257 ? -28.55821 5.06742 15.09007 1.000 32.20906 257 ASP B C 1
ATOM 4851 O O . ASP B 1 257 ? -29.57093 5.05526 14.38008 1.000 29.91667 257 ASP B O 1
ATOM 4853 N N . PRO B 1 258 ? -28.33811 6.06011 15.96129 1.000 33.29986 258 PRO B N 1
ATOM 4854 C CA . PRO B 1 258 ? -28.72962 7.43110 15.60715 1.000 33.75251 258 PRO B CA 1
ATOM 4855 C C . PRO B 1 258 ? -27.55467 8.16583 14.96900 1.000 31.33491 258 PRO B C 1
ATOM 4856 O O . PRO B 1 258 ? -26.52008 8.26361 15.63709 1.000 22.71173 258 PRO B O 1
ATOM 4860 N N . MET B 1 259 ? -27.62517 8.68991 13.73393 1.000 29.21715 259 MET B N 1
ATOM 4861 C CA . MET B 1 259 ? -28.76972 8.79417 12.79988 1.000 26.46553 259 MET B CA 1
ATOM 4862 C C . MET B 1 259 ? -29.90356 9.68978 13.30802 1.000 30.88271 259 MET B C 1
ATOM 4863 O O . MET B 1 259 ? -29.95918 10.86813 12.95553 1.000 34.00113 259 MET B O 1
ATOM 4865 N N . ARG B 1 260 ? -30.81448 9.13050 14.10843 1.000 32.49359 260 ARG B N 1
ATOM 4866 C CA . ARG B 1 260 ? -31.91130 9.92521 14.65461 1.000 36.00353 260 ARG B CA 1
ATOM 4867 C C . ARG B 1 260 ? -31.39362 11.13143 15.42989 1.000 39.34681 260 ARG B C 1
ATOM 4868 O O . ARG B 1 260 ? -32.00271 12.20729 15.39767 1.000 37.92337 260 ARG B O 1
ATOM 4870 N N . GLU B 1 261 ? -30.26541 10.97391 16.12735 1.000 36.73246 261 GLU B N 1
ATOM 4871 C CA . GLU B 1 261 ? -29.70895 12.08040 16.89870 1.000 34.78116 261 GLU B CA 1
ATOM 4872 C C . GLU B 1 261 ? -29.21437 13.20553 15.99900 1.000 39.31231 261 GLU B C 1
ATOM 4873 O O . GLU B 1 261 ? -29.14642 14.36006 16.43584 1.000 42.28378 261 GLU B O 1
ATOM 4875 N N . THR B 1 262 ? -28.86676 12.89636 14.75376 1.000 39.82781 262 THR B N 1
ATOM 4876 C CA . THR B 1 262 ? -28.40826 13.91349 13.81449 1.000 33.04188 262 THR B CA 1
ATOM 4877 C C . THR B 1 262 ? -29.55057 14.84465 13.42283 1.000 30.03642 262 THR B C 1
ATOM 4878 O O . THR B 1 262 ? -29.32667 15.90905 12.84718 1.000 28.32566 262 THR B O 1
ATOM 4880 N N . LEU B 1 270 ? -29.05573 15.27529 20.73432 1.000 24.97922 270 LEU B N 1
ATOM 4881 C CA . LEU B 1 270 ? -27.82059 14.93590 21.43036 1.000 33.55649 270 LEU B CA 1
ATOM 4882 C C . LEU B 1 270 ? -27.89170 13.53399 22.02591 1.000 31.17480 270 LEU B C 1
ATOM 4883 O O . LEU B 1 270 ? -28.82921 13.21240 22.75684 1.000 30.84480 270 LEU B O 1
ATOM 4885 N N . PRO B 1 271 ? -26.90826 12.69736 21.70428 1.000 34.57949 271 PRO B N 1
ATOM 4886 C CA . PRO B 1 271 ? -26.85172 11.35692 22.29739 1.000 30.14564 271 PRO B CA 1
ATOM 4887 C C . PRO B 1 271 ? -26.56687 11.42865 23.79024 1.000 24.99516 271 PRO B C 1
ATOM 4888 O O . PRO B 1 271 ? -26.22156 12.47246 24.34700 1.000 24.31250 271 PRO B O 1
ATOM 4892 N N . GLU B 1 272 ? -26.71250 10.27916 24.44060 1.000 22.55018 272 GLU B N 1
ATOM 4893 C CA . GLU B 1 272 ? -26.56168 10.21646 25.88644 1.000 22.97516 272 GLU B CA 1
ATOM 4894 C C . GLU B 1 272 ? -25.09886 10.34041 26.29279 1.000 20.41880 272 GLU B C 1
ATOM 4895 O O . GLU B 1 272 ? -24.19785 9.86407 25.59710 1.000 22.75030 272 GLU B O 1
ATOM 4897 N N . SER B 1 273 ? -24.86992 10.98334 27.43656 1.000 22.93420 273 SER B N 1
ATOM 4898 C CA . SER B 1 273 ? -23.52932 11.13236 27.98715 1.000 25.16115 273 SER B CA 1
ATOM 4899 C C . SER B 1 273 ? -23.56191 10.93481 29.49640 1.000 28.03380 273 SER B C 1
ATOM 4900 O O . SER B 1 273 ? -24.32569 10.10766 30.00446 1.000 34.26883 273 SER B O 1
ATOM 4903 N N . GLY B 1 274 ? -22.73430 11.68540 30.21767 1.000 34.62878 274 GLY B N 1
ATOM 4904 C CA . GLY B 1 274 ? -22.78339 11.69271 31.66569 1.000 25.16391 274 GLY B CA 1
ATOM 4905 C C . GLY B 1 274 ? -23.55800 12.89095 32.17132 1.000 32.18738 274 GLY B C 1
ATOM 4906 O O . GLY B 1 274 ? -23.36989 13.33942 33.30606 1.000 29.04230 274 GLY B O 1
ATOM 4907 N N . THR B 1 275 ? -24.43136 13.41459 31.32353 1.000 33.30576 275 THR B N 1
ATOM 4908 C CA . THR B 1 275 ? -25.22860 14.60230 31.57782 1.000 28.83500 275 THR B CA 1
ATOM 4909 C C . THR B 1 275 ? -26.69974 14.25081 31.42751 1.000 28.77342 275 THR B C 1
ATOM 4910 O O . THR B 1 275 ? -27.03851 13.22548 30.82639 1.000 26.74258 275 THR B O 1
ATOM 4912 N N . PRO B 1 276 ? -27.61013 15.07878 31.98298 1.000 30.97327 276 PRO B N 1
ATOM 4913 C CA . PRO B 1 276 ? -29.04691 14.78436 31.86429 1.000 26.66001 276 PRO B CA 1
ATOM 4914 C C . PRO B 1 276 ? -29.49422 14.51537 30.43641 1.000 22.20958 276 PRO B C 1
ATOM 4915 O O . PRO B 1 276 ? -29.35341 15.37249 29.55851 1.000 20.73597 276 PRO B O 1
ATOM 4919 N N . TYR B 1 277 ? -30.02600 13.31927 30.19570 1.000 23.37100 277 TYR B N 1
ATOM 4920 C CA . TYR B 1 277 ? -30.50567 12.95086 28.87067 1.000 22.47868 277 TYR B CA 1
ATOM 4921 C C . TYR B 1 277 ? -31.90545 13.51148 28.66365 1.000 20.60571 277 TYR B C 1
ATOM 4922 O O . TYR B 1 277 ? -32.83525 13.16936 29.40235 1.000 24.57226 277 TYR B O 1
ATOM 4931 N N . LEU B 1 278 ? -32.05480 14.36843 27.65695 1.000 19.67206 278 LEU B N 1
ATOM 4932 C CA . LEU B 1 278 ? -33.32692 15.00896 27.35757 1.000 22.44495 278 LEU B CA 1
ATOM 4933 C C . LEU B 1 278 ? -33.97098 14.44967 26.09582 1.000 23.30331 278 LEU B C 1
ATOM 4934 O O . LEU B 1 278 ? -34.94503 15.02531 25.59883 1.000 23.55718 278 LEU B O 1
ATOM 4939 N N . GLY B 1 279 ? -33.45165 13.34096 25.56957 1.000 21.74260 279 GLY B N 1
ATOM 4940 C CA . GLY B 1 279 ? -34.00641 12.70684 24.39365 1.000 20.08344 279 GLY B CA 1
ATOM 4941 C C . GLY B 1 279 ? -34.97937 11.59587 24.74260 1.000 18.78658 279 GLY B C 1
ATOM 4942 O O . GLY B 1 279 ? -35.39248 11.42083 25.89054 1.000 15.29416 279 GLY B O 1
ATOM 4943 N N . ILE B 1 280 ? -35.34481 10.82567 23.71759 1.000 20.10422 280 ILE B N 1
ATOM 4944 C CA . ILE B 1 280 ? -36.35286 9.78124 23.84608 1.000 18.27528 280 ILE B CA 1
ATOM 4945 C C . ILE B 1 280 ? -35.84520 8.41007 23.42810 1.000 17.23217 280 ILE B C 1
ATOM 4946 O O . ILE B 1 280 ? -36.61288 7.44344 23.47178 1.000 18.22308 280 ILE B O 1
ATOM 4951 N N . GLU B 1 281 ? -34.58453 8.29038 23.01787 1.000 19.17013 281 GLU B N 1
ATOM 4952 C CA . GLU B 1 281 ? -34.03512 6.98088 22.69446 1.000 20.46573 281 GLU B CA 1
ATOM 4953 C C . GLU B 1 281 ? -33.94780 6.12153 23.95114 1.000 14.76583 281 GLU B C 1
ATOM 4954 O O . GLU B 1 281 ? -33.79037 6.62582 25.06588 1.000 18.44885 281 GLU B O 1
ATOM 4956 N N . VAL B 1 282 ? -34.05642 4.80637 23.76254 1.000 13.64521 282 VAL B N 1
ATOM 4957 C CA . VAL B 1 282 ? -34.14745 3.86078 24.86552 1.000 18.10469 282 VAL B CA 1
ATOM 4958 C C . VAL B 1 282 ? -33.06218 2.80133 24.71392 1.000 18.21271 282 VAL B C 1
ATOM 4959 O O . VAL B 1 282 ? -32.45208 2.64385 23.65585 1.000 15.67762 282 VAL B O 1
ATOM 4963 N N . GLY B 1 283 ? -32.82759 2.07345 25.80311 1.000 21.10079 283 GLY B N 1
ATOM 4964 C CA . GLY B 1 283 ? -31.95459 0.91507 25.76605 1.000 22.82265 283 GLY B CA 1
ATOM 4965 C C . GLY B 1 283 ? -30.47829 1.21455 25.64411 1.000 21.15751 283 GLY B C 1
ATOM 4966 O O . GLY B 1 283 ? -29.72794 0.37978 25.12860 1.000 28.53331 283 GLY B O 1
ATOM 4967 N N . PHE B 1 284 ? -30.03387 2.38295 26.10556 1.000 16.04205 284 PHE B N 1
ATOM 4968 C CA . PHE B 1 284 ? -28.61705 2.72106 26.08400 1.000 17.48487 284 PHE B CA 1
ATOM 4969 C C . PHE B 1 284 ? -27.95652 2.66903 27.45124 1.000 19.46688 284 PHE B C 1
ATOM 4970 O O . PHE B 1 284 ? -26.77953 2.31436 27.54072 1.000 17.82324 284 PHE B O 1
ATOM 4978 N N . SER B 1 285 ? -28.68200 3.00768 28.51144 1.000 20.03531 285 SER B N 1
ATOM 4979 C CA . SER B 1 285 ? -28.10763 3.04163 29.84378 1.000 18.34891 285 SER B CA 1
ATOM 4980 C C . SER B 1 285 ? -28.14744 1.65688 30.47758 1.000 20.13565 285 SER B C 1
ATOM 4981 O O . SER B 1 285 ? -28.85110 0.75374 30.01876 1.000 22.32864 285 SER B O 1
ATOM 4984 N N . SER B 1 286 ? -27.37229 1.49973 31.54648 1.000 21.44516 286 SER B N 1
ATOM 4985 C CA . SER B 1 286 ? -27.33318 0.25317 32.29710 1.000 20.57073 286 SER B CA 1
ATOM 4986 C C . SER B 1 286 ? -26.58294 0.49749 33.59567 1.000 26.24026 286 SER B C 1
ATOM 4987 O O . SER B 1 286 ? -25.85228 1.48236 33.73581 1.000 27.02642 286 SER B O 1
ATOM 4990 N N . LEU B 1 287 ? -26.78060 -0.40935 34.54416 1.000 25.58048 287 LEU B N 1
ATOM 4991 C CA . LEU B 1 287 ? -26.03453 -0.41219 35.79098 1.000 24.25064 287 LEU B CA 1
ATOM 4992 C C . LEU B 1 287 ? -24.85161 -1.36382 35.67427 1.000 25.31934 287 LEU B C 1
ATOM 4993 O O . LEU B 1 287 ? -24.87848 -2.32063 34.89556 1.000 24.93029 287 LEU B O 1
ATOM 4998 N N . LYS B 1 288 ? -23.80275 -1.08449 36.44810 1.000 29.44523 288 LYS B N 1
ATOM 4999 C CA . LYS B 1 288 ? -22.67411 -2.00220 36.53606 1.000 28.04551 288 LYS B CA 1
ATOM 5000 C C . LYS B 1 288 ? -23.16159 -3.33786 37.08087 1.000 30.24181 288 LYS B C 1
ATOM 5001 O O . LYS B 1 288 ? -23.19544 -3.54670 38.29752 1.000 31.41747 288 LYS B O 1
ATOM 5003 N N . ILE B 1 289 ? -23.54053 -4.24466 36.17754 1.000 28.61057 289 ILE B N 1
ATOM 5004 C CA . ILE B 1 289 ? -24.26046 -5.45175 36.57039 1.000 26.49259 289 ILE B CA 1
ATOM 5005 C C . ILE B 1 289 ? -23.40204 -6.35585 37.45147 1.000 32.95122 289 ILE B C 1
ATOM 5006 O O . ILE B 1 289 ? -23.92709 -7.06240 38.32058 1.000 36.24417 289 ILE B O 1
ATOM 5011 N N . HIS B 1 290 ? -22.08209 -6.33359 37.27948 1.000 35.20770 290 HIS B N 1
ATOM 5012 C CA . HIS B 1 290 ? -21.19654 -7.18922 38.05843 1.000 35.05305 290 HIS B CA 1
ATOM 5013 C C . HIS B 1 290 ? -20.56693 -6.47435 39.24786 1.000 28.77315 290 HIS B C 1
ATOM 5014 O O . HIS B 1 290 ? -19.68204 -7.03910 39.89901 1.000 25.26101 290 HIS B O 1
ATOM 5021 N N . ASP B 1 291 ? -21.00049 -5.25466 39.54893 1.000 28.77349 291 ASP B N 1
ATOM 5022 C CA . ASP B 1 291 ? -20.55492 -4.54871 40.74261 1.000 33.36273 291 ASP B CA 1
ATOM 5023 C C . ASP B 1 291 ? -21.56782 -4.78423 41.85615 1.000 28.23634 291 ASP B C 1
ATOM 5024 O O . ASP B 1 291 ? -22.75538 -4.48635 41.69250 1.000 28.20986 291 ASP B O 1
ATOM 5026 N N . GLU B 1 292 ? -21.09977 -5.32456 42.98427 1.000 24.17128 292 GLU B N 1
ATOM 5027 C CA . GLU B 1 292 ? -21.99325 -5.60120 44.10339 1.000 22.43412 292 GLU B CA 1
ATOM 5028 C C . GLU B 1 292 ? -22.61201 -4.33404 44.67832 1.000 24.74601 292 GLU B C 1
ATOM 5029 O O . GLU B 1 292 ? -23.64009 -4.41592 45.35902 1.000 24.07385 292 GLU B O 1
ATOM 5031 N N . ALA B 1 293 ? -22.01169 -3.16884 44.42248 1.000 25.04362 293 ALA B N 1
ATOM 5032 C CA . ALA B 1 293 ? -22.62558 -1.91546 44.84456 1.000 25.08644 293 ALA B CA 1
ATOM 5033 C C . ALA B 1 293 ? -23.91075 -1.63700 44.07542 1.000 27.52192 293 ALA B C 1
ATOM 5034 O O . ALA B 1 293 ? -24.80360 -0.95538 44.59104 1.000 25.86737 293 ALA B O 1
ATOM 5036 N N . THR B 1 294 ? -24.01889 -2.14968 42.84577 1.000 24.27579 294 THR B N 1
ATOM 5037 C CA . THR B 1 294 ? -25.25464 -2.00949 42.08103 1.000 27.57992 294 THR B CA 1
ATOM 5038 C C . THR B 1 294 ? -26.42441 -2.65523 42.80936 1.000 26.93747 294 THR B C 1
ATOM 5039 O O . THR B 1 294 ? -27.52116 -2.08515 42.87134 1.000 24.78962 294 THR B O 1
ATOM 5043 N N . TYR B 1 295 ? -26.20657 -3.84545 43.37003 1.000 25.67770 295 TYR B N 1
ATOM 5044 C CA . TYR B 1 295 ? -27.26882 -4.53951 44.08423 1.000 26.82081 295 TYR B CA 1
ATOM 5045 C C . TYR B 1 295 ? -27.46294 -3.99293 45.49167 1.000 28.78058 295 TYR B C 1
ATOM 5046 O O . TYR B 1 295 ? -28.58275 -4.03137 46.01412 1.000 25.82298 295 TYR B O 1
ATOM 5055 N N . ASP B 1 296 ? -26.40083 -3.48163 46.11992 1.000 25.47736 296 ASP B N 1
ATOM 5056 C CA . ASP B 1 296 ? -26.57653 -2.78683 47.39068 1.000 26.21645 296 ASP B CA 1
ATOM 5057 C C . ASP B 1 296 ? -27.37736 -1.50503 47.20918 1.000 25.27314 296 ASP B C 1
ATOM 5058 O O . ASP B 1 296 ? -28.01568 -1.02826 48.15465 1.000 28.75465 296 ASP B O 1
ATOM 5063 N N . PHE B 1 297 ? -27.35235 -0.93689 46.00411 1.000 27.21379 297 PHE B N 1
ATOM 5064 C CA . PHE B 1 297 ? -28.18440 0.21579 45.68334 1.000 26.55753 297 PHE B CA 1
ATOM 5065 C C . PHE B 1 297 ? -29.63723 -0.19599 45.48680 1.000 25.04698 297 PHE B C 1
ATOM 5066 O O . PHE B 1 297 ? -30.54851 0.42642 46.04298 1.000 29.42243 297 PHE B O 1
ATOM 5074 N N . ALA B 1 298 ? -29.86885 -1.24383 44.69173 1.000 23.69362 298 ALA B N 1
ATOM 5075 C CA . ALA B 1 298 ? -31.23073 -1.71418 44.46811 1.000 24.81003 298 ALA B CA 1
ATOM 5076 C C . ALA B 1 298 ? -31.86654 -2.21726 45.75600 1.000 25.68992 298 ALA B C 1
ATOM 5077 O O . ALA B 1 298 ? -33.08522 -2.10660 45.93006 1.000 25.45873 298 ALA B O 1
ATOM 5079 N N . ALA B 1 299 ? -31.06235 -2.76644 46.66868 1.000 27.26812 299 ALA B N 1
ATOM 5080 C CA . ALA B 1 299 ? -31.59324 -3.20841 47.95375 1.000 27.09104 299 ALA B CA 1
ATOM 5081 C C . ALA B 1 299 ? -32.07689 -2.02349 48.77995 1.000 27.14208 299 ALA B C 1
ATOM 5082 O O . ALA B 1 299 ? -33.17495 -2.05570 49.34735 1.000 26.19953 299 ALA B O 1
ATOM 5084 N N . ASP B 1 300 ? -31.26408 -0.96712 48.86206 1.000 31.71255 300 ASP B N 1
ATOM 5085 C CA . ASP B 1 300 ? -31.69618 0.24854 49.54369 1.000 29.22502 300 ASP B CA 1
ATOM 5086 C C . ASP B 1 300 ? -32.89437 0.87088 48.84238 1.000 25.70442 300 ASP B C 1
ATOM 5087 O O . ASP B 1 300 ? -33.84468 1.32027 49.49357 1.000 30.84580 300 ASP B O 1
ATOM 5092 N N . VAL B 1 301 ? -32.86620 0.90006 47.51040 1.000 25.86068 301 VAL B N 1
ATOM 5093 C CA . VAL B 1 301 ? -33.91330 1.57570 46.75443 1.000 27.35317 301 VAL B CA 1
ATOM 5094 C C . VAL B 1 301 ? -35.22289 0.80000 46.83516 1.000 25.89376 301 VAL B C 1
ATOM 5095 O O . VAL B 1 301 ? -36.29540 1.38738 47.01986 1.000 23.78992 301 VAL B O 1
ATOM 5099 N N . PHE B 1 302 ? -35.16048 -0.52797 46.71925 1.000 25.84523 302 PHE B N 1
ATOM 5100 C CA . PHE B 1 302 ? -36.37325 -1.33184 46.82326 1.000 25.64865 302 PHE B CA 1
ATOM 5101 C C . PHE B 1 302 ? -36.76463 -1.59684 48.27077 1.000 25.70634 302 PHE B C 1
ATOM 5102 O O . PHE B 1 302 ? -37.94722 -1.81690 48.55656 1.000 28.12858 302 PHE B O 1
ATOM 5110 N N . GLY B 1 303 ? -35.79875 -1.58304 49.19025 1.000 27.38059 303 GLY B N 1
ATOM 5111 C CA . GLY B 1 303 ? -36.13230 -1.76142 50.59414 1.000 25.17666 303 GLY B CA 1
ATOM 5112 C C . GLY B 1 303 ? -36.87342 -0.56778 51.16551 1.000 25.48524 303 GLY B C 1
ATOM 5113 O O . GLY B 1 303 ? -37.88493 -0.72093 51.85598 1.000 32.89326 303 GLY B O 1
ATOM 5114 N N . GLU B 1 304 ? -36.38003 0.64026 50.88258 1.000 26.06404 304 GLU B N 1
ATOM 5115 C CA . GLU B 1 304 ? -37.05136 1.84400 51.36217 1.000 27.38396 304 GLU B CA 1
ATOM 5116 C C . GLU B 1 304 ? -38.38604 2.04825 50.65918 1.000 24.51993 304 GLU B C 1
ATOM 5117 O O . GLU B 1 304 ? -39.36160 2.48788 51.27953 1.000 28.78979 304 GLU B O 1
ATOM 5123 N N . LEU B 1 305 ? -38.44822 1.72806 49.36593 1.000 26.84662 305 LEU B N 1
ATOM 5124 C CA . LEU B 1 305 ? -39.68113 1.92172 48.61195 1.000 25.75080 305 LEU B CA 1
ATOM 5125 C C . LEU B 1 305 ? -40.80569 1.04656 49.14974 1.000 23.32198 305 LEU B C 1
ATOM 5126 O O . LEU B 1 305 ? -41.94151 1.51017 49.30189 1.000 19.97099 305 LEU B O 1
ATOM 5131 N N . ALA B 1 306 ? -40.50640 -0.22074 49.45133 1.000 25.23553 306 ALA B N 1
ATOM 5132 C CA . ALA B 1 306 ? -41.54011 -1.13885 49.92073 1.000 29.55890 306 ALA B CA 1
ATOM 5133 C C . ALA B 1 306 ? -42.18607 -0.65621 51.21271 1.000 25.60105 306 ALA B C 1
ATOM 5134 O O . ALA B 1 306 ? -43.37377 -0.91025 51.44314 1.000 22.67259 306 ALA B O 1
ATOM 5136 N N . GLY B 1 307 ? -41.42970 0.03967 52.06365 1.000 25.76844 307 GLY B N 1
ATOM 5137 C CA . GLY B 1 307 ? -41.99287 0.55957 53.29657 1.000 27.15074 307 GLY B CA 1
ATOM 5138 C C . GLY B 1 307 ? -43.05563 1.61657 53.08442 1.000 32.84366 307 GLY B C 1
ATOM 5139 O O . GLY B 1 307 ? -43.86353 1.86329 53.98668 1.000 38.56619 307 GLY B O 1
ATOM 5140 N N . MET B 1 308 ? -43.07972 2.24316 51.90885 1.000 27.18265 308 MET B N 1
ATOM 5141 C CA . MET B 1 308 ? -44.04675 3.28514 51.59910 1.000 23.47243 308 MET B CA 1
ATOM 5142 C C . MET B 1 308 ? -45.22280 2.78519 50.77113 1.000 24.28515 308 MET B C 1
ATOM 5143 O O . MET B 1 308 ? -46.17936 3.54042 50.56712 1.000 26.63987 308 MET B O 1
ATOM 5148 N N . THR B 1 309 ? -45.17980 1.54576 50.29518 1.000 26.68261 309 THR B N 1
ATOM 5149 C CA . THR B 1 309 ? -46.23924 0.99485 49.44947 1.000 25.23660 309 THR B CA 1
ATOM 5150 C C . THR B 1 309 ? -46.87383 -0.21398 50.11865 1.000 22.45470 309 THR B C 1
ATOM 5151 O O . THR B 1 309 ? -46.25816 -1.29686 50.14629 1.000 24.20252 309 THR B O 1
ATOM 5155 N N . PRO B 1 310 ? -48.08900 -0.09664 50.66161 1.000 22.12806 310 PRO B N 1
ATOM 5156 C CA . PRO B 1 310 ? -48.75026 -1.27368 51.24478 1.000 22.72493 310 PRO B CA 1
ATOM 5157 C C . PRO B 1 310 ? -49.22824 -2.27749 50.20967 1.000 20.02801 310 PRO B C 1
ATOM 5158 O O . PRO B 1 310 ? -49.59626 -3.39802 50.58740 1.000 16.94287 310 PRO B O 1
ATOM 5162 N N . GLY B 1 311 ? -49.23605 -1.91641 48.92780 1.000 22.16928 311 GLY B N 1
ATOM 5163 C CA . GLY B 1 311 ? -49.62403 -2.82526 47.87607 1.000 21.24608 311 GLY B CA 1
ATOM 5164 C C . GLY B 1 311 ? -48.69605 -4.01888 47.78973 1.000 18.68548 311 GLY B C 1
ATOM 5165 O O . GLY B 1 311 ? -47.53184 -3.96021 48.19508 1.000 20.30091 311 GLY B O 1
ATOM 5166 N N . PRO B 1 312 ? -49.19635 -5.13213 47.24661 1.000 20.74245 312 PRO B N 1
ATOM 5167 C CA . PRO B 1 312 ? -48.40117 -6.36971 47.23677 1.000 22.44208 312 PRO B CA 1
ATOM 5168 C C . PRO B 1 312 ? -47.25420 -6.36320 46.24212 1.000 20.09809 312 PRO B C 1
ATOM 5169 O O . PRO B 1 312 ? -46.38724 -7.24240 46.32933 1.000 20.09225 312 PRO B O 1
ATOM 5173 N N . TYR B 1 313 ? -47.20959 -5.41400 45.31244 1.000 19.90934 313 TYR B N 1
ATOM 5174 C CA . TYR B 1 313 ? -46.30224 -5.48256 44.17717 1.000 20.99534 313 TYR B CA 1
ATOM 5175 C C . TYR B 1 313 ? -45.24140 -4.39249 44.23910 1.000 17.44636 313 TYR B C 1
ATOM 5176 O O . TYR B 1 313 ? -45.52111 -3.25320 44.62661 1.000 16.30710 313 TYR B O 1
ATOM 5185 N N . LEU B 1 314 ? -44.02225 -4.75948 43.85061 1.000 15.68739 314 LEU B N 1
ATOM 5186 C CA . LEU B 1 314 ? -42.94085 -3.81559 43.60053 1.000 16.35024 314 LEU B CA 1
ATOM 5187 C C . LEU B 1 314 ? -42.35082 -4.14853 42.23965 1.000 14.66446 314 LEU B C 1
ATOM 5188 O O . LEU B 1 314 ? -41.79227 -5.23421 42.05237 1.000 11.76081 314 LEU B O 1
ATOM 5193 N N . HIS B 1 315 ? -42.48493 -3.22382 41.29439 1.000 19.02507 315 HIS B N 1
ATOM 5194 C CA . HIS B 1 315 ? -42.10011 -3.45701 39.90822 1.000 20.88337 315 HIS B CA 1
ATOM 5195 C C . HIS B 1 315 ? -40.63580 -3.07664 39.71238 1.000 19.04411 315 HIS B C 1
ATOM 5196 O O . HIS B 1 315 ? -40.25344 -1.92320 39.93582 1.000 16.06407 315 HIS B O 1
ATOM 5203 N N . LEU B 1 316 ? -39.81821 -4.04630 39.29645 1.000 18.28566 316 LEU B N 1
ATOM 5204 C CA . LEU B 1 316 ? -38.39535 -3.81014 39.08780 1.000 23.15476 316 LEU B CA 1
ATOM 5205 C C . LEU B 1 316 ? -38.04221 -3.47589 37.64600 1.000 26.11390 316 LEU B C 1
ATOM 5206 O O . LEU B 1 316 ? -36.94607 -2.96268 37.39827 1.000 25.60548 316 LEU B O 1
ATOM 5211 N N . GLY B 1 317 ? -38.93136 -3.75128 36.69735 1.000 24.06566 317 GLY B N 1
ATOM 5212 C CA . GLY B 1 317 ? -38.67103 -3.42070 35.31133 1.000 23.26084 317 GLY B CA 1
ATOM 5213 C C . GLY B 1 317 ? -38.17289 -4.58937 34.48765 1.000 22.55775 317 GLY B C 1
ATOM 5214 O O . GLY B 1 317 ? -38.96818 -5.33780 33.91392 1.000 22.25101 317 GLY B O 1
ATOM 5215 N N . GLY B 1 318 ? -36.85713 -4.75856 34.42133 1.000 24.38093 318 GLY B N 1
ATOM 5216 C CA . GLY B 1 318 ? -36.27529 -5.78857 33.58931 1.000 21.63632 318 GLY B CA 1
ATOM 5217 C C . GLY B 1 318 ? -35.88290 -5.33569 32.20454 1.000 26.85396 318 GLY B C 1
ATOM 5218 O O . GLY B 1 318 ? -35.78991 -6.17076 31.29819 1.000 31.14389 318 GLY B O 1
ATOM 5219 N N . ASP B 1 319 ? -35.66455 -4.04009 32.00338 1.000 26.55064 319 ASP B N 1
ATOM 5220 C CA . ASP B 1 319 ? -35.20322 -3.53829 30.71705 1.000 26.97427 319 ASP B CA 1
ATOM 5221 C C . ASP B 1 319 ? -33.70296 -3.76724 30.60597 1.000 29.63584 319 ASP B C 1
ATOM 5222 O O . ASP B 1 319 ? -32.93913 -3.32899 31.47107 1.000 27.91854 319 ASP B O 1
ATOM 5224 N N . GLU B 1 320 ? -33.28259 -4.46066 29.55472 1.000 31.84076 320 GLU B N 1
ATOM 5225 C CA . GLU B 1 320 ? -31.87392 -4.73444 29.31742 1.000 25.72249 320 GLU B CA 1
ATOM 5226 C C . GLU B 1 320 ? -31.32720 -3.76579 28.27872 1.000 25.44125 320 GLU B C 1
ATOM 5227 O O . GLU B 1 320 ? -32.00952 -3.43054 27.30579 1.000 29.46782 320 GLU B O 1
ATOM 5229 N N . ALA B 1 321 ? -30.09730 -3.31088 28.49738 1.000 26.96346 321 ALA B N 1
ATOM 5230 C CA . ALA B 1 321 ? -29.44942 -2.42924 27.54005 1.000 28.82408 321 ALA B CA 1
ATOM 5231 C C . ALA B 1 321 ? -29.13868 -3.18169 26.25212 1.000 28.67263 321 ALA B C 1
ATOM 5232 O O . ALA B 1 321 ? -28.96629 -4.40360 26.24509 1.000 24.95974 321 ALA B O 1
ATOM 5234 N N . HIS B 1 322 ? -29.07786 -2.43670 25.15124 1.000 28.04829 322 HIS B N 1
ATOM 5235 C CA . HIS B 1 322 ? -28.74025 -3.03413 23.86705 1.000 27.81228 322 HIS B CA 1
ATOM 5236 C C . HIS B 1 322 ? -27.31749 -3.57617 23.90030 1.000 30.55082 322 HIS B C 1
ATOM 5237 O O . HIS B 1 322 ? -26.38966 -2.89550 24.34720 1.000 30.70462 322 HIS B O 1
ATOM 5239 N N . GLY B 1 323 ? -27.14939 -4.81023 23.43303 1.000 25.22357 323 GLY B N 1
ATOM 5240 C CA . GLY B 1 323 ? -25.84652 -5.44075 23.46113 1.000 30.33564 323 GLY B CA 1
ATOM 5241 C C . GLY B 1 323 ? -25.41522 -5.94913 24.81577 1.000 31.97446 323 GLY B C 1
ATOM 5242 O O . GLY B 1 323 ? -24.21390 -6.11438 25.04850 1.000 24.90023 323 GLY B O 1
ATOM 5243 N N . THR B 1 324 ? -26.35539 -6.19589 25.72353 1.000 33.23841 324 THR B N 1
ATOM 5244 C CA . THR B 1 324 ? -26.03672 -6.75279 27.02941 1.000 28.40722 324 THR B CA 1
ATOM 5245 C C . THR B 1 324 ? -26.15176 -8.27149 26.97589 1.000 29.06700 324 THR B C 1
ATOM 5246 O O . THR B 1 324 ? -27.01179 -8.81851 26.27818 1.000 31.21418 324 THR B O 1
ATOM 5250 N N . ALA B 1 325 ? -25.25658 -8.94792 27.69138 1.000 30.36499 325 ALA B N 1
ATOM 5251 C CA . ALA B 1 325 ? -25.23122 -10.40316 27.67381 1.000 32.43333 325 ALA B CA 1
ATOM 5252 C C . ALA B 1 325 ? -26.48073 -10.97116 28.33433 1.000 30.43043 325 ALA B C 1
ATOM 5253 O O . ALA B 1 325 ? -26.93792 -10.47551 29.36831 1.000 26.02024 325 ALA B O 1
ATOM 5255 N N . GLU B 1 326 ? -27.03772 -12.01924 27.72204 1.000 29.22602 326 GLU B N 1
ATOM 5256 C CA . GLU B 1 326 ? -28.22723 -12.65304 28.28096 1.000 28.66157 326 GLU B CA 1
ATOM 5257 C C . GLU B 1 326 ? -27.94077 -13.24410 29.65491 1.000 29.35185 326 GLU B C 1
ATOM 5258 O O . GLU B 1 326 ? -28.76558 -13.13498 30.56941 1.000 30.14456 326 GLU B O 1
ATOM 5260 N N . GLU B 1 327 ? -26.77170 -13.86841 29.82083 1.000 31.59624 327 GLU B N 1
ATOM 5261 C CA . GLU B 1 327 ? -26.41172 -14.43466 31.11676 1.000 27.90073 327 GLU B CA 1
ATOM 5262 C C . GLU B 1 327 ? -26.23025 -13.34413 32.16507 1.000 25.16184 327 GLU B C 1
ATOM 5263 O O . GLU B 1 327 ? -26.63720 -13.51274 33.32058 1.000 23.78451 327 GLU B O 1
ATOM 5265 N N . ASP B 1 328 ? -25.62255 -12.21857 31.78199 1.000 24.04633 328 ASP B N 1
ATOM 5266 C CA . ASP B 1 328 ? -25.45573 -11.11599 32.72313 1.000 26.62634 328 ASP B CA 1
ATOM 5267 C C . ASP B 1 328 ? -26.79178 -10.45819 33.04107 1.000 26.38103 328 ASP B C 1
ATOM 5268 O O . ASP B 1 328 ? -27.05705 -10.10555 34.19634 1.000 21.12580 328 ASP B O 1
ATOM 5273 N N . PHE B 1 329 ? -27.64430 -10.27950 32.02892 1.000 27.60457 329 PHE B N 1
ATOM 5274 C CA . PHE B 1 329 ? -28.98917 -9.77885 32.28606 1.000 25.07057 329 PHE B CA 1
ATOM 5275 C C . PHE B 1 329 ? -29.80463 -10.77725 33.09521 1.000 25.94107 329 PHE B C 1
ATOM 5276 O O . PHE B 1 329 ? -30.64181 -10.37529 33.91157 1.000 26.59086 329 PHE B O 1
ATOM 5284 N N . ALA B 1 330 ? -29.57661 -12.07613 32.88518 1.000 24.96446 330 ALA B N 1
ATOM 5285 C CA . ALA B 1 330 ? -30.22599 -13.07872 33.72149 1.000 25.02739 330 ALA B CA 1
ATOM 5286 C C . ALA B 1 330 ? -29.79127 -12.94103 35.17305 1.000 22.67745 330 ALA B C 1
ATOM 5287 O O . ALA B 1 330 ? -30.62064 -13.01621 36.08501 1.000 24.10168 330 ALA B O 1
ATOM 5289 N N . LEU B 1 331 ? -28.49371 -12.72634 35.40491 1.000 24.82770 331 LEU B N 1
ATOM 5290 C CA . LEU B 1 331 ? -27.99338 -12.59534 36.76976 1.000 23.58124 331 LEU B CA 1
ATOM 5291 C C . LEU B 1 331 ? -28.57352 -11.36516 37.45646 1.000 20.56807 331 LEU B C 1
ATOM 5292 O O . LEU B 1 331 ? -28.84203 -11.38815 38.66363 1.000 18.03223 331 LEU B O 1
ATOM 5297 N N . PHE B 1 332 ? -28.77509 -10.28357 36.70362 1.000 23.14690 332 PHE B N 1
ATOM 5298 C CA . PHE B 1 332 ? -29.27011 -9.03247 37.26405 1.000 22.15372 332 PHE B CA 1
ATOM 5299 C C . PHE B 1 332 ? -30.65712 -9.21479 37.86668 1.000 20.98293 332 PHE B C 1
ATOM 5300 O O . PHE B 1 332 ? -30.82103 -9.14650 39.08909 1.000 20.93567 332 PHE B O 1
ATOM 5302 N N . VAL B 1 333 ? -31.65868 -9.46511 37.01931 1.000 18.67965 333 VAL B N 1
ATOM 5303 C CA . VAL B 1 333 ? -33.02457 -9.59464 37.50925 1.000 21.05934 333 VAL B CA 1
ATOM 5304 C C . VAL B 1 333 ? -33.20371 -10.82652 38.38737 1.000 21.34930 333 VAL B C 1
ATOM 5305 O O . VAL B 1 333 ? -34.17102 -10.89638 39.15250 1.000 19.51247 333 VAL B O 1
ATOM 5309 N N . SER B 1 334 ? -32.29982 -11.80602 38.30554 1.000 21.36718 334 SER B N 1
ATOM 5310 C CA . SER B 1 334 ? -32.34851 -12.91780 39.25002 1.000 21.46610 334 SER B CA 1
ATOM 5311 C C . SER B 1 334 ? -32.05189 -12.44149 40.66448 1.000 25.24053 334 SER B C 1
ATOM 5312 O O . SER B 1 334 ? -32.60724 -12.96716 41.63605 1.000 26.62578 334 SER B O 1
ATOM 5315 N N . ARG B 1 335 ? -31.18019 -11.44117 40.79710 1.000 21.65582 335 ARG B N 1
ATOM 5316 C CA . ARG B 1 335 ? -30.78767 -10.94963 42.11167 1.000 20.65924 335 ARG B CA 1
ATOM 5317 C C . ARG B 1 335 ? -31.80593 -9.96026 42.66444 1.000 19.73033 335 ARG B C 1
ATOM 5318 O O . ARG B 1 335 ? -32.21245 -10.06278 43.82685 1.000 20.71158 335 ARG B O 1
ATOM 5320 N N . VAL B 1 336 ? -32.23753 -9.00219 41.84161 1.000 18.65937 336 VAL B N 1
ATOM 5321 C CA . VAL B 1 336 ? -33.06977 -7.91597 42.34882 1.000 17.71240 336 VAL B CA 1
ATOM 5322 C C . VAL B 1 336 ? -34.47044 -8.41354 42.68202 1.000 16.68414 336 VAL B C 1
ATOM 5323 O O . VAL B 1 336 ? -35.08858 -7.95806 43.65154 1.000 19.33572 336 VAL B O 1
ATOM 5327 N N . SER B 1 337 ? -35.00031 -9.34321 41.88448 1.000 18.01216 337 SER B N 1
ATOM 5328 C CA . SER B 1 337 ? -36.30984 -9.90858 42.19318 1.000 16.94706 337 SER B CA 1
ATOM 5329 C C . SER B 1 337 ? -36.28061 -10.66354 43.51552 1.000 20.71750 337 SER B C 1
ATOM 5330 O O . SER B 1 337 ? -37.23629 -10.60009 44.29815 1.000 17.59442 337 SER B O 1
ATOM 5333 N N . THR B 1 338 ? -35.18710 -11.38215 43.78297 1.000 21.80798 338 THR B N 1
ATOM 5334 C CA . THR B 1 338 ? -35.02609 -12.03037 45.07924 1.000 19.01741 338 THR B CA 1
ATOM 5335 C C . THR B 1 338 ? -34.93958 -11.00640 46.20239 1.000 21.71051 338 THR B C 1
ATOM 5336 O O . THR B 1 338 ? -35.40918 -11.26564 47.31619 1.000 25.89953 338 THR B O 1
ATOM 5340 N N . ILE B 1 339 ? -34.34439 -9.84233 45.93022 1.000 19.97425 339 ILE B N 1
ATOM 5341 C CA . ILE B 1 339 ? -34.30705 -8.77002 46.92183 1.000 19.99660 339 ILE B CA 1
ATOM 5342 C C . ILE B 1 339 ? -35.72244 -8.32086 47.26213 1.000 22.25683 339 ILE B C 1
ATOM 5343 O O . ILE B 1 339 ? -36.08368 -8.17371 48.43592 1.000 19.62659 339 ILE B O 1
ATOM 5348 N N . ILE B 1 340 ? -36.54827 -8.10484 46.23555 1.000 22.05242 340 ILE B N 1
ATOM 5349 C CA . ILE B 1 340 ? -37.94375 -7.74779 46.46598 1.000 18.17798 340 ILE B CA 1
ATOM 5350 C C . ILE B 1 340 ? -38.70045 -8.91328 47.09220 1.000 19.69019 340 ILE B C 1
ATOM 5351 O O . ILE B 1 340 ? -39.62454 -8.70756 47.88968 1.000 21.00616 340 ILE B O 1
ATOM 5356 N N . ALA B 1 341 ? -38.31481 -10.14848 46.76234 1.000 19.40903 341 ALA B N 1
ATOM 5357 C CA . ALA B 1 341 ? -39.01088 -11.31656 47.29336 1.000 18.81288 341 ALA B CA 1
ATOM 5358 C C . ALA B 1 341 ? -38.88127 -11.39490 48.80987 1.000 25.45636 341 ALA B C 1
ATOM 5359 O O . ALA B 1 341 ? -39.87927 -11.55560 49.52292 1.000 25.98662 341 ALA B O 1
ATOM 5361 N N . ASP B 1 342 ? -37.65445 -11.27993 49.32340 1.000 27.76363 342 ASP B N 1
ATOM 5362 C CA . ASP B 1 342 ? -37.43056 -11.34245 50.76367 1.000 25.79838 342 ASP B CA 1
ATOM 5363 C C . ASP B 1 342 ? -37.89044 -10.08775 51.49220 1.000 24.23996 342 ASP B C 1
ATOM 5364 O O . ASP B 1 342 ? -37.84140 -10.06130 52.72609 1.000 32.12806 342 ASP B O 1
ATOM 5369 N N . LEU B 1 343 ? -38.33389 -9.05937 50.77300 1.000 21.40822 343 LEU B N 1
ATOM 5370 C CA . LEU B 1 343 ? -38.86100 -7.85147 51.39369 1.000 21.70638 343 LEU B CA 1
ATOM 5371 C C . LEU B 1 343 ? -40.32645 -7.97838 51.78594 1.000 27.21848 343 LEU B C 1
ATOM 5372 O O . LEU B 1 343 ? -40.87765 -7.03848 52.36956 1.000 24.44636 343 LEU B O 1
ATOM 5377 N N . GLY B 1 344 ? -40.96335 -9.10718 51.48840 1.000 23.39454 344 GLY B N 1
ATOM 5378 C CA . GLY B 1 344 ? -42.38223 -9.26740 51.71489 1.000 21.96629 344 GLY B CA 1
ATOM 5379 C C . GLY B 1 344 ? -43.26358 -8.79553 50.58224 1.000 27.15334 344 GLY B C 1
ATOM 5380 O O . GLY B 1 344 ? -44.48844 -8.75430 50.74874 1.000 21.77381 344 GLY B O 1
ATOM 5381 N N . LYS B 1 345 ? -42.68559 -8.44135 49.43900 1.000 27.40382 345 LYS B N 1
ATOM 5382 C CA . LYS B 1 345 ? -43.42650 -7.93542 48.29513 1.000 18.03811 345 LYS B CA 1
ATOM 5383 C C . LYS B 1 345 ? -43.36628 -8.92758 47.14096 1.000 18.52052 345 LYS B C 1
ATOM 5384 O O . LYS B 1 345 ? -42.45181 -9.75050 47.04298 1.000 17.02163 345 LYS B O 1
ATOM 5390 N N . THR B 1 346 ? -44.36187 -8.83818 46.26093 1.000 20.70464 346 THR B N 1
ATOM 5391 C CA . THR B 1 346 ? -44.37241 -9.63090 45.03911 1.000 18.47554 346 THR B CA 1
ATOM 5392 C C . THR B 1 346 ? -43.69798 -8.84072 43.92686 1.000 19.79613 346 THR B C 1
ATOM 5393 O O . THR B 1 346 ? -44.15747 -7.73813 43.60202 1.000 17.36507 346 THR B O 1
ATOM 5397 N N . PRO B 1 347 ? -42.62880 -9.34823 43.32308 1.000 22.82083 347 PRO B N 1
ATOM 5398 C CA . PRO B 1 347 ? -41.91017 -8.56461 42.31653 1.000 20.42266 347 PRO B CA 1
ATOM 5399 C C . PRO B 1 347 ? -42.59019 -8.61356 40.95893 1.000 20.11096 347 PRO B C 1
ATOM 5400 O O . PRO B 1 347 ? -43.16933 -9.62475 40.55566 1.000 21.27374 347 PRO B O 1
ATOM 5404 N N . VAL B 1 348 ? -42.51400 -7.48769 40.25370 1.000 21.31159 348 VAL B N 1
ATOM 5405 C CA . VAL B 1 348 ? -43.04298 -7.36074 38.90237 1.000 21.85743 348 VAL B CA 1
ATOM 5406 C C . VAL B 1 348 ? -41.91078 -6.93397 37.97923 1.000 26.89639 348 VAL B C 1
ATOM 5407 O O . VAL B 1 348 ? -41.04267 -6.14475 38.36841 1.000 24.86102 348 VAL B O 1
ATOM 5411 N N . ALA B 1 349 ? -41.92027 -7.46061 36.75656 1.000 26.91683 349 ALA B N 1
ATOM 5412 C CA . ALA B 1 349 ? -40.91055 -7.12151 35.76508 1.000 24.01367 349 ALA B CA 1
ATOM 5413 C C . ALA B 1 349 ? -41.53055 -7.21751 34.37993 1.000 22.55116 349 ALA B C 1
ATOM 5414 O O . ALA B 1 349 ? -42.60726 -7.79006 34.19998 1.000 21.22127 349 ALA B O 1
ATOM 5416 N N . TRP B 1 350 ? -40.84406 -6.63902 33.40012 1.000 24.32282 350 TRP B N 1
ATOM 5417 C CA . TRP B 1 350 ? -41.26888 -6.77634 32.01671 1.000 18.94056 350 TRP B CA 1
ATOM 5418 C C . TRP B 1 350 ? -40.89046 -8.15825 31.49526 1.000 23.29874 350 TRP B C 1
ATOM 5419 O O . TRP B 1 350 ? -39.91947 -8.77217 31.94796 1.000 23.57234 350 TRP B O 1
ATOM 5430 N N . HIS B 1 351 ? -41.67673 -8.64710 30.53230 1.000 28.57146 351 HIS B N 1
ATOM 5431 C CA . HIS B 1 351 ? -41.59052 -10.04722 30.12717 1.000 29.25806 351 HIS B CA 1
ATOM 5432 C C . HIS B 1 351 ? -40.22639 -10.42496 29.56270 1.000 27.68751 351 HIS B C 1
ATOM 5433 O O . HIS B 1 351 ? -39.90014 -11.61611 29.51657 1.000 30.01812 351 HIS B O 1
ATOM 5440 N N . GLU B 1 352 ? -39.42111 -9.44900 29.13970 1.000 26.93051 352 GLU B N 1
ATOM 5441 C CA . GLU B 1 352 ? -38.10722 -9.73621 28.57223 1.000 29.57096 352 GLU B CA 1
ATOM 5442 C C . GLU B 1 352 ? -37.14061 -10.36014 29.57316 1.000 29.85529 352 GLU B C 1
ATOM 5443 O O . GLU B 1 352 ? -36.03359 -10.73973 29.17560 1.000 26.00643 352 GLU B O 1
ATOM 5445 N N . ALA B 1 353 ? -37.51947 -10.48012 30.84618 1.000 29.87134 353 ALA B N 1
ATOM 5446 C CA . ALA B 1 353 ? -36.67292 -11.08711 31.86508 1.000 27.69073 353 ALA B CA 1
ATOM 5447 C C . ALA B 1 353 ? -37.19857 -12.44404 32.32199 1.000 27.17123 353 ALA B C 1
ATOM 5448 O O . ALA B 1 353 ? -36.78782 -12.94092 33.37534 1.000 28.74556 353 ALA B O 1
ATOM 5450 N N . GLY B 1 354 ? -38.09534 -13.05791 31.54388 1.000 30.51985 354 GLY B N 1
ATOM 5451 C CA . GLY B 1 354 ? -38.70088 -14.31717 31.94185 1.000 25.56909 354 GLY B CA 1
ATOM 5452 C C . GLY B 1 354 ? -37.86427 -15.54451 31.67500 1.000 29.07456 354 GLY B C 1
ATOM 5453 O O . GLY B 1 354 ? -38.11804 -16.59308 32.27543 1.000 31.26616 354 GLY B O 1
ATOM 5454 N N . ASP B 1 355 ? -36.88054 -15.44541 30.78249 1.000 30.35060 355 ASP B N 1
ATOM 5455 C CA . ASP B 1 355 ? -35.97641 -16.56117 30.54375 1.000 33.52099 355 ASP B CA 1
ATOM 5456 C C . ASP B 1 355 ? -34.96243 -16.74014 31.66474 1.000 39.65633 355 ASP B C 1
ATOM 5457 O O . ASP B 1 355 ? -34.21024 -17.72070 31.64450 1.000 42.96604 355 ASP B O 1
ATOM 5459 N N . ALA B 1 356 ? -34.93221 -15.82967 32.63586 1.000 29.37065 356 ALA B N 1
ATOM 5460 C CA . ALA B 1 356 ? -33.94398 -15.86782 33.70086 1.000 31.36618 356 ALA B CA 1
ATOM 5461 C C . ALA B 1 356 ? -34.14609 -17.09693 34.58619 1.000 33.40475 356 ALA B C 1
ATOM 5462 O O . ALA B 1 356 ? -35.19496 -17.74777 34.57445 1.000 30.96011 356 ALA B O 1
ATOM 5464 N N . GLY B 1 357 ? -33.11531 -17.40717 35.36876 1.000 34.82100 357 GLY B N 1
ATOM 5465 C CA . GLY B 1 357 ? -33.15560 -18.54731 36.26205 1.000 29.71640 357 GLY B CA 1
ATOM 5466 C C . GLY B 1 357 ? -33.48027 -18.18293 37.69589 1.000 29.42468 357 GLY B C 1
ATOM 5467 O O . GLY B 1 357 ? -33.66311 -19.06472 38.54064 1.000 36.68950 357 GLY B O 1
ATOM 5468 N N . GLY B 1 358 ? -33.55376 -16.88274 37.98485 1.000 30.78455 358 GLY B N 1
ATOM 5469 C CA . GLY B 1 358 ? -33.87718 -16.40376 39.30878 1.000 28.70662 358 GLY B CA 1
ATOM 5470 C C . GLY B 1 358 ? -35.34237 -16.01516 39.44531 1.000 39.61106 358 GLY B C 1
ATOM 5471 O O . GLY B 1 358 ? -36.13749 -16.12711 38.51524 1.000 29.33580 358 GLY B O 1
ATOM 5472 N N . LEU B 1 359 ? -35.68056 -15.55037 40.65253 1.000 43.42121 359 LEU B N 1
ATOM 5473 C CA . LEU B 1 359 ? -37.03365 -15.15227 41.03760 1.000 33.74732 359 LEU B CA 1
ATOM 5474 C C . LEU B 1 359 ? -37.97850 -16.34514 41.11332 1.000 37.39315 359 LEU B C 1
ATOM 5475 O O . LEU B 1 359 ? -37.86116 -17.29826 40.33597 1.000 40.74419 359 LEU B O 1
ATOM 5477 N N . ALA B 1 360 ? -38.92297 -16.29311 42.05009 1.000 35.27500 360 ALA B N 1
ATOM 5478 C CA . ALA B 1 360 ? -39.92781 -17.33446 42.22360 1.000 35.61211 360 ALA B CA 1
ATOM 5479 C C . ALA B 1 360 ? -41.28529 -16.66953 42.38403 1.000 34.43130 360 ALA B C 1
ATOM 5480 O O . ALA B 1 360 ? -41.46806 -15.83786 43.27914 1.000 32.15270 360 ALA B O 1
ATOM 5482 N N . GLY B 1 361 ? -42.23026 -17.03114 41.51898 1.000 30.43729 361 GLY B N 1
ATOM 5483 C CA . GLY B 1 361 ? -43.55054 -16.43646 41.57079 1.000 26.73083 361 GLY B CA 1
ATOM 5484 C C . GLY B 1 361 ? -43.61545 -14.99295 41.12984 1.000 25.37213 361 GLY B C 1
ATOM 5485 O O . GLY B 1 361 ? -44.58429 -14.30098 41.45298 1.000 24.60644 361 GLY B O 1
ATOM 5486 N N . ALA B 1 362 ? -42.61249 -14.51711 40.39553 1.000 28.84770 362 ALA B N 1
ATOM 5487 C CA . ALA B 1 362 ? -42.59411 -13.12793 39.95961 1.000 28.22165 362 ALA B CA 1
ATOM 5488 C C . ALA B 1 362 ? -43.65380 -12.88188 38.89220 1.000 25.41592 362 ALA B C 1
ATOM 5489 O O . ALA B 1 362 ? -43.91882 -13.73798 38.04374 1.000 22.41333 362 ALA B O 1
ATOM 5491 N N . THR B 1 363 ? -44.25936 -11.70042 38.94222 1.000 23.34584 363 THR B N 1
ATOM 5492 C CA . THR B 1 363 ? -45.30514 -11.29452 38.01626 1.000 23.21720 363 THR B CA 1
ATOM 5493 C C . THR B 1 363 ? -44.69350 -10.50933 36.85954 1.000 25.82337 363 THR B C 1
ATOM 5494 O O . THR B 1 363 ? -43.70929 -9.78658 37.03124 1.000 21.63888 363 THR B O 1
ATOM 5498 N N . VAL B 1 364 ? -45.27245 -10.67121 35.66903 1.000 24.08335 364 VAL B N 1
ATOM 5499 C CA . VAL B 1 364 ? -44.71442 -10.08595 34.45910 1.000 23.91639 364 VAL B CA 1
ATOM 5500 C C . VAL B 1 364 ? -45.67096 -9.06223 33.86606 1.000 26.08574 364 VAL B C 1
ATOM 5501 O O . VAL B 1 364 ? -46.87703 -9.06438 34.12397 1.000 32.49186 364 VAL B O 1
ATOM 5503 N N . GLY B 1 365 ? -45.10244 -8.18607 33.04248 1.000 20.49680 365 GLY B N 1
ATOM 5504 C CA . GLY B 1 365 ? -45.86878 -7.28621 32.20927 1.000 20.92859 365 GLY B CA 1
ATOM 5505 C C . GLY B 1 365 ? -45.53636 -7.49910 30.74736 1.000 25.74286 365 GLY B C 1
ATOM 5506 O O . GLY B 1 365 ? -44.54792 -6.95831 30.24399 1.000 22.58888 365 GLY B O 1
ATOM 5507 N N . GLN B 1 366 ? -46.33540 -8.30906 30.05930 1.000 28.42412 366 GLN B N 1
ATOM 5508 C CA . GLN B 1 366 ? -46.11866 -8.54324 28.63723 1.000 22.42430 366 GLN B CA 1
ATOM 5509 C C . GLN B 1 366 ? -46.38929 -7.25862 27.86449 1.000 20.50656 366 GLN B C 1
ATOM 5510 O O . GLN B 1 366 ? -47.49838 -6.71797 27.91608 1.000 20.05640 366 GLN B O 1
ATOM 5516 N N . TYR B 1 367 ? -45.37080 -6.75283 27.17064 1.000 20.42112 367 TYR B N 1
ATOM 5517 C CA . TYR B 1 367 ? -45.51944 -5.56008 26.34895 1.000 20.40219 367 TYR B CA 1
ATOM 5518 C C . TYR B 1 367 ? -45.43827 -5.86681 24.85865 1.000 25.72084 367 TYR B C 1
ATOM 5519 O O . TYR B 1 367 ? -45.38510 -4.93814 24.04703 1.000 25.37824 367 TYR B O 1
ATOM 5528 N N . TRP B 1 368 ? -45.44438 -7.14095 24.47786 1.000 27.50714 368 TRP B N 1
ATOM 5529 C CA . TRP B 1 368 ? -45.32321 -7.50867 23.07744 1.000 27.36090 368 TRP B CA 1
ATOM 5530 C C . TRP B 1 368 ? -46.66965 -7.39150 22.36663 1.000 20.72666 368 TRP B C 1
ATOM 5531 O O . TRP B 1 368 ? -47.72872 -7.28231 22.98786 1.000 21.87453 368 TRP B O 1
ATOM 5533 N N . GLY B 1 369 ? -46.61379 -7.42783 21.03693 1.000 26.89065 369 GLY B N 1
ATOM 5534 C CA . GLY B 1 369 ? -47.81662 -7.28090 20.24031 1.000 28.39258 369 GLY B CA 1
ATOM 5535 C C . GLY B 1 369 ? -48.82719 -8.38205 20.49959 1.000 31.48176 369 GLY B C 1
ATOM 5536 O O . GLY B 1 369 ? -48.50425 -9.47148 20.97502 1.000 37.20670 369 GLY B O 1
ATOM 5537 N N . TYR B 1 370 ? -50.08683 -8.07295 20.18088 1.000 28.26539 370 TYR B N 1
ATOM 5538 C CA . TYR B 1 370 ? -51.16958 -9.02813 20.37943 1.000 30.80562 370 TYR B CA 1
ATOM 5539 C C . TYR B 1 370 ? -51.01922 -10.26042 19.49634 1.000 33.27469 370 TYR B C 1
ATOM 5540 O O . TYR B 1 370 ? -51.50593 -11.33820 19.86262 1.000 30.64237 370 TYR B O 1
ATOM 5542 N N . VAL B 1 371 ? -50.33746 -10.13502 18.35755 1.000 34.89572 371 VAL B N 1
ATOM 5543 C CA . VAL B 1 371 ? -49.98825 -11.28541 17.53143 1.000 38.09467 371 VAL B CA 1
ATOM 5544 C C . VAL B 1 371 ? -48.60530 -11.84191 17.87911 1.000 38.88052 371 VAL B C 1
ATOM 5545 O O . VAL B 1 371 ? -48.06541 -12.66176 17.13017 1.000 37.69316 371 VAL B O 1
ATOM 5547 N N . THR B 1 372 ? -48.03930 -11.44729 19.03065 1.000 41.28921 372 THR B N 1
ATOM 5548 C CA . THR B 1 372 ? -46.69528 -11.75397 19.53490 1.000 39.64612 372 THR B CA 1
ATOM 5549 C C . THR B 1 372 ? -45.66833 -12.00467 18.42991 1.000 42.10722 372 THR B C 1
ATOM 5550 O O . THR B 1 372 ? -45.31990 -13.15984 18.15053 1.000 34.20761 372 THR B O 1
ATOM 5554 N N . PRO B 1 373 ? -45.15834 -10.94065 17.77602 1.000 56.19662 373 PRO B N 1
ATOM 5555 C CA . PRO B 1 373 ? -44.00041 -11.07904 16.87859 1.000 50.12367 373 PRO B CA 1
ATOM 5556 C C . PRO B 1 373 ? -42.72117 -11.15695 17.69155 1.000 49.06688 373 PRO B C 1
ATOM 5557 O O . PRO B 1 373 ? -42.30792 -10.18317 18.33360 1.000 49.89626 373 PRO B O 1
ATOM 5561 N N . THR B 1 374 ? -42.07761 -12.31558 17.66166 1.000 58.07250 374 THR B N 1
ATOM 5562 C CA . THR B 1 374 ? -41.16113 -12.68674 18.72531 1.000 53.03173 374 THR B CA 1
ATOM 5563 C C . THR B 1 374 ? -39.75633 -12.14174 18.51442 1.000 56.96573 374 THR B C 1
ATOM 5564 O O . THR B 1 374 ? -39.26586 -12.04166 17.38636 1.000 60.71889 374 THR B O 1
ATOM 5566 N N . ASP B 1 375 ? -39.13617 -11.74040 19.61896 1.000 59.30080 375 ASP B N 1
ATOM 5567 C CA . ASP B 1 375 ? -37.74350 -12.08398 19.84914 1.000 60.54633 375 ASP B CA 1
ATOM 5568 C C . ASP B 1 375 ? -37.66101 -13.44672 20.51551 1.000 55.46783 375 ASP B C 1
ATOM 5569 O O . ASP B 1 375 ? -36.62768 -14.12146 20.44019 1.000 69.99833 375 ASP B O 1
ATOM 5571 N N . GLY B 1 376 ? -38.77202 -13.86238 21.12041 1.000 46.22892 376 GLY B N 1
ATOM 5572 C CA . GLY B 1 376 ? -38.92771 -15.06928 21.90501 1.000 47.62654 376 GLY B CA 1
ATOM 5573 C C . GLY B 1 376 ? -40.02493 -14.78738 22.90985 1.000 39.50238 376 GLY B C 1
ATOM 5574 O O . GLY B 1 376 ? -40.22394 -15.52542 23.87927 1.000 38.74354 376 GLY B O 1
ATOM 5575 N N . MET B 1 377 ? -40.77061 -13.71130 22.63944 1.000 35.23691 377 MET B N 1
ATOM 5576 C CA . MET B 1 377 ? -41.56276 -13.04893 23.67030 1.000 37.32169 377 MET B CA 1
ATOM 5577 C C . MET B 1 377 ? -42.78205 -13.86321 24.08645 1.000 35.54237 377 MET B C 1
ATOM 5578 O O . MET B 1 377 ? -43.26339 -13.71207 25.21469 1.000 30.78367 377 MET B O 1
ATOM 5583 N N . ASP B 1 378 ? -43.30302 -14.71735 23.20455 1.000 38.86463 378 ASP B N 1
ATOM 5584 C CA . ASP B 1 378 ? -44.35000 -15.64270 23.62568 1.000 36.59422 378 ASP B CA 1
ATOM 5585 C C . ASP B 1 378 ? -43.78450 -16.69979 24.56533 1.000 35.42704 378 ASP B C 1
ATOM 5586 O O . ASP B 1 378 ? -44.33669 -16.95110 25.64326 1.000 36.10144 378 ASP B O 1
ATOM 5588 N N . ASP B 1 379 ? -42.66985 -17.32092 24.17377 1.000 39.82182 379 ASP B N 1
ATOM 5589 C CA . ASP B 1 379 ? -42.03201 -18.31628 25.02789 1.000 38.28774 379 ASP B CA 1
ATOM 5590 C C . ASP B 1 379 ? -41.41596 -17.67331 26.26447 1.000 37.30479 379 ASP B C 1
ATOM 5591 O O . ASP B 1 379 ? -41.42115 -18.26971 27.34777 1.000 37.60010 379 ASP B O 1
ATOM 5593 N N . ARG B 1 380 ? -40.87887 -16.45813 26.12484 1.000 35.28827 380 ARG B N 1
ATOM 5594 C CA . ARG B 1 380 ? -40.26629 -15.79139 27.26939 1.000 35.46235 380 ARG B CA 1
ATOM 5595 C C . ARG B 1 380 ? -41.30741 -15.36233 28.29412 1.000 34.22846 380 ARG B C 1
ATOM 5596 O O . ARG B 1 380 ? -41.02885 -15.37188 29.49859 1.000 32.83685 380 ARG B O 1
ATOM 5604 N N . ALA B 1 381 ? -42.50451 -14.98144 27.84228 1.000 34.89414 381 ALA B N 1
ATOM 5605 C CA . ALA B 1 381 ? -43.56152 -14.62536 28.78190 1.000 33.40542 381 ALA B CA 1
ATOM 5606 C C . ALA B 1 381 ? -44.05973 -15.84180 29.54953 1.000 32.56975 381 ALA B C 1
ATOM 5607 O O . ALA B 1 381 ? -44.45083 -15.71954 30.71595 1.000 31.88315 381 ALA B O 1
ATOM 5609 N N . ARG B 1 382 ? -44.04780 -17.01874 28.92045 1.000 31.12020 382 ARG B N 1
ATOM 5610 C CA . ARG B 1 382 ? -44.49839 -18.23366 29.58678 1.000 28.82837 382 ARG B CA 1
ATOM 5611 C C . ARG B 1 382 ? -43.51104 -18.73618 30.63060 1.000 26.71690 382 ARG B C 1
ATOM 5612 O O . ARG B 1 382 ? -43.86230 -19.63170 31.40602 1.000 29.89138 382 ARG B O 1
ATOM 5620 N N . GLY B 1 383 ? -42.29130 -18.19536 30.66559 1.000 28.36370 383 GLY B N 1
ATOM 5621 C CA . GLY B 1 383 ? -41.37171 -18.54373 31.73314 1.000 24.56032 383 GLY B CA 1
ATOM 5622 C C . GLY B 1 383 ? -41.85459 -18.08712 33.09375 1.000 23.38316 383 GLY B C 1
ATOM 5623 O O . GLY B 1 383 ? -41.56530 -18.73058 34.10676 1.000 27.88599 383 GLY B O 1
ATOM 5624 N N . PHE B 1 384 ? -42.59732 -16.97781 33.13804 1.000 23.37967 384 PHE B N 1
ATOM 5625 C CA . PHE B 1 384 ? -43.16269 -16.50675 34.39730 1.000 23.49874 384 PHE B CA 1
ATOM 5626 C C . PHE B 1 384 ? -44.24147 -17.44700 34.91730 1.000 23.42340 384 PHE B C 1
ATOM 5627 O O . PHE B 1 384 ? -44.42294 -17.56710 36.13424 1.000 24.79933 384 PHE B O 1
ATOM 5635 N N . VAL B 1 385 ? -44.97210 -18.10649 34.01700 1.000 24.38851 385 VAL B N 1
ATOM 5636 C CA . VAL B 1 385 ? -46.03280 -19.01409 34.43936 1.000 24.64007 385 VAL B CA 1
ATOM 5637 C C . VAL B 1 385 ? -45.46275 -20.36357 34.85606 1.000 23.57292 385 VAL B C 1
ATOM 5638 O O . VAL B 1 385 ? -45.97710 -20.99754 35.78458 1.000 26.41610 385 VAL B O 1
ATOM 5640 N N . SER B 1 386 ? -44.40833 -20.82966 34.18333 1.000 24.68637 386 SER B N 1
ATOM 5641 C CA . SER B 1 386 ? -43.74493 -22.05724 34.60211 1.000 60.49135 386 SER B CA 1
ATOM 5642 C C . SER B 1 386 ? -43.01204 -21.88482 35.92316 1.000 26.40522 386 SER B C 1
ATOM 5643 O O . SER B 1 386 ? -42.79450 -22.87228 36.63314 1.000 26.75747 386 SER B O 1
ATOM 5646 N N . ASN B 1 387 ? -42.63231 -20.65494 36.26649 1.000 25.54645 387 ASN B N 1
ATOM 5647 C CA . ASN B 1 387 ? -41.91989 -20.38320 37.50582 1.000 23.75073 387 ASN B CA 1
ATOM 5648 C C . ASN B 1 387 ? -42.84665 -20.23221 38.70428 1.000 23.96666 387 ASN B C 1
ATOM 5649 O O . ASN B 1 387 ? -42.36204 -20.21473 39.84097 1.000 31.30030 387 ASN B O 1
ATOM 5654 N N . GLY B 1 388 ? -44.14837 -20.12370 38.48555 1.000 23.81646 388 GLY B N 1
ATOM 5655 C CA . GLY B 1 388 ? -45.10666 -19.98981 39.55572 1.000 27.36102 388 GLY B CA 1
ATOM 5656 C C . GLY B 1 388 ? -45.75555 -18.62418 39.70976 1.000 25.04643 388 GLY B C 1
ATOM 5657 O O . GLY B 1 388 ? -46.33222 -18.35536 40.77133 1.000 25.16038 388 GLY B O 1
ATOM 5658 N N . GLY B 1 389 ? -45.67983 -17.76075 38.69644 1.000 19.10761 389 GLY B N 1
ATOM 5659 C CA . GLY B 1 389 ? -46.29440 -16.45476 38.73763 1.000 18.83709 389 GLY B CA 1
ATOM 5660 C C . GLY B 1 389 ? -47.35807 -16.29306 37.66416 1.000 24.19253 389 GLY B C 1
ATOM 5661 O O . GLY B 1 389 ? -47.60386 -17.18748 36.85031 1.000 25.19766 389 GLY B O 1
ATOM 5662 N N . GLN B 1 390 ? -47.98973 -15.12510 37.68466 1.000 26.23851 390 GLN B N 1
ATOM 5663 C CA . GLN B 1 390 ? -49.02639 -14.77561 36.72666 1.000 23.72538 390 GLN B CA 1
ATOM 5664 C C . GLN B 1 390 ? -48.53620 -13.66500 35.80752 1.000 24.06245 390 GLN B C 1
ATOM 5665 O O . GLN B 1 390 ? -47.53258 -12.99805 36.07225 1.000 25.39896 390 GLN B O 1
ATOM 5671 N N . LEU B 1 391 ? -49.27178 -13.46682 34.71843 1.000 23.16690 391 LEU B N 1
ATOM 5672 C CA . LEU B 1 391 ? -48.93095 -12.48604 33.69816 1.000 21.31552 391 LEU B CA 1
ATOM 5673 C C . LEU B 1 391 ? -49.92237 -11.33211 33.73189 1.000 20.97185 391 LEU B C 1
ATOM 5674 O O . LEU B 1 391 ? -51.13573 -11.55219 33.81023 1.000 19.84831 391 LEU B O 1
ATOM 5679 N N . ILE B 1 392 ? -49.40484 -10.10905 33.67642 1.000 21.76716 392 ILE B N 1
ATOM 5680 C CA . ILE B 1 392 ? -50.19764 -8.93517 33.33192 1.000 22.95370 392 ILE B CA 1
ATOM 5681 C C . ILE B 1 392 ? -49.93157 -8.63301 31.86583 1.000 21.56528 392 ILE B C 1
ATOM 5682 O O . ILE B 1 392 ? -48.77830 -8.43743 31.46406 1.000 19.38407 392 ILE B O 1
ATOM 5687 N N . LEU B 1 393 ? -50.98796 -8.60744 31.06294 1.000 20.58949 393 LEU B N 1
ATOM 5688 C CA . LEU B 1 393 ? -50.86282 -8.43884 29.62328 1.000 18.22928 393 LEU B CA 1
ATOM 5689 C C . LEU B 1 393 ? -51.07451 -6.97830 29.25168 1.000 17.77511 393 LEU B C 1
ATOM 5690 O O . LEU B 1 393 ? -52.08408 -6.37378 29.62933 1.000 17.02204 393 LEU B O 1
ATOM 5695 N N . SER B 1 394 ? -50.11725 -6.41717 28.51773 1.000 22.42596 394 SER B N 1
ATOM 5696 C CA . SER B 1 394 ? -50.19341 -5.03812 28.03670 1.000 19.23701 394 SER B CA 1
ATOM 5697 C C . SER B 1 394 ? -49.64230 -4.98750 26.62021 1.000 21.32752 394 SER B C 1
ATOM 5698 O O . SER B 1 394 ? -48.51587 -4.53234 26.38872 1.000 23.48505 394 SER B O 1
ATOM 5701 N N . PRO B 1 395 ? -50.41726 -5.44698 25.63786 1.000 20.35686 395 PRO B N 1
ATOM 5702 C CA . PRO B 1 395 ? -49.90883 -5.49819 24.26002 1.000 20.57312 395 PRO B CA 1
ATOM 5703 C C . PRO B 1 395 ? -49.59057 -4.10817 23.72688 1.000 21.87135 395 PRO B C 1
ATOM 5704 O O . PRO B 1 395 ? -50.39149 -3.17820 23.84751 1.000 21.23073 395 PRO B O 1
ATOM 5708 N N . ALA B 1 396 ? -48.40175 -3.97608 23.13127 1.000 22.02255 396 ALA B N 1
ATOM 5709 C CA . ALA B 1 396 ? -47.94576 -2.67330 22.65405 1.000 21.60946 396 ALA B CA 1
ATOM 5710 C C . ALA B 1 396 ? -48.82996 -2.15676 21.52879 1.000 20.95053 396 ALA B C 1
ATOM 5711 O O . ALA B 1 396 ? -49.31982 -1.02308 21.57839 1.000 23.45682 396 ALA B O 1
ATOM 5713 N N . ASP B 1 397 ? -49.03739 -2.97371 20.49495 1.000 21.11125 397 ASP B N 1
ATOM 5714 C CA . ASP B 1 397 ? -49.88211 -2.54390 19.38755 1.000 25.75972 397 ASP B CA 1
ATOM 5715 C C . ASP B 1 397 ? -51.31441 -2.29855 19.84238 1.000 23.52040 397 ASP B C 1
ATOM 5716 O O . ASP B 1 397 ? -51.99181 -1.41460 19.30760 1.000 25.79653 397 ASP B O 1
ATOM 5721 N N . ALA B 1 398 ? -51.78196 -3.04295 20.84315 1.000 21.35920 398 ALA B N 1
ATOM 5722 C CA . ALA B 1 398 ? -53.16642 -2.93496 21.28942 1.000 22.97949 398 ALA B CA 1
ATOM 5723 C C . ALA B 1 398 ? -53.34619 -1.87175 22.37009 1.000 24.85768 398 ALA B C 1
ATOM 5724 O O . ALA B 1 398 ? -54.03980 -0.87317 22.15807 1.000 26.26734 398 ALA B O 1
ATOM 5726 N N . ILE B 1 399 ? -52.71214 -2.06322 23.52772 1.000 27.13890 399 ILE B N 1
ATOM 5727 C CA . ILE B 1 399 ? -53.11027 -1.34084 24.73251 1.000 24.32229 399 ILE B CA 1
ATOM 5728 C C . ILE B 1 399 ? -52.17891 -0.18955 25.10317 1.000 24.63910 399 ILE B C 1
ATOM 5729 O O . ILE B 1 399 ? -52.51041 0.58337 26.01833 1.000 23.19865 399 ILE B O 1
ATOM 5734 N N . TYR B 1 400 ? -51.04515 -0.03462 24.42285 1.000 24.85701 400 TYR B N 1
ATOM 5735 C CA . TYR B 1 400 ? -50.13532 1.07147 24.71114 1.000 24.85518 400 TYR B CA 1
ATOM 5736 C C . TYR B 1 400 ? -50.81222 2.38995 24.35374 1.000 24.06353 400 TYR B C 1
ATOM 5737 O O . TYR B 1 400 ? -50.99904 2.70260 23.17336 1.000 24.82242 400 TYR B O 1
ATOM 5746 N N . LEU B 1 401 ? -51.17709 3.16748 25.37506 1.000 22.20430 401 LEU B N 1
ATOM 5747 C CA . LEU B 1 401 ? -51.92175 4.40530 25.18100 1.000 21.14073 401 LEU B CA 1
ATOM 5748 C C . LEU B 1 401 ? -51.07152 5.54057 24.62686 1.000 23.23324 401 LEU B C 1
ATOM 5749 O O . LEU B 1 401 ? -51.63195 6.54590 24.17743 1.000 27.78472 401 LEU B O 1
ATOM 5754 N N . ASP B 1 402 ? -49.74670 5.41201 24.64596 1.000 27.26410 402 ASP B N 1
ATOM 5755 C CA . ASP B 1 402 ? -48.87006 6.44240 24.10554 1.000 26.80479 402 ASP B CA 1
ATOM 5756 C C . ASP B 1 402 ? -48.69472 6.34157 22.59711 1.000 23.67939 402 ASP B C 1
ATOM 5757 O O . ASP B 1 402 ? -47.92383 7.12141 22.02841 1.000 26.04424 402 ASP B O 1
ATOM 5762 N N . MET B 1 403 ? -49.37229 5.40548 21.93938 1.000 20.48200 403 MET B N 1
ATOM 5763 C CA . MET B 1 403 ? -49.25275 5.26647 20.49644 1.000 25.59691 403 MET B CA 1
ATOM 5764 C C . MET B 1 403 ? -50.14573 6.28075 19.79481 1.000 24.99983 403 MET B C 1
ATOM 5765 O O . MET B 1 403 ? -51.28816 6.51107 20.20164 1.000 25.87078 403 MET B O 1
ATOM 5770 N N . LYS B 1 404 ? -49.61109 6.89228 18.74012 1.000 25.94765 404 LYS B N 1
ATOM 5771 C CA . LYS B 1 404 ? -50.33563 7.93420 18.02664 1.000 27.06726 404 LYS B CA 1
ATOM 5772 C C . LYS B 1 404 ? -51.63246 7.38773 17.43947 1.000 31.25954 404 LYS B C 1
ATOM 5773 O O . LYS B 1 404 ? -51.74722 6.20239 17.11813 1.000 31.25870 404 LYS B O 1
ATOM 5775 N N . TYR B 1 405 ? -52.62261 8.26498 17.31710 1.000 29.98850 405 TYR B N 1
ATOM 5776 C CA . TYR B 1 405 ? -53.86071 7.86977 16.66420 1.000 30.21232 405 TYR B CA 1
ATOM 5777 C C . TYR B 1 405 ? -53.68844 7.91447 15.14817 1.000 34.83152 405 TYR B C 1
ATOM 5778 O O . TYR B 1 405 ? -52.97389 8.77686 14.63042 1.000 32.27007 405 TYR B O 1
ATOM 5787 N N . PRO B 1 406 ? -54.32042 6.99683 14.41462 1.000 35.64801 406 PRO B N 1
ATOM 5788 C CA . PRO B 1 406 ? -54.38465 7.16529 12.95562 1.000 33.43690 406 PRO B CA 1
ATOM 5789 C C . PRO B 1 406 ? -55.14253 8.41436 12.55015 1.000 38.04665 406 PRO B C 1
ATOM 5790 O O . PRO B 1 406 ? -54.89314 8.95719 11.46661 1.000 41.39863 406 PRO B O 1
ATOM 5794 N N . THR B 1 407 ? -56.05960 8.88886 13.39609 1.000 39.67336 407 THR B N 1
ATOM 5795 C CA . THR B 1 407 ? -56.79340 10.12314 13.14372 1.000 41.31528 407 THR B CA 1
ATOM 5796 C C . THR B 1 407 ? -55.83308 11.30240 13.05400 1.000 42.31831 407 THR B C 1
ATOM 5797 O O . THR B 1 407 ? -55.63669 11.86607 11.97263 1.000 44.87493 407 THR B O 1
ATOM 5799 N N . GLY B 1 408 ? -55.23457 11.68553 14.18074 1.000 46.01985 408 GLY B N 1
ATOM 5800 C CA . GLY B 1 408 ? -54.18144 12.67352 14.17691 1.000 48.78974 408 GLY B CA 1
ATOM 5801 C C . GLY B 1 408 ? -54.31244 13.75387 15.23378 1.000 44.62814 408 GLY B C 1
ATOM 5802 O O . GLY B 1 408 ? -54.76478 14.86972 14.95824 1.000 47.79507 408 GLY B O 1
ATOM 5803 N N . PRO B 1 409 ? -53.92288 13.44064 16.47500 1.000 45.03420 409 PRO B N 1
ATOM 5804 C CA . PRO B 1 409 ? -53.77233 14.49346 17.48504 1.000 46.22607 409 PRO B CA 1
ATOM 5805 C C . PRO B 1 409 ? -52.31033 14.83397 17.73347 1.000 40.85593 409 PRO B C 1
ATOM 5806 O O . PRO B 1 409 ? -51.94845 15.26937 18.83143 1.000 46.68342 409 PRO B O 1
ATOM 5810 N N . ASP B 1 410 ? -51.46437 14.60491 16.72455 1.000 36.50093 410 ASP B N 1
ATOM 5811 C CA . ASP B 1 410 ? -50.04759 14.96835 16.73447 1.000 39.77163 410 ASP B CA 1
ATOM 5812 C C . ASP B 1 410 ? -49.23293 14.20212 17.77394 1.000 40.07392 410 ASP B C 1
ATOM 5813 O O . ASP B 1 410 ? -48.17644 13.64954 17.44852 1.000 36.93324 410 ASP B O 1
ATOM 5815 N N . LEU B 1 411 ? -49.70074 14.16843 19.02026 1.000 39.80544 411 LEU B N 1
ATOM 5816 C CA . LEU B 1 411 ? -48.95440 13.53046 20.09458 1.000 34.54823 411 LEU B CA 1
ATOM 5817 C C . LEU B 1 411 ? -48.83814 12.02428 19.86096 1.000 32.51894 411 LEU B C 1
ATOM 5818 O O . LEU B 1 411 ? -49.45731 11.44991 18.96087 1.000 32.08287 411 LEU B O 1
ATOM 5823 N N . GLY B 1 412 ? -48.02591 11.38321 20.69552 1.000 32.15240 412 GLY B N 1
ATOM 5824 C CA . GLY B 1 412 ? -47.89032 9.93956 20.68513 1.000 29.20360 412 GLY B CA 1
ATOM 5825 C C . GLY B 1 412 ? -46.69165 9.46819 19.88430 1.000 24.34070 412 GLY B C 1
ATOM 5826 O O . GLY B 1 412 ? -45.90432 10.24878 19.34047 1.000 27.41878 412 GLY B O 1
ATOM 5827 N N . LEU B 1 413 ? -46.56361 8.14517 19.82271 1.000 21.24973 413 LEU B N 1
ATOM 5828 C CA . LEU B 1 413 ? -45.49760 7.47943 19.09002 1.000 23.81316 413 LEU B CA 1
ATOM 5829 C C . LEU B 1 413 ? -46.11084 6.46056 18.13665 1.000 27.21590 413 LEU B C 1
ATOM 5830 O O . LEU B 1 413 ? -47.33005 6.27658 18.08683 1.000 22.91855 413 LEU B O 1
ATOM 5835 N N . SER B 1 414 ? -45.24717 5.78840 17.37019 1.000 33.36706 414 SER B N 1
ATOM 5836 C CA . SER B 1 414 ? -45.70859 4.81227 16.39032 1.000 27.92961 414 SER B CA 1
ATOM 5837 C C . SER B 1 414 ? -44.79656 3.59208 16.31923 1.000 27.34747 414 SER B C 1
ATOM 5838 O O . SER B 1 414 ? -44.84484 2.85357 15.32836 1.000 29.79353 414 SER B O 1
ATOM 5841 N N . TRP B 1 415 ? -43.97846 3.35378 17.34758 1.000 25.92959 415 TRP B N 1
ATOM 5842 C CA . TRP B 1 415 ? -42.94017 2.33329 17.25995 1.000 30.18603 415 TRP B CA 1
ATOM 5843 C C . TRP B 1 415 ? -43.49543 0.91643 17.25195 1.000 33.15976 415 TRP B C 1
ATOM 5844 O O . TRP B 1 415 ? -42.75029 -0.01793 16.93863 1.000 39.61434 415 TRP B O 1
ATOM 5855 N N . ALA B 1 416 ? -44.76676 0.73008 17.60697 1.000 28.53966 416 ALA B N 1
ATOM 5856 C CA . ALA B 1 416 ? -45.36670 -0.59906 17.61065 1.000 30.14714 416 ALA B CA 1
ATOM 5857 C C . ALA B 1 416 ? -45.41502 -1.16071 16.19551 1.000 30.15002 416 ALA B C 1
ATOM 5858 O O . ALA B 1 416 ? -44.41474 -1.67915 15.68862 1.000 36.05829 416 ALA B O 1
ATOM 5860 N N . ASN B 1 417 ? -46.57488 -1.07069 15.55448 1.000 20.88314 417 ASN B N 1
ATOM 5861 C CA . ASN B 1 417 ? -46.72610 -1.38262 14.13832 1.000 23.40932 417 ASN B CA 1
ATOM 5862 C C . ASN B 1 417 ? -47.56194 -0.30660 13.46540 1.000 26.17321 417 ASN B C 1
ATOM 5863 O O . ASN B 1 417 ? -48.54497 -0.57583 12.77064 1.000 22.29156 417 ASN B O 1
ATOM 5868 N N . GLY B 1 418 ? -47.15754 0.94413 13.67194 1.000 23.26521 418 GLY B N 1
ATOM 5869 C CA . GLY B 1 418 ? -47.89908 2.08135 13.19122 1.000 23.37820 418 GLY B CA 1
ATOM 5870 C C . GLY B 1 418 ? -48.74381 2.69222 14.28796 1.000 27.57278 418 GLY B C 1
ATOM 5871 O O . GLY B 1 418 ? -48.63800 2.32613 15.46367 1.000 27.23539 418 GLY B O 1
ATOM 5872 N N . PRO B 1 419 ? -49.58912 3.65408 13.92559 1.000 29.09118 419 PRO B N 1
ATOM 5873 C CA . PRO B 1 419 ? -50.55309 4.18564 14.89150 1.000 29.19328 419 PRO B CA 1
ATOM 5874 C C . PRO B 1 419 ? -51.52145 3.10398 15.34437 1.000 24.56702 419 PRO B C 1
ATOM 5875 O O . PRO B 1 419 ? -51.71019 2.08105 14.68287 1.000 27.71394 419 PRO B O 1
ATOM 5879 N N . THR B 1 420 ? -52.13754 3.34067 16.49849 1.000 23.22102 420 THR B N 1
ATOM 5880 C CA . THR B 1 420 ? -53.07723 2.39960 17.09806 1.000 26.53344 420 THR B CA 1
ATOM 5881 C C . THR B 1 420 ? -54.48266 2.97725 16.99050 1.000 31.64666 420 THR B C 1
ATOM 5882 O O . T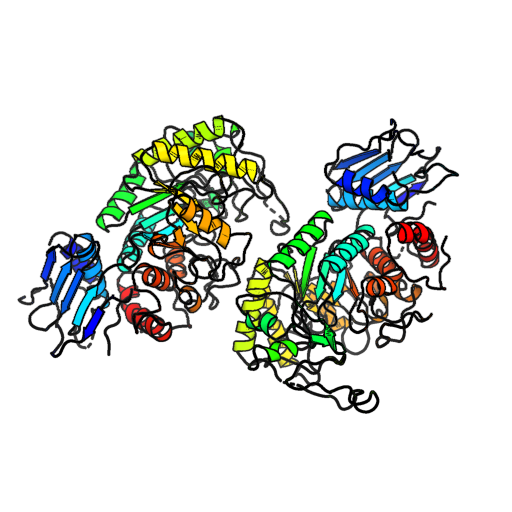HR B 1 420 ? -54.80466 3.97180 17.65023 1.000 30.17218 420 THR B O 1
ATOM 5886 N N . SER B 1 421 ? -55.31267 2.35816 16.15690 1.000 27.75904 421 SER B N 1
ATOM 5887 C CA . SER B 1 421 ? -56.71612 2.73150 16.09699 1.000 29.06742 421 SER B CA 1
ATOM 5888 C C . SER B 1 421 ? -57.44214 2.22886 17.33903 1.000 29.24997 421 SER B C 1
ATOM 5889 O O . SER B 1 421 ? -57.01822 1.26771 17.98698 1.000 27.49606 421 SER B O 1
ATOM 5892 N N . VAL B 1 422 ? -58.54810 2.89861 17.67374 1.000 29.51162 422 VAL B N 1
ATOM 5893 C CA . VAL B 1 422 ? -59.33739 2.49370 18.83403 1.000 30.92648 422 VAL B CA 1
ATOM 5894 C C . VAL B 1 422 ? -59.84205 1.06598 18.66889 1.000 26.05041 422 VAL B C 1
ATOM 5895 O O . VAL B 1 422 ? -59.99037 0.33123 19.65388 1.000 23.95059 422 VAL B O 1
ATOM 5899 N N . GLN B 1 423 ? -60.09619 0.64310 17.42795 1.000 23.86270 423 GLN B N 1
ATOM 5900 C CA . GLN B 1 423 ? -60.54375 -0.72450 17.18743 1.000 26.29344 423 GLN B CA 1
ATOM 5901 C C . GLN B 1 423 ? -59.46614 -1.73282 17.56445 1.000 24.39116 423 GLN B C 1
ATOM 5902 O O . GLN B 1 423 ? -59.75366 -2.74841 18.20924 1.000 22.19862 423 GLN B O 1
ATOM 5908 N N . ARG B 1 424 ? -58.21658 -1.46798 17.17335 1.000 27.62112 424 ARG B N 1
ATOM 5909 C CA . ARG B 1 424 ? -57.13407 -2.39931 17.47406 1.000 26.47110 424 ARG B CA 1
ATOM 5910 C C . ARG B 1 424 ? -56.83443 -2.44736 18.96776 1.000 21.60597 424 ARG B C 1
ATOM 5911 O O . ARG B 1 424 ? -56.43010 -3.49572 19.48389 1.000 20.84662 424 ARG B O 1
ATOM 5919 N N . ALA B 1 425 ? -57.04447 -1.33749 19.67984 1.000 21.57417 425 ALA B N 1
ATOM 5920 C CA . ALA B 1 425 ? -56.98833 -1.37210 21.13625 1.000 19.37474 425 ALA B CA 1
ATOM 5921 C C . ALA B 1 425 ? -58.03584 -2.31057 21.71810 1.000 22.31737 425 ALA B C 1
ATOM 5922 O O . ALA B 1 425 ? -57.88094 -2.78048 22.85154 1.000 18.51503 425 ALA B O 1
ATOM 5924 N N . TYR B 1 426 ? -59.09682 -2.58718 20.96257 1.000 22.16420 426 TYR B N 1
ATOM 5925 C CA . TYR B 1 426 ? -60.12944 -3.53616 21.34510 1.000 18.38246 426 TYR B CA 1
ATOM 5926 C C . TYR B 1 426 ? -60.02087 -4.85949 20.60157 1.000 19.61924 426 TYR B C 1
ATOM 5927 O O . TYR B 1 426 ? -60.57030 -5.86263 21.06865 1.000 16.31592 426 TYR B O 1
ATOM 5936 N N . ASP B 1 427 ? -59.31646 -4.88470 19.46893 1.000 21.33993 427 ASP B N 1
ATOM 5937 C CA . ASP B 1 427 ? -59.24608 -6.06142 18.60286 1.000 23.75921 427 ASP B CA 1
ATOM 5938 C C . ASP B 1 427 ? -58.26074 -7.09624 19.15225 1.000 27.14025 427 ASP B C 1
ATOM 5939 O O . ASP B 1 427 ? -57.29320 -7.48877 18.50014 1.000 31.35744 427 ASP B O 1
ATOM 5944 N N . TRP B 1 428 ? -58.53088 -7.54663 20.37474 1.000 22.52845 428 TRP B N 1
ATOM 5945 C CA . TRP B 1 428 ? -57.68882 -8.54938 21.01180 1.000 25.16063 428 TRP B CA 1
ATOM 5946 C C . TRP B 1 428 ? -58.41937 -9.11549 22.21763 1.000 25.17478 428 TRP B C 1
ATOM 5947 O O . TRP B 1 428 ? -59.21054 -8.42163 22.86324 1.000 30.00608 428 TRP B O 1
ATOM 5958 N N . GLU B 1 429 ? -58.14205 -10.38223 22.50994 1.000 25.50280 429 GLU B N 1
ATOM 5959 C CA . GLU B 1 429 ? -58.68263 -11.06195 23.66993 1.000 27.26228 429 GLU B CA 1
ATOM 5960 C C . GLU B 1 429 ? -57.53643 -11.48819 24.57653 1.000 27.17097 429 GLU B C 1
ATOM 5961 O O . GLU B 1 429 ? -56.59527 -12.14372 24.10647 1.000 31.09559 429 GLU B O 1
ATOM 5967 N N . PRO B 1 430 ? -57.56403 -11.12922 25.86680 1.000 26.02322 430 PRO B N 1
ATOM 5968 C CA . PRO B 1 430 ? -56.46689 -11.50570 26.77116 1.000 24.84203 430 PRO B CA 1
ATOM 5969 C C . PRO B 1 430 ? -56.17652 -12.99965 26.82342 1.000 26.33197 430 PRO B C 1
ATOM 5970 O O . PRO B 1 430 ? -55.11005 -13.40328 27.29417 1.000 30.68602 430 PRO B O 1
ATOM 5974 N N . SER B 1 431 ? -57.10178 -13.83024 26.34418 1.000 26.71237 431 SER B N 1
ATOM 5975 C CA . SER B 1 431 ? -56.90233 -15.27486 26.36423 1.000 28.27111 431 SER B CA 1
ATOM 5976 C C . SER B 1 431 ? -56.15497 -15.77525 25.13009 1.000 31.90283 431 SER B C 1
ATOM 5977 O O . SER B 1 431 ? -55.15362 -16.48641 25.25866 1.000 31.30912 431 SER B O 1
ATOM 5980 N N . THR B 1 432 ? -56.62389 -15.42062 23.92988 1.000 33.35630 432 THR B N 1
ATOM 5981 C CA . THR B 1 432 ? -55.94136 -15.86795 22.71939 1.000 35.36604 432 THR B CA 1
ATOM 5982 C C . THR B 1 432 ? -54.65627 -15.08925 22.46690 1.000 35.86422 432 THR B C 1
ATOM 5983 O O . THR B 1 432 ? -53.69108 -15.65236 21.93805 1.000 34.90737 432 THR B O 1
ATOM 5987 N N . VAL B 1 433 ? -54.61194 -13.81306 22.85003 1.000 31.34176 433 VAL B N 1
ATOM 5988 C CA . VAL B 1 433 ? -53.39634 -13.01514 22.73234 1.000 36.87102 433 VAL B CA 1
ATOM 5989 C C . VAL B 1 433 ? -52.49321 -13.32453 23.91900 1.000 38.86631 433 VAL B C 1
ATOM 5990 O O . VAL B 1 433 ? -51.68963 -12.48592 24.34188 1.000 34.78712 433 VAL B O 1
ATOM 5992 N N . ILE B 1 434 ? -52.63472 -14.52633 24.46904 1.000 41.26879 434 ILE B N 1
ATOM 5993 C CA . ILE B 1 434 ? -51.76885 -15.03430 25.52823 1.000 44.28254 434 ILE B CA 1
ATOM 5994 C C . ILE B 1 434 ? -51.15236 -16.33622 25.03234 1.000 40.25771 434 ILE B C 1
ATOM 5995 O O . ILE B 1 434 ? -51.85730 -17.35248 24.95547 1.000 43.98749 434 ILE B O 1
ATOM 5997 N N . PRO B 1 435 ? -49.83317 -16.34512 24.72508 1.000 43.86673 435 PRO B N 1
ATOM 5998 C CA . PRO B 1 435 ? -49.17343 -17.47894 24.04860 1.000 47.71793 435 PRO B CA 1
ATOM 5999 C C . PRO B 1 435 ? -49.89201 -18.82100 24.07351 1.000 38.24039 435 PRO B C 1
ATOM 6000 O O . PRO B 1 435 ? -50.58445 -19.18048 23.11613 1.000 33.59902 435 PRO B O 1
ATOM 6004 N N . GLY B 1 436 ? -49.72924 -19.56764 25.16047 1.000 41.36057 436 GLY B N 1
ATOM 6005 C CA . GLY B 1 436 ? -50.41231 -20.83485 25.32530 1.000 33.35617 436 GLY B CA 1
ATOM 6006 C C . GLY B 1 436 ? -50.60148 -21.16393 26.78968 1.000 44.00395 436 GLY B C 1
ATOM 6007 O O . GLY B 1 436 ? -50.25322 -22.25825 27.24263 1.000 38.68567 436 GLY B O 1
ATOM 6008 N N . ILE B 1 437 ? -51.15452 -20.21426 27.54148 1.000 45.69578 437 ILE B N 1
ATOM 6009 C CA . ILE B 1 437 ? -51.24900 -20.33387 28.99121 1.000 31.15322 437 ILE B CA 1
ATOM 6010 C C . ILE B 1 437 ? -52.66958 -20.69692 29.39932 1.000 27.12653 437 ILE B C 1
ATOM 6011 O O . ILE B 1 437 ? -53.34821 -21.47497 28.71974 1.000 27.99806 437 ILE B O 1
ATOM 6013 N N . ASP B 1 438 ? -53.12011 -20.13859 30.51941 1.000 28.45344 438 ASP B N 1
ATOM 6014 C CA . ASP B 1 438 ? -54.45599 -20.38401 31.03680 1.000 23.47811 438 ASP B CA 1
ATOM 6015 C C . ASP B 1 438 ? -54.93157 -19.12329 31.74047 1.000 26.92318 438 ASP B C 1
ATOM 6016 O O . ASP B 1 438 ? -54.12275 -18.32953 32.22847 1.000 26.16805 438 ASP B O 1
ATOM 6021 N N . ASP B 1 439 ? -56.25429 -18.94362 31.78671 1.000 31.53896 439 ASP B N 1
ATOM 6022 C CA . ASP B 1 439 ? -56.81648 -17.74911 32.40833 1.000 28.13292 439 ASP B CA 1
ATOM 6023 C C . ASP B 1 439 ? -56.46352 -17.64484 33.88652 1.000 28.18039 439 ASP B C 1
ATOM 6024 O O . ASP B 1 439 ? -56.51629 -16.54546 34.44892 1.000 26.26697 439 ASP B O 1
ATOM 6029 N N . ALA B 1 440 ? -56.10339 -18.75915 34.52726 1.000 28.13969 440 ALA B N 1
ATOM 6030 C CA . ALA B 1 440 ? -55.60470 -18.70158 35.89484 1.000 27.15763 440 ALA B CA 1
ATOM 6031 C C . ALA B 1 440 ? -54.18525 -18.15463 35.96400 1.000 29.04052 440 ALA B C 1
ATOM 6032 O O . ALA B 1 440 ? -53.75240 -17.72120 37.03743 1.000 32.72821 440 ALA B O 1
ATOM 6034 N N . ASP B 1 441 ? -53.45732 -18.16271 34.84844 1.000 26.73740 441 ASP B N 1
ATOM 6035 C CA . ASP B 1 441 ? -52.09024 -17.66481 34.79015 1.000 24.05545 441 ASP B CA 1
ATOM 6036 C C . ASP B 1 441 ? -52.00981 -16.20558 34.35910 1.000 24.83653 441 ASP B C 1
ATOM 6037 O O . ASP B 1 441 ? -50.90414 -15.68621 34.17704 1.000 29.15368 441 ASP B O 1
ATOM 6042 N N . ILE B 1 442 ? -53.14554 -15.53792 34.18805 1.000 24.47858 442 ILE B N 1
ATOM 6043 C CA . ILE B 1 442 ? -53.18891 -14.13411 33.79786 1.000 22.82506 442 ILE B CA 1
ATOM 6044 C C . ILE B 1 442 ? -53.66011 -13.33766 35.00647 1.000 22.54467 442 ILE B C 1
ATOM 6045 O O . ILE B 1 442 ? -54.83001 -13.42160 35.40154 1.000 23.08109 442 ILE B O 1
ATOM 6050 N N . LEU B 1 443 ? -52.74491 -12.56967 35.60277 1.000 20.98469 443 LEU B N 1
ATOM 6051 C CA . LEU B 1 443 ? -53.11035 -11.73591 36.74305 1.000 21.35944 443 LEU B CA 1
ATOM 6052 C C . LEU B 1 443 ? -54.05465 -10.61616 36.32496 1.000 21.20485 443 LEU B C 1
ATOM 6053 O O . LEU B 1 443 ? -54.96685 -10.25253 37.07705 1.000 19.14681 443 LEU B O 1
ATOM 6058 N N . GLY B 1 444 ? -53.85678 -10.05916 35.13379 1.000 23.75198 444 GLY B N 1
ATOM 6059 C CA . GLY B 1 444 ? -54.77710 -9.04223 34.65111 1.000 22.93454 444 GLY B CA 1
ATOM 6060 C C . GLY B 1 444 ? -54.23945 -8.29630 33.44954 1.000 16.00547 444 GLY B C 1
ATOM 6061 O O . GLY B 1 444 ? -53.42833 -8.82328 32.67993 1.000 12.95771 444 GLY B O 1
ATOM 6062 N N . VAL B 1 445 ? -54.70935 -7.06027 33.29989 1.000 12.10357 445 VAL B N 1
ATOM 6063 C CA . VAL B 1 445 ? -54.42122 -6.23211 32.13679 1.000 14.29934 445 VAL B CA 1
ATOM 6064 C C . VAL B 1 445 ? -53.95041 -4.86586 32.61284 1.000 15.19918 445 VAL B C 1
ATOM 6065 O O . VAL B 1 445 ? -54.53546 -4.28265 33.53236 1.000 15.98510 445 VAL B O 1
ATOM 6069 N N . GLU B 1 446 ? -52.88967 -4.35872 31.98936 1.000 15.67418 446 GLU B N 1
ATOM 6070 C CA . GLU B 1 446 ? -52.35725 -3.03646 32.28273 1.000 17.02253 446 GLU B CA 1
ATOM 6071 C C . GLU B 1 446 ? -52.38944 -2.18562 31.02158 1.000 16.24981 446 GLU B C 1
ATOM 6072 O O . GLU B 1 446 ? -52.12365 -2.68074 29.92238 1.000 17.08901 446 GLU B O 1
ATOM 6076 N N . ALA B 1 447 ? -52.71950 -0.90442 31.18430 1.000 18.81578 447 ALA B N 1
ATOM 6077 C CA . ALA B 1 447 ? -52.76959 0.03681 30.06913 1.000 17.33442 447 ALA B CA 1
ATOM 6078 C C . ALA B 1 447 ? -51.67861 1.08517 30.23388 1.000 18.75798 447 ALA B C 1
ATOM 6079 O O . ALA B 1 447 ? -51.88478 2.09339 30.92844 1.000 18.72722 447 ALA B O 1
ATOM 6081 N N . PRO B 1 448 ? -50.51070 0.90348 29.61759 1.000 23.24828 448 PRO B N 1
ATOM 6082 C CA . PRO B 1 448 ? -49.40063 1.84370 29.82466 1.000 22.86123 448 PRO B CA 1
ATOM 6083 C C . PRO B 1 448 ? -49.61919 3.15467 29.08267 1.000 18.49085 448 PRO B C 1
ATOM 6084 O O . PRO B 1 448 ? -49.93085 3.16757 27.88958 1.000 20.04175 448 PRO B O 1
ATOM 6088 N N . LEU B 1 449 ? -49.44341 4.25988 29.80191 1.000 21.91759 449 LEU B N 1
ATOM 6089 C CA . LEU B 1 449 ? -49.37745 5.59424 29.21732 1.000 22.38169 449 LEU B CA 1
ATOM 6090 C C . LEU B 1 449 ? -47.96914 6.12443 29.45370 1.000 22.12972 449 LEU B C 1
ATOM 6091 O O . LEU B 1 449 ? -47.58432 6.38894 30.59809 1.000 20.72278 449 LEU B O 1
ATOM 6096 N N . TRP B 1 450 ? -47.20171 6.27114 28.38032 1.000 24.20981 450 TRP B N 1
ATOM 6097 C CA . TRP B 1 450 ? -45.85522 6.81477 28.45407 1.000 26.26433 450 TRP B CA 1
ATOM 6098 C C . TRP B 1 450 ? -45.88646 8.31453 28.18271 1.000 24.84264 450 TRP B C 1
ATOM 6099 O O . TRP B 1 450 ? -46.71812 8.80810 27.41632 1.000 27.61211 450 TRP B O 1
ATOM 6110 N N . SER B 1 451 ? -44.96912 9.03967 28.82477 1.000 20.89473 451 SER B N 1
ATOM 6111 C CA . SER B 1 451 ? -44.97846 10.49764 28.81549 1.000 21.30976 451 SER B CA 1
ATOM 6112 C C . SER B 1 451 ? -43.78896 11.09118 28.06650 1.000 22.64259 451 SER B C 1
ATOM 6113 O O . SER B 1 451 ? -43.33011 12.18662 28.39822 1.000 25.86543 451 SER B O 1
ATOM 6116 N N . GLU B 1 452 ? -43.27541 10.38201 27.05899 1.000 21.73614 452 GLU B N 1
ATOM 6117 C CA . GLU B 1 452 ? -42.28180 10.98448 26.17631 1.000 19.48952 452 GLU B CA 1
ATOM 6118 C C . GLU B 1 452 ? -42.85192 12.20717 25.47565 1.000 21.71987 452 GLU B C 1
ATOM 6119 O O . GLU B 1 452 ? -42.15158 13.20837 25.28133 1.000 22.78193 452 GLU B O 1
ATOM 6125 N N . THR B 1 453 ? -44.12563 12.14308 25.08768 1.000 26.94477 453 THR B N 1
ATOM 6126 C CA . THR B 1 453 ? -44.75200 13.22058 24.34565 1.000 23.12793 453 THR B CA 1
ATOM 6127 C C . THR B 1 453 ? -45.86275 13.93498 25.10601 1.000 28.97919 453 THR B C 1
ATOM 6128 O O . THR B 1 453 ? -46.32522 14.97711 24.63448 1.000 35.42373 453 THR B O 1
ATOM 6132 N N . LEU B 1 454 ? -46.25177 13.45544 26.28426 1.000 29.00090 454 LEU B N 1
ATOM 6133 C CA . LEU B 1 454 ? -47.36878 14.01264 27.03954 1.000 29.36259 454 LEU B CA 1
ATOM 6134 C C . LEU B 1 454 ? -46.84810 14.85700 28.19703 1.000 28.87023 454 LEU B C 1
ATOM 6135 O O . LEU B 1 454 ? -46.17999 14.33624 29.09689 1.000 31.36166 454 LEU B O 1
ATOM 6140 N N . ARG B 1 455 ? -47.18244 16.14978 28.18840 1.000 29.26377 455 ARG B N 1
ATOM 6141 C CA . ARG B 1 455 ? -46.74304 17.07750 29.22125 1.000 33.04021 455 ARG B CA 1
ATOM 6142 C C . ARG B 1 455 ? -47.88319 17.78269 29.94396 1.000 35.39231 455 ARG B C 1
ATOM 6143 O O . ARG B 1 455 ? -47.61614 18.58900 30.84190 1.000 36.32038 455 ARG B O 1
ATOM 6151 N N . SER B 1 456 ? -49.13516 17.51151 29.58334 1.000 35.62443 456 SER B N 1
ATOM 6152 C CA . SER B 1 456 ? -50.29211 18.16568 30.17455 1.000 29.88507 456 SER B CA 1
ATOM 6153 C C . SER B 1 456 ? -51.27965 17.11141 30.65161 1.000 30.68949 456 SER B C 1
ATOM 6154 O O . SER B 1 456 ? -51.25183 15.96188 30.20663 1.000 31.78823 456 SER B O 1
ATOM 6157 N N . LEU B 1 457 ? -52.14901 17.50811 31.58446 1.000 27.01654 457 LEU B N 1
ATOM 6158 C CA . LEU B 1 457 ? -53.29687 16.66413 31.89652 1.000 30.49933 457 LEU B CA 1
ATOM 6159 C C . LEU B 1 457 ? -54.23496 16.58440 30.70128 1.000 30.05332 457 LEU B C 1
ATOM 6160 O O . LEU B 1 457 ? -54.83197 15.53382 30.43796 1.000 30.31794 457 LEU B O 1
ATOM 6165 N N . ASP B 1 458 ? -54.36653 17.68754 29.96067 1.000 31.38652 458 ASP B N 1
ATOM 6166 C CA . ASP B 1 458 ? -55.09425 17.64889 28.69821 1.000 33.91616 458 ASP B CA 1
ATOM 6167 C C . ASP B 1 458 ? -54.38276 16.75690 27.68984 1.000 32.76229 458 ASP B C 1
ATOM 6168 O O . ASP B 1 458 ? -55.02962 16.05660 26.90238 1.000 31.12157 458 ASP B O 1
ATOM 6170 N N . ASP B 1 459 ? -53.04724 16.76701 27.70198 1.000 31.95324 459 ASP B N 1
ATOM 6171 C CA . ASP B 1 459 ? -52.29319 15.86738 26.83523 1.000 30.53303 459 ASP B CA 1
ATOM 6172 C C . ASP B 1 459 ? -52.46041 14.41697 27.26981 1.000 28.96261 459 ASP B C 1
ATOM 6173 O O . ASP B 1 459 ? -52.54493 13.51618 26.42685 1.000 28.71781 459 ASP B O 1
ATOM 6178 N N . ILE B 1 460 ? -52.51044 14.17279 28.58117 1.000 26.08107 460 ILE B N 1
ATOM 6179 C CA . ILE B 1 460 ? -52.68359 12.81214 29.07975 1.000 24.70319 460 ILE B CA 1
ATOM 6180 C C . ILE B 1 460 ? -54.06260 12.27913 28.71291 1.000 27.51686 460 ILE B C 1
ATOM 6181 O O . ILE B 1 460 ? -54.20647 11.12455 28.29185 1.000 30.61269 460 ILE B O 1
ATOM 6186 N N . GLU B 1 461 ? -55.09449 13.11393 28.84933 1.000 25.14579 461 GLU B N 1
ATOM 6187 C CA . GLU B 1 461 ? -56.45438 12.66483 28.57542 1.000 27.24610 461 GLU B CA 1
ATOM 6188 C C . GLU B 1 461 ? -56.69926 12.46829 27.08504 1.000 27.61527 461 GLU B C 1
ATOM 6189 O O . GLU B 1 461 ? -57.47643 11.58760 26.69862 1.000 25.13447 461 GLU B O 1
ATOM 6195 N N . THR B 1 462 ? -56.05301 13.27330 26.23716 1.000 31.78058 462 THR B N 1
ATOM 6196 C CA . THR B 1 462 ? -56.26966 13.15826 24.79839 1.000 31.00170 462 THR B CA 1
ATOM 6197 C C . THR B 1 462 ? -55.78866 11.81588 24.26322 1.000 31.58891 462 THR B C 1
ATOM 6198 O O . THR B 1 462 ? -56.29430 11.33790 23.24107 1.000 34.53415 462 THR B O 1
ATOM 6202 N N . MET B 1 463 ? -54.82720 11.18962 24.93975 1.000 29.66169 463 MET B N 1
ATOM 6203 C CA . MET B 1 463 ? -54.25249 9.92576 24.49537 1.000 29.40684 463 MET B CA 1
ATOM 6204 C C . MET B 1 463 ? -54.78107 8.72334 25.26466 1.000 27.11517 463 MET B C 1
ATOM 6205 O O . MET B 1 463 ? -54.98225 7.65861 24.67236 1.000 27.39284 463 MET B O 1
ATOM 6210 N N . ALA B 1 464 ? -55.00496 8.86455 26.57256 1.000 25.92103 464 ALA B N 1
ATOM 6211 C CA . ALA B 1 464 ? -55.54364 7.76048 27.36050 1.000 26.71135 464 ALA B CA 1
ATOM 6212 C C . ALA B 1 464 ? -56.92950 7.36539 26.86527 1.000 26.15156 464 ALA B C 1
ATOM 6213 O O . ALA B 1 464 ? -57.14997 6.23233 26.42260 1.000 24.12305 464 ALA B O 1
ATOM 6215 N N . PHE B 1 465 ? -57.87626 8.29246 26.93449 1.000 27.48587 465 PHE B N 1
ATOM 6216 C CA . PHE B 1 465 ? -59.20785 8.08006 26.39534 1.000 26.87067 465 PHE B CA 1
ATOM 6217 C C . PHE B 1 465 ? -59.20913 8.34928 24.89061 1.000 28.88011 465 PHE B C 1
ATOM 6218 O O . PHE B 1 465 ? -58.42483 9.16712 24.40024 1.000 31.89913 465 PHE B O 1
ATOM 6226 N N . PRO B 1 466 ? -60.08075 7.67027 24.12549 1.000 28.04764 466 PRO B N 1
ATOM 6227 C CA . PRO B 1 466 ? -61.03700 6.63059 24.52608 1.000 25.50903 466 PRO B CA 1
ATOM 6228 C C . PRO B 1 466 ? -60.43516 5.23154 24.64850 1.000 26.38413 466 PRO B C 1
ATOM 6229 O O . PRO B 1 466 ? -61.09220 4.33861 25.18369 1.000 27.77784 466 PRO B O 1
ATOM 6233 N N . ARG B 1 467 ? -59.20855 5.04468 24.15436 1.000 26.66677 467 ARG B N 1
ATOM 6234 C CA . ARG B 1 467 ? -58.60602 3.71606 24.10140 1.000 23.23911 467 ARG B CA 1
ATOM 6235 C C . ARG B 1 467 ? -58.39901 3.09487 25.47670 1.000 25.31143 467 ARG B C 1
ATOM 6236 O O . ARG B 1 467 ? -58.13196 1.89045 25.55672 1.000 25.37234 467 ARG B O 1
ATOM 6244 N N . ILE B 1 468 ? -58.50740 3.87642 26.55318 1.000 24.36406 468 ILE B N 1
ATOM 6245 C CA . ILE B 1 468 ? -58.42378 3.30227 27.89115 1.000 22.89791 468 ILE B CA 1
ATOM 6246 C C . ILE B 1 468 ? -59.65681 2.45739 28.19055 1.000 24.97556 468 ILE B C 1
ATOM 6247 O O . ILE B 1 468 ? -59.59623 1.52051 28.99668 1.000 23.22777 468 ILE B O 1
ATOM 6252 N N . ALA B 1 469 ? -60.78764 2.75971 27.54617 1.000 25.41126 469 ALA B N 1
ATOM 6253 C CA . ALA B 1 469 ? -61.99715 1.97384 27.76797 1.000 24.84025 469 ALA B CA 1
ATOM 6254 C C . ALA B 1 469 ? -61.82551 0.54611 27.26628 1.000 22.33887 469 ALA B C 1
ATOM 6255 O O . ALA B 1 469 ? -62.25700 -0.40581 27.92725 1.000 24.31659 469 ALA B O 1
ATOM 6257 N N . ALA B 1 470 ? -61.19369 0.37657 26.10197 1.000 19.07335 470 ALA B N 1
ATOM 6258 C CA . ALA B 1 470 ? -60.87482 -0.96076 25.61782 1.000 19.55529 470 ALA B CA 1
ATOM 6259 C C . ALA B 1 470 ? -59.93102 -1.69667 26.55868 1.000 22.51564 470 ALA B C 1
ATOM 6260 O O . ALA B 1 470 ? -59.90406 -2.93214 26.55255 1.000 20.17490 470 ALA B O 1
ATOM 6262 N N . ALA B 1 471 ? -59.15666 -0.96625 27.36413 1.000 23.70535 471 ALA B N 1
ATOM 6263 C CA . ALA B 1 471 ? -58.31238 -1.60641 28.36652 1.000 19.62690 471 ALA B CA 1
ATOM 6264 C C . ALA B 1 471 ? -59.14463 -2.11936 29.53264 1.000 24.15962 471 ALA B C 1
ATOM 6265 O O . ALA B 1 471 ? -59.03675 -3.28885 29.91993 1.000 24.74560 471 ALA B O 1
ATOM 6267 N N . ALA B 1 472 ? -59.97995 -1.25164 30.10888 1.000 21.77163 472 ALA B N 1
ATOM 6268 C CA . ALA B 1 472 ? -60.84687 -1.67331 31.20195 1.000 19.50803 472 ALA B CA 1
ATOM 6269 C C . ALA B 1 472 ? -61.82279 -2.75083 30.75363 1.000 21.78468 472 ALA B C 1
ATOM 6270 O O . ALA B 1 472 ? -62.16294 -3.64475 31.53663 1.000 23.59841 472 ALA B O 1
ATOM 6272 N N . GLU B 1 473 ? -62.27695 -2.68770 29.50028 1.000 19.32615 473 GLU B N 1
ATOM 6273 C CA . GLU B 1 473 ? -63.16426 -3.72179 28.97937 1.000 22.31064 473 GLU B CA 1
ATOM 6274 C C . GLU B 1 473 ? -62.45033 -5.06545 28.90635 1.000 21.49883 473 GLU B C 1
ATOM 6275 O O . GLU B 1 473 ? -62.98740 -6.09058 29.34079 1.000 19.83832 473 GLU B O 1
ATOM 6277 N N . ALA B 1 474 ? -61.23160 -5.07944 28.36215 1.000 20.40196 474 ALA B N 1
ATOM 6278 C CA . ALA B 1 474 ? -60.45751 -6.31487 28.33203 1.000 21.97819 474 ALA B CA 1
ATOM 6279 C C . ALA B 1 474 ? -60.10506 -6.78498 29.73595 1.000 21.16775 474 ALA B C 1
ATOM 6280 O O . ALA B 1 474 ? -59.94139 -7.98858 29.96626 1.000 20.83346 474 ALA B O 1
ATOM 6282 N N . ALA B 1 475 ? -59.99313 -5.85631 30.68586 1.000 18.54477 475 ALA B N 1
ATOM 6283 C CA . ALA B 1 475 ? -59.65679 -6.22519 32.05535 1.000 21.52867 475 ALA B CA 1
ATOM 6284 C C . ALA B 1 475 ? -60.88937 -6.67216 32.83334 1.000 20.67366 475 ALA B C 1
ATOM 6285 O O . ALA B 1 475 ? -60.88331 -7.73678 33.46090 1.000 22.00287 475 ALA B O 1
ATOM 6287 N N . TRP B 1 476 ? -61.95848 -5.87386 32.79946 1.000 21.76636 476 TRP B N 1
ATOM 6288 C CA . TRP B 1 476 ? -63.12589 -6.15770 33.62865 1.000 21.01468 476 TRP B CA 1
ATOM 6289 C C . TRP B 1 476 ? -64.07625 -7.14229 32.95641 1.000 22.03675 476 TRP B C 1
ATOM 6290 O O . TRP B 1 476 ? -64.44003 -8.16524 33.54713 1.000 21.74239 476 TRP B O 1
ATOM 6301 N N . SER B 1 477 ? -64.49918 -6.83915 31.73058 1.000 23.04469 477 SER B N 1
ATOM 6302 C CA . SER B 1 477 ? -65.56678 -7.58364 31.08303 1.000 21.68123 477 SER B CA 1
ATOM 6303 C C . SER B 1 477 ? -65.14800 -9.02824 30.81206 1.000 22.72091 477 SER B C 1
ATOM 6304 O O . SER B 1 477 ? -63.95812 -9.35252 30.81280 1.000 23.84417 477 SER B O 1
ATOM 6307 N N . PRO B 1 478 ? -66.12350 -9.92593 30.59014 1.000 20.94839 478 PRO B N 1
ATOM 6308 C CA . PRO B 1 478 ? -65.78630 -11.31988 30.26579 1.000 18.57508 478 PRO B CA 1
ATOM 6309 C C . PRO B 1 478 ? -65.02954 -11.45775 28.95424 1.000 19.53406 478 PRO B C 1
ATOM 6310 O O . PRO B 1 478 ? -64.80843 -10.47233 28.24291 1.000 19.89058 478 PRO B O 1
ATOM 6314 N N . ALA B 1 479 ? -64.63784 -12.68568 28.62345 1.000 22.69422 479 ALA B N 1
ATOM 6315 C CA . ALA B 1 479 ? -63.88195 -12.93904 27.40863 1.000 24.03273 479 ALA B CA 1
ATOM 6316 C C . ALA B 1 479 ? -64.75434 -12.72004 26.17360 1.000 34.77688 479 ALA B C 1
ATOM 6317 O O . ALA B 1 479 ? -65.96491 -12.49197 26.25722 1.000 30.75694 479 ALA B O 1
ATOM 6319 N N . THR B 1 480 ? -64.11551 -12.79468 25.00658 1.000 37.39980 480 THR B N 1
ATOM 6320 C CA . THR B 1 480 ? -64.82741 -12.65561 23.74420 1.000 36.59587 480 THR B CA 1
ATOM 6321 C C . THR B 1 480 ? -65.64193 -13.89127 23.38533 1.000 41.73925 480 THR B C 1
ATOM 6322 O O . THR B 1 480 ? -66.39619 -13.85129 22.40752 1.000 41.99196 480 THR B O 1
ATOM 6326 N N . GLY B 1 481 ? -65.50784 -14.98307 24.14232 1.000 48.34135 481 GLY B N 1
ATOM 6327 C CA . GLY B 1 481 ? -66.34288 -16.15394 23.89679 1.000 49.00457 481 GLY B CA 1
ATOM 6328 C C . GLY B 1 481 ? -67.77029 -15.91736 24.37262 1.000 42.88875 481 GLY B C 1
ATOM 6329 O O . GLY B 1 481 ? -68.73013 -16.28179 23.68336 1.000 47.07059 481 GLY B O 1
ATOM 6330 N N . ALA B 1 482 ? -67.92826 -15.31019 25.54368 1.000 40.44036 482 ALA B N 1
ATOM 6331 C CA . ALA B 1 482 ? -69.22682 -14.95742 26.08714 1.000 39.58859 482 ALA B CA 1
ATOM 6332 C C . ALA B 1 482 ? -69.51150 -13.48409 25.80191 1.000 36.35441 482 ALA B C 1
ATOM 6333 O O . ALA B 1 482 ? -68.83465 -12.84767 24.98834 1.000 44.65985 482 ALA B O 1
ATOM 6335 N N . SER B 1 483 ? -70.52959 -12.93955 26.47422 1.000 25.29630 483 SER B N 1
ATOM 6336 C CA . SER B 1 483 ? -70.87337 -11.52075 26.42047 1.000 25.73253 483 SER B CA 1
ATOM 6337 C C . SER B 1 483 ? -71.17752 -11.04392 25.00427 1.000 29.90256 483 SER B C 1
ATOM 6338 O O . SER B 1 483 ? -70.26246 -10.72205 24.23909 1.000 28.12062 483 SER B O 1
ATOM 6340 N N . ASP B 1 484 ? -72.46546 -10.97730 24.65412 1.000 33.94205 484 ASP B N 1
ATOM 6341 C CA . ASP B 1 484 ? -72.84800 -10.50498 23.32697 1.000 30.49963 484 ASP B CA 1
ATOM 6342 C C . ASP B 1 484 ? -72.42448 -9.06000 23.09859 1.000 28.43268 484 ASP B C 1
ATOM 6343 O O . ASP B 1 484 ? -72.13150 -8.67163 21.96194 1.000 25.25194 484 ASP B O 1
ATOM 6345 N N . LEU B 1 485 ? -72.38106 -8.25447 24.15759 1.000 30.80635 485 LEU B N 1
ATOM 6346 C CA . LEU B 1 485 ? -71.98869 -6.85502 24.05880 1.000 26.39460 485 LEU B CA 1
ATOM 6347 C C . LEU B 1 485 ? -70.47640 -6.66014 24.04745 1.000 27.39635 485 LEU B C 1
ATOM 6348 O O . LEU B 1 485 ? -70.01471 -5.51391 24.05937 1.000 24.77758 485 LEU B O 1
ATOM 6350 N N . ARG B 1 486 ? -69.69974 -7.73918 24.02550 1.000 26.53397 486 ARG B N 1
ATOM 6351 C CA . ARG B 1 486 ? -68.24058 -7.64517 23.97722 1.000 23.05920 486 ARG B CA 1
ATOM 6352 C C . ARG B 1 486 ? -67.72144 -7.75409 22.54596 1.000 22.15252 486 ARG B C 1
ATOM 6353 O O . ARG B 1 486 ? -66.81898 -8.53303 22.24590 1.000 21.02104 486 ARG B O 1
ATOM 6355 N N . THR B 1 487 ? -68.30795 -6.96774 21.64713 1.000 19.31993 487 THR B N 1
ATOM 6356 C CA . THR B 1 487 ? -67.88600 -6.88589 20.25774 1.000 21.92964 487 THR B CA 1
ATOM 6357 C C . THR B 1 487 ? -67.51211 -5.44704 19.92662 1.000 20.59144 487 THR B C 1
ATOM 6358 O O . THR B 1 487 ? -67.87466 -4.51026 20.64346 1.000 21.12218 487 THR B O 1
ATOM 6362 N N . TRP B 1 488 ? -66.77453 -5.27719 18.82586 1.000 21.54820 488 TRP B N 1
ATOM 6363 C CA . TRP B 1 488 ? -66.36210 -3.93555 18.42500 1.000 21.27589 488 TRP B CA 1
ATOM 6364 C C . TRP B 1 488 ? -67.56445 -3.07660 18.05888 1.000 23.27537 488 TRP B C 1
ATOM 6365 O O . TRP B 1 488 ? -67.59248 -1.87799 18.35725 1.000 23.65500 488 TRP B O 1
ATOM 6376 N N . GLU B 1 489 ? -68.57207 -3.67372 17.41812 1.000 21.02843 489 GLU B N 1
ATOM 6377 C CA . GLU B 1 489 ? -69.76956 -2.92043 17.06212 1.000 22.61813 489 GLU B CA 1
ATOM 6378 C C . GLU B 1 489 ? -70.50864 -2.42021 18.29698 1.000 25.90096 489 GLU B C 1
ATOM 6379 O O . GLU B 1 489 ? -71.13062 -1.35241 18.25701 1.000 24.52723 489 GLU B O 1
ATOM 6381 N N . SER B 1 490 ? -70.44950 -3.16743 19.40083 1.000 21.73169 490 SER B N 1
ATOM 6382 C CA . SER B 1 490 ? -71.14548 -2.75524 20.61503 1.000 18.49588 490 SER B CA 1
ATOM 6383 C C . SER B 1 490 ? -70.30768 -1.78231 21.43548 1.000 23.46909 490 SER B C 1
ATOM 6384 O O . SER B 1 490 ? -70.81007 -0.74308 21.87700 1.000 30.52554 490 SER B O 1
ATOM 6387 N N . PHE B 1 491 ? -69.03120 -2.10904 21.65646 1.000 22.44455 491 PHE B N 1
ATOM 6388 C CA . PHE B 1 491 ? -68.15295 -1.21862 22.41079 1.000 22.88120 491 PHE B CA 1
ATOM 6389 C C . PHE B 1 491 ? -68.08243 0.15692 21.76104 1.000 25.70490 491 PHE B C 1
ATOM 6390 O O . PHE B 1 491 ? -68.16091 1.18499 22.44286 1.000 24.34016 491 PHE B O 1
ATOM 6398 N N . ARG B 1 492 ? -67.93255 0.19030 20.43461 1.000 28.34180 492 ARG B N 1
ATOM 6399 C CA . ARG B 1 492 ? -67.87582 1.45697 19.71204 1.000 27.16090 492 ARG B CA 1
ATOM 6400 C C . ARG B 1 492 ? -69.14546 2.27646 19.91015 1.000 26.84452 492 ARG B C 1
ATOM 6401 O O . ARG B 1 492 ? -69.10190 3.51156 19.86203 1.000 25.71239 492 ARG B O 1
ATOM 6409 N N . ALA B 1 493 ? -70.27785 1.61394 20.15404 1.000 31.00300 493 ALA B N 1
ATOM 6410 C CA . ALA B 1 493 ? -71.52095 2.33385 20.40689 1.000 33.96794 493 ALA B CA 1
ATOM 6411 C C . ALA B 1 493 ? -71.64215 2.75279 21.86770 1.000 29.78061 493 ALA B C 1
ATOM 6412 O O . ALA B 1 493 ? -72.09949 3.86332 22.16018 1.000 24.68357 493 ALA B O 1
ATOM 6414 N N . ARG B 1 494 ? -71.23680 1.88203 22.79593 1.000 30.94283 494 ARG B N 1
ATOM 6415 C CA . ARG B 1 494 ? -71.36376 2.20247 24.21476 1.000 30.01099 494 ARG B CA 1
ATOM 6416 C C . ARG B 1 494 ? -70.35590 3.26316 24.64053 1.000 28.47888 494 ARG B C 1
ATOM 6417 O O . ARG B 1 494 ? -70.66826 4.12395 25.47135 1.000 28.89194 494 ARG B O 1
ATOM 6425 N N . VAL B 1 495 ? -69.14075 3.21677 24.08823 1.000 30.93462 495 VAL B N 1
ATOM 6426 C CA . VAL B 1 495 ? -68.13287 4.21318 24.42932 1.000 33.21881 495 VAL B CA 1
ATOM 6427 C C . VAL B 1 495 ? -68.47166 5.57260 23.83313 1.000 32.88875 495 VAL B C 1
ATOM 6428 O O . VAL B 1 495 ? -68.00001 6.60106 24.33285 1.000 37.42176 495 VAL B O 1
ATOM 6432 N N . GLY B 1 496 ? -69.28801 5.60617 22.77576 1.000 31.37730 496 GLY B N 1
ATOM 6433 C CA . GLY B 1 496 ? -69.74698 6.86851 22.22754 1.000 34.11389 496 GLY B CA 1
ATOM 6434 C C . GLY B 1 496 ? -70.93415 7.46225 22.94876 1.000 34.63208 496 GLY B C 1
ATOM 6435 O O . GLY B 1 496 ? -71.15607 8.67406 22.86125 1.000 37.68357 496 GLY B O 1
ATOM 6436 N N . ALA B 1 497 ? -71.70370 6.63480 23.65831 1.000 31.34956 497 ALA B N 1
ATOM 6437 C CA . ALA B 1 497 ? -72.82183 7.14184 24.44287 1.000 33.93527 497 ALA B CA 1
ATOM 6438 C C . ALA B 1 497 ? -72.35997 7.75656 25.75650 1.000 38.22717 497 ALA B C 1
ATOM 6439 O O . ALA B 1 497 ? -73.04923 8.62263 26.30671 1.000 38.56395 497 ALA B O 1
ATOM 6441 N N . LEU B 1 498 ? -71.21046 7.32598 26.27071 1.000 33.07579 498 LEU B N 1
ATOM 6442 C CA . LEU B 1 498 ? -70.63520 7.89379 27.48164 1.000 31.48093 498 LEU B CA 1
ATOM 6443 C C . LEU B 1 498 ? -69.80578 9.14068 27.20738 1.000 30.96877 498 LEU B C 1
ATOM 6444 O O . LEU B 1 498 ? -69.19493 9.67856 28.13712 1.000 32.28515 498 LEU B O 1
ATOM 6449 N N . GLY B 1 499 ? -69.76660 9.60194 25.95883 1.000 30.14076 499 GLY B N 1
ATOM 6450 C CA . GLY B 1 499 ? -69.07263 10.81504 25.59571 1.000 34.15218 499 GLY B CA 1
ATOM 6451 C C . GLY B 1 499 ? -69.53344 12.02521 26.38453 1.000 33.70852 499 GLY B C 1
ATOM 6452 O O . GLY B 1 499 ? -68.73284 12.70537 27.03469 1.000 31.41965 499 GLY B O 1
ATOM 6453 N N . PRO B 1 500 ? -70.83527 12.33246 26.32589 1.000 34.96689 500 PRO B N 1
ATOM 6454 C CA . PRO B 1 500 ? -71.36549 13.41726 27.17065 1.000 33.14635 500 PRO B CA 1
ATOM 6455 C C . PRO B 1 500 ? -71.04936 13.24338 28.64637 1.000 30.22601 500 PRO B C 1
ATOM 6456 O O . PRO B 1 500 ? -70.78920 14.23323 29.34143 1.000 30.73851 500 PRO B O 1
ATOM 6460 N N . LEU B 1 501 ? -71.06601 12.00517 29.14523 1.000 26.78533 501 LEU B N 1
ATOM 6461 C CA . LEU B 1 501 ? -70.67450 11.76237 30.52938 1.000 29.17813 501 LEU B CA 1
ATOM 6462 C C . LEU B 1 501 ? -69.20244 12.08861 30.74913 1.000 34.42340 501 LEU B C 1
ATOM 6463 O O . LEU B 1 501 ? -68.82754 12.61156 31.80511 1.000 32.84953 501 LEU B O 1
ATOM 6468 N N . TRP B 1 502 ? -68.35400 11.79331 29.76080 1.000 34.69078 502 TRP B N 1
ATOM 6469 C CA . TRP B 1 502 ? -66.93314 12.09934 29.89301 1.000 32.98452 502 TRP B CA 1
ATOM 6470 C C . TRP B 1 502 ? -66.69201 13.60326 29.92779 1.000 33.41594 502 TRP B C 1
ATOM 6471 O O . TRP B 1 502 ? -65.80417 14.07865 30.64531 1.000 38.55134 502 TRP B O 1
ATOM 6482 N N . THR B 1 503 ? -67.47236 14.36801 29.16041 1.000 30.48610 503 THR B N 1
ATOM 6483 C CA . THR B 1 503 ? -67.29969 15.81647 29.14317 1.000 32.15108 503 THR B CA 1
ATOM 6484 C C . THR B 1 503 ? -67.77202 16.45497 30.44307 1.000 32.05498 503 THR B C 1
ATOM 6485 O O . THR B 1 503 ? -67.26143 17.51063 30.83485 1.000 32.71014 503 THR B O 1
ATOM 6489 N N . SER B 1 504 ? -68.73409 15.83164 31.12614 1.000 32.61013 504 SER B N 1
ATOM 6490 C CA . SER B 1 504 ? -69.27464 16.41261 32.35015 1.000 32.46596 504 SER B CA 1
ATOM 6491 C C . SER B 1 504 ? -68.32505 16.23544 33.52870 1.000 35.94628 504 SER B C 1
ATOM 6492 O O . SER B 1 504 ? -68.21078 17.12953 34.37436 1.000 43.01375 504 SER B O 1
ATOM 6495 N N . LEU B 1 505 ? -67.63973 15.09649 33.60528 1.000 34.48998 505 LEU B N 1
ATOM 6496 C CA . LEU B 1 505 ? -66.68607 14.84357 34.67765 1.000 38.96807 505 LEU B CA 1
ATOM 6497 C C . LEU B 1 505 ? -65.37083 15.59163 34.48862 1.000 41.21151 505 LEU B C 1
ATOM 6498 O O . LEU B 1 505 ? -64.42932 15.36212 35.25567 1.000 41.93120 505 LEU B O 1
ATOM 6503 N N . GLY B 1 506 ? -65.28333 16.47369 33.49478 1.000 41.10735 506 GLY B N 1
ATOM 6504 C CA . GLY B 1 506 ? -64.05141 17.16703 33.19225 1.000 58.95135 506 GLY B CA 1
ATOM 6505 C C . GLY B 1 506 ? -63.02134 16.34304 32.45406 1.000 50.70698 506 GLY B C 1
ATOM 6506 O O . GLY B 1 506 ? -61.91933 16.84528 32.19774 1.000 49.28835 506 GLY B O 1
ATOM 6507 N N . ILE B 1 507 ? -63.33912 15.10176 32.10055 1.000 44.58852 507 ILE B N 1
ATOM 6508 C CA . ILE B 1 507 ? -62.38479 14.22671 31.42974 1.000 42.48300 507 ILE B CA 1
ATOM 6509 C C . ILE B 1 507 ? -62.27755 14.64269 29.96945 1.000 44.15491 507 ILE B C 1
ATOM 6510 O O . ILE B 1 507 ? -63.27576 14.66377 29.24037 1.000 43.94929 507 ILE B O 1
ATOM 6515 N N . GLY B 1 508 ? -61.06698 14.99424 29.54623 1.000 44.72075 508 GLY B N 1
ATOM 6516 C CA . GLY B 1 508 ? -60.81902 15.20956 28.14187 1.000 42.90794 508 GLY B CA 1
ATOM 6517 C C . GLY B 1 508 ? -60.62371 13.90309 27.39896 1.000 43.03212 508 GLY B C 1
ATOM 6518 O O . GLY B 1 508 ? -60.26655 12.87498 27.97266 1.000 49.21883 508 GLY B O 1
ATOM 6519 N N . PHE B 1 509 ? -60.88082 13.94855 26.09665 1.000 40.22112 509 PHE B N 1
ATOM 6520 C CA . PHE B 1 509 ? -60.70573 12.77870 25.25213 1.000 34.42651 509 PHE B CA 1
ATOM 6521 C C . PHE B 1 509 ? -60.62055 13.23455 23.80622 1.000 37.99028 509 PHE B C 1
ATOM 6522 O O . PHE B 1 509 ? -61.16057 14.28174 23.43892 1.000 41.18149 509 PHE B O 1
ATOM 6530 N N . HIS B 1 510 ? -59.93507 12.43622 22.99191 1.000 35.16785 510 HIS B N 1
ATOM 6531 C CA . HIS B 1 510 ? -59.86093 12.69917 21.56288 1.000 34.15915 510 HIS B CA 1
ATOM 6532 C C . HIS B 1 510 ? -61.03383 12.02332 20.86784 1.000 33.13209 510 HIS B C 1
ATOM 6533 O O . HIS B 1 510 ? -61.10748 10.78593 20.86670 1.000 35.13452 510 HIS B O 1
ATOM 6540 N N . PRO B 1 511 ? -61.96765 12.77359 20.28569 1.000 36.04573 511 PRO B N 1
ATOM 6541 C CA . PRO B 1 511 ? -63.05746 12.13579 19.53688 1.000 35.76299 511 PRO B CA 1
ATOM 6542 C C . PRO B 1 511 ? -62.55271 11.45656 18.27586 1.000 34.62582 511 PRO B C 1
ATOM 6543 O O . PRO B 1 511 ? -62.49131 12.07660 17.20944 1.000 35.42227 511 PRO B O 1
ATOM 6547 N N . SER B 1 512 ? -62.17679 10.18600 18.39159 1.000 31.32363 512 SER B N 1
ATOM 6548 C CA . SER B 1 512 ? -61.73938 9.43260 17.22621 1.000 33.43008 512 SER B CA 1
ATOM 6549 C C . SER B 1 512 ? -62.89274 9.27204 16.24598 1.000 32.29994 512 SER B C 1
ATOM 6550 O O . SER B 1 512 ? -63.98310 8.82919 16.61881 1.000 32.31471 512 SER B O 1
ATOM 6553 N N . GLY B 1 513 ? -62.65065 9.64059 14.98678 1.000 37.29527 513 GLY B N 1
ATOM 6554 C CA . GLY B 1 513 ? -63.65274 9.46876 13.94724 1.000 36.80504 513 GLY B CA 1
ATOM 6555 C C . GLY B 1 513 ? -64.06309 8.02977 13.71644 1.000 37.03404 513 GLY B C 1
ATOM 6556 O O . GLY B 1 513 ? -65.01184 7.78449 12.96204 1.000 30.73058 513 GLY B O 1
ATOM 6557 N N . GLU B 1 514 ? -63.37126 7.07780 14.34484 1.000 33.73296 514 GLU B N 1
ATOM 6558 C CA . GLU B 1 514 ? -63.73114 5.67175 14.23953 1.000 33.32062 514 GLU B CA 1
ATOM 6559 C C . GLU B 1 514 ? -65.08367 5.36816 14.86957 1.000 33.39954 514 GLU B C 1
ATOM 6560 O O . GLU B 1 514 ? -65.71033 4.36752 14.50550 1.000 33.65841 514 GLU B O 1
ATOM 6566 N N . ILE B 1 515 ? -65.54689 6.19717 15.80745 1.000 34.06746 515 ILE B N 1
ATOM 6567 C CA . ILE B 1 515 ? -66.78042 5.93054 16.53297 1.000 36.13668 515 ILE B CA 1
ATOM 6568 C C . ILE B 1 515 ? -67.67475 7.16392 16.48228 1.000 35.75718 515 ILE B C 1
ATOM 6569 O O . ILE B 1 515 ? -67.23676 8.27009 16.15764 1.000 35.67670 515 ILE B O 1
ATOM 6574 N N . ASP B 1 516 ? -68.94839 6.95463 16.81085 1.000 34.80279 516 ASP B N 1
ATOM 6575 C CA . ASP B 1 516 ? -69.96872 7.99704 16.77932 1.000 39.36517 516 ASP B CA 1
ATOM 6576 C C . ASP B 1 516 ? -70.30853 8.40338 18.20832 1.000 36.69673 516 ASP B C 1
ATOM 6577 O O . ASP B 1 516 ? -70.71867 7.56134 19.01462 1.000 39.06721 516 ASP B O 1
ATOM 6582 N N . TRP B 1 517 ? -70.14175 9.68789 18.51746 1.000 35.71595 517 TRP B N 1
ATOM 6583 C CA . TRP B 1 517 ? -70.40741 10.21435 19.84658 1.000 39.74231 517 TRP B CA 1
ATOM 6584 C C . TRP B 1 517 ? -71.78634 10.86842 19.89894 1.000 36.33858 517 TRP B C 1
ATOM 6585 O O . TRP B 1 517 ? -72.56058 10.84287 18.93920 1.000 37.81506 517 TRP B O 1
ATOM 6596 N N . ALA B 1 518 ? -72.08568 11.47324 21.04444 1.000 31.44122 518 ALA B N 1
ATOM 6597 C CA . ALA B 1 518 ? -73.32016 12.22487 21.22664 1.000 28.88997 518 ALA B CA 1
ATOM 6598 C C . ALA B 1 518 ? -73.00886 13.65588 21.65476 1.000 29.11575 518 ALA B C 1
ATOM 6599 O O . ALA B 1 518 ? -73.91153 14.44072 21.94490 1.000 32.44109 518 ALA B O 1
#

Solvent-accessible surface area: 33354 Å² total; per-residue (Å²): 136,27,24,1,0,14,0,1,49,53,29,58,69,48,119,61,47,53,1,98,37,77,114,63,33,63,48,34,88,18,103,70,16,19,67,25,10,69,74,14,35,66,33,27,145,86,39,39,2,30,6,46,69,80,43,83,60,59,70,28,11,11,41,0,57,4,68,113,79,31,0,47,0,40,2,27,51,68,13,0,6,14,3,0,0,18,10,1,4,19,4,31,42,56,72,70,105,45,86,10,0,28,13,1,53,1,57,10,35,31,62,8,72,9,4,0,2,1,0,0,0,0,6,9,43,4,61,25,140,22,1,61,30,2,0,26,24,2,1,12,1,8,0,19,2,2,8,0,1,0,2,1,6,2,0,0,0,0,32,2,57,47,13,72,58,0,11,68,104,1,6,79,28,0,6,61,55,29,113,16,27,67,1,36,5,90,54,0,64,34,0,18,122,54,0,61,62,72,53,7,58,8,2,0,0,4,3,5,3,0,22,1,13,1,2,15,37,21,24,80,72,10,30,73,54,45,78,56,166,89,44,82,24,94,99,101,51,61,42,67,69,21,52,77,80,46,14,70,17,86,46,82,12,13,6,13,5,92,20,140,55,72,54,0,40,106,19,4,27,28,2,2,1,10,1,10,48,16,2,102,8,52,32,0,4,5,0,4,20,50,10,58,87,42,50,90,75,40,18,24,50,0,17,26,31,1,9,76,38,0,44,78,18,70,42,44,6,5,12,15,2,56,13,14,129,24,82,20,27,80,24,5,4,0,6,11,60,7,14,30,94,38,72,83,85,37,43,21,72,15,0,28,26,14,32,104,63,63,10,68,0,5,5,1,5,3,18,3,0,7,0,1,0,68,6,76,73,56,28,115,34,8,35,52,133,24,114,22,55,0,32,1,71,55,0,10,102,19,22,0,44,82,29,3,43,74,50,54,54,84,41,7,16,0,0,7,0,1,0,23,0,21,37,1,152,53,49,64,37,0,6,34,0,0,0,2,1,0,0,0,0,0,0,0,0,6,0,42,45,105,89,40,11,62,37,129,25,0,19,64,10,2,1,50,4,2,66,24,3,92,42,51,60,4,38,32,21,88,6,75,62,18,88,62,106,166,83,14,22,2,0,0,2,9,50,58,41,56,92,43,149,58,66,59,4,64,91,126,79,19,42,58,23,24,81,75,16,44,57,22,30,142,134,52,68,72,38,39,50,95,80,43,82,49,84,69,28,10,8,42,0,64,2,47,90,94,32,0,50,0,36,1,18,52,50,15,0,4,15,0,0,0,16,0,2,2,13,4,41,65,158,72,116,31,3,30,12,2,49,2,55,6,29,28,57,7,73,9,0,1,0,0,2,0,0,0,5,10,44,4,63,30,142,25,2,50,26,3,1,26,19,1,1,13,2,0,1,15,1,1,4,0,0,0,2,1,1,4,0,0,0,0,32,1,127,49,2,72,28,0,17,68,102,3,7,76,34,0,10,56,56,26,120,13,25,64,2,29,35,118,54,1,45,35,0,20,123,56,0,59,64,70,55,5,58,7,1,0,0,0,2,1,4,0,25,0,12,1,2,14,40,20,52,78,119,4,33,50,85,34,65,72,106,76,43,60,98,44,126,112,74,12,65,75,53,60,16,68,22,87,44,88,14,12,2,11,7,32,18,139,36,75,49,5,34,94,13,0,38,67,0,0,25,50,0,12,74,42,1,116,9,70,31,0,6,1,0,0,19,40,10,50,90,45,52,83,78,45,19,29,81,3,7,22,32,4,3,62,38,0,42,120,68,68,40,44,6,3,5,18,0,29,10,12,86,26,82,21,26,82,26,5,4,0,6,2,62,2,8,25,51,39,33,29,83,21,29,21,59,52,0,104,19,13,29,102,68,62,8,74,0,6,1,1,2,5,13,2,0,9,0,3,0,19,7,75,66,57,23,107,40,13,40,17,120,10,20,0,42,0,29,1,64,48,0,29,99,23,15,2,39,109,12,5,42,59,37,91,71,79,44,9,12,0,1,10,0,0,0,22,0,18,36,0,159,49,51,63,33,1,8,35,0,0,1,0,1,1,0,0,0,0,4,13,0,0,3,38,30,80,81,66,31,106,23,12,63,46,74,26,0,83,58,14,0,1,53,4,2,66,21,6,95,39,46,59,10,30,39,24,79,6,74,57,9,105,57,105

Foldseek 3Di:
DQFFFPPFADKDADDAFWEFDPPPEDEDPDDCLVVLLCVLCLLPNQLYEAQEADADDAPLWWKWFTDHRYIHIYAPDPNVSNQSSLRQSSQWDDDDPTITGGGMIGTGFFLFPAQAEEEECQQANDALVLLLLVLVVLLSNVHAEYEYAQAFLQAHAEAADLQRQRQVFLQQAHAPRDGGYHQYLVNLLVNQVSSVVSNHFYAYEDAQFWRCLSVCRRVVVWKDFADDPDDCCPVVPNLPDDDNDRRNHDDTQGMGTPLPDVVSLVVLLRVLLRVVVSGPDQEYEYELRHHPPDDLQSSLSRCQRNQVSNVVSRHAYEYELNNQVHPHHAQHEYELAAALQCDDDVSLPSNVSSVVRNYAYAYAYNLAQALQFAEPVDPDGGHQVHPGGHHLLSNQPHAPAVSNNDDGSVRHNFYYRYYHCNGAHDSLSSLQRNPPSSSSSSNNGGPDTPNLSDSVSSLASSQACPSVCVSSVRNYHDDPVHHHD/DFQFFFLPFADKDADDAFWAFDVCLVVVLCLLCLLPPVQDEAQEADADDDPLWWKWFTDHNYIHIYAPDPNVSNQSSLRQSSQFDVGTTRGGMIGTGDFLFPAQAEEEECQQANDALVLLLLVLSVLLSNVHAEYEYAQAFLQAHAEQADLQRLRQVFGQQGHAPRDGGYHQYLVRLLVNQVSSVSSNHFYAYEDAAQWRCNSVCLRVVQWKDAWDFPDPVVVCPDDGNDRDNHDDTQTIGTPLPDVVNLVVLLRVLLRVCVSGPDQEYEHELRHHPPDDLQSSLSRCLRSQVSNVVSRHAYEYALVNLVHPHHAQHEYEDAAALVRPDPCSLVSNCSNVVRNYAYAYEYNLAQALQFAEPQDPPGHHQVHPGGHHLVSVQVHAPCSSRNDDDSVRHNFYYRYYHCNGAHDSLSSLARCPPSVSSSSSNGGPDTPVDDPCSDPVNCLASSQACVSSCVSSVRHYHPPPVHHHD

Sequence (958 aa):
LPAVVPAPAAIEQATGAPFRLDASTRIEGEADAASALSALLEARTGAVIALRIEGGGPAESYALTADEASVTVTGADAAGLFYGVQTLGQLLARDGDAWVVPAVSIEDAPRFAYRGVMLDVARHFHPVETVKAYIGHAASLKLNALHLHLSDDQGWRIELHSRPELTALASSTAVGGDPGGFYTKDDYREIVEYAASRHMIVVPEIDMPSHTHAIGLAYPELAEITDPMRETAAATGGALPESGTPYLGIEVGFSSLKIHDEATYDFAADVFGELAGMTPGPYLHLGGDEAHGTAEEDFALFVSRVSTIIADLGKTPVAWHEAGDAGGLAGATVGQYWGYVTPTDGMDDRARGFVSNGGQLILSPADAIYLDMKYPTGPDLGLSWANGPTSVQRAYDWEPSTVIPGIDDADILGVEAPLWSETLRSLDDIETMAFPRIAAAAEAAWSPATDLRTWESFRARVGALGPLWTSLGIGFHPSGEIDWAPLPAVVPAPAAIEQATGAPFRLADAASALSALLEARTGAVIALRIEGGGPAESYALTADEASVTVTGADAAGLFYGVQTLGQLLADAWVVPAVSIEDAPRFAYRGVMLDVARHFHPVETVKAYIGHAASLKLNALHLHLSDDQGWRIELHSRPELTALASSTAVGGDPGGFYTKDDYREIVEYAASRHMIVVPEIDMPSHTHAIGLAYPELAEEPVITDPMRETLPESGTPYLGIEVGFSSLKIHDEATYDFAADVFGELAGMTPGPYLHLGGDEAHGTAEEDFALFVSRVSTIIADLGKTPVAWHEAGDAGGLAGATVGQYWGYVTPTDGMDDRARGFVSNGGQLILSPADAIYLDMKYPTGPDLGLSWANGPTSVQRAYDWEPSTVIPGIDDADILGVEAPLWSETLRSLDDIETMAFPRIAAAAEAAWSPATGASDLRTWESFRARVGALGPLWTSLGIGFHPSGEIDWA

CATH classification: 3.20.20.80

Nearest PDB structures (foldseek):
  7bwg-assembly1_A  TM=1.002E+00  e=0.000E+00  Microbacterium sp. HJ5
  7bwg-assembly1_B  TM=9.812E-01  e=2.944E-93  Microbacterium sp. HJ5
  6yhh-assembly1_A  TM=7.944E-01  e=1.586E-32  Flavobacterium johnsoniae UW101
  4pys-assembly2_B  TM=8.179E-01  e=2.455E-31  Bacteroides fragilis NCTC 9343
  4pys-assembly1_A  TM=8.045E-01  e=6.119E-31  Bacteroides fragilis NCTC 9343